Protein AF-0000000066379042 (afdb_homodimer)

Structure (mmCIF, N/CA/C/O backbone):
data_AF-0000000066379042-model_v1
#
loop_
_entity.id
_entity.type
_entity.pdbx_description
1 polymer 'AB hydrolase-1 domain-containing protein'
#
loop_
_atom_site.group_PDB
_atom_site.id
_atom_site.type_symbol
_atom_site.label_atom_id
_atom_site.label_alt_id
_atom_site.label_comp_id
_atom_site.label_asym_id
_atom_site.label_entity_id
_atom_site.label_seq_id
_atom_site.pdbx_PDB_ins_code
_atom_site.Cartn_x
_atom_site.Cartn_y
_atom_site.Cartn_z
_atom_site.occupancy
_atom_site.B_iso_or_equiv
_atom_site.auth_seq_id
_atom_site.auth_comp_id
_atom_site.auth_asym_id
_atom_site.auth_atom_id
_atom_site.pdbx_PDB_model_num
ATOM 1 N N . MET A 1 1 ? 19.344 -32.094 -15.117 1 54.31 1 MET A N 1
ATOM 2 C CA . MET A 1 1 ? 19.125 -31.469 -13.812 1 54.31 1 MET A CA 1
ATOM 3 C C . MET A 1 1 ? 18.984 -29.969 -13.961 1 54.31 1 MET A C 1
ATOM 5 O O . MET A 1 1 ? 19.672 -29.344 -14.773 1 54.31 1 MET A O 1
ATOM 9 N N . ALA A 1 2 ? 17.859 -29.422 -13.312 1 66.62 2 ALA A N 1
ATOM 10 C CA . ALA A 1 2 ? 17.641 -27.984 -13.438 1 66.62 2 ALA A CA 1
ATOM 11 C C . ALA A 1 2 ? 18.828 -27.188 -12.914 1 66.62 2 ALA A C 1
ATOM 13 O O . ALA A 1 2 ? 19.391 -27.516 -11.859 1 66.62 2 ALA A O 1
ATOM 14 N N . THR A 1 3 ? 19.422 -26.422 -13.742 1 87 3 THR A N 1
ATOM 15 C CA . THR A 1 3 ? 20.438 -25.5 -13.266 1 87 3 THR A CA 1
ATOM 16 C C . THR A 1 3 ? 19.812 -24.375 -12.438 1 87 3 THR A C 1
ATOM 18 O O . THR A 1 3 ? 18.719 -23.922 -12.734 1 87 3 THR A O 1
ATOM 21 N N . SER A 1 4 ? 20.359 -24.188 -11.219 1 93.19 4 SER A N 1
ATOM 22 C CA . SER A 1 4 ? 19.828 -23.156 -10.336 1 93.19 4 SER A CA 1
ATOM 23 C C . SER A 1 4 ? 20.953 -22.25 -9.828 1 93.19 4 SER A C 1
ATOM 25 O O . SER A 1 4 ? 22.125 -22.609 -9.891 1 93.19 4 SER A O 1
ATOM 27 N N . LYS A 1 5 ? 20.594 -21.078 -9.547 1 95.62 5 LYS A N 1
ATOM 28 C CA . LYS A 1 5 ? 21.5 -20.094 -8.992 1 95.62 5 LYS A CA 1
ATOM 29 C C . LYS A 1 5 ? 20.859 -19.344 -7.832 1 95.62 5 LYS A C 1
ATOM 31 O O . LYS A 1 5 ? 19.688 -18.953 -7.91 1 95.62 5 LYS A O 1
ATOM 36 N N . ILE A 1 6 ? 21.594 -19.234 -6.746 1 96.31 6 ILE A N 1
ATOM 37 C CA . ILE A 1 6 ? 21.125 -18.406 -5.641 1 96.31 6 ILE A CA 1
ATOM 38 C C . ILE A 1 6 ? 21.406 -16.938 -5.949 1 96.31 6 ILE A C 1
ATOM 40 O O . ILE A 1 6 ? 22.562 -16.531 -6.105 1 96.31 6 ILE A O 1
ATOM 44 N N . ILE A 1 7 ? 20.375 -16.109 -5.949 1 96.44 7 ILE A N 1
ATOM 45 C CA . ILE A 1 7 ? 20.562 -14.742 -6.422 1 96.44 7 ILE A CA 1
ATOM 46 C C . ILE A 1 7 ? 20.516 -13.781 -5.238 1 96.44 7 ILE A C 1
ATOM 48 O O . ILE A 1 7 ? 20.875 -12.609 -5.367 1 96.44 7 ILE A O 1
ATOM 52 N N . ASP A 1 8 ? 20.062 -14.227 -4.129 1 96.38 8 ASP A N 1
ATOM 53 C CA . ASP A 1 8 ? 19.969 -13.383 -2.947 1 96.38 8 ASP A CA 1
ATOM 54 C C . ASP A 1 8 ? 19.922 -14.219 -1.672 1 96.38 8 ASP A C 1
ATOM 56 O O . ASP A 1 8 ? 19.406 -15.336 -1.676 1 96.38 8 ASP A O 1
ATOM 60 N N . TYR A 1 9 ? 20.469 -13.797 -0.659 1 96.38 9 TYR A N 1
ATOM 61 C CA . TYR A 1 9 ? 20.531 -14.43 0.656 1 96.38 9 TYR A CA 1
ATOM 62 C C . TYR A 1 9 ? 20.672 -13.383 1.755 1 96.38 9 TYR A C 1
ATOM 64 O O . TYR A 1 9 ? 21.656 -12.656 1.808 1 96.38 9 TYR A O 1
ATOM 72 N N . PHE A 1 10 ? 19.641 -13.297 2.637 1 95.12 10 PHE A N 1
ATOM 73 C CA . PHE A 1 10 ? 19.734 -12.266 3.67 1 95.12 10 PHE A CA 1
ATOM 74 C C . PHE A 1 10 ? 18.922 -12.664 4.898 1 95.12 10 PHE A C 1
ATOM 76 O O . PHE A 1 10 ? 17.953 -13.43 4.793 1 95.12 10 PHE A O 1
ATOM 83 N N . ARG A 1 11 ? 19.328 -12.141 5.988 1 94 11 ARG A N 1
ATOM 84 C CA . ARG A 1 11 ? 18.703 -12.383 7.277 1 94 11 ARG A CA 1
ATOM 85 C C . ARG A 1 11 ? 17.938 -11.141 7.758 1 94 11 ARG A C 1
ATOM 87 O O . ARG A 1 11 ? 18.422 -10.016 7.59 1 94 11 ARG A O 1
ATOM 94 N N . LEU A 1 12 ? 16.781 -11.328 8.281 1 94.12 12 LEU A N 1
ATOM 95 C CA . LEU A 1 12 ? 15.984 -10.297 8.945 1 94.12 12 LEU A CA 1
ATOM 96 C C . LEU A 1 12 ? 15.562 -10.758 10.336 1 94.12 12 LEU A C 1
ATOM 98 O O . LEU A 1 12 ? 14.555 -11.453 10.484 1 94.12 12 LEU A O 1
ATOM 102 N N . LYS A 1 13 ? 16.266 -10.25 11.281 1 91.38 13 LYS A N 1
ATOM 103 C CA . LYS A 1 13 ? 16.078 -10.648 12.672 1 91.38 13 LYS A CA 1
ATOM 104 C C . LYS A 1 13 ? 16.156 -12.172 12.82 1 91.38 13 LYS A C 1
ATOM 106 O O . LYS A 1 13 ? 17.25 -12.75 12.719 1 91.38 13 LYS A O 1
ATOM 111 N N . ASP A 1 14 ? 14.992 -12.844 12.883 1 94.56 14 ASP A N 1
ATOM 112 C CA . ASP A 1 14 ? 15.055 -14.266 13.203 1 94.56 14 ASP A CA 1
ATOM 113 C C . ASP A 1 14 ? 14.641 -15.125 12.008 1 94.56 14 ASP A C 1
ATOM 115 O O . ASP A 1 14 ? 14.414 -16.328 12.148 1 94.56 14 ASP A O 1
ATOM 119 N N . ILE A 1 15 ? 14.555 -14.516 10.836 1 96.62 15 ILE A N 1
ATOM 120 C CA . ILE A 1 15 ? 14.273 -15.32 9.648 1 96.62 15 ILE A CA 1
ATOM 121 C C . ILE A 1 15 ? 15.375 -15.109 8.609 1 96.62 15 ILE A C 1
ATOM 123 O O . ILE A 1 15 ? 16.062 -14.086 8.617 1 96.62 15 ILE A O 1
ATOM 127 N N . VAL A 1 16 ? 15.508 -16.062 7.777 1 96.38 16 VAL A N 1
ATOM 128 C CA . VAL A 1 16 ? 16.453 -15.992 6.668 1 96.38 16 VAL A CA 1
ATOM 129 C C . VAL A 1 16 ? 15.742 -16.328 5.359 1 96.38 16 VAL A C 1
ATOM 131 O O . VAL A 1 16 ? 14.906 -17.234 5.312 1 96.38 16 VAL A O 1
ATOM 134 N N . ASN A 1 17 ? 16.047 -15.57 4.359 1 97.31 17 ASN A N 1
ATOM 135 C CA . ASN A 1 17 ? 15.531 -15.789 3.016 1 97.31 17 ASN A CA 1
ATOM 136 C C . ASN A 1 17 ? 16.641 -16.156 2.037 1 97.31 17 ASN A C 1
ATOM 138 O O . ASN A 1 17 ? 17.688 -15.492 1.994 1 97.31 17 ASN A O 1
ATOM 142 N N . GLN A 1 18 ? 16.469 -17.25 1.4 1 97.31 18 GLN A N 1
ATOM 143 C CA . GLN A 1 18 ? 17.312 -17.609 0.269 1 97.31 18 GLN A CA 1
ATOM 144 C C . GLN A 1 18 ? 16.516 -17.641 -1.03 1 97.31 18 GLN A C 1
ATOM 146 O O . GLN A 1 18 ? 15.547 -18.391 -1.16 1 97.31 18 GLN A O 1
ATOM 151 N N . ARG A 1 19 ? 16.922 -16.859 -1.969 1 97.75 19 ARG A N 1
ATOM 152 C CA . ARG A 1 19 ? 16.188 -16.734 -3.227 1 97.75 19 ARG A CA 1
ATOM 153 C C . ARG A 1 19 ? 16.953 -17.422 -4.363 1 97.75 19 ARG A C 1
ATOM 155 O O . ARG A 1 19 ? 18.094 -17.047 -4.66 1 97.75 19 ARG A O 1
ATOM 162 N N . ILE A 1 20 ? 16.281 -18.328 -4.992 1 98.25 20 ILE A N 1
ATOM 163 C CA . ILE A 1 20 ? 16.906 -19.219 -5.965 1 98.25 20 ILE A CA 1
ATOM 164 C C . ILE A 1 20 ? 16.156 -19.125 -7.297 1 98.25 20 ILE A C 1
ATOM 166 O O . ILE A 1 20 ? 14.93 -19.094 -7.328 1 98.25 20 ILE A O 1
ATOM 170 N N . VAL A 1 21 ? 16.891 -19.109 -8.375 1 98.31 21 VAL A N 1
ATOM 171 C CA . VAL A 1 21 ? 16.297 -19.078 -9.711 1 98.31 21 VAL A CA 1
ATOM 172 C C . VAL A 1 21 ? 16.703 -20.328 -10.484 1 98.31 21 VAL A C 1
ATOM 174 O O . VAL A 1 21 ? 17.875 -20.688 -10.516 1 98.31 21 VAL A O 1
ATOM 177 N N . TYR A 1 22 ? 15.742 -20.953 -11.086 1 98.25 22 TYR A N 1
ATOM 178 C CA . TYR A 1 22 ? 15.93 -22.156 -11.891 1 98.25 22 TYR A CA 1
ATOM 179 C C . TYR A 1 22 ? 15.75 -21.859 -13.375 1 98.25 22 TYR A C 1
ATOM 181 O O . TYR A 1 22 ? 14.945 -21 -13.742 1 98.25 22 TYR A O 1
ATOM 189 N N . ASP A 1 23 ? 16.531 -22.5 -14.188 1 97.81 23 ASP A N 1
ATOM 190 C CA . ASP A 1 23 ? 16.234 -22.594 -15.609 1 97.81 23 ASP A CA 1
ATOM 191 C C . ASP A 1 23 ? 15.336 -23.797 -15.906 1 97.81 23 ASP A C 1
ATOM 193 O O . ASP A 1 23 ? 15.773 -24.953 -15.797 1 97.81 23 ASP A O 1
ATOM 197 N N . LEU A 1 24 ? 14.117 -23.516 -16.266 1 97.88 24 LEU A N 1
ATOM 198 C CA . LEU A 1 24 ? 13.156 -24.609 -16.484 1 97.88 24 LEU A CA 1
ATOM 199 C C . LEU A 1 24 ? 12.547 -24.516 -17.875 1 97.88 24 LEU A C 1
ATOM 201 O O . LEU A 1 24 ? 12.57 -23.453 -18.5 1 97.88 24 LEU A O 1
ATOM 205 N N . PRO A 1 25 ? 12 -25.625 -18.391 1 97.19 25 PRO A N 1
ATOM 206 C CA . PRO A 1 25 ? 11.43 -25.594 -19.734 1 97.19 25 PRO A CA 1
ATOM 207 C C . PRO A 1 25 ? 10.281 -24.609 -19.875 1 97.19 25 PRO A C 1
ATOM 209 O O . PRO A 1 25 ? 9.43 -24.516 -18.984 1 97.19 25 PRO A O 1
ATOM 212 N N . LEU A 1 26 ? 10.336 -23.828 -20.969 1 97.81 26 LEU A N 1
ATOM 213 C CA . LEU A 1 26 ? 9.172 -23.016 -21.312 1 97.81 26 LEU A CA 1
ATOM 214 C C . LEU A 1 26 ? 7.961 -23.891 -21.594 1 97.81 26 LEU A C 1
ATOM 216 O O . LEU A 1 26 ? 6.871 -23.641 -21.062 1 97.81 26 LEU A O 1
ATOM 220 N N . ASN A 1 27 ? 8.172 -24.859 -22.391 1 96.75 27 ASN A N 1
ATOM 221 C CA . ASN A 1 27 ? 7.137 -25.797 -22.828 1 96.75 27 ASN A CA 1
ATOM 222 C C . ASN A 1 27 ? 7.41 -27.219 -22.344 1 96.75 27 ASN A C 1
ATOM 224 O O . ASN A 1 27 ? 8.328 -27.875 -22.844 1 96.75 27 ASN A O 1
ATOM 228 N N . TYR A 1 28 ? 6.613 -27.688 -21.5 1 95.62 28 TYR A N 1
ATOM 229 C CA . TYR A 1 28 ? 6.805 -29.016 -20.922 1 95.62 28 TYR A CA 1
ATOM 230 C C . TYR A 1 28 ? 6.246 -30.094 -21.859 1 95.62 28 TYR A C 1
ATOM 232 O O . TYR A 1 28 ? 6.543 -31.281 -21.688 1 95.62 28 TYR A O 1
ATOM 240 N N . THR A 1 29 ? 5.473 -29.75 -22.797 1 91.56 29 THR A N 1
ATOM 241 C CA . THR A 1 29 ? 4.812 -30.734 -23.656 1 91.56 29 THR A CA 1
ATOM 242 C C . THR A 1 29 ? 5.641 -31.016 -24.906 1 91.56 29 THR A C 1
ATOM 244 O O . THR A 1 29 ? 5.383 -31.969 -25.641 1 91.56 29 THR A O 1
ATOM 247 N N . ASP A 1 30 ? 6.551 -30.172 -25.156 1 89.81 30 ASP A N 1
ATOM 248 C CA . ASP A 1 30 ? 7.441 -30.344 -26.297 1 89.81 30 ASP A CA 1
ATOM 249 C C . ASP A 1 30 ? 8.852 -30.719 -25.828 1 89.81 30 ASP A C 1
ATOM 251 O O . ASP A 1 30 ? 9.672 -29.844 -25.578 1 89.81 30 ASP A O 1
ATOM 255 N N . SER A 1 31 ? 9.172 -31.906 -25.906 1 82.94 31 SER A N 1
ATOM 256 C CA . SER A 1 31 ? 10.461 -32.406 -25.422 1 82.94 31 SER A CA 1
ATOM 257 C C . SER A 1 31 ? 11.594 -31.953 -26.344 1 82.94 31 SER A C 1
ATOM 259 O O . SER A 1 31 ? 12.766 -31.969 -25.938 1 82.94 31 SER A O 1
ATOM 261 N N . GLN A 1 32 ? 11.227 -31.5 -27.469 1 83.56 32 GLN A N 1
ATOM 262 C CA . GLN A 1 32 ? 12.258 -31.109 -28.422 1 83.56 32 GLN A CA 1
ATOM 263 C C . GLN A 1 32 ? 12.617 -29.641 -28.266 1 83.56 32 GLN A C 1
ATOM 265 O O . GLN A 1 32 ? 13.641 -29.188 -28.781 1 83.56 32 GLN A O 1
ATOM 270 N N . SER A 1 33 ? 11.758 -29.016 -27.547 1 84.81 33 SER A N 1
ATOM 271 C CA . SER A 1 33 ? 12.039 -27.594 -27.344 1 84.81 33 SER A CA 1
ATOM 272 C C . SER A 1 33 ? 13.18 -27.391 -26.344 1 84.81 33 SER A C 1
ATOM 274 O O . SER A 1 33 ? 13.266 -28.094 -25.344 1 84.81 33 SER A O 1
ATOM 276 N N . SER A 1 34 ? 14.07 -26.516 -26.656 1 87.88 34 SER A N 1
ATOM 277 C CA . SER A 1 34 ? 15.188 -26.219 -25.766 1 87.88 34 SER A CA 1
ATOM 278 C C . SER A 1 34 ? 15 -24.875 -25.078 1 87.88 34 SER A C 1
ATOM 280 O O . SER A 1 34 ? 15.859 -24.438 -24.312 1 87.88 34 SER A O 1
ATOM 282 N N . SER A 1 35 ? 13.836 -24.297 -25.312 1 94.75 35 SER A N 1
ATOM 283 C CA . SER A 1 35 ? 13.586 -22.984 -24.719 1 94.75 35 SER A CA 1
ATOM 284 C C . SER A 1 35 ? 13.336 -23.109 -23.219 1 94.75 35 SER A C 1
ATOM 286 O O . SER A 1 35 ? 12.625 -24.016 -22.766 1 94.75 35 SER A O 1
ATOM 288 N N . THR A 1 36 ? 14 -22.234 -22.438 1 96.56 36 THR A N 1
ATOM 289 C CA . THR A 1 36 ? 13.836 -22.234 -21 1 96.56 36 THR A CA 1
ATOM 290 C C . THR A 1 36 ? 13.391 -20.859 -20.5 1 96.56 36 THR A C 1
ATOM 292 O O . THR A 1 36 ? 13.477 -19.875 -21.234 1 96.56 36 THR A O 1
ATOM 295 N N . ILE A 1 37 ? 12.812 -20.828 -19.359 1 97.62 37 ILE A N 1
ATOM 296 C CA . ILE A 1 37 ? 12.516 -19.594 -18.641 1 97.62 37 ILE A CA 1
ATOM 297 C C . ILE A 1 37 ? 13.078 -19.688 -17.234 1 97.62 37 ILE A C 1
ATOM 299 O O . ILE A 1 37 ? 13.438 -20.766 -16.75 1 97.62 37 ILE A O 1
ATOM 303 N N . LYS A 1 38 ? 13.188 -18.531 -16.641 1 98.5 38 LYS A N 1
ATOM 304 C CA . LYS A 1 38 ? 13.602 -18.453 -15.25 1 98.5 38 LYS A CA 1
ATOM 305 C C . LYS A 1 38 ? 12.398 -18.625 -14.312 1 98.5 38 LYS A C 1
ATOM 307 O O . LYS A 1 38 ? 11.352 -18.016 -14.531 1 98.5 38 LYS A O 1
ATOM 312 N N . VAL A 1 39 ? 12.484 -19.484 -13.32 1 98.75 39 VAL A N 1
ATOM 313 C CA . VAL A 1 39 ? 11.5 -19.672 -12.266 1 98.75 39 VAL A CA 1
ATOM 314 C C . VAL A 1 39 ? 12.156 -19.516 -10.898 1 98.75 39 VAL A C 1
ATOM 316 O O . VAL A 1 39 ? 13.164 -20.156 -10.609 1 98.75 39 VAL A O 1
ATOM 319 N N . ALA A 1 40 ? 11.555 -18.672 -10.086 1 98.69 40 ALA A N 1
ATOM 320 C CA . ALA A 1 40 ? 12.211 -18.297 -8.836 1 98.69 40 ALA A CA 1
ATOM 321 C C . ALA A 1 40 ? 11.422 -18.781 -7.625 1 98.69 40 ALA A C 1
ATOM 323 O O . ALA A 1 40 ? 10.188 -18.734 -7.625 1 98.69 40 ALA A O 1
ATOM 324 N N . ILE A 1 41 ? 12.133 -19.203 -6.586 1 98.69 41 ILE A N 1
ATOM 325 C CA . ILE A 1 41 ? 11.555 -19.5 -5.281 1 98.69 41 ILE A CA 1
ATOM 326 C C . ILE A 1 41 ? 12.305 -18.734 -4.191 1 98.69 41 ILE A C 1
ATOM 328 O O . ILE A 1 41 ? 13.453 -18.344 -4.383 1 98.69 41 ILE A O 1
ATOM 332 N N . THR A 1 42 ? 11.656 -18.438 -3.139 1 98.62 42 THR A N 1
ATOM 333 C CA . THR A 1 42 ? 12.242 -17.953 -1.892 1 98.62 42 THR A CA 1
ATOM 334 C C . THR A 1 42 ? 12.039 -18.969 -0.771 1 98.62 42 THR A C 1
ATOM 336 O O . THR A 1 42 ? 10.906 -19.344 -0.46 1 98.62 42 THR A O 1
ATOM 339 N N . ILE A 1 43 ? 13.109 -19.453 -0.22 1 98.38 43 ILE A N 1
ATOM 340 C CA . ILE A 1 43 ? 13.031 -20.312 0.952 1 98.38 43 ILE A CA 1
ATOM 341 C C . ILE A 1 43 ? 13.203 -19.484 2.221 1 98.38 43 ILE A C 1
ATOM 343 O O . ILE A 1 43 ? 14.242 -18.844 2.422 1 98.38 43 ILE A O 1
ATOM 347 N N . THR A 1 44 ? 12.211 -19.453 3.029 1 98.38 44 THR A N 1
ATOM 348 C CA . THR A 1 44 ? 12.227 -18.75 4.301 1 98.38 44 THR A CA 1
ATOM 349 C C . THR A 1 44 ? 12.305 -19.719 5.469 1 98.38 44 THR A C 1
ATOM 351 O O . THR A 1 44 ? 11.5 -20.656 5.559 1 98.38 44 THR A O 1
ATOM 354 N N . SER A 1 45 ? 13.25 -19.516 6.316 1 97.44 45 SER A N 1
ATOM 355 C CA . SER A 1 45 ? 13.477 -20.375 7.473 1 97.44 45 SER A CA 1
ATOM 356 C C . SER A 1 45 ? 13.727 -19.562 8.734 1 97.44 45 SER A C 1
ATOM 358 O O . SER A 1 45 ? 14.094 -18.391 8.648 1 97.44 45 SER A O 1
ATOM 360 N N . LYS A 1 46 ? 13.469 -20.188 9.859 1 96.38 46 LYS A N 1
ATOM 361 C CA . LYS A 1 46 ? 14 -19.609 11.094 1 96.38 46 LYS A CA 1
ATOM 362 C C . LYS A 1 46 ? 15.523 -19.641 11.109 1 96.38 46 LYS A C 1
ATOM 364 O O . LYS A 1 46 ? 16.141 -20.641 10.734 1 96.38 46 LYS A O 1
ATOM 369 N N . TYR A 1 47 ? 16.109 -18.547 11.516 1 95 47 TYR A N 1
ATOM 370 C CA . TYR A 1 47 ? 17.562 -18.453 11.523 1 95 47 TYR A CA 1
ATOM 371 C C . TYR A 1 47 ? 18.172 -19.453 12.508 1 95 47 TYR A C 1
ATOM 373 O O . TYR A 1 47 ? 17.719 -19.547 13.648 1 95 47 TYR A O 1
ATOM 381 N N . ASP A 1 48 ? 19.062 -20.203 12.039 1 93.69 48 ASP A N 1
ATOM 382 C CA . ASP A 1 48 ? 19.891 -21.141 12.805 1 93.69 48 ASP A CA 1
ATOM 383 C C . ASP A 1 48 ? 21.375 -20.922 12.523 1 93.69 48 ASP A C 1
ATOM 385 O O . ASP A 1 48 ? 21.859 -21.219 11.43 1 93.69 48 ASP A O 1
ATOM 389 N N . LYS A 1 49 ? 22.125 -20.547 13.484 1 89.81 49 LYS A N 1
ATOM 390 C CA . LYS A 1 49 ? 23.516 -20.172 13.344 1 89.81 49 LYS A CA 1
ATOM 391 C C . LYS A 1 49 ? 24.344 -21.312 12.766 1 89.81 49 LYS A C 1
ATOM 393 O O . LYS A 1 49 ? 25.312 -21.078 12.023 1 89.81 49 LYS A O 1
ATOM 398 N N . ASN A 1 50 ? 24.016 -22.516 13.07 1 90.5 50 ASN A N 1
ATOM 399 C CA . ASN A 1 50 ? 24.781 -23.672 12.617 1 90.5 50 ASN A CA 1
ATOM 400 C C . ASN A 1 50 ? 24.469 -24.016 11.164 1 90.5 50 ASN A C 1
ATOM 402 O O . ASN A 1 50 ? 25.312 -24.562 10.461 1 90.5 50 ASN A O 1
ATOM 406 N N . LEU A 1 51 ? 23.312 -23.625 10.781 1 90.62 51 LEU A N 1
ATOM 407 C CA . LEU A 1 51 ? 22.875 -23.984 9.438 1 90.62 51 LEU A CA 1
ATOM 408 C C . LEU A 1 51 ? 23.078 -22.828 8.461 1 90.62 51 LEU A C 1
ATOM 410 O O . LEU A 1 51 ? 23.453 -23.047 7.309 1 90.62 51 LEU A O 1
ATOM 414 N N . HIS A 1 52 ? 22.812 -21.641 9.016 1 90.19 52 HIS A N 1
ATOM 415 C CA . HIS A 1 52 ? 22.719 -20.5 8.125 1 90.19 52 HIS A CA 1
ATOM 416 C C . HIS A 1 52 ? 23.938 -19.578 8.258 1 90.19 52 HIS A C 1
ATOM 418 O O . HIS A 1 52 ? 23.812 -18.406 8.609 1 90.19 52 HIS A O 1
ATOM 424 N N . ASN A 1 53 ? 25.016 -20.078 7.926 1 78.81 53 ASN A N 1
ATOM 425 C CA . ASN A 1 53 ? 26.234 -19.266 7.941 1 78.81 53 ASN A CA 1
ATOM 426 C C . ASN A 1 53 ? 26.391 -18.453 6.66 1 78.81 53 ASN A C 1
ATOM 428 O O . ASN A 1 53 ? 26.031 -18.922 5.578 1 78.81 53 ASN A O 1
ATOM 432 N N . ASP A 1 54 ? 26.891 -17.281 6.688 1 72.81 54 ASP A N 1
ATOM 433 C CA . ASP A 1 54 ? 26.938 -16.297 5.605 1 72.81 54 ASP A CA 1
ATOM 434 C C . ASP A 1 54 ? 27.859 -16.781 4.477 1 72.81 54 ASP A C 1
ATOM 436 O O . ASP A 1 54 ? 27.609 -16.484 3.307 1 72.81 54 ASP A O 1
ATOM 440 N N . LYS A 1 55 ? 28.891 -17.547 4.715 1 72.31 55 LYS A N 1
ATOM 441 C CA . LYS A 1 55 ? 29.859 -17.969 3.717 1 72.31 55 LYS A CA 1
ATOM 442 C C . LYS A 1 55 ? 29.219 -18.891 2.684 1 72.31 55 LYS A C 1
ATOM 444 O O . LYS A 1 55 ? 29.562 -18.844 1.502 1 72.31 55 LYS A O 1
ATOM 449 N N . GLU A 1 56 ? 28.094 -19.453 3.082 1 82.19 56 GLU A N 1
ATOM 450 C CA . GLU A 1 56 ? 27.531 -20.5 2.248 1 82.19 56 GLU A CA 1
ATOM 451 C C . GLU A 1 56 ? 26.172 -20.078 1.669 1 82.19 56 GLU A C 1
ATOM 453 O O . GLU A 1 56 ? 25.672 -20.719 0.738 1 82.19 56 GLU A O 1
ATOM 458 N N . GLY A 1 57 ? 25.672 -19.062 2.086 1 88.81 57 GLY A N 1
ATOM 459 C CA . GLY A 1 57 ? 24.312 -18.641 1.759 1 88.81 57 GLY A CA 1
ATOM 460 C C . GLY A 1 57 ? 24.109 -18.391 0.279 1 88.81 57 GLY A C 1
ATOM 461 O O . GLY A 1 57 ? 23 -18.516 -0.232 1 88.81 57 GLY A O 1
ATOM 462 N N . PHE A 1 58 ? 25.172 -18.141 -0.455 1 91.81 58 PHE A N 1
ATOM 463 C CA . PHE A 1 58 ? 25.078 -17.859 -1.884 1 91.81 58 PHE A CA 1
ATOM 464 C C . PHE A 1 58 ? 25.609 -19.031 -2.695 1 91.81 58 PHE A C 1
ATOM 466 O O . PHE A 1 58 ? 25.562 -19.016 -3.928 1 91.81 58 PHE A O 1
ATOM 473 N N . GLU A 1 59 ? 26.016 -20.109 -2.062 1 91.94 59 GLU A N 1
ATOM 474 C CA . GLU A 1 59 ? 26.719 -21.172 -2.754 1 91.94 59 GLU A CA 1
ATOM 475 C C . GLU A 1 59 ? 25.844 -22.422 -2.875 1 91.94 59 GLU A C 1
ATOM 477 O O . GLU A 1 59 ? 25.938 -23.156 -3.865 1 91.94 59 GLU A O 1
ATOM 482 N N . LYS A 1 60 ? 25.109 -22.625 -1.806 1 92.75 60 LYS A N 1
ATOM 483 C CA . LYS A 1 60 ? 24.25 -23.812 -1.834 1 92.75 60 LYS A CA 1
ATOM 484 C C . LYS A 1 60 ? 22.953 -23.562 -1.055 1 92.75 60 LYS A C 1
ATOM 486 O O . LYS A 1 60 ? 22.875 -22.641 -0.25 1 92.75 60 LYS A O 1
ATOM 491 N N . VAL A 1 61 ? 22.016 -24.406 -1.312 1 94.44 61 VAL A N 1
ATOM 492 C CA . VAL A 1 61 ? 20.75 -24.328 -0.597 1 94.44 61 VAL A CA 1
ATOM 493 C C . VAL A 1 61 ? 20.938 -24.828 0.834 1 94.44 61 VAL A C 1
ATOM 495 O O . VAL A 1 61 ? 21.5 -25.891 1.058 1 94.44 61 VAL A O 1
ATOM 498 N N . LEU A 1 62 ? 20.5 -24.062 1.762 1 94.12 62 LEU A N 1
ATOM 499 C CA . LEU A 1 62 ? 20.688 -24.359 3.174 1 94.12 62 LEU A CA 1
ATOM 500 C C . LEU A 1 62 ? 19.406 -24.938 3.789 1 94.12 62 LEU A C 1
ATOM 502 O O . LEU A 1 62 ? 18.531 -24.172 4.207 1 94.12 62 LEU A O 1
ATOM 506 N N . LEU A 1 63 ? 19.344 -26.219 3.869 1 94.06 63 LEU A N 1
ATOM 507 C CA . LEU A 1 63 ? 18.234 -26.938 4.496 1 94.06 63 LEU A CA 1
ATOM 508 C C . LEU A 1 63 ? 18.75 -27.891 5.574 1 94.06 63 LEU A C 1
ATOM 510 O O . LEU A 1 63 ? 19.875 -28.375 5.492 1 94.06 63 LEU A O 1
ATOM 514 N N . PRO A 1 64 ? 17.938 -28.141 6.566 1 93.19 64 PRO A N 1
ATOM 515 C CA . PRO A 1 64 ? 18.328 -29.172 7.531 1 93.19 64 PRO A CA 1
ATOM 516 C C . PRO A 1 64 ? 18.391 -30.562 6.914 1 93.19 64 PRO A C 1
ATOM 518 O O . PRO A 1 64 ? 17.922 -30.766 5.785 1 93.19 64 PRO A O 1
ATOM 521 N N . GLU A 1 65 ? 18.938 -31.484 7.637 1 89.44 65 GLU A N 1
ATOM 522 C CA . GLU A 1 65 ? 19.109 -32.844 7.152 1 89.44 65 GLU A CA 1
ATOM 523 C C . GLU A 1 65 ? 17.766 -33.5 6.793 1 89.44 65 GLU A C 1
ATOM 525 O O . GLU A 1 65 ? 17.656 -34.188 5.785 1 89.44 65 GLU A O 1
ATOM 530 N N . LYS A 1 66 ? 16.766 -33.25 7.641 1 90.94 66 LYS A N 1
ATOM 531 C CA . LYS A 1 66 ? 15.414 -33.719 7.387 1 90.94 66 LYS A CA 1
ATOM 532 C C . LYS A 1 66 ? 14.43 -32.562 7.344 1 90.94 66 LYS A C 1
ATOM 534 O O . LYS A 1 66 ? 13.641 -32.375 8.273 1 90.94 66 LYS A O 1
ATOM 539 N N . PRO A 1 67 ? 14.438 -31.906 6.18 1 94.25 67 PRO A N 1
ATOM 540 C CA . PRO A 1 67 ? 13.625 -30.688 6.121 1 94.25 67 PRO A CA 1
ATOM 541 C C . PRO A 1 67 ? 12.125 -30.984 6.023 1 94.25 67 PRO A C 1
ATOM 543 O O . PRO A 1 67 ? 11.719 -31.922 5.332 1 94.25 67 PRO A O 1
ATOM 546 N N . LYS A 1 68 ? 11.359 -30.328 6.809 1 96 68 LYS A N 1
ATOM 547 C CA . LYS A 1 68 ? 9.906 -30.25 6.648 1 96 68 LYS A CA 1
ATOM 548 C C . LYS A 1 68 ? 9.508 -29.078 5.762 1 96 68 LYS A C 1
ATOM 550 O O . LYS A 1 68 ? 9.492 -27.922 6.219 1 96 68 LYS A O 1
ATOM 555 N N . ILE A 1 69 ? 9.117 -29.359 4.504 1 98.06 69 ILE A N 1
ATOM 556 C CA . ILE A 1 69 ? 8.945 -28.281 3.527 1 98.06 69 ILE A CA 1
ATOM 557 C C . ILE A 1 69 ? 7.453 -28.078 3.26 1 98.06 69 ILE A C 1
ATOM 559 O O . ILE A 1 69 ? 6.695 -29.031 3.127 1 98.06 69 ILE A O 1
ATOM 563 N N . ILE A 1 70 ? 7.062 -26.859 3.232 1 98.69 70 ILE A N 1
ATOM 564 C CA . ILE A 1 70 ? 5.734 -26.484 2.752 1 98.69 70 ILE A CA 1
ATOM 565 C C . ILE A 1 70 ? 5.855 -25.453 1.638 1 98.69 70 ILE A C 1
ATOM 567 O O . ILE A 1 70 ? 6.605 -24.484 1.767 1 98.69 70 ILE A O 1
ATOM 571 N N . VAL A 1 71 ? 5.195 -25.703 0.535 1 98.69 71 VAL A N 1
ATOM 572 C CA . VAL A 1 71 ? 5.176 -24.781 -0.597 1 98.69 71 VAL A CA 1
ATOM 573 C C . VAL A 1 71 ? 3.918 -23.922 -0.54 1 98.69 71 VAL A C 1
ATOM 575 O O . VAL A 1 71 ? 2.811 -24.438 -0.382 1 98.69 71 VAL A O 1
ATOM 578 N N . TYR A 1 72 ? 4.133 -22.688 -0.634 1 98.69 72 TYR A N 1
ATOM 579 C CA . TYR A 1 72 ? 2.996 -21.766 -0.678 1 98.69 72 TYR A CA 1
ATOM 580 C C . TYR A 1 72 ? 2.721 -21.312 -2.105 1 98.69 72 TYR A C 1
ATOM 582 O O . TYR A 1 72 ? 3.605 -20.766 -2.771 1 98.69 72 TYR A O 1
ATOM 590 N N . LEU A 1 73 ? 1.496 -21.5 -2.539 1 98.56 73 LEU A N 1
ATOM 591 C CA . LEU A 1 73 ? 1.039 -21.062 -3.852 1 98.56 73 LEU A CA 1
ATOM 592 C C . LEU A 1 73 ? 0.098 -19.859 -3.727 1 98.56 73 LEU A C 1
ATOM 594 O O . LEU A 1 73 ? -0.967 -19.969 -3.115 1 98.56 73 LEU A O 1
ATOM 598 N N . GLN A 1 74 ? 0.488 -18.797 -4.367 1 97.75 74 GLN A N 1
ATOM 599 C CA . GLN A 1 74 ? -0.178 -17.5 -4.293 1 97.75 74 GLN A CA 1
ATOM 600 C C . GLN A 1 74 ? -1.472 -17.5 -5.102 1 97.75 74 GLN A C 1
ATOM 602 O O . GLN A 1 74 ? -1.576 -18.203 -6.117 1 97.75 74 GLN A O 1
ATOM 607 N N . GLY A 1 75 ? -2.4 -16.703 -4.625 1 97.38 75 GLY A N 1
ATOM 608 C CA . GLY A 1 75 ? -3.631 -16.5 -5.371 1 97.38 75 GLY A CA 1
ATOM 609 C C . GLY A 1 75 ? -3.443 -15.656 -6.617 1 97.38 75 GLY A C 1
ATOM 610 O O . GLY A 1 75 ? -2.322 -15.266 -6.945 1 97.38 75 GLY A O 1
ATOM 611 N N . GLY A 1 76 ? -4.562 -15.43 -7.359 1 96.12 76 GLY A N 1
ATOM 612 C CA . GLY A 1 76 ? -4.543 -14.695 -8.617 1 96.12 76 GLY A CA 1
ATOM 613 C C . GLY A 1 76 ? -5.527 -15.234 -9.633 1 96.12 76 GLY A C 1
ATOM 614 O O . GLY A 1 76 ? -6.73 -15.281 -9.375 1 96.12 76 GLY A O 1
ATOM 615 N N . PRO A 1 77 ? -5.035 -15.68 -10.75 1 97.31 77 PRO A N 1
ATOM 616 C CA . PRO A 1 77 ? -3.668 -16.016 -11.148 1 97.31 77 PRO A CA 1
ATOM 617 C C . PRO A 1 77 ? -2.83 -14.789 -11.484 1 97.31 77 PRO A C 1
ATOM 619 O O . PRO A 1 77 ? -3.371 -13.688 -11.625 1 97.31 77 PRO A O 1
ATOM 622 N N . GLY A 1 78 ? -1.585 -14.945 -11.477 1 98 78 GLY A N 1
ATOM 623 C CA . GLY A 1 78 ? -0.698 -13.953 -12.062 1 98 78 GLY A CA 1
ATOM 624 C C . GLY A 1 78 ? -0.055 -13.039 -11.039 1 98 78 GLY A C 1
ATOM 625 O O . GLY A 1 78 ? 0.399 -11.945 -11.375 1 98 78 GLY A O 1
ATOM 626 N N . PHE A 1 79 ? -0.036 -13.477 -9.797 1 98 79 PHE A N 1
ATOM 627 C CA . PHE A 1 79 ? 0.601 -12.672 -8.758 1 98 79 PHE A CA 1
ATOM 628 C C . PHE A 1 79 ? 1.795 -13.406 -8.156 1 98 79 PHE A C 1
ATOM 630 O O . PHE A 1 79 ? 1.744 -14.625 -7.957 1 98 79 PHE A O 1
ATOM 637 N N . PRO A 1 80 ? 2.838 -12.734 -7.867 1 97.94 80 PRO A N 1
ATOM 638 C CA . PRO A 1 80 ? 3.975 -13.344 -7.168 1 97.94 80 PRO A CA 1
ATOM 639 C C . PRO A 1 80 ? 3.75 -13.445 -5.66 1 97.94 80 PRO A C 1
ATOM 641 O O . PRO A 1 80 ? 2.801 -12.867 -5.133 1 97.94 80 PRO A O 1
ATOM 644 N N . CYS A 1 81 ? 4.566 -14.211 -5.02 1 97.31 81 CYS A N 1
ATOM 645 C CA . CYS A 1 81 ? 4.562 -14.258 -3.561 1 97.31 81 CYS A CA 1
ATOM 646 C C . CYS A 1 81 ? 5.312 -13.07 -2.975 1 97.31 81 CYS A C 1
ATOM 648 O O . CYS A 1 81 ? 6.324 -12.633 -3.529 1 97.31 81 CYS A O 1
ATOM 650 N N . PRO A 1 82 ? 4.812 -12.547 -1.957 1 93 82 PRO A N 1
ATOM 651 C CA . PRO A 1 82 ? 5.621 -11.547 -1.259 1 93 82 PRO A CA 1
ATOM 652 C C . PRO A 1 82 ? 6.852 -12.148 -0.583 1 93 82 PRO A C 1
ATOM 654 O O . PRO A 1 82 ? 6.812 -13.297 -0.13 1 93 82 PRO A O 1
ATOM 657 N N . VAL A 1 83 ? 7.871 -11.406 -0.481 1 96.19 83 VAL A N 1
ATOM 658 C CA . VAL A 1 83 ? 9.055 -11.828 0.268 1 96.19 83 VAL A CA 1
ATOM 659 C C . VAL A 1 83 ? 8.859 -11.508 1.75 1 96.19 83 VAL A C 1
ATOM 661 O O . VAL A 1 83 ? 8.625 -10.359 2.119 1 96.19 83 VAL A O 1
ATOM 664 N N . PRO A 1 84 ? 8.93 -12.477 2.584 1 96.44 84 PRO A N 1
ATOM 665 C CA . PRO A 1 84 ? 8.766 -12.188 4.012 1 96.44 84 PRO A CA 1
ATOM 666 C C . PRO A 1 84 ? 9.852 -11.258 4.555 1 96.44 84 PRO A C 1
ATOM 668 O O . PRO A 1 84 ? 11.047 -11.516 4.363 1 96.44 84 PRO A O 1
ATOM 671 N N . THR A 1 85 ? 9.445 -10.219 5.207 1 94.5 85 THR A N 1
ATOM 672 C CA . THR A 1 85 ? 10.406 -9.273 5.781 1 94.5 85 THR A CA 1
ATOM 673 C C . THR A 1 85 ? 10.297 -9.258 7.305 1 94.5 85 THR A C 1
ATOM 675 O O . THR A 1 85 ? 10.945 -8.445 7.965 1 94.5 85 THR A O 1
ATOM 678 N N . SER A 1 86 ? 9.438 -10.062 7.816 1 92.19 86 SER A N 1
ATOM 679 C CA . SER A 1 86 ? 9.289 -10.227 9.258 1 92.19 86 SER A CA 1
ATOM 680 C C . SER A 1 86 ? 8.695 -11.586 9.602 1 92.19 86 SER A C 1
ATOM 682 O O . SER A 1 86 ? 8.086 -12.242 8.75 1 92.19 86 SER A O 1
ATOM 684 N N . ASN A 1 87 ? 8.961 -12.031 10.812 1 94.62 87 ASN A N 1
ATOM 685 C CA . ASN A 1 87 ? 8.344 -13.242 11.352 1 94.62 87 ASN A CA 1
ATOM 686 C C . ASN A 1 87 ? 6.918 -12.984 11.82 1 94.62 87 ASN A C 1
ATOM 688 O O . ASN A 1 87 ? 6.652 -12.953 13.023 1 94.62 87 ASN A O 1
ATOM 692 N N . SER A 1 88 ? 6.062 -12.844 10.828 1 92.81 88 SER A N 1
ATOM 693 C CA . SER A 1 88 ? 4.676 -12.469 11.094 1 92.81 88 SER A CA 1
ATOM 694 C C . SER A 1 88 ? 3.723 -13.164 10.125 1 92.81 88 SER A C 1
ATOM 696 O O . SER A 1 88 ? 4.16 -13.828 9.188 1 92.81 88 SER A O 1
ATOM 698 N N . GLY A 1 89 ? 2.463 -13.133 10.422 1 94.56 89 GLY A N 1
ATOM 699 C CA . GLY A 1 89 ? 1.44 -13.664 9.539 1 94.56 89 GLY A CA 1
ATOM 700 C C . GLY A 1 89 ? 1.545 -15.164 9.352 1 94.56 89 GLY A C 1
ATOM 701 O O . GLY A 1 89 ? 1.845 -15.898 10.297 1 94.56 89 GLY A O 1
ATOM 702 N N . LYS A 1 90 ? 1.264 -15.586 8.125 1 96.75 90 LYS A N 1
ATOM 703 C CA . LYS A 1 90 ? 1.298 -17.016 7.824 1 96.75 90 LYS A CA 1
ATOM 704 C C . LYS A 1 90 ? 2.711 -17.578 7.969 1 96.75 90 LYS A C 1
ATOM 706 O O . LYS A 1 90 ? 2.891 -18.734 8.359 1 96.75 90 LYS A O 1
ATOM 711 N N . THR A 1 91 ? 3.729 -16.703 7.688 1 97.81 91 THR A N 1
ATOM 712 C CA . THR A 1 91 ? 5.121 -17.125 7.809 1 97.81 91 THR A CA 1
ATOM 713 C C . THR A 1 91 ? 5.438 -17.531 9.242 1 97.81 91 THR A C 1
ATOM 715 O O . THR A 1 91 ? 6.051 -18.578 9.477 1 97.81 91 THR A O 1
ATOM 718 N N . LYS A 1 92 ? 4.969 -16.734 10.203 1 97.69 92 LYS A N 1
ATOM 719 C CA . LYS A 1 92 ? 5.207 -17.031 11.617 1 97.69 92 LYS A CA 1
ATOM 720 C C . LYS A 1 92 ? 4.602 -18.375 12.008 1 97.69 92 LYS A C 1
ATOM 722 O O . LYS A 1 92 ? 5.273 -19.203 12.609 1 97.69 92 LYS A O 1
ATOM 727 N N . VAL A 1 93 ? 3.367 -18.594 11.641 1 98.12 93 VAL A N 1
ATOM 728 C CA . VAL A 1 93 ? 2.654 -19.797 12.039 1 98.12 93 VAL A CA 1
ATOM 729 C C . VAL A 1 93 ? 3.344 -21.016 11.445 1 98.12 93 VAL A C 1
ATOM 731 O O . VAL A 1 93 ? 3.539 -22.031 12.133 1 98.12 93 VAL A O 1
ATOM 734 N N . LEU A 1 94 ? 3.738 -20.906 10.195 1 98.44 94 LEU A N 1
ATOM 735 C CA . LEU A 1 94 ? 4.352 -22.047 9.508 1 98.44 94 LEU A CA 1
ATOM 736 C C . LEU A 1 94 ? 5.734 -22.344 10.078 1 98.44 94 LEU A C 1
ATOM 738 O O . LEU A 1 94 ? 6.105 -23.5 10.25 1 98.44 94 LEU A O 1
ATOM 742 N N . LEU A 1 95 ? 6.492 -21.297 10.352 1 98 95 LEU A N 1
ATOM 743 C CA . LEU A 1 95 ? 7.812 -21.484 10.945 1 98 95 LEU A CA 1
ATOM 744 C C . LEU A 1 95 ? 7.703 -22.109 12.328 1 98 95 LEU A C 1
ATOM 746 O O . LEU A 1 95 ? 8.523 -22.938 12.711 1 98 95 LEU A O 1
ATOM 750 N N . GLU A 1 96 ? 6.695 -21.688 13.062 1 97.31 96 GLU A N 1
ATOM 751 C CA . GLU A 1 96 ? 6.484 -22.219 14.398 1 97.31 96 GLU A CA 1
ATOM 752 C C . GLU A 1 96 ? 6.105 -23.703 14.352 1 97.31 96 GLU A C 1
ATOM 754 O O . GLU A 1 96 ? 6.383 -24.453 15.289 1 97.31 96 GLU A O 1
ATOM 759 N N . LYS A 1 97 ? 5.539 -24.125 13.289 1 96.81 97 LYS A N 1
ATOM 760 C CA . LYS A 1 97 ? 5.188 -25.516 13.102 1 96.81 97 LYS A CA 1
ATOM 761 C C . LYS A 1 97 ? 6.383 -26.328 12.602 1 96.81 97 LYS A C 1
ATOM 763 O O . LYS A 1 97 ? 6.281 -27.531 12.383 1 96.81 97 LYS A O 1
ATOM 768 N N . GLY A 1 98 ? 7.484 -25.656 12.367 1 96.12 98 GLY A N 1
ATOM 769 C CA . GLY A 1 98 ? 8.727 -26.328 12.031 1 96.12 98 GLY A CA 1
ATOM 770 C C . GLY A 1 98 ? 8.984 -26.391 10.531 1 96.12 98 GLY A C 1
ATOM 771 O O . GLY A 1 98 ? 9.945 -27.031 10.094 1 96.12 98 GLY A O 1
ATOM 772 N N . TYR A 1 99 ? 8.227 -25.688 9.758 1 97.94 99 TYR A N 1
ATOM 773 C CA . TYR A 1 99 ? 8.375 -25.766 8.305 1 97.94 99 TYR A CA 1
ATOM 774 C C . TYR A 1 99 ? 9.516 -24.891 7.824 1 97.94 99 TYR A C 1
ATOM 776 O O . TYR A 1 99 ? 9.789 -23.844 8.414 1 97.94 99 TYR A O 1
ATOM 784 N N . GLN A 1 100 ? 10.188 -25.312 6.789 1 97.88 100 GLN A N 1
ATOM 785 C CA . GLN A 1 100 ? 10.82 -24.422 5.812 1 97.88 100 GLN A CA 1
ATOM 786 C C . GLN A 1 100 ? 9.859 -24.062 4.688 1 97.88 100 GLN A C 1
ATOM 788 O O . GLN A 1 100 ? 9.336 -24.953 4.008 1 97.88 100 GLN A O 1
ATOM 793 N N . ILE A 1 101 ? 9.68 -22.797 4.512 1 98.69 101 ILE A N 1
ATOM 794 C CA . ILE A 1 101 ? 8.625 -22.375 3.6 1 98.69 101 ILE A CA 1
ATOM 795 C C . ILE A 1 101 ? 9.219 -22.062 2.23 1 98.69 101 ILE A C 1
ATOM 797 O O . ILE A 1 101 ? 10.188 -21.297 2.133 1 98.69 101 ILE A O 1
ATOM 801 N N . VAL A 1 102 ? 8.664 -22.625 1.209 1 98.69 102 VAL A N 1
ATOM 802 C CA . VAL A 1 102 ? 9.039 -22.297 -0.164 1 98.69 102 VAL A CA 1
ATOM 803 C C . VAL A 1 102 ? 7.957 -21.453 -0.813 1 98.69 102 VAL A C 1
ATOM 805 O O . VAL A 1 102 ? 6.844 -21.922 -1.061 1 98.69 102 VAL A O 1
ATOM 808 N N . TYR A 1 103 ? 8.305 -20.219 -1.072 1 98.69 103 TYR A N 1
ATOM 809 C CA . TYR A 1 103 ? 7.422 -19.312 -1.809 1 98.69 103 TYR A CA 1
ATOM 810 C C . TYR A 1 103 ? 7.762 -19.312 -3.295 1 98.69 103 TYR A C 1
ATOM 812 O O . TYR A 1 103 ? 8.875 -18.938 -3.684 1 98.69 103 TYR A O 1
ATOM 820 N N . LEU A 1 104 ? 6.809 -19.656 -4.102 1 98.31 104 LEU A N 1
ATOM 821 C CA . LEU A 1 104 ? 7.031 -19.734 -5.543 1 98.31 104 LEU A CA 1
ATOM 822 C C . LEU A 1 104 ? 6.469 -18.516 -6.246 1 98.31 104 LEU A C 1
ATOM 824 O O . LEU A 1 104 ? 5.277 -18.203 -6.121 1 98.31 104 LEU A O 1
ATOM 828 N N . ASP A 1 105 ? 7.312 -17.797 -6.914 1 98.44 105 ASP A N 1
ATOM 829 C CA . ASP A 1 105 ? 6.773 -16.969 -7.988 1 98.44 105 ASP A CA 1
ATOM 830 C C . ASP A 1 105 ? 6.355 -17.812 -9.18 1 98.44 105 ASP A C 1
ATOM 832 O O . ASP A 1 105 ? 7.203 -18.312 -9.93 1 98.44 105 ASP A O 1
ATOM 836 N N . GLN A 1 106 ? 5.117 -17.953 -9.32 1 98.75 106 GLN A N 1
ATOM 837 C CA . GLN A 1 106 ? 4.637 -18.766 -10.438 1 98.75 106 GLN A CA 1
ATOM 838 C C . GLN A 1 106 ? 5.141 -18.203 -11.766 1 98.75 106 GLN A C 1
ATOM 840 O O . GLN A 1 106 ? 5.355 -17 -11.898 1 98.75 106 GLN A O 1
ATOM 845 N N . ARG A 1 107 ? 5.445 -19.172 -12.734 1 98.75 107 ARG A N 1
ATOM 846 C CA . ARG A 1 107 ? 5.941 -18.719 -14.031 1 98.75 107 ARG A CA 1
ATOM 847 C C . ARG A 1 107 ? 5.133 -17.531 -14.555 1 98.75 107 ARG A C 1
ATOM 849 O O . ARG A 1 107 ? 3.904 -17.531 -14.461 1 98.75 107 ARG A O 1
ATOM 856 N N . GLY A 1 108 ? 5.809 -16.453 -15.008 1 98.69 108 GLY A N 1
ATOM 857 C CA . GLY A 1 108 ? 5.188 -15.25 -15.547 1 98.69 108 GLY A CA 1
ATOM 858 C C . GLY A 1 108 ? 4.984 -14.164 -14.508 1 98.69 108 GLY A C 1
ATOM 859 O O . GLY A 1 108 ? 4.445 -13.094 -14.812 1 98.69 108 GLY A O 1
ATOM 860 N N . THR A 1 109 ? 5.457 -14.398 -13.234 1 98.56 109 THR A N 1
ATOM 861 C CA . THR A 1 109 ? 5.223 -13.43 -12.18 1 98.56 109 THR A CA 1
ATOM 862 C C . THR A 1 109 ? 6.516 -13.133 -11.422 1 98.56 109 THR A C 1
ATOM 864 O O . THR A 1 109 ? 7.461 -13.914 -11.469 1 98.56 109 THR A O 1
ATOM 867 N N . GLY A 1 110 ? 6.586 -11.969 -10.781 1 98.19 110 GLY A N 1
ATOM 868 C CA . GLY A 1 110 ? 7.676 -11.641 -9.883 1 98.19 110 GLY A CA 1
ATOM 869 C C . GLY A 1 110 ? 9.047 -11.773 -10.523 1 98.19 110 GLY A C 1
ATOM 870 O O . GLY A 1 110 ? 9.305 -11.172 -11.57 1 98.19 110 GLY A O 1
ATOM 871 N N . LEU A 1 111 ? 9.836 -12.711 -9.969 1 98.56 111 LEU A N 1
ATOM 872 C CA . LEU A 1 111 ? 11.172 -12.961 -10.492 1 98.56 111 LEU A CA 1
ATOM 873 C C . LEU A 1 111 ? 11.156 -14.055 -11.547 1 98.56 111 LEU A C 1
ATOM 875 O O . LEU A 1 111 ? 12.148 -14.266 -12.258 1 98.56 111 LEU A O 1
ATOM 879 N N . SER A 1 112 ? 10.031 -14.695 -11.734 1 98.75 112 SER A N 1
ATOM 880 C CA . SER A 1 112 ? 9.914 -15.828 -12.641 1 98.75 112 SER A CA 1
ATOM 881 C C . SER A 1 112 ? 9.516 -15.383 -14.039 1 98.75 112 SER A C 1
ATOM 883 O O . SER A 1 112 ? 8.406 -15.664 -14.5 1 98.75 112 SER A O 1
ATOM 885 N N . THR A 1 113 ? 10.414 -14.734 -14.711 1 98.5 113 THR A N 1
ATOM 886 C CA . THR A 1 113 ? 10.18 -14.258 -16.062 1 98.5 113 THR A CA 1
ATOM 887 C C . THR A 1 113 ? 8.812 -13.586 -16.172 1 98.5 113 THR A C 1
ATOM 889 O O . THR A 1 113 ? 7.934 -14.062 -16.906 1 98.5 113 THR A O 1
ATOM 892 N N . PRO A 1 114 ? 8.695 -12.469 -15.516 1 98.62 114 PRO A N 1
ATOM 893 C CA . PRO A 1 114 ? 7.375 -11.828 -15.445 1 98.62 114 PRO A CA 1
ATOM 894 C C . PRO A 1 114 ? 6.867 -11.383 -16.812 1 98.62 114 PRO A C 1
ATOM 896 O O . PRO A 1 114 ? 7.645 -10.883 -17.641 1 98.62 114 PRO A O 1
ATOM 899 N N . LEU A 1 115 ? 5.586 -11.602 -17.031 1 98.69 115 LEU A N 1
ATOM 900 C CA . LEU A 1 115 ? 4.941 -11.188 -18.281 1 98.69 115 LEU A CA 1
ATOM 901 C C . LEU A 1 115 ? 4.242 -9.844 -18.109 1 98.69 115 LEU A C 1
ATOM 903 O O . LEU A 1 115 ? 3.34 -9.719 -17.281 1 98.69 115 LEU A O 1
ATOM 907 N N . GLU A 1 116 ? 4.688 -8.922 -18.781 1 98.38 116 GLU A N 1
ATOM 908 C CA . GLU A 1 116 ? 4.148 -7.578 -18.953 1 98.38 116 GLU A CA 1
ATOM 909 C C . GLU A 1 116 ? 4.188 -7.16 -20.422 1 98.38 116 GLU A C 1
ATOM 911 O O . GLU A 1 116 ? 4.59 -7.945 -21.281 1 98.38 116 GLU A O 1
ATOM 916 N N . VAL A 1 117 ? 3.754 -5.969 -20.797 1 98.31 117 VAL A N 1
ATOM 917 C CA . VAL A 1 117 ? 3.615 -5.57 -22.188 1 98.31 117 VAL A CA 1
ATOM 918 C C . VAL A 1 117 ? 4.945 -5.758 -22.922 1 98.31 117 VAL A C 1
ATOM 920 O O . VAL A 1 117 ? 5.012 -6.465 -23.922 1 98.31 117 VAL A O 1
ATOM 923 N N . LYS A 1 118 ? 6.039 -5.242 -22.422 1 97.81 118 LYS A N 1
ATOM 924 C CA . LYS A 1 118 ? 7.324 -5.258 -23.125 1 97.81 118 LYS A CA 1
ATOM 925 C C . LYS A 1 118 ? 7.977 -6.637 -23.047 1 97.81 118 LYS A C 1
ATOM 927 O O . LYS A 1 118 ? 8.508 -7.133 -24.031 1 97.81 118 LYS A O 1
ATOM 932 N N . THR A 1 119 ? 7.977 -7.27 -21.859 1 98.56 119 THR A N 1
ATOM 933 C CA . THR A 1 119 ? 8.625 -8.57 -21.719 1 98.56 119 THR A CA 1
ATOM 934 C C . THR A 1 119 ? 7.906 -9.625 -22.547 1 98.56 119 THR A C 1
ATOM 936 O O . THR A 1 119 ? 8.547 -10.453 -23.203 1 98.56 119 THR A O 1
ATOM 939 N N . PHE A 1 120 ? 6.609 -9.57 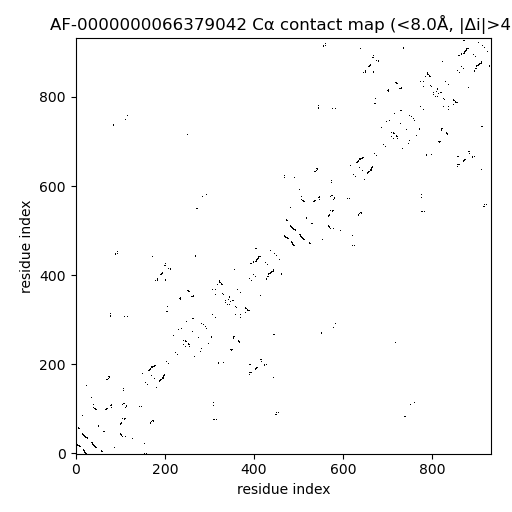-22.578 1 98.75 120 PHE A N 1
ATOM 940 C CA . PHE A 1 120 ? 5.832 -10.531 -23.359 1 98.75 120 PHE A CA 1
ATOM 941 C C . PHE A 1 120 ? 6.164 -10.414 -24.844 1 98.75 120 PHE A C 1
ATOM 943 O O . PHE A 1 120 ? 6.426 -11.422 -25.5 1 98.75 120 PHE A O 1
ATOM 950 N N . LYS A 1 121 ? 6.09 -9.203 -25.328 1 98.62 121 LYS A N 1
ATOM 951 C CA . LYS A 1 121 ? 6.383 -8.977 -26.734 1 98.62 121 LYS A CA 1
ATOM 952 C C . LYS A 1 121 ? 7.77 -9.5 -27.109 1 98.62 121 LYS A C 1
ATOM 954 O O . LYS A 1 121 ? 7.926 -10.227 -28.094 1 98.62 121 LYS A O 1
ATOM 959 N N . ASN A 1 122 ? 8.789 -9.195 -26.281 1 98.31 122 ASN A N 1
ATOM 960 C CA . ASN A 1 122 ? 10.164 -9.594 -26.562 1 98.31 122 ASN A CA 1
ATOM 961 C C . ASN A 1 122 ? 10.336 -11.109 -26.5 1 98.31 122 ASN A C 1
ATOM 963 O O . ASN A 1 122 ? 11.062 -11.688 -27.297 1 98.31 122 ASN A O 1
ATOM 967 N N . LEU A 1 123 ? 9.688 -11.727 -25.531 1 98.31 123 LEU A N 1
ATOM 968 C CA . LEU A 1 123 ? 9.82 -13.172 -25.344 1 98.31 123 LEU A CA 1
ATOM 969 C C . LEU A 1 123 ? 9.141 -13.93 -26.484 1 98.31 123 LEU A C 1
ATOM 971 O O . LEU A 1 123 ? 9.672 -14.93 -26.969 1 98.31 123 LEU A O 1
ATOM 975 N N . VAL A 1 124 ? 7.98 -13.445 -26.906 1 98.5 124 VAL A N 1
ATOM 976 C CA . VAL A 1 124 ? 7.27 -14.07 -28.016 1 98.5 124 VAL A CA 1
ATOM 977 C C . VAL A 1 124 ? 8.086 -13.938 -29.297 1 98.5 124 VAL A C 1
ATOM 979 O O . VAL A 1 124 ? 8.234 -14.906 -30.062 1 98.5 124 VAL A O 1
ATOM 982 N N . LEU A 1 125 ? 8.578 -12.742 -29.594 1 98.44 125 LEU A N 1
ATOM 983 C CA . LEU A 1 125 ? 9.406 -12.508 -30.766 1 98.44 125 LEU A CA 1
ATOM 984 C C . LEU A 1 125 ? 10.633 -13.414 -30.766 1 98.44 125 LEU A C 1
ATOM 986 O O . LEU A 1 125 ? 11.008 -13.961 -31.812 1 98.44 125 LEU A O 1
ATOM 990 N N . LYS A 1 126 ? 11.219 -13.523 -29.609 1 97 126 LYS A N 1
ATOM 991 C CA . LYS A 1 126 ? 12.398 -14.367 -29.484 1 97 126 LYS A CA 1
ATOM 992 C C . LYS A 1 126 ? 12.062 -15.836 -29.766 1 97 126 LYS A C 1
ATOM 994 O O . LYS A 1 126 ? 12.828 -16.531 -30.438 1 97 126 LYS A O 1
ATOM 999 N N . GLU A 1 127 ? 10.953 -16.281 -29.234 1 96.5 127 GLU A N 1
ATOM 1000 C CA . GLU A 1 127 ? 10.578 -17.688 -29.297 1 96.5 127 GLU A CA 1
ATOM 1001 C C . GLU A 1 127 ? 10.094 -18.078 -30.703 1 96.5 127 GLU A C 1
ATOM 1003 O O . GLU A 1 127 ? 10.414 -19.156 -31.203 1 96.5 127 GLU A O 1
ATOM 1008 N N . TYR A 1 128 ? 9.359 -17.141 -31.375 1 96.88 128 TYR A N 1
ATOM 1009 C CA . TYR A 1 128 ? 8.648 -17.562 -32.562 1 96.88 128 TYR A CA 1
ATOM 1010 C C . TYR A 1 128 ? 9.062 -16.734 -33.781 1 96.88 128 TYR A C 1
ATOM 1012 O O . TYR A 1 128 ? 8.688 -17.047 -34.906 1 96.88 128 TYR A O 1
ATOM 1020 N N . GLY A 1 129 ? 9.734 -15.656 -33.625 1 97.56 129 GLY A N 1
ATOM 1021 C CA . GLY A 1 129 ? 10.219 -14.82 -34.719 1 97.56 129 GLY A CA 1
ATOM 1022 C C . GLY A 1 129 ? 9.195 -13.812 -35.188 1 97.56 129 GLY A C 1
ATOM 1023 O O . GLY A 1 129 ? 9.477 -13.023 -36.094 1 97.56 129 GLY A O 1
ATOM 1024 N N . ASN A 1 130 ? 7.992 -13.844 -34.625 1 98.06 130 ASN A N 1
ATOM 1025 C CA . ASN A 1 130 ? 6.93 -12.891 -34.906 1 98.06 130 ASN A CA 1
ATOM 1026 C C . ASN A 1 130 ? 6.027 -12.648 -33.719 1 98.06 130 ASN A C 1
ATOM 1028 O O . ASN A 1 130 ? 6.164 -13.312 -32.688 1 98.06 130 ASN A O 1
ATOM 1032 N N . PHE A 1 131 ? 5.176 -11.695 -33.844 1 98.31 131 PHE A N 1
ATOM 1033 C CA . PHE A 1 131 ? 4.285 -11.352 -32.75 1 98.31 131 PHE A CA 1
ATOM 1034 C C . PHE A 1 131 ? 2.826 -11.469 -33.156 1 98.31 131 PHE A C 1
ATOM 1036 O O . PHE A 1 131 ? 1.98 -10.688 -32.719 1 98.31 131 PHE A O 1
ATOM 1043 N N . GLU A 1 132 ? 2.527 -12.359 -34.031 1 98.5 132 GLU A N 1
ATOM 1044 C CA . GLU A 1 132 ? 1.156 -12.625 -34.469 1 98.5 132 GLU A CA 1
ATOM 1045 C C . GLU A 1 132 ? 0.334 -13.227 -33.344 1 98.5 132 GLU A C 1
ATOM 1047 O O . GLU A 1 132 ? 0.888 -13.828 -32.406 1 98.5 132 GLU A O 1
ATOM 1052 N N . VAL A 1 133 ? -0.94 -13.133 -33.375 1 98.5 133 VAL A N 1
ATOM 1053 C CA . VAL A 1 133 ? -1.838 -13.562 -32.312 1 98.5 133 VAL A CA 1
ATOM 1054 C C . VAL A 1 133 ? -1.652 -15.055 -32.062 1 98.5 133 VAL A C 1
ATOM 1056 O O . VAL A 1 133 ? -1.689 -15.5 -30.906 1 98.5 133 VAL A O 1
ATOM 1059 N N . ASP A 1 134 ? -1.447 -15.805 -33.094 1 98.19 134 ASP A N 1
ATOM 1060 C CA . ASP A 1 134 ? -1.25 -17.234 -32.938 1 98.19 134 ASP A CA 1
ATOM 1061 C C . ASP A 1 134 ? 0.007 -17.531 -32.094 1 98.19 134 ASP A C 1
ATOM 1063 O O . ASP A 1 134 ? 0.01 -18.438 -31.266 1 98.19 134 ASP A O 1
ATOM 1067 N N . SER A 1 135 ? 1.07 -16.844 -32.438 1 98.38 135 SER A N 1
ATOM 1068 C CA . SER A 1 135 ? 2.309 -17 -31.688 1 98.38 135 SER A CA 1
ATOM 1069 C C . SER A 1 135 ? 2.121 -16.578 -30.234 1 98.38 135 SER A C 1
ATOM 1071 O O . SER A 1 135 ? 2.645 -17.234 -29.312 1 98.38 135 SER A O 1
ATOM 1073 N N . GLN A 1 136 ? 1.407 -15.477 -30.016 1 98.75 136 GLN A N 1
ATOM 1074 C CA . GLN A 1 136 ? 1.104 -15.023 -28.672 1 98.75 136 GLN A CA 1
ATOM 1075 C C . GLN A 1 136 ? 0.333 -16.094 -27.891 1 98.75 136 GLN A C 1
ATOM 1077 O O . GLN A 1 136 ? 0.654 -16.375 -26.734 1 98.75 136 GLN A O 1
ATOM 1082 N N . LEU A 1 137 ? -0.674 -16.609 -28.531 1 98.56 137 LEU A N 1
ATOM 1083 C CA . LEU A 1 137 ? -1.516 -17.641 -27.906 1 98.56 137 LEU A CA 1
ATOM 1084 C C . LEU A 1 137 ? -0.696 -18.859 -27.531 1 98.56 137 LEU A C 1
ATOM 1086 O O . LEU A 1 137 ? -0.782 -19.359 -26.406 1 98.56 137 LEU A O 1
ATOM 1090 N N . LYS A 1 138 ? 0.133 -19.344 -28.469 1 97 138 LYS A N 1
ATOM 1091 C CA . LYS A 1 138 ? 0.986 -20.5 -28.203 1 97 138 LYS A CA 1
ATOM 1092 C C . LYS A 1 138 ? 1.905 -20.25 -27.016 1 97 138 LYS A C 1
ATOM 1094 O O . LYS A 1 138 ? 2.139 -21.156 -26.203 1 97 138 LYS A O 1
ATOM 1099 N N . PHE A 1 139 ? 2.426 -19.078 -26.938 1 98.12 139 PHE A N 1
ATOM 1100 C CA . PHE A 1 139 ? 3.365 -18.734 -25.875 1 98.12 139 PHE A CA 1
ATOM 1101 C C . PHE A 1 139 ? 2.668 -18.703 -24.516 1 98.12 139 PHE A C 1
ATOM 1103 O O . PHE A 1 139 ? 3.133 -19.328 -23.562 1 98.12 139 PHE A O 1
ATOM 1110 N N . ILE A 1 140 ? 1.476 -18.016 -24.438 1 98.56 140 ILE A N 1
ATOM 1111 C CA . ILE A 1 140 ? 0.824 -17.734 -23.156 1 98.56 140 ILE A CA 1
ATOM 1112 C C . ILE A 1 140 ? 0.254 -19.031 -22.578 1 98.56 140 ILE A C 1
ATOM 1114 O O . ILE A 1 140 ? 0.138 -19.188 -21.359 1 98.56 140 ILE A O 1
ATOM 1118 N N . LEU A 1 141 ? -0.034 -20 -23.391 1 97.56 141 LEU A N 1
ATOM 1119 C CA . LEU A 1 141 ? -0.61 -21.266 -22.938 1 97.56 141 LEU A CA 1
ATOM 1120 C C . LEU A 1 141 ? 0.383 -22.047 -22.094 1 97.56 141 LEU A C 1
ATOM 1122 O O . LEU A 1 141 ? -0.006 -22.969 -21.359 1 97.56 141 LEU A O 1
ATOM 1126 N N . ASN A 1 142 ? 1.634 -21.719 -22.141 1 97.81 142 ASN A N 1
ATOM 1127 C CA . ASN A 1 142 ? 2.666 -22.391 -21.359 1 97.81 142 ASN A CA 1
ATOM 1128 C C . ASN A 1 142 ? 2.721 -21.875 -19.922 1 97.81 142 ASN A C 1
ATOM 1130 O O . ASN A 1 142 ? 3.549 -22.312 -19.125 1 97.81 142 ASN A O 1
ATOM 1134 N N . PHE A 1 143 ? 1.855 -20.969 -19.516 1 98.38 143 PHE A N 1
ATOM 1135 C CA . PHE A 1 143 ? 1.98 -20.312 -18.219 1 98.38 143 PHE A CA 1
ATOM 1136 C C . PHE A 1 143 ? 0.8 -20.656 -17.328 1 98.38 143 PHE A C 1
ATOM 1138 O O . PHE A 1 143 ? 0.543 -19.969 -16.328 1 98.38 143 PHE A O 1
ATOM 1145 N N . ARG A 1 144 ? 0.103 -21.672 -17.609 1 97.19 144 ARG A N 1
ATOM 1146 C CA . ARG A 1 144 ? -1.079 -22.094 -16.859 1 97.19 144 ARG A CA 1
ATOM 1147 C C . ARG A 1 144 ? -0.707 -23.062 -15.742 1 97.19 144 ARG A C 1
ATOM 1149 O O . ARG A 1 144 ? 0.474 -23.328 -15.523 1 97.19 144 ARG A O 1
ATOM 1156 N N . ALA A 1 145 ? -1.702 -23.562 -14.984 1 98.25 145 ALA A N 1
ATOM 1157 C CA . ALA A 1 145 ? -1.521 -24.328 -13.758 1 98.25 145 ALA A CA 1
ATOM 1158 C C . ALA A 1 145 ? -0.733 -25.609 -14.031 1 98.25 145 ALA A C 1
ATOM 1160 O O . ALA A 1 145 ? 0.067 -26.047 -13.195 1 98.25 145 ALA A O 1
ATOM 1161 N N . ASP A 1 146 ? -0.942 -26.312 -15.172 1 97.81 146 ASP A N 1
ATOM 1162 C CA . ASP A 1 146 ? -0.228 -27.547 -15.477 1 97.81 146 ASP A CA 1
ATOM 1163 C C . ASP A 1 146 ? 1.279 -27.297 -15.531 1 97.81 146 ASP A C 1
ATOM 1165 O O . ASP A 1 146 ? 2.059 -28.094 -14.984 1 97.81 146 ASP A O 1
ATOM 1169 N N . SER A 1 147 ? 1.646 -26.188 -16.141 1 98.12 147 SER A N 1
ATOM 1170 C CA . SER A 1 147 ? 3.062 -25.844 -16.234 1 98.12 147 SER A CA 1
ATOM 1171 C C . SER A 1 147 ? 3.605 -25.406 -14.875 1 98.12 147 SER A C 1
ATOM 1173 O O . SER A 1 147 ? 4.754 -25.688 -14.539 1 98.12 147 SER A O 1
ATOM 1175 N N . ILE A 1 148 ? 2.826 -24.656 -14.109 1 98.69 148 ILE A N 1
ATOM 1176 C CA . ILE A 1 148 ? 3.23 -24.234 -12.773 1 98.69 148 ILE A CA 1
ATOM 1177 C C . ILE A 1 148 ? 3.566 -25.453 -11.922 1 98.69 148 ILE A C 1
ATOM 1179 O O . ILE A 1 148 ? 4.59 -25.484 -11.234 1 98.69 148 ILE A O 1
ATOM 1183 N N . ILE A 1 149 ? 2.732 -26.484 -12 1 98.69 149 ILE A N 1
ATOM 1184 C CA . ILE A 1 149 ? 2.91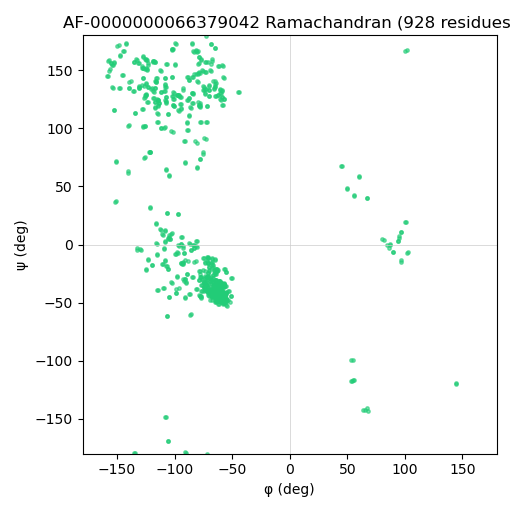4 -27.688 -11.203 1 98.69 149 ILE A CA 1
ATOM 1185 C C . ILE A 1 149 ? 4.156 -28.438 -11.68 1 98.69 149 ILE A C 1
ATOM 1187 O O . ILE A 1 149 ? 4.902 -29 -10.867 1 98.69 149 ILE A O 1
ATOM 1191 N N . ARG A 1 150 ? 4.383 -28.5 -12.945 1 98.19 150 ARG A N 1
ATOM 1192 C CA . ARG A 1 150 ? 5.57 -29.172 -13.461 1 98.19 150 ARG A CA 1
ATOM 1193 C C . ARG A 1 150 ? 6.84 -28.422 -13.047 1 98.19 150 ARG A C 1
ATOM 1195 O O . ARG A 1 150 ? 7.879 -29.047 -12.82 1 98.19 150 ARG A O 1
ATOM 1202 N N . ASP A 1 151 ? 6.77 -27.062 -12.977 1 98.62 151 ASP A N 1
ATOM 1203 C CA . ASP A 1 151 ? 7.871 -26.328 -12.367 1 98.62 151 ASP A CA 1
ATOM 1204 C C . ASP A 1 151 ? 8.148 -26.828 -10.953 1 98.62 151 ASP A C 1
ATOM 1206 O O . ASP A 1 151 ? 9.297 -27.078 -10.594 1 98.62 151 ASP A O 1
ATOM 1210 N N . LEU A 1 152 ? 7.105 -26.953 -10.18 1 98.56 152 LEU A N 1
ATOM 1211 C CA . LEU A 1 152 ? 7.23 -27.359 -8.781 1 98.56 152 LEU A CA 1
ATOM 1212 C C . LEU A 1 152 ? 7.836 -28.766 -8.68 1 98.56 152 LEU A C 1
ATOM 1214 O O . LEU A 1 152 ? 8.633 -29.031 -7.777 1 98.56 152 LEU A O 1
ATOM 1218 N N . GLU A 1 153 ? 7.461 -29.656 -9.562 1 97.94 153 GLU A N 1
ATOM 1219 C CA . GLU A 1 153 ? 8.016 -31.016 -9.531 1 97.94 153 GLU A CA 1
ATOM 1220 C C . GLU A 1 153 ? 9.516 -31 -9.797 1 97.94 153 GLU A C 1
ATOM 1222 O O . GLU A 1 153 ? 10.266 -31.734 -9.156 1 97.94 153 GLU A O 1
ATOM 1227 N N . GLN A 1 154 ? 9.891 -30.172 -10.773 1 97.5 154 GLN A N 1
ATOM 1228 C CA . GLN A 1 154 ? 11.32 -30.047 -11.031 1 97.5 154 GLN A CA 1
ATOM 1229 C C . GLN A 1 154 ? 12.055 -29.5 -9.805 1 97.5 154 GLN A C 1
ATOM 1231 O O . GLN A 1 154 ? 13.125 -29.984 -9.453 1 97.5 154 GLN A O 1
ATOM 1236 N N . ILE A 1 155 ? 11.469 -28.578 -9.164 1 98.12 155 ILE A N 1
ATOM 1237 C CA . ILE A 1 155 ? 12.078 -27.938 -8 1 98.12 155 ILE A CA 1
ATOM 1238 C C . ILE A 1 155 ? 12.102 -28.906 -6.824 1 98.12 155 ILE A C 1
ATOM 1240 O O . ILE A 1 155 ? 13.094 -29 -6.105 1 98.12 155 ILE A O 1
ATOM 1244 N N . ARG A 1 156 ? 11.008 -29.625 -6.602 1 97.81 156 ARG A N 1
ATOM 1245 C CA . ARG A 1 156 ? 10.938 -30.609 -5.527 1 97.81 156 ARG A CA 1
ATOM 1246 C C . ARG A 1 156 ? 12.055 -31.641 -5.656 1 97.81 156 ARG A C 1
ATOM 1248 O O . ARG A 1 156 ? 12.766 -31.906 -4.688 1 97.81 156 ARG A O 1
ATOM 1255 N N . LYS A 1 157 ? 12.188 -32.188 -6.855 1 96.69 157 LYS A N 1
ATOM 1256 C CA . LYS A 1 157 ? 13.211 -33.188 -7.113 1 96.69 157 LYS A CA 1
ATOM 1257 C C . LYS A 1 157 ? 14.609 -32.625 -6.844 1 96.69 157 LYS A C 1
ATOM 1259 O O . LYS A 1 157 ? 15.469 -33.344 -6.309 1 96.69 157 LYS A O 1
ATOM 1264 N N . ASP A 1 158 ? 14.781 -31.422 -7.188 1 95.19 158 ASP A N 1
ATOM 1265 C CA . ASP A 1 158 ? 16.078 -30.797 -6.98 1 95.19 158 ASP A CA 1
ATOM 1266 C C . ASP A 1 158 ? 16.359 -30.562 -5.496 1 95.19 158 ASP A C 1
ATOM 1268 O O . ASP A 1 158 ? 17.469 -30.781 -5.02 1 95.19 158 ASP A O 1
ATOM 1272 N N . LEU A 1 159 ? 15.344 -30.109 -4.762 1 94.69 159 LEU A N 1
ATOM 1273 C CA . LEU A 1 159 ? 15.523 -29.672 -3.381 1 94.69 159 LEU A CA 1
ATOM 1274 C C . LEU A 1 159 ? 15.617 -30.875 -2.445 1 94.69 159 LEU A C 1
ATOM 1276 O O . LEU A 1 159 ? 16.438 -30.891 -1.523 1 94.69 159 LEU A O 1
ATOM 1280 N N . ILE A 1 160 ? 14.703 -31.859 -2.682 1 94.12 160 ILE A N 1
ATOM 1281 C CA . ILE A 1 160 ? 14.609 -32.875 -1.625 1 94.12 160 ILE A CA 1
ATOM 1282 C C . ILE A 1 160 ? 14.719 -34.25 -2.229 1 94.12 160 ILE A C 1
ATOM 1284 O O . ILE A 1 160 ? 14.711 -35.25 -1.503 1 94.12 160 ILE A O 1
ATOM 1288 N N . GLY A 1 161 ? 14.789 -34.438 -3.516 1 92.62 161 GLY A N 1
ATOM 1289 C CA . GLY A 1 161 ? 14.969 -35.719 -4.164 1 92.62 161 GLY A CA 1
ATOM 1290 C C . GLY A 1 161 ? 13.68 -36.281 -4.73 1 92.62 161 GLY A C 1
ATOM 1291 O O . GLY A 1 161 ? 12.586 -35.875 -4.332 1 92.62 161 GLY A O 1
ATOM 1292 N N . ASN A 1 162 ? 13.758 -37.25 -5.508 1 92 162 ASN A N 1
ATOM 1293 C CA . ASN A 1 162 ? 12.664 -37.781 -6.309 1 92 162 ASN A CA 1
ATOM 1294 C C . ASN A 1 162 ? 11.641 -38.5 -5.438 1 92 162 ASN A C 1
ATOM 1296 O O . ASN A 1 162 ? 10.453 -38.562 -5.773 1 92 162 ASN A O 1
ATOM 1300 N N . HIS A 1 163 ? 12.078 -39.031 -4.34 1 91.31 163 HIS A N 1
ATOM 1301 C CA . HIS A 1 163 ? 11.203 -39.938 -3.602 1 91.31 163 HIS A CA 1
ATOM 1302 C C . HIS A 1 163 ? 10.625 -39.25 -2.367 1 91.31 163 HIS A C 1
ATOM 1304 O O . HIS A 1 163 ? 9.852 -39.875 -1.624 1 91.31 163 HIS A O 1
ATOM 1310 N N . HIS A 1 164 ? 10.898 -38 -2.225 1 94.69 164 HIS A N 1
ATOM 1311 C CA . HIS A 1 164 ? 10.422 -37.312 -1.035 1 94.69 164 HIS A CA 1
ATOM 1312 C C . HIS A 1 164 ? 9.195 -36.469 -1.352 1 94.69 164 HIS A C 1
ATOM 1314 O O . HIS A 1 164 ? 9.102 -35.875 -2.439 1 94.69 164 HIS A O 1
ATOM 1320 N N . LYS A 1 165 ? 8.32 -36.438 -0.37 1 97.5 165 LYS A N 1
ATOM 1321 C CA . LYS A 1 165 ? 7.09 -35.656 -0.478 1 97.5 165 LYS A CA 1
ATOM 1322 C C . LYS A 1 165 ? 7.223 -34.312 0.248 1 97.5 165 LYS A C 1
ATOM 1324 O O . LYS A 1 165 ? 8.094 -34.156 1.109 1 97.5 165 LYS A O 1
ATOM 1329 N N . TRP A 1 166 ? 6.473 -33.344 -0.143 1 98.25 166 TRP A N 1
ATOM 1330 C CA . TRP A 1 166 ? 6.379 -32.094 0.594 1 98.25 166 TRP A CA 1
ATOM 1331 C C . TRP A 1 166 ? 4.926 -31.672 0.763 1 98.25 166 TRP A C 1
ATOM 1333 O O . TRP A 1 166 ? 4.023 -32.281 0.169 1 98.25 166 TRP A O 1
ATOM 1343 N N . SER A 1 167 ? 4.637 -30.812 1.746 1 98.62 167 SER A N 1
ATOM 1344 C CA . SER A 1 167 ? 3.318 -30.203 1.952 1 98.62 167 SER A CA 1
ATOM 1345 C C . SER A 1 167 ? 3.094 -29.031 1.014 1 98.62 167 SER A C 1
ATOM 1347 O O . SER A 1 167 ? 4.043 -28.328 0.651 1 98.62 167 SER A O 1
ATOM 1349 N N . ILE A 1 168 ? 1.856 -28.844 0.609 1 98.75 168 ILE A N 1
ATOM 1350 C CA . ILE A 1 168 ? 1.546 -27.688 -0.216 1 98.75 168 ILE A CA 1
ATOM 1351 C C . ILE A 1 168 ? 0.385 -26.906 0.401 1 98.75 168 ILE A C 1
ATOM 1353 O O . ILE A 1 168 ? -0.512 -27.5 1.008 1 98.75 168 ILE A O 1
ATOM 1357 N N . MET A 1 169 ? 0.444 -25.625 0.306 1 98.75 169 MET A N 1
ATOM 1358 C CA . MET A 1 169 ? -0.577 -24.703 0.77 1 98.75 169 MET A CA 1
ATOM 1359 C C . MET A 1 169 ? -0.93 -23.688 -0.322 1 98.75 169 MET A C 1
ATOM 1361 O O . MET A 1 169 ? -0.046 -23.172 -1.011 1 98.75 169 MET A O 1
ATOM 1365 N N . GLY A 1 170 ? -2.225 -23.469 -0.5 1 98.62 170 GLY A N 1
ATOM 1366 C CA . GLY A 1 170 ? -2.627 -22.562 -1.558 1 98.62 170 GLY A CA 1
ATOM 1367 C C . GLY A 1 170 ? -3.781 -21.656 -1.164 1 98.62 170 GLY A C 1
ATOM 1368 O O . GLY A 1 170 ? -4.754 -22.109 -0.558 1 98.62 170 GLY A O 1
ATOM 1369 N N . GLN A 1 171 ? -3.66 -20.406 -1.476 1 98.12 171 GLN A N 1
ATOM 1370 C CA . GLN A 1 171 ? -4.715 -19.422 -1.294 1 98.12 171 GLN A CA 1
ATOM 1371 C C . GLN A 1 171 ? -5.414 -19.109 -2.613 1 98.12 171 GLN A C 1
ATOM 1373 O O . GLN A 1 171 ? -4.758 -18.828 -3.619 1 98.12 171 GLN A O 1
ATOM 1378 N N . SER A 1 172 ? -6.762 -19.219 -2.598 1 98.31 172 SER A N 1
ATOM 1379 C CA . SER A 1 172 ? -7.523 -18.875 -3.793 1 98.31 172 SER A CA 1
ATOM 1380 C C . SER A 1 172 ? -7.016 -19.641 -5.012 1 98.31 172 SER A C 1
ATOM 1382 O O . SER A 1 172 ? -6.973 -20.875 -5 1 98.31 172 SER A O 1
ATOM 1384 N N . TYR A 1 173 ? -6.5 -19 -6.051 1 98.62 173 TYR A N 1
ATOM 1385 C CA . TYR A 1 173 ? -5.965 -19.672 -7.227 1 98.62 173 TYR A CA 1
ATOM 1386 C C . TYR A 1 173 ? -4.855 -20.641 -6.84 1 98.62 173 TYR A C 1
ATOM 1388 O O . TYR A 1 173 ? -4.715 -21.703 -7.453 1 98.62 173 TYR A O 1
ATOM 1396 N N . GLY A 1 174 ? -4.129 -20.281 -5.836 1 98.75 174 GLY A N 1
ATOM 1397 C CA . GLY A 1 174 ? -3.141 -21.234 -5.336 1 98.75 174 GLY A CA 1
ATOM 1398 C C . GLY A 1 174 ? -3.742 -22.547 -4.906 1 98.75 174 GLY A C 1
ATOM 1399 O O . GLY A 1 174 ? -3.121 -23.609 -5.074 1 98.75 174 GLY A O 1
ATOM 1400 N N . GLY A 1 175 ? -4.914 -22.484 -4.324 1 98.81 175 GLY A N 1
ATOM 1401 C CA . GLY A 1 175 ? -5.629 -23.703 -4.008 1 98.81 175 GLY A CA 1
ATOM 1402 C C . GLY A 1 175 ? -6.047 -24.484 -5.234 1 98.81 175 GLY A C 1
ATOM 1403 O O . GLY A 1 175 ? -5.973 -25.719 -5.246 1 98.81 175 GLY A O 1
ATOM 1404 N N . PHE A 1 176 ? -6.469 -23.766 -6.305 1 98.75 176 PHE A N 1
ATOM 1405 C CA . PHE A 1 176 ? -6.777 -24.422 -7.57 1 98.75 176 PHE A CA 1
ATOM 1406 C C . PHE A 1 176 ? -5.562 -25.188 -8.094 1 98.75 176 PHE A C 1
ATOM 1408 O O . PHE A 1 176 ? -5.68 -26.328 -8.539 1 98.75 176 PHE A O 1
ATOM 1415 N N . CYS A 1 177 ? -4.422 -24.562 -7.949 1 98.75 177 CYS A N 1
ATOM 1416 C CA . CYS A 1 177 ? -3.18 -25.188 -8.391 1 98.75 177 CYS A CA 1
ATOM 1417 C C . CYS A 1 177 ? -2.865 -26.422 -7.566 1 98.75 177 CYS A C 1
ATOM 1419 O O . CYS A 1 177 ? -2.307 -27.391 -8.078 1 98.75 177 CYS A O 1
ATOM 1421 N N . CYS A 1 178 ? -3.215 -26.406 -6.301 1 98.81 178 CYS A N 1
ATOM 1422 C CA . CYS A 1 178 ? -3.012 -27.594 -5.465 1 98.81 178 CYS A CA 1
ATOM 1423 C C . CYS A 1 178 ? -3.795 -28.781 -6.008 1 98.81 178 CYS A C 1
ATOM 1425 O O . CYS A 1 178 ? -3.295 -29.906 -6.012 1 98.81 178 CYS A O 1
ATOM 1427 N N . PHE A 1 179 ? -4.961 -28.547 -6.473 1 98.75 179 PHE A N 1
ATOM 1428 C CA . PHE A 1 179 ? -5.77 -29.641 -7.012 1 98.75 179 PHE A CA 1
ATOM 1429 C C . PHE A 1 179 ? -5.227 -30.094 -8.359 1 98.75 179 PHE A C 1
ATOM 1431 O O . PHE A 1 179 ? -5.336 -31.266 -8.711 1 98.75 179 PHE A O 1
ATOM 1438 N N . THR A 1 180 ? -4.652 -29.156 -9.102 1 98.69 180 THR A N 1
ATOM 1439 C CA . THR A 1 180 ? -3.926 -29.562 -10.297 1 98.69 180 THR A CA 1
ATOM 1440 C C . THR A 1 180 ? -2.752 -30.469 -9.93 1 98.69 180 THR A C 1
ATOM 1442 O O . THR A 1 180 ? -2.51 -31.484 -10.594 1 98.69 180 THR A O 1
ATOM 1445 N N . TYR A 1 181 ? -2.068 -30.094 -8.906 1 98.81 181 TYR A N 1
ATOM 1446 C CA . TYR A 1 181 ? -0.942 -30.875 -8.43 1 98.81 181 TYR A CA 1
ATOM 1447 C C . TYR A 1 181 ? -1.391 -32.281 -8.023 1 98.81 181 TYR A C 1
ATOM 1449 O O . TYR A 1 181 ? -0.759 -33.281 -8.391 1 98.81 181 TYR A O 1
ATOM 1457 N N . LEU A 1 182 ? -2.488 -32.438 -7.328 1 98.69 182 LEU A N 1
ATOM 1458 C CA . LEU A 1 182 ? -3.055 -33.719 -6.914 1 98.69 182 LEU A CA 1
ATOM 1459 C C . LEU A 1 182 ? -3.445 -34.531 -8.125 1 98.69 182 LEU A C 1
ATOM 1461 O O . LEU A 1 182 ? -3.355 -35.781 -8.094 1 98.69 182 LEU A O 1
ATOM 1465 N N . SER A 1 183 ? -3.873 -33.906 -9.156 1 98.44 183 SER A N 1
ATOM 1466 C CA . SER A 1 183 ? -4.312 -34.594 -10.367 1 98.44 183 SER A CA 1
ATOM 1467 C C . SER A 1 183 ? -3.129 -35.125 -11.148 1 98.44 183 SER A C 1
ATOM 1469 O O . SER A 1 183 ? -3.232 -36.188 -11.773 1 98.44 183 SER A O 1
ATOM 1471 N N . LEU A 1 184 ? -2.012 -34.406 -11.07 1 97.88 184 LEU A N 1
ATOM 1472 C CA . LEU A 1 184 ? -0.892 -34.75 -11.938 1 97.88 184 LEU A CA 1
ATOM 1473 C C . LEU A 1 184 ? 0.138 -35.594 -11.18 1 97.88 184 LEU A C 1
ATOM 1475 O O . LEU A 1 184 ? 0.709 -36.531 -11.742 1 97.88 184 LEU A O 1
ATOM 1479 N N . PHE A 1 185 ? 0.401 -35.188 -9.906 1 98.06 185 PHE A N 1
ATOM 1480 C CA . PHE A 1 185 ? 1.474 -35.844 -9.156 1 98.06 185 PHE A CA 1
ATOM 1481 C C . PHE A 1 185 ? 1.066 -36.031 -7.699 1 98.06 185 PHE A C 1
ATOM 1483 O O . PHE A 1 185 ? 1.762 -35.594 -6.785 1 98.06 185 PHE A O 1
ATOM 1490 N N . PRO A 1 186 ? 0.028 -36.812 -7.434 1 97.94 186 PRO A N 1
ATOM 1491 C CA . PRO A 1 186 ? -0.41 -37 -6.047 1 97.94 186 PRO A CA 1
ATOM 1492 C C . PRO A 1 186 ? 0.649 -37.688 -5.18 1 97.94 186 PRO A C 1
ATOM 1494 O O . PRO A 1 186 ? 0.689 -37.469 -3.965 1 97.94 186 PRO A O 1
ATOM 1497 N N . GLU A 1 187 ? 1.559 -38.406 -5.773 1 97.25 187 GLU A N 1
ATOM 1498 C CA . GLU A 1 187 ? 2.568 -39.156 -5.039 1 97.25 187 GLU A CA 1
ATOM 1499 C C . GLU A 1 187 ? 3.652 -38.25 -4.484 1 97.25 187 GLU A C 1
ATOM 1501 O O . GLU A 1 187 ? 4.434 -38.656 -3.621 1 97.25 187 GLU A O 1
ATOM 1506 N N . SER A 1 188 ? 3.672 -37 -4.922 1 98.25 188 SER A N 1
ATOM 1507 C CA . SER A 1 188 ? 4.695 -36.062 -4.508 1 98.25 188 SER A CA 1
ATOM 1508 C C . SER A 1 188 ? 4.246 -35.25 -3.291 1 98.25 188 SER A C 1
ATOM 1510 O O . SER A 1 188 ? 5.016 -34.469 -2.74 1 98.25 188 SER A O 1
ATOM 1512 N N . ILE A 1 189 ? 2.994 -35.469 -2.787 1 98.56 189 ILE A N 1
ATOM 1513 C CA . ILE A 1 189 ? 2.389 -34.531 -1.834 1 98.56 189 ILE A CA 1
ATOM 1514 C C . ILE A 1 189 ? 2.143 -35.25 -0.508 1 98.56 189 ILE A C 1
ATOM 1516 O O . ILE A 1 189 ? 1.626 -36.375 -0.488 1 98.56 189 ILE A O 1
ATOM 1520 N N . SER A 1 190 ? 2.51 -34.594 0.571 1 98.12 190 SER A N 1
ATOM 1521 C CA . SER A 1 190 ? 2.281 -35.156 1.902 1 98.12 190 SER A CA 1
ATOM 1522 C C . SER A 1 190 ? 0.935 -34.719 2.463 1 98.12 190 SER A C 1
ATOM 1524 O O . SER A 1 190 ? 0.192 -35.5 3.023 1 98.12 190 SER A O 1
ATOM 1526 N N . GLU A 1 191 ? 0.589 -33.531 2.371 1 98.25 191 GLU A N 1
ATOM 1527 C CA . GLU A 1 191 ? -0.679 -32.969 2.803 1 98.25 191 GLU A CA 1
ATOM 1528 C C . GLU A 1 191 ? -0.973 -31.656 2.057 1 98.25 191 GLU A C 1
ATOM 1530 O O . GLU A 1 191 ? -0.061 -31.031 1.521 1 98.25 191 GLU A O 1
ATOM 1535 N N . VAL A 1 192 ? -2.27 -31.297 2.023 1 98.81 192 VAL A N 1
ATOM 1536 C CA . VAL A 1 192 ? -2.715 -30.109 1.296 1 98.81 192 VAL A CA 1
ATOM 1537 C C . VAL A 1 192 ? -3.516 -29.203 2.225 1 98.81 192 VAL A C 1
ATOM 1539 O O . VAL A 1 192 ? -4.469 -29.656 2.867 1 98.81 192 VAL A O 1
ATOM 1542 N N . ILE A 1 193 ? -3.109 -27.953 2.293 1 98.81 193 ILE A N 1
ATOM 1543 C CA . ILE A 1 193 ? -3.801 -26.938 3.078 1 98.81 193 ILE A CA 1
ATOM 1544 C C . ILE A 1 193 ? -4.332 -25.844 2.156 1 98.81 193 ILE A C 1
ATOM 1546 O O . ILE A 1 193 ? -3.553 -25.125 1.511 1 98.81 193 ILE A O 1
ATOM 1550 N N . ILE A 1 194 ? -5.652 -25.688 2.141 1 98.75 194 ILE A N 1
ATOM 1551 C CA . ILE A 1 194 ? -6.277 -24.75 1.212 1 98.75 194 ILE A CA 1
ATOM 1552 C C . ILE A 1 194 ? -6.969 -23.625 1.99 1 98.75 194 ILE A C 1
ATOM 1554 O O . ILE A 1 194 ? -7.598 -23.891 3.021 1 98.75 194 ILE A O 1
ATOM 1558 N N . THR A 1 195 ? -6.84 -22.406 1.481 1 98.62 195 THR A N 1
ATOM 1559 C CA . THR A 1 195 ? -7.613 -21.281 2.012 1 98.62 195 THR A CA 1
ATOM 1560 C C . THR A 1 195 ? -8.383 -20.578 0.896 1 98.62 195 THR A C 1
ATOM 1562 O O . THR A 1 195 ? -7.797 -19.844 0.092 1 98.62 195 THR A O 1
ATOM 1565 N N . GLY A 1 196 ? -9.664 -20.844 0.808 1 98.06 196 GLY A N 1
ATOM 1566 C CA . GLY A 1 196 ? -10.539 -20.219 -0.169 1 98.06 196 GLY A CA 1
ATOM 1567 C C . GLY A 1 196 ? -10.227 -20.625 -1.598 1 98.06 196 GLY A C 1
ATOM 1568 O O . GLY A 1 196 ? -10.281 -19.797 -2.508 1 98.06 196 GLY A O 1
ATOM 1569 N N . GLY A 1 197 ? -9.898 -21.938 -1.793 1 98.44 197 GLY A N 1
ATOM 1570 C CA . GLY A 1 197 ? -9.391 -22.219 -3.127 1 98.44 197 GLY A CA 1
ATOM 1571 C C . GLY A 1 197 ? -9.672 -23.641 -3.582 1 98.44 197 GLY A C 1
ATOM 1572 O O . GLY A 1 197 ? -8.797 -24.312 -4.141 1 98.44 197 GLY A O 1
ATOM 1573 N N . VAL A 1 198 ? -10.844 -24.234 -3.234 1 98.56 198 VAL A N 1
ATOM 1574 C CA . VAL A 1 198 ? -11.266 -25.484 -3.867 1 98.56 198 VAL A CA 1
ATOM 1575 C C . VAL A 1 198 ? -11.844 -25.188 -5.254 1 98.56 198 VAL A C 1
ATOM 1577 O O . VAL A 1 198 ? -12.812 -24.438 -5.383 1 98.56 198 VAL A O 1
ATOM 1580 N N . PRO A 1 199 ? -11.242 -25.734 -6.273 1 98.25 199 PRO A N 1
ATOM 1581 C CA . PRO A 1 199 ? -11.664 -25.359 -7.629 1 98.25 199 PRO A CA 1
ATOM 1582 C C . PRO A 1 199 ? -13.008 -25.953 -8.016 1 98.25 199 PRO A C 1
ATOM 1584 O O . PRO A 1 199 ? -13.406 -26.984 -7.465 1 98.25 199 PRO A O 1
ATOM 1587 N N . PRO A 1 200 ? -13.695 -25.406 -8.922 1 97.94 200 PRO A N 1
ATOM 1588 C CA . PRO A 1 200 ? -14.984 -25.906 -9.406 1 97.94 200 PRO A CA 1
ATOM 1589 C C . PRO A 1 200 ? -14.836 -27.047 -10.414 1 97.94 200 PRO A C 1
ATOM 1591 O O . PRO A 1 200 ? -15.281 -26.938 -11.555 1 97.94 200 PRO A O 1
ATOM 1594 N N . VAL A 1 201 ? -14.336 -28.156 -9.922 1 96.56 201 VAL A N 1
ATOM 1595 C CA . VAL A 1 201 ? -14.125 -29.312 -10.766 1 96.56 201 VAL A CA 1
ATOM 1596 C C . VAL A 1 201 ? -15.453 -29.781 -11.352 1 96.56 201 VAL A C 1
ATOM 1598 O O . VAL A 1 201 ? -16.453 -29.891 -10.633 1 96.56 201 VAL A O 1
ATOM 1601 N N . HIS A 1 202 ? -15.594 -30.016 -12.656 1 91.5 202 HIS A N 1
ATOM 1602 C CA . HIS A 1 202 ? -16.75 -30.5 -13.391 1 91.5 202 HIS A CA 1
ATOM 1603 C C . HIS A 1 202 ? -17.734 -29.359 -13.688 1 91.5 202 HIS A C 1
ATOM 1605 O O . HIS A 1 202 ? -18.844 -29.609 -14.18 1 91.5 202 HIS A O 1
ATOM 1611 N N . PHE A 1 203 ? -17.375 -28.188 -13.328 1 95.88 203 PHE A N 1
ATOM 1612 C CA . PHE A 1 203 ? -18.203 -27.031 -13.664 1 95.88 203 PHE A CA 1
ATOM 1613 C C . PHE A 1 203 ? -17.547 -26.203 -14.758 1 95.88 203 PHE A C 1
ATOM 1615 O O . PHE A 1 203 ? -16.328 -26.266 -14.953 1 95.88 203 PHE A O 1
ATOM 1622 N N . LYS A 1 204 ? -18.422 -25.5 -15.445 1 95.81 204 LYS A N 1
ATOM 1623 C CA . LYS A 1 204 ? -17.953 -24.609 -16.5 1 95.81 204 LYS A CA 1
ATOM 1624 C C . LYS A 1 204 ? -17.938 -23.156 -16.047 1 95.81 204 LYS A C 1
ATOM 1626 O O . LYS A 1 204 ? -18.453 -22.844 -14.969 1 95.81 204 LYS A O 1
ATOM 1631 N N . ALA A 1 205 ? -17.297 -22.328 -16.859 1 97.25 205 ALA A N 1
ATOM 1632 C CA . ALA A 1 205 ? -17.203 -20.906 -16.547 1 97.25 205 ALA A CA 1
ATOM 1633 C C . ALA A 1 205 ? -18.578 -20.312 -16.297 1 97.25 205 ALA A C 1
ATOM 1635 O O . ALA A 1 205 ? -18.766 -19.516 -15.375 1 97.25 205 ALA A O 1
ATOM 1636 N N . ASP A 1 206 ? -19.562 -20.703 -17.062 1 97.38 206 ASP A N 1
ATOM 1637 C CA . ASP A 1 206 ? -20.922 -20.172 -16.906 1 97.38 206 ASP A CA 1
ATOM 1638 C C . ASP A 1 206 ? -21.484 -20.531 -15.539 1 97.38 206 ASP A C 1
ATOM 1640 O O . ASP A 1 206 ? -22.188 -19.703 -14.93 1 97.38 206 ASP A O 1
ATOM 1644 N N . ASP A 1 207 ? -21.25 -21.75 -15.094 1 97.56 207 ASP A N 1
ATOM 1645 C CA . ASP A 1 207 ? -21.734 -22.156 -13.781 1 97.56 207 ASP A CA 1
ATOM 1646 C C . ASP A 1 207 ? -21.125 -21.297 -12.68 1 97.56 207 ASP A C 1
ATOM 1648 O O . ASP A 1 207 ? -21.828 -20.859 -11.773 1 97.56 207 ASP A O 1
ATOM 1652 N N . VAL A 1 208 ? -19.875 -21.109 -12.797 1 98.06 208 VAL A N 1
ATOM 1653 C CA . VAL A 1 208 ? -19.141 -20.359 -11.797 1 98.06 208 VAL A CA 1
ATOM 1654 C C . VAL A 1 208 ? -19.641 -18.922 -11.758 1 98.06 208 VAL A C 1
ATOM 1656 O O . VAL A 1 208 ? -19.938 -18.375 -10.688 1 98.06 208 VAL A O 1
ATOM 1659 N N . TYR A 1 209 ? -19.797 -18.266 -12.922 1 97.69 209 TYR A N 1
ATOM 1660 C CA . TYR A 1 209 ? -20.141 -16.859 -12.953 1 97.69 209 TYR A CA 1
ATOM 1661 C C . TYR A 1 209 ? -21.609 -16.641 -12.625 1 97.69 209 TYR A C 1
ATOM 1663 O O . TYR A 1 209 ? -21.984 -15.602 -12.07 1 97.69 209 TYR A O 1
ATOM 1671 N N . LYS A 1 210 ? -22.5 -17.609 -12.945 1 97.19 210 LYS A N 1
ATOM 1672 C CA . LYS A 1 210 ? -23.875 -17.516 -12.453 1 97.19 210 LYS A CA 1
ATOM 1673 C C . LYS A 1 210 ? -23.906 -17.453 -10.93 1 97.19 210 LYS A C 1
ATOM 1675 O O . LYS A 1 210 ? -24.625 -16.625 -10.359 1 97.19 210 LYS A O 1
ATOM 1680 N N . ALA A 1 211 ? -23.125 -18.297 -10.336 1 97.81 211 ALA A N 1
ATOM 1681 C CA . ALA A 1 211 ? -23.062 -18.328 -8.875 1 97.81 211 ALA A CA 1
ATOM 1682 C C . ALA A 1 211 ? -22.422 -17.062 -8.32 1 97.81 211 ALA A C 1
ATOM 1684 O O . ALA A 1 211 ? -22.922 -16.484 -7.359 1 97.81 211 ALA A O 1
ATOM 1685 N N . THR A 1 212 ? -21.328 -16.625 -8.898 1 97.69 212 THR A N 1
ATOM 1686 C CA . THR A 1 212 ? -20.578 -15.516 -8.312 1 97.69 212 THR A CA 1
ATOM 1687 C C . THR A 1 212 ? -21.266 -14.18 -8.602 1 97.69 212 THR A C 1
ATOM 1689 O O . THR A 1 212 ? -21.141 -13.234 -7.82 1 97.69 212 THR A O 1
ATOM 1692 N N . TYR A 1 213 ? -22 -14.07 -9.688 1 97.44 213 TYR A N 1
ATOM 1693 C CA . TYR A 1 213 ? -22.844 -12.891 -9.883 1 97.44 213 TYR A CA 1
ATOM 1694 C C . TYR A 1 213 ? -23.875 -12.766 -8.773 1 97.44 213 TYR A C 1
ATOM 1696 O O . TYR A 1 213 ? -24.156 -11.664 -8.289 1 97.44 213 TYR A O 1
ATOM 1704 N N . GLN A 1 214 ? -24.469 -13.914 -8.43 1 96.88 214 GLN A N 1
ATOM 1705 C CA . GLN A 1 214 ? -25.438 -13.891 -7.332 1 96.88 214 GLN A CA 1
ATOM 1706 C C . GLN A 1 214 ? -24.781 -13.406 -6.039 1 96.88 214 GLN A C 1
ATOM 1708 O O . GLN A 1 214 ? -25.359 -12.602 -5.309 1 96.88 214 GLN A O 1
ATOM 1713 N N . ARG A 1 215 ? -23.594 -13.914 -5.73 1 97.56 215 ARG A N 1
ATOM 1714 C CA . ARG A 1 215 ? -22.859 -13.469 -4.551 1 97.56 215 ARG A CA 1
ATOM 1715 C C . ARG A 1 215 ? -22.547 -11.977 -4.633 1 97.56 215 ARG A C 1
ATOM 1717 O O . ARG A 1 215 ? -22.609 -11.266 -3.629 1 97.56 215 ARG A O 1
ATOM 1724 N N . THR A 1 216 ? -22.156 -11.523 -5.809 1 97.81 216 THR A N 1
ATOM 1725 C CA . THR A 1 216 ? -21.828 -10.117 -6.031 1 97.81 216 THR A CA 1
ATOM 1726 C C . THR A 1 216 ? -23.047 -9.227 -5.777 1 97.81 216 THR A C 1
ATOM 1728 O O . THR A 1 216 ? -22.938 -8.164 -5.176 1 97.81 216 THR A O 1
ATOM 1731 N N . ILE A 1 217 ? -24.219 -9.664 -6.242 1 97.5 217 ILE A N 1
ATOM 1732 C CA . ILE A 1 217 ? -25.469 -8.945 -5.996 1 97.5 217 ILE A CA 1
ATOM 1733 C C . ILE A 1 217 ? -25.703 -8.828 -4.492 1 97.5 217 ILE A C 1
ATOM 1735 O O . ILE A 1 217 ? -26.031 -7.754 -3.988 1 97.5 217 ILE A O 1
ATOM 1739 N N . GLU A 1 218 ? -25.5 -9.922 -3.801 1 97.69 218 GLU A N 1
ATOM 1740 C CA . GLU A 1 218 ? -25.703 -9.93 -2.354 1 97.69 218 GLU A CA 1
ATOM 1741 C C . GLU A 1 218 ? -24.75 -8.953 -1.666 1 97.69 218 GLU A C 1
ATOM 1743 O O . GLU A 1 218 ? -25.141 -8.258 -0.729 1 97.69 218 GLU A O 1
ATOM 1748 N N . ARG A 1 219 ? -23.516 -8.891 -2.137 1 97.94 219 ARG A N 1
ATOM 1749 C CA . ARG A 1 219 ? -22.531 -7.988 -1.551 1 97.94 219 ARG A CA 1
ATOM 1750 C C . ARG A 1 219 ? -22.891 -6.535 -1.826 1 97.94 219 ARG A C 1
ATOM 1752 O O . ARG A 1 219 ? -22.656 -5.66 -0.99 1 97.94 219 ARG A O 1
ATOM 1759 N N . ASN A 1 220 ? -23.391 -6.273 -3.006 1 98.19 220 ASN A N 1
ATOM 1760 C CA . ASN A 1 220 ? -23.891 -4.934 -3.314 1 98.19 220 ASN A CA 1
ATOM 1761 C C . ASN A 1 220 ? -25.016 -4.52 -2.383 1 98.19 220 ASN A C 1
ATOM 1763 O O . ASN A 1 220 ? -25.031 -3.4 -1.868 1 98.19 220 ASN A O 1
ATOM 1767 N N . LEU A 1 221 ? -25.969 -5.414 -2.24 1 97.81 221 LEU A N 1
ATOM 1768 C CA . LEU A 1 221 ? -27.078 -5.121 -1.347 1 97.81 221 LEU A CA 1
ATOM 1769 C C . LEU A 1 221 ? -26.594 -4.824 0.064 1 97.81 221 LEU A C 1
ATOM 1771 O O . LEU A 1 221 ? -27.047 -3.875 0.703 1 97.81 221 LEU A O 1
ATOM 1775 N N . HIS A 1 222 ? -25.672 -5.617 0.496 1 97.44 222 HIS A N 1
ATOM 1776 C CA . HIS A 1 222 ? -25.062 -5.375 1.801 1 97.44 222 HIS A CA 1
ATOM 1777 C C . HIS A 1 222 ? -24.406 -4 1.855 1 97.44 222 HIS A C 1
ATOM 1779 O O . HIS A 1 222 ? -24.578 -3.264 2.832 1 97.44 222 HIS A O 1
ATOM 1785 N N . TYR A 1 223 ? -23.656 -3.629 0.881 1 98.06 223 TYR A N 1
ATOM 1786 C CA . TYR A 1 223 ? -22.953 -2.354 0.793 1 98.06 223 TYR A CA 1
ATOM 1787 C C . TYR A 1 223 ? -23.938 -1.186 0.883 1 98.06 223 TYR A C 1
ATOM 1789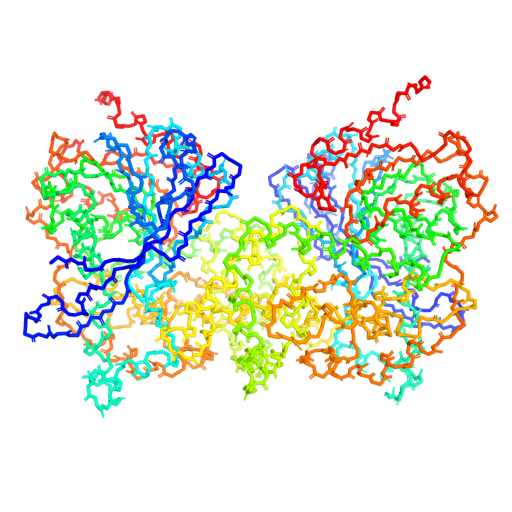 O O . TYR A 1 223 ? -23.734 -0.261 1.675 1 98.06 223 TYR A O 1
ATOM 1797 N N . TYR A 1 224 ? -24.953 -1.203 0.108 1 97.81 224 TYR A N 1
ATOM 1798 C CA . TYR A 1 224 ? -25.891 -0.087 0.061 1 97.81 224 TYR A CA 1
ATOM 1799 C C . TYR A 1 224 ? -26.734 -0.031 1.327 1 97.81 224 TYR A C 1
ATOM 1801 O O . TYR A 1 224 ? -27.203 1.038 1.718 1 97.81 224 TYR A O 1
ATOM 1809 N N . ASP A 1 225 ? -26.938 -1.191 1.955 1 97.44 225 ASP A N 1
ATOM 1810 C CA . ASP A 1 225 ? -27.594 -1.186 3.26 1 97.44 225 ASP A CA 1
ATOM 1811 C C . ASP A 1 225 ? -26.719 -0.507 4.312 1 97.44 225 ASP A C 1
ATOM 1813 O O . ASP A 1 225 ? -27.219 0.25 5.148 1 97.44 225 ASP A O 1
ATOM 1817 N N . LYS A 1 226 ? -25.469 -0.771 4.258 1 95.62 226 LYS A N 1
ATOM 1818 C CA . LYS A 1 226 ? -24.5 -0.221 5.211 1 95.62 226 LYS A CA 1
ATOM 1819 C C . LYS A 1 226 ? -24.266 1.265 4.957 1 95.62 226 LYS A C 1
ATOM 1821 O O . LYS A 1 226 ? -24.094 2.041 5.898 1 95.62 226 LYS A O 1
ATOM 1826 N N . TYR A 1 227 ? -24.234 1.62 3.705 1 96.69 227 TYR A N 1
ATOM 1827 C CA . TYR A 1 227 ? -24 2.998 3.281 1 96.69 227 TYR A CA 1
ATOM 1828 C C . TYR A 1 227 ? -25.109 3.459 2.328 1 96.69 227 TYR A C 1
ATOM 1830 O O . TYR A 1 227 ? -24.844 3.682 1.142 1 96.69 227 TYR A O 1
ATOM 1838 N N . PRO A 1 228 ? -26.234 3.729 2.822 1 96.06 228 PRO A N 1
ATOM 1839 C CA . PRO A 1 228 ? -27.391 4.008 1.956 1 96.06 228 PRO A CA 1
ATOM 1840 C C . PRO A 1 228 ? -27.203 5.273 1.118 1 96.06 228 PRO A C 1
ATOM 1842 O O . PRO A 1 228 ? -27.703 5.352 -0.006 1 96.06 228 PRO A O 1
ATOM 1845 N N . ARG A 1 229 ? -26.469 6.227 1.619 1 95.69 229 ARG A N 1
ATOM 1846 C CA . ARG A 1 229 ? -26.281 7.48 0.896 1 95.69 229 ARG A CA 1
ATOM 1847 C C . ARG A 1 229 ? -25.391 7.281 -0.321 1 95.69 229 ARG A C 1
ATOM 1849 O O . ARG A 1 229 ? -25.344 8.133 -1.211 1 95.69 229 ARG A O 1
ATOM 1856 N N . ASP A 1 230 ? -24.672 6.172 -0.371 1 98 230 ASP A N 1
ATOM 1857 C CA . ASP A 1 230 ? -23.781 5.891 -1.501 1 98 230 ASP A CA 1
ATOM 1858 C C . ASP A 1 230 ? -24.594 5.586 -2.762 1 98 230 ASP A C 1
ATOM 1860 O O . ASP A 1 230 ? -24.078 5.676 -3.875 1 98 230 ASP A O 1
ATOM 1864 N N . GLN A 1 231 ? -25.844 5.176 -2.592 1 97.31 231 GLN A N 1
ATOM 1865 C CA . GLN A 1 231 ? -26.656 4.867 -3.76 1 97.31 231 GLN A CA 1
ATOM 1866 C C . GLN A 1 231 ? -26.719 6.051 -4.719 1 97.31 231 GLN A C 1
ATOM 1868 O O . GLN A 1 231 ? -26.469 5.898 -5.918 1 97.31 231 GLN A O 1
ATOM 1873 N N . ILE A 1 232 ? -26.969 7.219 -4.152 1 97.06 232 ILE A N 1
ATOM 1874 C CA . ILE A 1 232 ? -27.094 8.422 -4.969 1 97.06 232 ILE A CA 1
ATOM 1875 C C . ILE A 1 232 ? -25.703 8.852 -5.445 1 97.06 232 ILE A C 1
ATOM 1877 O O . ILE A 1 232 ? -25.547 9.312 -6.582 1 97.06 232 ILE A O 1
ATOM 1881 N N . LYS A 1 233 ? -24.688 8.758 -4.602 1 98.25 233 LYS A N 1
ATOM 1882 C CA . LYS A 1 233 ? -23.344 9.164 -4.957 1 98.25 233 LYS A CA 1
ATOM 1883 C C . LYS A 1 233 ? -22.812 8.359 -6.141 1 98.25 233 LYS A C 1
ATOM 1885 O O . LYS A 1 233 ? -22.203 8.914 -7.055 1 98.25 233 LYS A O 1
ATOM 1890 N N . VAL A 1 234 ? -23.047 7.051 -6.121 1 98.62 234 VAL A N 1
ATOM 1891 C CA . VAL A 1 234 ? -22.531 6.164 -7.16 1 98.62 234 VAL A CA 1
ATOM 1892 C C . VAL A 1 234 ? -23.203 6.5 -8.492 1 98.62 234 VAL A C 1
ATOM 1894 O O . VAL A 1 234 ? -22.531 6.539 -9.531 1 98.62 234 VAL A O 1
ATOM 1897 N N . VAL A 1 235 ? -24.484 6.758 -8.461 1 98 235 VAL A N 1
ATOM 1898 C CA . VAL A 1 235 ? -25.188 7.145 -9.68 1 98 235 VAL A CA 1
ATOM 1899 C C . VAL A 1 235 ? -24.594 8.438 -10.234 1 98 235 VAL A C 1
ATOM 1901 O O . VAL A 1 235 ? -24.328 8.531 -11.438 1 98 235 VAL A O 1
ATOM 1904 N N . ARG A 1 236 ? -24.344 9.398 -9.367 1 98 236 ARG A N 1
ATOM 1905 C CA . ARG A 1 236 ? -23.781 10.68 -9.773 1 98 236 ARG A CA 1
ATOM 1906 C C . ARG A 1 236 ? -22.391 10.484 -10.391 1 98 236 ARG A C 1
ATOM 1908 O O . ARG A 1 236 ? -22.078 11.086 -11.422 1 98 236 ARG A O 1
ATOM 1915 N N . ILE A 1 237 ? -21.594 9.672 -9.781 1 98.81 237 ILE A N 1
ATOM 1916 C CA . ILE A 1 237 ? -20.25 9.391 -10.266 1 98.81 237 ILE A CA 1
ATOM 1917 C C . ILE A 1 237 ? -20.312 8.734 -11.641 1 98.81 237 ILE A C 1
ATOM 1919 O O . ILE A 1 237 ? -19.594 9.125 -12.562 1 98.81 237 ILE A O 1
ATOM 1923 N N . CYS A 1 238 ? -21.188 7.762 -11.797 1 98.5 238 CYS A N 1
ATOM 1924 C CA . CYS A 1 238 ? -21.312 7.051 -13.062 1 98.5 238 CYS A CA 1
ATOM 1925 C C . CYS A 1 238 ? -21.828 7.984 -14.156 1 98.5 238 CYS A C 1
ATOM 1927 O O . CYS A 1 238 ? -21.391 7.895 -15.305 1 98.5 238 CYS A O 1
ATOM 1929 N N . GLU A 1 239 ? -22.797 8.852 -13.805 1 98.19 239 GLU A N 1
ATOM 1930 C CA . GLU A 1 239 ? -23.25 9.844 -14.773 1 98.19 239 GLU A CA 1
ATOM 1931 C C . GLU A 1 239 ? -22.125 10.758 -15.211 1 98.19 239 GLU A C 1
ATOM 1933 O O . GLU A 1 239 ? -21.984 11.062 -16.406 1 98.19 239 GLU A O 1
ATOM 1938 N N . TYR A 1 240 ? -21.328 11.172 -14.281 1 98.62 240 TYR A N 1
ATOM 1939 C CA . TYR A 1 240 ? -20.172 12 -14.609 1 98.62 240 TYR A CA 1
ATOM 1940 C C . TYR A 1 240 ? -19.234 11.266 -15.547 1 98.62 240 TYR A C 1
ATOM 1942 O O . TYR A 1 240 ? -18.781 11.828 -16.547 1 98.62 240 TYR A O 1
ATOM 1950 N N . LEU A 1 241 ? -18.922 10 -15.242 1 98.62 241 LEU A N 1
ATOM 1951 C CA . LEU A 1 241 ? -17.969 9.211 -16.031 1 98.62 241 LEU A CA 1
ATOM 1952 C C . LEU A 1 241 ? -18.531 8.93 -17.422 1 98.62 241 LEU A C 1
ATOM 1954 O O . LEU A 1 241 ? -17.766 8.805 -18.391 1 98.62 241 LEU A O 1
ATOM 1958 N N . ASN A 1 242 ? -19.812 8.805 -17.5 1 97.62 242 ASN A N 1
ATOM 1959 C CA . ASN A 1 242 ? -20.453 8.594 -18.781 1 97.62 242 ASN A CA 1
ATOM 1960 C C . ASN A 1 242 ? -20.375 9.836 -19.656 1 97.62 242 ASN A C 1
ATOM 1962 O O . ASN A 1 242 ? -20.328 9.734 -20.891 1 97.62 242 ASN A O 1
ATOM 1966 N N . ALA A 1 243 ? -20.375 10.969 -19.047 1 97.94 243 ALA A N 1
ATOM 1967 C CA . ALA A 1 243 ? -20.438 12.242 -19.766 1 97.94 243 ALA A CA 1
ATOM 1968 C C . ALA A 1 243 ? -19.031 12.789 -20.031 1 97.94 243 ALA A C 1
ATOM 1970 O O . ALA A 1 243 ? -18.844 13.68 -20.859 1 97.94 243 ALA A O 1
ATOM 1971 N N . ASN A 1 244 ? -18.016 12.258 -19.297 1 98.5 244 ASN A N 1
ATOM 1972 C CA . ASN A 1 244 ? -16.672 12.812 -19.375 1 98.5 244 ASN A CA 1
ATOM 1973 C C . ASN A 1 244 ? -15.625 11.727 -19.594 1 98.5 244 ASN A C 1
ATOM 1975 O O . ASN A 1 244 ? -15.711 10.656 -19 1 98.5 244 ASN A O 1
ATOM 1979 N N . LYS A 1 245 ? -14.695 11.977 -20.484 1 98.25 245 LYS A N 1
ATOM 1980 C CA . LYS A 1 245 ? -13.539 11.094 -20.594 1 98.25 245 LYS A CA 1
ATOM 1981 C C . LYS A 1 245 ? -12.531 11.359 -19.469 1 98.25 245 LYS A C 1
ATOM 1983 O O . LYS A 1 245 ? -11.836 12.375 -19.484 1 98.25 245 LYS A O 1
ATOM 1988 N N . VAL A 1 246 ? -12.453 10.508 -18.5 1 98.75 246 VAL A N 1
ATOM 1989 C CA . VAL A 1 246 ? -11.547 10.656 -17.375 1 98.75 246 VAL A CA 1
ATOM 1990 C C . VAL A 1 246 ? -10.312 9.773 -17.578 1 98.75 246 VAL A C 1
ATOM 1992 O O . VAL A 1 246 ? -10.43 8.555 -17.688 1 98.75 246 VAL A O 1
ATOM 1995 N N . VAL A 1 247 ? -9.148 10.391 -17.641 1 98.62 247 VAL A N 1
ATOM 1996 C CA . VAL A 1 247 ? -7.891 9.695 -17.906 1 98.62 247 VAL A CA 1
ATOM 1997 C C . VAL A 1 247 ? -7.129 9.492 -16.594 1 98.62 247 VAL A C 1
ATOM 1999 O O . VAL A 1 247 ? -7.027 10.406 -15.781 1 98.62 247 VAL A O 1
ATOM 2002 N N . LEU A 1 248 ? -6.691 8.305 -16.375 1 98.56 248 LEU A N 1
ATOM 2003 C CA . LEU A 1 248 ? -5.918 7.957 -15.195 1 98.56 248 LEU A CA 1
ATOM 2004 C C . LEU A 1 248 ? -4.449 8.328 -15.367 1 98.56 248 LEU A C 1
ATOM 2006 O O . LEU A 1 248 ? -4.008 8.609 -16.484 1 98.56 248 LEU A O 1
ATOM 2010 N N . PRO A 1 249 ? -3.672 8.328 -14.32 1 97.94 249 PRO A N 1
ATOM 2011 C CA . PRO A 1 249 ? -2.295 8.828 -14.359 1 97.94 249 PRO A CA 1
ATOM 2012 C C . PRO A 1 249 ? -1.438 8.125 -15.406 1 97.94 249 PRO A C 1
ATOM 2014 O O . PRO A 1 249 ? -0.573 8.75 -16.016 1 97.94 249 PRO A O 1
ATOM 2017 N N . ASN A 1 250 ? -1.683 6.848 -15.633 1 98 250 ASN A N 1
ATOM 2018 C CA . ASN A 1 250 ? -0.833 6.133 -16.578 1 98 250 ASN A CA 1
ATOM 2019 C C . ASN A 1 250 ? -1.435 6.129 -17.984 1 98 250 ASN A C 1
ATOM 2021 O O . ASN A 1 250 ? -0.993 5.375 -18.844 1 98 250 ASN A O 1
ATOM 2025 N N . GLY A 1 251 ? -2.506 6.848 -18.172 1 98.12 251 GLY A N 1
ATOM 2026 C CA . GLY A 1 251 ? -3.07 7.008 -19.5 1 98.12 251 GLY A CA 1
ATOM 2027 C C . GLY A 1 251 ? -4.289 6.141 -19.734 1 98.12 251 GLY A C 1
ATOM 2028 O O . GLY A 1 251 ? -4.957 6.27 -20.766 1 98.12 251 GLY A O 1
ATOM 2029 N N . GLY A 1 252 ? -4.617 5.254 -18.797 1 98.44 252 GLY A N 1
ATOM 2030 C CA . GLY A 1 252 ? -5.848 4.48 -18.906 1 98.44 252 GLY A CA 1
ATOM 2031 C C . GLY A 1 252 ? -7.098 5.328 -18.75 1 98.44 252 GLY A C 1
ATOM 2032 O O . GLY A 1 252 ? -7.012 6.516 -18.438 1 98.44 252 GLY A O 1
ATOM 2033 N N . THR A 1 253 ? -8.227 4.715 -18.984 1 98.75 253 THR A N 1
ATOM 2034 C CA . THR A 1 253 ? -9.508 5.414 -18.906 1 98.75 253 THR A CA 1
ATOM 2035 C C . THR A 1 253 ? -10.328 4.898 -17.719 1 98.75 253 THR A C 1
ATOM 2037 O O . THR A 1 253 ? -10.43 3.688 -17.516 1 98.75 253 THR A O 1
ATOM 2040 N N . LEU A 1 254 ? -10.828 5.801 -16.953 1 98.81 254 LEU A N 1
ATOM 2041 C CA . LEU A 1 254 ? -11.805 5.434 -15.938 1 98.81 254 LEU A CA 1
ATOM 2042 C C . LEU A 1 254 ? -13.227 5.539 -16.484 1 98.81 254 LEU A C 1
ATOM 2044 O O . LEU A 1 254 ? -13.867 6.59 -16.375 1 98.81 254 LEU A O 1
ATOM 2048 N N . SER A 1 255 ? -13.719 4.496 -17.062 1 98.69 255 SER A N 1
ATOM 2049 C CA . SER A 1 255 ? -15.094 4.406 -17.547 1 98.69 255 SER A CA 1
ATOM 2050 C C . SER A 1 255 ? -16.047 3.984 -16.438 1 98.69 255 SER A C 1
ATOM 2052 O O . SER A 1 255 ? -15.617 3.701 -15.32 1 98.69 255 SER A O 1
ATOM 2054 N N . VAL A 1 256 ? -17.328 4.016 -16.75 1 98.19 256 VAL A N 1
ATOM 2055 C CA . VAL A 1 256 ? -18.328 3.498 -15.812 1 98.19 256 VAL A CA 1
ATOM 2056 C C . VAL A 1 256 ? -18.031 2.037 -15.492 1 98.19 256 VAL A C 1
ATOM 2058 O O . VAL A 1 256 ? -18.047 1.637 -14.328 1 98.19 256 VAL A O 1
ATOM 2061 N N . GLU A 1 257 ? -17.688 1.238 -16.5 1 97.88 257 GLU A N 1
ATOM 2062 C CA . GLU A 1 257 ? -17.406 -0.186 -16.344 1 97.88 257 GLU A CA 1
ATOM 2063 C C . GLU A 1 257 ? -16.203 -0.412 -15.445 1 97.88 257 GLU A C 1
ATOM 2065 O O . GLU A 1 257 ? -16.219 -1.277 -14.57 1 97.88 257 GLU A O 1
ATOM 2070 N N . ARG A 1 258 ? -15.125 0.338 -15.664 1 98.44 258 ARG A N 1
ATOM 2071 C CA . ARG A 1 258 ? -13.922 0.187 -14.844 1 98.44 258 ARG A CA 1
ATOM 2072 C C . ARG A 1 258 ? -14.195 0.593 -13.398 1 98.44 258 ARG A C 1
ATOM 2074 O O . ARG A 1 258 ? -13.672 -0.027 -12.469 1 98.44 258 ARG A O 1
ATOM 2081 N N . PHE A 1 259 ? -14.992 1.7 -13.25 1 98.75 259 PHE A N 1
ATOM 2082 C CA . PHE A 1 259 ? -15.367 2.113 -11.898 1 98.75 259 PHE A CA 1
ATOM 2083 C C . PHE A 1 259 ? -16.125 1.005 -11.188 1 98.75 259 PHE A C 1
ATOM 2085 O O . PHE A 1 259 ? -15.883 0.74 -10.008 1 98.75 259 PHE A O 1
ATOM 2092 N N . GLN A 1 260 ? -17 0.342 -11.867 1 98.56 260 GLN A N 1
ATOM 2093 C CA . GLN A 1 260 ? -17.812 -0.727 -11.297 1 98.56 260 GLN A CA 1
ATOM 2094 C C . GLN A 1 260 ? -16.953 -1.907 -10.867 1 98.56 260 GLN A C 1
ATOM 2096 O O . GLN A 1 260 ? -17.312 -2.641 -9.945 1 98.56 260 GLN A O 1
ATOM 2101 N N . GLN A 1 261 ? -15.797 -2.078 -11.453 1 98.44 261 GLN A N 1
ATOM 2102 C CA . GLN A 1 261 ? -14.914 -3.201 -11.141 1 98.44 261 GLN A CA 1
ATOM 2103 C C . GLN A 1 261 ? -14.367 -3.098 -9.727 1 98.44 261 GLN A C 1
ATOM 2105 O O . GLN A 1 261 ? -13.859 -4.078 -9.18 1 98.44 261 GLN A O 1
ATOM 2110 N N . LEU A 1 262 ? -14.477 -1.904 -9.094 1 98.69 262 LEU A N 1
ATOM 2111 C CA . LEU A 1 262 ? -14 -1.737 -7.727 1 98.69 262 LEU A CA 1
ATOM 2112 C C . LEU A 1 262 ? -14.68 -2.73 -6.789 1 98.69 262 LEU A C 1
ATOM 2114 O O . LEU A 1 262 ? -14.133 -3.066 -5.734 1 98.69 262 LEU A O 1
ATOM 2118 N N . GLY A 1 263 ? -15.844 -3.252 -7.211 1 98.69 263 GLY A N 1
ATOM 2119 C CA . GLY A 1 263 ? -16.594 -4.203 -6.406 1 98.69 263 GLY A CA 1
ATOM 2120 C C . GLY A 1 263 ? -15.859 -5.52 -6.203 1 98.69 263 GLY A C 1
ATOM 2121 O O . GLY A 1 263 ? -16.234 -6.312 -5.34 1 98.69 263 GLY A O 1
ATOM 2122 N N . LEU A 1 264 ? -14.797 -5.715 -6.996 1 98.38 264 LEU A N 1
ATOM 2123 C CA . LEU A 1 264 ? -13.922 -6.859 -6.77 1 98.38 264 LEU A CA 1
ATOM 2124 C C . LEU A 1 264 ? -13.5 -6.938 -5.309 1 98.38 264 LEU A C 1
ATOM 2126 O O . LEU A 1 264 ? -13.344 -8.031 -4.758 1 98.38 264 LEU A O 1
ATOM 2130 N N . ARG A 1 265 ? -13.43 -5.82 -4.621 1 98.06 265 ARG A N 1
ATOM 2131 C CA . ARG A 1 265 ? -12.922 -5.766 -3.256 1 98.06 265 ARG A CA 1
ATOM 2132 C C . ARG A 1 265 ? -14.023 -6.082 -2.25 1 98.06 265 ARG A C 1
ATOM 2134 O O . ARG A 1 265 ? -13.75 -6.246 -1.059 1 98.06 265 ARG A O 1
ATOM 2141 N N . PHE A 1 266 ? -15.25 -6.262 -2.68 1 98.12 266 PHE A N 1
ATOM 2142 C CA . PHE A 1 266 ? -16.344 -6.617 -1.787 1 98.12 266 PHE A CA 1
ATOM 2143 C C . PHE A 1 266 ? -16.125 -7.984 -1.162 1 98.12 266 PHE A C 1
ATOM 2145 O O . PHE A 1 266 ? -16.688 -8.305 -0.117 1 98.12 266 PHE A O 1
ATOM 2152 N N . GLY A 1 267 ? -15.297 -8.781 -1.788 1 97.62 267 GLY A N 1
ATOM 2153 C CA . GLY A 1 267 ? -15.117 -10.156 -1.35 1 97.62 267 GLY A CA 1
ATOM 2154 C C . GLY A 1 267 ? -14.172 -10.281 -0.172 1 97.62 267 GLY A C 1
ATOM 2155 O O . GLY A 1 267 ? -13.977 -11.383 0.358 1 97.62 267 GLY A O 1
ATOM 2156 N N . GLY A 1 268 ? -13.602 -9.219 0.292 1 96.69 268 GLY A N 1
ATOM 2157 C CA . GLY A 1 268 ? -12.695 -9.227 1.433 1 96.69 268 GLY A CA 1
ATOM 2158 C C . GLY A 1 268 ? -13.203 -8.398 2.598 1 96.69 268 GLY A C 1
ATOM 2159 O O . GLY A 1 268 ? -13.945 -7.43 2.404 1 96.69 268 GLY A O 1
ATOM 2160 N N . THR A 1 269 ? -12.68 -8.75 3.75 1 95.25 269 THR A N 1
ATOM 2161 C CA . THR A 1 269 ? -12.961 -7.934 4.926 1 95.25 269 THR A CA 1
ATOM 2162 C C . THR A 1 269 ? -12.492 -6.496 4.711 1 95.25 269 THR A C 1
ATOM 2164 O O . THR A 1 269 ? -11.359 -6.266 4.277 1 95.25 269 THR A O 1
ATOM 2167 N N . GLY A 1 270 ? -13.438 -5.555 4.934 1 94.62 270 GLY A N 1
ATOM 2168 C CA . GLY A 1 270 ? -13.102 -4.148 4.781 1 94.62 270 GLY A CA 1
ATOM 2169 C C . GLY A 1 270 ? -13.336 -3.629 3.377 1 94.62 270 GLY A C 1
ATOM 2170 O O . GLY A 1 270 ? -13.211 -2.428 3.125 1 94.62 270 GLY A O 1
ATOM 2171 N N . GLY A 1 271 ? -13.672 -4.504 2.49 1 96.75 271 GLY A N 1
ATOM 2172 C CA . GLY A 1 271 ? -13.852 -4.117 1.1 1 96.75 271 GLY A CA 1
ATOM 2173 C C . GLY A 1 271 ? -14.93 -3.072 0.903 1 96.75 271 GLY A C 1
ATOM 2174 O O . GLY A 1 271 ? -14.727 -2.084 0.196 1 96.75 271 GLY A O 1
ATOM 2175 N N . THR A 1 272 ? -16.094 -3.254 1.536 1 97.44 272 THR A N 1
ATOM 2176 C CA . THR A 1 272 ? -17.188 -2.309 1.397 1 97.44 272 THR A CA 1
ATOM 2177 C C . THR A 1 272 ? -16.812 -0.949 1.979 1 97.44 272 THR A C 1
ATOM 2179 O O . THR A 1 272 ? -17.156 0.091 1.416 1 97.44 272 THR A O 1
ATOM 2182 N N . ASP A 1 273 ? -16.062 -0.981 3.088 1 97.31 273 ASP A N 1
ATOM 2183 C CA . ASP A 1 273 ? -15.609 0.258 3.719 1 97.31 273 ASP A CA 1
ATOM 2184 C C . ASP A 1 273 ? -14.641 1.017 2.818 1 97.31 273 ASP A C 1
ATOM 2186 O O . ASP A 1 273 ? -14.719 2.242 2.707 1 97.31 273 ASP A O 1
ATOM 2190 N N . GLY A 1 274 ? -13.734 0.252 2.242 1 97.5 274 GLY A N 1
ATOM 2191 C CA . GLY A 1 274 ? -12.797 0.866 1.318 1 97.5 274 GLY A CA 1
ATOM 2192 C C . GLY A 1 274 ? -13.469 1.54 0.139 1 97.5 274 GLY A C 1
ATOM 2193 O O . GLY A 1 274 ? -13.102 2.652 -0.244 1 97.5 274 GLY A O 1
ATOM 2194 N N . ILE A 1 275 ? -14.453 0.944 -0.409 1 98.44 275 ILE A N 1
ATOM 2195 C CA . ILE A 1 275 ? -15.164 1.5 -1.553 1 98.44 275 ILE A CA 1
ATOM 2196 C C . ILE A 1 275 ? -15.969 2.721 -1.113 1 98.44 275 ILE A C 1
ATOM 2198 O O . ILE A 1 275 ? -16.047 3.713 -1.841 1 98.44 275 ILE A O 1
ATOM 2202 N N . HIS A 1 276 ? -16.547 2.615 0.077 1 98.56 276 HIS A N 1
ATOM 2203 C CA . HIS A 1 276 ? -17.266 3.768 0.608 1 98.56 276 HIS A CA 1
ATOM 2204 C C . HIS A 1 276 ? -16.375 4.996 0.674 1 98.56 276 HIS A C 1
ATOM 2206 O O . HIS A 1 276 ? -16.781 6.098 0.297 1 98.56 276 HIS A O 1
ATOM 2212 N N . LEU A 1 277 ? -15.195 4.812 1.126 1 98.31 277 LEU A N 1
ATOM 2213 C CA . LEU A 1 277 ? -14.273 5.938 1.247 1 98.31 277 LEU A CA 1
ATOM 2214 C C . LEU A 1 277 ? -13.93 6.504 -0.125 1 98.31 277 LEU A C 1
ATOM 2216 O O . LEU A 1 277 ? -13.82 7.723 -0.289 1 98.31 277 LEU A O 1
ATOM 2220 N N . ILE A 1 278 ? -13.734 5.648 -1.123 1 98.69 278 ILE A N 1
ATOM 2221 C CA . ILE A 1 278 ? -13.453 6.094 -2.484 1 98.69 278 ILE A CA 1
ATOM 2222 C C . ILE A 1 278 ? -14.648 6.859 -3.037 1 98.69 278 ILE A C 1
ATOM 2224 O O . ILE A 1 278 ? -14.5 7.941 -3.609 1 98.69 278 ILE A O 1
ATOM 2228 N N . VAL A 1 279 ? -15.828 6.297 -2.82 1 98.88 279 VAL A N 1
ATOM 2229 C CA . VAL A 1 279 ? -17.062 6.891 -3.326 1 98.88 279 VAL A CA 1
ATOM 2230 C C . VAL A 1 279 ? -17.297 8.242 -2.658 1 98.88 279 VAL A C 1
ATOM 2232 O O . VAL A 1 279 ? -17.625 9.219 -3.326 1 98.88 279 VAL A O 1
ATOM 2235 N N . SER A 1 280 ? -17.109 8.273 -1.35 1 98.44 280 SER A N 1
ATOM 2236 C CA . SER A 1 280 ? -17.297 9.516 -0.606 1 98.44 280 SER A CA 1
ATOM 2237 C C . SER A 1 280 ? -16.328 10.602 -1.077 1 98.44 280 SER A C 1
ATOM 2239 O O . SER A 1 280 ? -16.734 11.75 -1.266 1 98.44 280 SER A O 1
ATOM 2241 N N . LYS A 1 281 ? -15.109 10.234 -1.284 1 98.5 281 LYS A N 1
ATOM 2242 C CA . LYS A 1 281 ? -14.102 11.188 -1.755 1 98.5 281 LYS A CA 1
ATOM 2243 C C . LYS A 1 281 ? -14.414 11.656 -3.174 1 98.5 281 LYS A C 1
ATOM 2245 O O . LYS A 1 281 ? -14.281 12.844 -3.484 1 98.5 281 LYS A O 1
ATOM 2250 N N . PHE A 1 282 ? -14.773 10.719 -4.039 1 98.88 282 PHE A N 1
ATOM 2251 C CA . PHE A 1 282 ? -15.086 11.047 -5.422 1 98.88 282 PHE A CA 1
ATOM 2252 C C . PHE A 1 282 ? -16.25 12.031 -5.5 1 98.88 282 PHE A C 1
ATOM 2254 O O . PHE A 1 282 ? -16.156 13.055 -6.18 1 98.88 282 PHE A O 1
ATOM 2261 N N . ASP A 1 283 ? -17.312 11.711 -4.773 1 98.75 283 ASP A N 1
ATOM 2262 C CA . ASP A 1 283 ? -18.484 12.586 -4.738 1 98.75 283 ASP A CA 1
ATOM 2263 C C . ASP A 1 283 ? -18.141 13.961 -4.184 1 98.75 283 ASP A C 1
ATOM 2265 O O . ASP A 1 283 ? -18.578 14.984 -4.715 1 98.75 283 ASP A O 1
ATOM 2269 N N . TYR A 1 284 ? -17.359 13.977 -3.156 1 98.56 284 TYR A N 1
ATOM 2270 C CA . TYR A 1 284 ? -16.922 15.227 -2.539 1 98.56 284 TYR A CA 1
ATOM 2271 C C . TYR A 1 284 ? -16.094 16.047 -3.508 1 98.56 284 TYR A C 1
ATOM 2273 O O . TYR A 1 284 ? -16.266 17.266 -3.607 1 98.56 284 TYR A O 1
ATOM 2281 N N . ASP A 1 285 ? -15.148 15.414 -4.238 1 98.62 285 ASP A N 1
ATOM 2282 C CA . ASP A 1 285 ? -14.336 16.094 -5.238 1 98.62 285 ASP A CA 1
ATOM 2283 C C . ASP A 1 285 ? -15.219 16.75 -6.301 1 98.62 285 ASP A C 1
ATOM 2285 O O . ASP A 1 285 ? -14.961 17.875 -6.719 1 98.62 285 ASP A O 1
ATOM 2289 N N . LEU A 1 286 ? -16.219 15.992 -6.773 1 98.62 286 LEU A N 1
ATOM 2290 C CA . LEU A 1 286 ? -17.125 16.531 -7.785 1 98.62 286 LEU A CA 1
ATOM 2291 C C . LEU A 1 286 ? -17.844 17.766 -7.258 1 98.62 286 LEU A C 1
ATOM 2293 O O . LEU A 1 286 ? -18.047 18.734 -7.996 1 98.62 286 LEU A O 1
ATOM 2297 N N . ASP A 1 287 ? -18.281 17.703 -6 1 97.56 287 ASP A N 1
ATOM 2298 C CA . ASP A 1 287 ? -18.969 18.828 -5.395 1 97.56 287 ASP A CA 1
ATOM 2299 C C . ASP A 1 287 ? -18.031 20.031 -5.262 1 97.56 287 ASP A C 1
ATOM 2301 O O . ASP A 1 287 ? -18.438 21.172 -5.52 1 97.56 287 ASP A O 1
ATOM 2305 N N . LEU A 1 288 ? -16.844 19.781 -4.863 1 97.19 288 LEU A N 1
ATOM 2306 C CA . LEU A 1 288 ? -15.914 20.844 -4.523 1 97.19 288 LEU A CA 1
ATOM 2307 C C . LEU A 1 288 ? -15.266 21.422 -5.777 1 97.19 288 LEU A C 1
ATOM 2309 O O . LEU A 1 288 ? -15.047 22.641 -5.871 1 97.19 288 LEU A O 1
ATOM 2313 N N . PHE A 1 289 ? -14.93 20.578 -6.801 1 97.81 289 PHE A N 1
ATOM 2314 C CA . PHE A 1 289 ? -14.094 21.031 -7.906 1 97.81 289 PHE A CA 1
ATOM 2315 C C . PHE A 1 289 ? -14.789 20.797 -9.242 1 97.81 289 PHE A C 1
ATOM 2317 O O . PHE A 1 289 ? -14.406 21.391 -10.258 1 97.81 289 PHE A O 1
ATOM 2324 N N . GLY A 1 290 ? -15.758 19.875 -9.266 1 98.12 290 GLY A N 1
ATOM 2325 C CA . GLY A 1 290 ? -16.391 19.5 -10.516 1 98.12 290 GLY A CA 1
ATOM 2326 C C . GLY A 1 290 ? -15.656 18.391 -11.25 1 98.12 290 GLY A C 1
ATOM 2327 O O . GLY A 1 290 ? -16.047 18 -12.352 1 98.12 290 GLY A O 1
ATOM 2328 N N . TYR A 1 291 ? -14.57 17.906 -10.719 1 98.31 291 TYR A N 1
ATOM 2329 C CA . TYR A 1 291 ? -13.773 16.812 -11.273 1 98.31 291 TYR A CA 1
ATOM 2330 C C . TYR A 1 291 ? -13.031 16.062 -10.164 1 98.31 291 TYR A C 1
ATOM 2332 O O . TYR A 1 291 ? -12.828 16.609 -9.078 1 98.31 291 TYR A O 1
ATOM 2340 N N . PRO A 1 292 ? -12.648 14.797 -10.375 1 98.62 292 PRO A N 1
ATOM 2341 C CA . PRO A 1 292 ? -11.883 14.062 -9.367 1 98.62 292 PRO A CA 1
ATOM 2342 C C . PRO A 1 292 ? -10.43 14.531 -9.266 1 98.62 292 PRO A C 1
ATOM 2344 O O . PRO A 1 292 ? -9.836 14.922 -10.273 1 98.62 292 PRO A O 1
ATOM 2347 N N . THR A 1 293 ? -9.867 14.445 -8.102 1 98.5 293 THR A N 1
ATOM 2348 C CA . THR A 1 293 ? -8.484 14.844 -7.859 1 98.5 293 THR A CA 1
ATOM 2349 C C . THR A 1 293 ? -7.516 13.781 -8.375 1 98.5 293 THR A C 1
ATOM 2351 O O . THR A 1 293 ? -7.898 12.625 -8.562 1 98.5 293 THR A O 1
ATOM 2354 N N . TYR A 1 294 ? -6.277 14.188 -8.602 1 98.25 294 TYR A N 1
ATOM 2355 C CA . TYR A 1 294 ? -5.23 13.281 -9.055 1 98.25 294 TYR A CA 1
ATOM 2356 C C . TYR A 1 294 ? -5.008 12.156 -8.047 1 98.25 294 TYR A C 1
ATOM 2358 O O . TYR A 1 294 ? -4.844 10.992 -8.422 1 98.25 294 TYR A O 1
ATOM 2366 N N . ASP A 1 295 ? -4.969 12.492 -6.781 1 98.06 295 ASP A N 1
ATOM 2367 C CA . ASP A 1 295 ? -4.746 11.5 -5.73 1 98.06 295 ASP A CA 1
ATOM 2368 C C . ASP A 1 295 ? -5.805 10.398 -5.777 1 98.06 295 ASP A C 1
ATOM 2370 O O . ASP A 1 295 ? -5.488 9.219 -5.629 1 98.06 295 ASP A O 1
ATOM 2374 N N . LEU A 1 296 ? -7.031 10.797 -5.93 1 98.62 296 LEU A N 1
ATOM 2375 C CA . LEU A 1 296 ? -8.117 9.828 -6.02 1 98.62 296 LEU A CA 1
ATOM 2376 C C . LEU A 1 296 ? -7.949 8.93 -7.242 1 98.62 296 LEU A C 1
ATOM 2378 O O . LEU A 1 296 ? -8.109 7.715 -7.148 1 98.62 296 LEU A O 1
ATOM 2382 N N . LEU A 1 297 ? -7.641 9.555 -8.398 1 98.75 297 LEU A N 1
ATOM 2383 C CA . LEU A 1 297 ? -7.461 8.781 -9.625 1 98.75 297 LEU A CA 1
ATOM 2384 C C . LEU A 1 297 ? -6.285 7.82 -9.492 1 98.75 297 LEU A C 1
ATOM 2386 O O . LEU A 1 297 ? -6.352 6.688 -9.977 1 98.75 297 LEU A O 1
ATOM 2390 N N . ASN A 1 298 ? -5.234 8.336 -8.883 1 98.38 298 ASN A N 1
ATOM 2391 C CA . ASN A 1 298 ? -4.094 7.465 -8.625 1 98.38 298 ASN A CA 1
ATOM 2392 C C . ASN A 1 298 ? -4.477 6.289 -7.73 1 98.38 298 ASN A C 1
ATOM 2394 O O . ASN A 1 298 ? -4.039 5.16 -7.961 1 98.38 298 ASN A O 1
ATOM 2398 N N . THR A 1 299 ? -5.289 6.508 -6.715 1 98.12 299 THR A N 1
ATOM 2399 C CA . THR A 1 299 ? -5.773 5.469 -5.812 1 98.12 299 THR A CA 1
ATOM 2400 C C . THR A 1 299 ? -6.582 4.426 -6.574 1 98.12 299 THR A C 1
ATOM 2402 O O . THR A 1 299 ? -6.371 3.221 -6.402 1 98.12 299 THR A O 1
ATOM 2405 N N . ILE A 1 300 ? -7.449 4.875 -7.43 1 98.62 300 ILE A N 1
ATOM 2406 C CA . ILE A 1 300 ? -8.312 3.977 -8.195 1 98.62 300 ILE A CA 1
ATOM 2407 C C . ILE A 1 300 ? -7.465 3.145 -9.156 1 98.62 300 ILE A C 1
ATOM 2409 O O . ILE A 1 300 ? -7.676 1.938 -9.297 1 98.62 300 ILE A O 1
ATOM 2413 N N . GLN A 1 301 ? -6.469 3.758 -9.75 1 98.31 301 GLN A N 1
ATOM 2414 C CA . GLN A 1 301 ? -5.598 3.072 -10.703 1 98.31 301 GLN A CA 1
ATOM 2415 C C . GLN A 1 301 ? -4.852 1.92 -10.039 1 98.31 301 GLN A C 1
ATOM 2417 O O . GLN A 1 301 ? -4.645 0.871 -10.648 1 98.31 301 GLN A O 1
ATOM 2422 N N . GLN A 1 302 ? -4.5 2.053 -8.789 1 97.06 302 GLN A N 1
ATOM 2423 C CA . GLN A 1 302 ? -3.654 1.091 -8.086 1 97.06 302 GLN A CA 1
ATOM 2424 C C . GLN A 1 302 ? -4.496 0.07 -7.328 1 97.06 302 GLN A C 1
ATOM 2426 O O . GLN A 1 302 ? -3.957 -0.867 -6.734 1 97.06 302 GLN A O 1
ATOM 2431 N N . PHE A 1 303 ? -5.785 0.133 -7.387 1 96.88 303 PHE A N 1
ATOM 2432 C CA . PHE A 1 303 ? -6.695 -0.524 -6.453 1 96.88 303 PHE A CA 1
ATOM 2433 C C . PHE A 1 303 ? -6.797 -2.014 -6.762 1 96.88 303 PHE A C 1
ATOM 2435 O O . PHE A 1 303 ? -6.965 -2.83 -5.852 1 96.88 303 PHE A O 1
ATOM 2442 N N . LEU A 1 304 ? -6.746 -2.584 -8.016 1 95.31 304 LEU A N 1
ATOM 2443 C CA . LEU A 1 304 ? -7.113 -3.959 -8.336 1 95.31 304 LEU A CA 1
ATOM 2444 C C . LEU A 1 304 ? -5.922 -4.715 -8.922 1 95.31 304 LEU A C 1
ATOM 2446 O O . LEU A 1 304 ? -5.949 -5.941 -9.016 1 95.31 304 LEU A O 1
ATOM 2450 N N . GLY A 1 305 ? -4.922 -4.293 -9.383 1 94.75 305 GLY A N 1
ATOM 2451 C CA . GLY A 1 305 ? -3.68 -4.938 -9.773 1 94.75 305 GLY A CA 1
ATOM 2452 C C . GLY A 1 305 ? -3.629 -5.297 -11.242 1 94.75 305 GLY A C 1
ATOM 2453 O O . GLY A 1 305 ? -2.686 -5.945 -11.703 1 94.75 305 GLY A O 1
ATOM 2454 N N . PHE A 1 306 ? -4.582 -4.91 -12.086 1 97.56 306 PHE A N 1
ATOM 2455 C CA . PHE A 1 306 ? -4.68 -5.316 -13.484 1 97.56 306 PHE A CA 1
ATOM 2456 C C . PHE A 1 306 ? -3.625 -4.609 -14.328 1 97.56 306 PHE A C 1
ATOM 2458 O O . PHE A 1 306 ? -3.301 -5.059 -15.43 1 97.56 306 PHE A O 1
ATOM 2465 N N . GLU A 1 307 ? -3 -3.523 -13.797 1 96.31 307 GLU A N 1
ATOM 2466 C CA . GLU A 1 307 ? -1.981 -2.803 -14.555 1 96.31 307 GLU A CA 1
ATOM 2467 C C . GLU A 1 307 ? -0.646 -3.539 -14.523 1 96.31 307 GLU A C 1
ATOM 2469 O O . GLU A 1 307 ? 0.132 -3.469 -15.477 1 96.31 307 GLU A O 1
ATOM 2474 N N . THR A 1 308 ? -0.389 -4.273 -13.422 1 97.31 308 THR A N 1
ATOM 2475 C CA . THR A 1 308 ? 0.928 -4.871 -13.242 1 97.31 308 THR A CA 1
ATOM 2476 C C . THR A 1 308 ? 0.871 -6.379 -13.453 1 97.31 308 THR A C 1
ATOM 2478 O O . THR A 1 308 ? 1.903 -7.023 -13.648 1 97.31 308 THR A O 1
ATOM 2481 N N . ASN A 1 309 ? -0.284 -6.941 -13.375 1 98.06 309 ASN A N 1
ATOM 2482 C CA . ASN A 1 309 ? -0.446 -8.391 -13.469 1 98.06 309 ASN A CA 1
ATOM 2483 C C . ASN A 1 309 ? -1.353 -8.781 -14.625 1 98.06 309 ASN A C 1
ATOM 2485 O O . ASN A 1 309 ? -2.475 -9.242 -14.414 1 98.06 309 ASN A O 1
ATOM 2489 N N . VAL A 1 310 ? -0.858 -8.789 -15.828 1 98.38 310 VAL A N 1
ATOM 2490 C CA . VAL A 1 310 ? -1.661 -8.961 -17.031 1 98.38 310 VAL A CA 1
ATOM 2491 C C . VAL A 1 310 ? -2.199 -10.391 -17.094 1 98.38 310 VAL A C 1
ATOM 2493 O O . VAL A 1 310 ? -3.275 -10.625 -17.656 1 98.38 310 VAL A O 1
ATOM 2496 N N . ILE A 1 311 ? -1.461 -11.328 -16.484 1 98.69 311 ILE A N 1
ATOM 2497 C CA . ILE A 1 311 ? -1.911 -12.719 -16.469 1 98.69 311 ILE A CA 1
ATOM 2498 C C . ILE A 1 311 ? -3.244 -12.82 -15.734 1 98.69 311 ILE A C 1
ATOM 2500 O O . ILE A 1 311 ? -4.098 -13.641 -16.078 1 98.69 311 ILE A O 1
ATOM 2504 N N . TYR A 1 312 ? -3.449 -11.953 -14.75 1 98.56 312 TYR A N 1
ATOM 2505 C CA . TYR A 1 312 ? -4.691 -11.953 -13.984 1 98.56 312 TYR A CA 1
ATOM 2506 C C . TYR A 1 312 ? -5.895 -11.758 -14.898 1 98.56 312 TYR A C 1
ATOM 2508 O O . TYR A 1 312 ? -6.867 -12.516 -14.82 1 98.56 312 TYR A O 1
ATOM 2516 N N . ALA A 1 313 ? -5.789 -10.82 -15.781 1 98.62 313 ALA A N 1
ATOM 2517 C CA . ALA A 1 313 ? -6.875 -10.562 -16.719 1 98.62 313 ALA A CA 1
ATOM 2518 C C . ALA A 1 313 ? -6.957 -11.656 -17.781 1 98.62 313 ALA A C 1
ATOM 2520 O O . ALA A 1 313 ? -8.047 -12.109 -18.141 1 98.62 313 ALA A O 1
ATOM 2521 N N . LEU A 1 314 ? -5.812 -12.125 -18.234 1 98.62 314 LEU A N 1
ATOM 2522 C CA . LEU A 1 314 ? -5.777 -13.055 -19.359 1 98.62 314 LEU A CA 1
ATOM 2523 C C . LEU A 1 314 ? -6.285 -14.43 -18.922 1 98.62 314 LEU A C 1
ATOM 2525 O O . LEU A 1 314 ? -6.957 -15.117 -19.703 1 98.62 314 LEU A O 1
ATOM 2529 N N . PHE A 1 315 ? -5.984 -14.805 -17.656 1 98.25 315 PHE A N 1
ATOM 2530 C CA . PHE A 1 315 ? -6.258 -16.188 -17.266 1 98.25 315 PHE A CA 1
ATOM 2531 C C . PHE A 1 315 ? -7.43 -16.25 -16.297 1 98.25 315 PHE A C 1
ATOM 2533 O O . PHE A 1 315 ? -7.859 -17.344 -15.914 1 98.25 315 PHE A O 1
ATOM 2540 N N . GLN A 1 316 ? -7.973 -15.133 -15.875 1 97.62 316 GLN A N 1
ATOM 2541 C CA . GLN A 1 316 ? -9.016 -15.164 -14.852 1 97.62 316 GLN A CA 1
ATOM 2542 C C . GLN A 1 316 ? -10.117 -16.156 -15.227 1 97.62 316 GLN A C 1
ATOM 2544 O O . GLN A 1 316 ? -10.555 -16.953 -14.383 1 97.62 316 GLN A O 1
ATOM 2549 N N . GLU A 1 317 ? -10.562 -16.172 -16.438 1 97.06 317 GLU A N 1
ATOM 2550 C CA . GLU A 1 317 ? -11.633 -17.078 -16.859 1 97.06 317 GLU A CA 1
ATOM 2551 C C . GLU A 1 317 ? -11.07 -18.406 -17.344 1 97.06 317 GLU A C 1
ATOM 2553 O O . GLU A 1 317 ? -11.734 -19.438 -17.266 1 97.06 317 GLU A O 1
ATOM 2558 N N . ALA A 1 318 ? -9.836 -18.359 -17.797 1 96.38 318 ALA A N 1
ATOM 2559 C CA . ALA A 1 318 ? -9.172 -19.547 -18.328 1 96.38 318 ALA A CA 1
ATOM 2560 C C . ALA A 1 318 ? -8.953 -20.594 -17.219 1 96.38 318 ALA A C 1
ATOM 2562 O O . ALA A 1 318 ? -8.836 -21.781 -17.5 1 96.38 318 ALA A O 1
ATOM 2563 N N . ILE A 1 319 ? -8.938 -20.172 -16.016 1 96.94 319 ILE A N 1
ATOM 2564 C CA . ILE A 1 319 ? -8.641 -21.078 -14.922 1 96.94 319 ILE A CA 1
ATOM 2565 C C . ILE A 1 319 ? -9.812 -22.047 -14.727 1 96.94 319 ILE A C 1
ATOM 2567 O O . ILE A 1 319 ? -9.672 -23.062 -14.047 1 96.94 319 ILE A O 1
ATOM 2571 N N . TYR A 1 320 ? -10.992 -21.797 -15.375 1 97.38 320 TYR A N 1
ATOM 2572 C CA . TYR A 1 320 ? -12.164 -22.656 -15.266 1 97.38 320 TYR A CA 1
ATOM 2573 C C . TYR A 1 320 ? -12.242 -23.625 -16.438 1 97.38 320 TYR A C 1
ATOM 2575 O O . TYR A 1 320 ? -13.102 -24.5 -16.484 1 97.38 320 TYR A O 1
ATOM 2583 N N . CYS A 1 321 ? -11.367 -23.438 -17.391 1 97.19 321 CYS A N 1
ATOM 2584 C CA . CYS A 1 321 ? -11.383 -24.281 -18.578 1 97.19 321 CYS A CA 1
ATOM 2585 C C . CYS A 1 321 ? -10.562 -25.547 -18.375 1 97.19 321 CYS A C 1
ATOM 2587 O O . CYS A 1 321 ? -9.406 -25.469 -17.953 1 97.19 321 CYS A O 1
ATOM 2589 N N . ASN A 1 322 ? -11.117 -26.688 -18.594 1 95.88 322 ASN A N 1
ATOM 2590 C CA . ASN A 1 322 ? -10.492 -28 -18.438 1 95.88 322 ASN A CA 1
ATOM 2591 C C . ASN A 1 322 ? -10.773 -28.906 -19.625 1 95.88 322 ASN A C 1
ATOM 2593 O O . ASN A 1 322 ? -11.906 -29.359 -19.812 1 95.88 322 ASN A O 1
ATOM 2597 N N . GLY A 1 323 ? -9.742 -29.25 -20.406 1 92.69 323 GLY A N 1
ATOM 2598 C CA . GLY A 1 323 ? -9.953 -30.016 -21.609 1 92.69 323 GLY A CA 1
ATOM 2599 C C . GLY A 1 323 ? -10.711 -29.25 -22.688 1 92.69 323 GLY A C 1
ATOM 2600 O O . GLY A 1 323 ? -10.422 -28.094 -22.953 1 92.69 323 GLY A O 1
ATOM 2601 N N . ASN A 1 324 ? -11.531 -29.984 -23.359 1 91.06 324 ASN A N 1
ATOM 2602 C CA . ASN A 1 324 ? -12.305 -29.359 -24.422 1 91.06 324 ASN A CA 1
ATOM 2603 C C . ASN A 1 324 ? -13.398 -28.453 -23.875 1 91.06 324 ASN A C 1
ATOM 2605 O O . ASN A 1 324 ? -14.523 -28.906 -23.625 1 91.06 324 ASN A O 1
ATOM 2609 N N . SER A 1 325 ? -13.086 -27.188 -23.688 1 93.06 325 SER A N 1
ATOM 2610 C CA . SER A 1 325 ? -14 -26.188 -23.172 1 93.06 325 SER A CA 1
ATOM 2611 C C . SER A 1 325 ? -13.594 -24.781 -23.594 1 93.06 325 SER A C 1
ATOM 2613 O O . SER A 1 325 ? -12.414 -24.531 -23.875 1 93.06 325 SER A O 1
ATOM 2615 N N . LYS A 1 326 ? -14.57 -23.891 -23.719 1 95 326 LYS A N 1
ATOM 2616 C CA . LYS A 1 326 ? -14.352 -22.484 -24.031 1 95 326 LYS A CA 1
ATOM 2617 C C . LYS A 1 326 ? -14.906 -21.578 -22.938 1 95 326 LYS A C 1
ATOM 2619 O O . LYS A 1 326 ? -15.992 -21.828 -22.406 1 95 326 LYS A O 1
ATOM 2624 N N . SER A 1 327 ? -14.094 -20.609 -22.562 1 96.38 327 SER A N 1
ATOM 2625 C CA . SER A 1 327 ? -14.633 -19.656 -21.594 1 96.38 327 SER A CA 1
ATOM 2626 C C . SER A 1 327 ? -15.68 -18.75 -22.234 1 96.38 327 SER A C 1
ATOM 2628 O O . SER A 1 327 ? -16.719 -18.484 -21.641 1 96.38 327 SER A O 1
ATOM 2630 N N . ASN A 1 328 ? -15.359 -18.344 -23.516 1 97.69 328 ASN A N 1
ATOM 2631 C CA . ASN A 1 328 ? -16.312 -17.625 -24.359 1 97.69 328 ASN A CA 1
ATOM 2632 C C . ASN A 1 328 ? -16.828 -16.359 -23.672 1 97.69 328 ASN A C 1
ATOM 2634 O O . ASN A 1 328 ? -18.031 -16.094 -23.703 1 97.69 328 ASN A O 1
ATOM 2638 N N . TRP A 1 329 ? -16.016 -15.648 -23.062 1 98.25 329 TRP A N 1
ATOM 2639 C CA . TRP A 1 329 ? -16.375 -14.398 -22.406 1 98.25 329 TRP A CA 1
ATOM 2640 C C . TRP A 1 329 ? -17.594 -14.57 -21.516 1 98.25 329 TRP A C 1
ATOM 2642 O O . TRP A 1 329 ? -18.531 -13.773 -21.578 1 98.25 329 TRP A O 1
ATOM 2652 N N . SER A 1 330 ? -17.578 -15.594 -20.703 1 98.25 330 SER A N 1
ATOM 2653 C CA . SER A 1 330 ? -18.719 -15.961 -19.875 1 98.25 330 SER A CA 1
ATOM 2654 C C . SER A 1 330 ? -19.125 -14.797 -18.969 1 98.25 330 SER A C 1
ATOM 2656 O O . SER A 1 330 ? -20.297 -14.43 -18.938 1 98.25 330 SER A O 1
ATOM 2658 N N . ALA A 1 331 ? -18.203 -14.195 -18.25 1 97.94 331 ALA A N 1
ATOM 2659 C CA . ALA A 1 331 ? -18.5 -13.086 -17.344 1 97.94 331 ALA A CA 1
ATOM 2660 C C . ALA A 1 331 ? -19.125 -11.914 -18.094 1 97.94 331 ALA A C 1
ATOM 2662 O O . ALA A 1 331 ? -20.094 -11.312 -17.625 1 97.94 331 ALA A O 1
ATOM 2663 N N . ASP A 1 332 ? -18.531 -11.578 -19.234 1 97.94 332 ASP A N 1
ATOM 2664 C CA . ASP A 1 332 ? -19.031 -10.477 -20.062 1 97.94 332 ASP A CA 1
ATOM 2665 C C . ASP A 1 332 ? -20.422 -10.773 -20.594 1 97.94 332 ASP A C 1
ATOM 2667 O O . ASP A 1 332 ? -21.312 -9.922 -20.531 1 97.94 332 ASP A O 1
ATOM 2671 N N . ARG A 1 333 ? -20.609 -11.992 -21.094 1 97.31 333 ARG A N 1
ATOM 2672 C CA . ARG A 1 333 ? -21.922 -12.391 -21.594 1 97.31 333 ARG A CA 1
ATOM 2673 C C . ARG A 1 333 ? -22.984 -12.328 -20.5 1 97.31 333 ARG A C 1
ATOM 2675 O O . ARG A 1 333 ? -24.078 -11.82 -20.734 1 97.31 333 ARG A O 1
ATOM 2682 N N . LEU A 1 334 ? -22.656 -12.805 -19.359 1 96.94 334 LEU A N 1
ATOM 2683 C CA . LEU A 1 334 ? -23.641 -12.898 -18.281 1 96.94 334 LEU A CA 1
ATOM 2684 C C . LEU A 1 334 ? -23.938 -11.516 -17.719 1 96.94 334 LEU A C 1
ATOM 2686 O O . LEU A 1 334 ? -25.016 -11.289 -17.156 1 96.94 334 LEU A O 1
ATOM 2690 N N . ARG A 1 335 ? -22.984 -10.602 -17.797 1 96.06 335 ARG A N 1
ATOM 2691 C CA . ARG A 1 335 ? -23.234 -9.234 -17.359 1 96.06 335 ARG A CA 1
ATOM 2692 C C . ARG A 1 335 ? -24.438 -8.625 -18.078 1 96.06 335 ARG A C 1
ATOM 2694 O O . ARG A 1 335 ? -25.188 -7.855 -17.5 1 96.06 335 ARG A O 1
ATOM 2701 N N . TYR A 1 336 ? -24.594 -8.969 -19.328 1 92.81 336 TYR A N 1
ATOM 2702 C CA . TYR A 1 336 ? -25.594 -8.344 -20.172 1 92.81 336 TYR A CA 1
ATOM 2703 C C . TYR A 1 336 ? -26.781 -9.273 -20.391 1 92.81 336 TYR A C 1
ATOM 2705 O O . TYR A 1 336 ? -27.656 -9.008 -21.219 1 92.81 336 TYR A O 1
ATOM 2713 N N . ALA A 1 337 ? -26.75 -10.367 -19.656 1 90.88 337 ALA A N 1
ATOM 2714 C CA . ALA A 1 337 ? -27.938 -11.211 -19.656 1 90.88 337 ALA A CA 1
ATOM 2715 C C . ALA A 1 337 ? -29.078 -10.539 -18.906 1 90.88 337 ALA A C 1
ATOM 2717 O O . ALA A 1 337 ? -28.859 -9.648 -18.078 1 90.88 337 ALA A O 1
ATOM 2718 N N . LEU A 1 338 ? -30.281 -10.906 -19.172 1 77.38 338 LEU A N 1
ATOM 2719 C CA . LEU A 1 338 ? -31.484 -10.172 -18.828 1 77.38 338 LEU A CA 1
ATOM 2720 C C . LEU A 1 338 ? -31.516 -9.859 -17.328 1 77.38 338 LEU A C 1
ATOM 2722 O O . LEU A 1 338 ? -31.703 -8.703 -16.938 1 77.38 338 LEU A O 1
ATOM 2726 N N . ASP A 1 339 ? -31.281 -10.711 -16.422 1 84 339 ASP A N 1
ATOM 2727 C CA . ASP A 1 339 ? -31.422 -10.469 -14.984 1 84 339 ASP A CA 1
ATOM 2728 C C . ASP A 1 339 ? -30.281 -9.578 -14.469 1 84 339 ASP A C 1
ATOM 2730 O O . ASP A 1 339 ? -30.5 -8.742 -13.586 1 84 339 ASP A O 1
ATOM 2734 N N . ASN A 1 340 ? -29.109 -9.625 -15.086 1 89.38 340 ASN A N 1
ATOM 2735 C CA . ASN A 1 340 ? -27.938 -8.883 -14.617 1 89.38 340 ASN A CA 1
ATOM 2736 C C . ASN A 1 340 ? -27.859 -7.504 -15.266 1 89.38 340 ASN A C 1
ATOM 2738 O O . ASN A 1 340 ? -27.391 -6.547 -14.648 1 89.38 340 ASN A O 1
ATOM 2742 N N . GLU A 1 341 ? -28.375 -7.379 -16.5 1 87.31 341 GLU A N 1
ATOM 2743 C CA . GLU A 1 341 ? -28.203 -6.152 -17.266 1 87.31 341 GLU A CA 1
ATOM 2744 C C . GLU A 1 341 ? -28.797 -4.953 -16.547 1 87.31 341 GLU A C 1
ATOM 2746 O O . GLU A 1 341 ? -28.188 -3.885 -16.484 1 87.31 341 GLU A O 1
ATOM 2751 N N . LYS A 1 342 ? -29.875 -5.082 -15.914 1 87.81 342 LYS A N 1
ATOM 2752 C CA . LYS A 1 342 ? -30.578 -4 -15.227 1 87.81 342 LYS A CA 1
ATOM 2753 C C . LYS A 1 342 ? -29.781 -3.516 -14.016 1 87.81 342 LYS A C 1
ATOM 2755 O O . LYS A 1 342 ? -29.812 -2.334 -13.672 1 87.81 342 LYS A O 1
ATOM 2760 N N . LEU A 1 343 ? -29.047 -4.41 -13.469 1 90.5 343 LEU A N 1
ATOM 2761 C CA . LEU A 1 343 ? -28.344 -4.109 -12.227 1 90.5 343 LEU A CA 1
ATOM 2762 C C . LEU A 1 343 ? -26.969 -3.531 -12.516 1 90.5 343 LEU A C 1
ATOM 2764 O O . LEU A 1 343 ? -26.5 -2.648 -11.789 1 90.5 343 LEU A O 1
ATOM 2768 N N . PHE A 1 344 ? -26.359 -3.967 -13.578 1 92.62 344 PHE A N 1
ATOM 2769 C CA . PHE A 1 344 ? -24.938 -3.691 -13.766 1 92.62 344 PHE A CA 1
ATOM 2770 C C . PHE A 1 344 ? -24.719 -2.703 -14.906 1 92.62 344 PHE A C 1
ATOM 2772 O O . PHE A 1 344 ? -23.594 -2.486 -15.344 1 92.62 344 PHE A O 1
ATOM 2779 N N . THR A 1 345 ? -25.781 -2.135 -15.422 1 91.69 345 THR A N 1
ATOM 2780 C CA . THR A 1 345 ? -25.703 -1.043 -16.391 1 91.69 345 THR A CA 1
ATOM 2781 C C . THR A 1 345 ? -26.219 0.26 -15.773 1 91.69 345 THR A C 1
ATOM 2783 O O . THR A 1 345 ? -27.062 0.243 -14.891 1 91.69 345 THR A O 1
ATOM 2786 N N . LEU A 1 346 ? -25.625 1.274 -16.266 1 89.44 346 LEU A N 1
ATOM 2787 C CA . LEU A 1 346 ? -25.969 2.586 -15.734 1 89.44 346 LEU A CA 1
ATOM 2788 C C . LEU A 1 346 ? -27.469 2.848 -15.867 1 89.44 346 LEU A C 1
ATOM 2790 O O . LEU A 1 346 ? -28.047 2.639 -16.938 1 89.44 346 LEU A O 1
ATOM 2794 N N . ASN A 1 347 ? -28.047 3.156 -14.719 1 86.62 347 ASN A N 1
ATOM 2795 C CA . ASN A 1 347 ? -29.422 3.633 -14.648 1 86.62 347 ASN A CA 1
ATOM 2796 C C . ASN A 1 347 ? -29.594 4.711 -13.578 1 86.62 347 ASN A C 1
ATOM 2798 O O . ASN A 1 347 ? -28.656 4.996 -12.828 1 86.62 347 ASN A O 1
ATOM 2802 N N . LYS A 1 348 ? -30.641 5.266 -13.516 1 87.56 348 LYS A N 1
ATOM 2803 C CA . LYS A 1 348 ? -30.828 6.438 -12.672 1 87.56 348 LYS A CA 1
ATOM 2804 C C . LYS A 1 348 ? -31.203 6.039 -11.25 1 87.56 348 LYS A C 1
ATOM 2806 O O . LYS A 1 348 ? -31.281 6.887 -10.359 1 87.56 348 LYS A O 1
ATOM 2811 N N . GLU A 1 349 ? -31.297 4.824 -10.992 1 88.06 349 GLU A N 1
ATOM 2812 C CA . GLU A 1 349 ? -31.781 4.398 -9.68 1 88.06 349 GLU A CA 1
ATOM 2813 C C . GLU A 1 349 ? -30.641 3.854 -8.828 1 88.06 349 GLU A C 1
ATOM 2815 O O . GLU A 1 349 ? -30.375 4.352 -7.73 1 88.06 349 GLU A O 1
ATOM 2820 N N . GLN A 1 350 ? -30 2.775 -9.297 1 92 350 GLN A N 1
ATOM 2821 C CA . GLN A 1 350 ? -28.922 2.135 -8.555 1 92 350 GLN A CA 1
ATOM 2822 C C . GLN A 1 350 ? -27.984 1.394 -9.492 1 92 350 GLN A C 1
ATOM 2824 O O . GLN A 1 350 ? -28.422 0.711 -10.422 1 92 350 GLN A O 1
ATOM 2829 N N . VAL A 1 351 ? -26.75 1.579 -9.25 1 95.69 351 VAL A N 1
ATOM 2830 C CA . VAL A 1 351 ? -25.734 0.919 -10.062 1 95.69 351 VAL A CA 1
ATOM 2831 C C . VAL A 1 351 ? -24.938 -0.065 -9.195 1 95.69 351 VAL A C 1
ATOM 2833 O O . VAL A 1 351 ? -24.422 0.305 -8.148 1 95.69 351 VAL A O 1
ATOM 2836 N N . PHE A 1 352 ? -24.906 -1.297 -9.633 1 97.94 352 PHE A N 1
ATOM 2837 C CA . PHE A 1 352 ? -24.156 -2.314 -8.891 1 97.94 352 PHE A CA 1
ATOM 2838 C C . PHE A 1 352 ? -22.719 -2.377 -9.352 1 97.94 352 PHE A C 1
ATOM 2840 O O . PHE A 1 352 ? -22.422 -2.123 -10.516 1 97.94 352 PHE A O 1
ATOM 2847 N N . PHE A 1 353 ? -21.875 -2.625 -8.406 1 98.5 353 PHE A N 1
ATOM 2848 C CA . PHE A 1 353 ? -20.484 -2.945 -8.695 1 98.5 353 PHE A CA 1
ATOM 2849 C C . PHE A 1 353 ? -20.344 -4.398 -9.133 1 98.5 353 PHE A C 1
ATOM 2851 O O . PHE A 1 353 ? -21.188 -5.234 -8.812 1 98.5 353 PHE A O 1
ATOM 2858 N N . THR A 1 354 ? -19.266 -4.676 -9.875 1 98.19 354 THR A N 1
ATOM 2859 C CA . THR A 1 354 ? -19.016 -6.047 -10.305 1 98.19 354 THR A CA 1
ATOM 2860 C C . THR A 1 354 ? -17.984 -6.719 -9.406 1 98.19 354 THR A C 1
ATOM 2862 O O . THR A 1 354 ? -17.469 -6.098 -8.469 1 98.19 354 THR A O 1
ATOM 2865 N N . GLY A 1 355 ? -17.766 -8.008 -9.609 1 97.56 355 GLY A N 1
ATOM 2866 C CA . GLY A 1 355 ? -16.875 -8.797 -8.773 1 97.56 355 GLY A CA 1
ATOM 2867 C C . GLY A 1 355 ? -15.586 -9.172 -9.484 1 97.56 355 GLY A C 1
ATOM 2868 O O . GLY A 1 355 ? -15.016 -8.367 -10.227 1 97.56 355 GLY A O 1
ATOM 2869 N N . GLU A 1 356 ? -15.039 -10.328 -9.148 1 97.62 356 GLU A N 1
ATOM 2870 C CA . GLU A 1 356 ? -13.828 -10.828 -9.797 1 97.62 356 GLU A CA 1
ATOM 2871 C C . GLU A 1 356 ? -14.133 -11.359 -11.195 1 97.62 356 GLU A C 1
ATOM 2873 O O . GLU A 1 356 ? -14.219 -12.578 -11.398 1 97.62 356 GLU A O 1
ATOM 2878 N N . MET A 1 357 ? -14.281 -10.43 -12.102 1 97.5 357 MET A N 1
ATOM 2879 C CA . MET A 1 357 ? -14.703 -10.688 -13.469 1 97.5 357 MET A CA 1
ATOM 2880 C C . MET A 1 357 ? -13.891 -9.852 -14.453 1 97.5 357 MET A C 1
ATOM 2882 O O . MET A 1 357 ? -13.562 -8.695 -14.172 1 97.5 357 MET A O 1
ATOM 2886 N N . VAL A 1 358 ? -13.555 -10.422 -15.547 1 98.06 358 VAL A N 1
ATOM 2887 C CA . VAL A 1 358 ? -12.836 -9.711 -16.594 1 98.06 358 VAL A CA 1
ATOM 2888 C C . VAL A 1 358 ? -13.758 -9.484 -17.797 1 98.06 358 VAL A C 1
ATOM 2890 O O . VAL A 1 358 ? -14.438 -10.414 -18.25 1 98.06 358 VAL A O 1
ATOM 2893 N N . TYR A 1 359 ? -13.781 -8.297 -18.281 1 98.31 359 TYR A N 1
ATOM 2894 C CA . TYR A 1 359 ? -14.688 -7.887 -19.344 1 98.31 359 TYR A CA 1
ATOM 2895 C C . TYR A 1 359 ? -13.906 -7.422 -20.578 1 98.31 359 TYR A C 1
ATOM 2897 O O . TYR A 1 359 ? -12.742 -7.027 -20.469 1 98.31 359 TYR A O 1
ATOM 2905 N N . LYS A 1 360 ? -14.586 -7.469 -21.734 1 98.56 360 LYS A N 1
ATOM 2906 C CA . LYS A 1 360 ? -13.992 -6.988 -22.984 1 98.56 360 LYS A CA 1
ATOM 2907 C C . LYS A 1 360 ? -13.555 -5.531 -22.859 1 98.56 360 LYS A C 1
ATOM 2909 O O . LYS A 1 360 ? -12.492 -5.156 -23.359 1 98.56 360 LYS A O 1
ATOM 2914 N N . SER A 1 361 ? -14.273 -4.707 -22.156 1 98.31 361 SER A N 1
ATOM 2915 C CA . SER A 1 361 ? -14.016 -3.277 -22.016 1 98.31 361 SER A CA 1
ATOM 2916 C C . SER A 1 361 ? -12.695 -3.014 -21.312 1 98.31 361 SER A C 1
ATOM 2918 O O . SER A 1 361 ? -12.109 -1.941 -21.469 1 98.31 361 SER A O 1
ATOM 2920 N N . MET A 1 362 ? -12.258 -3.973 -20.5 1 98.75 362 MET A N 1
ATOM 2921 C CA . MET A 1 362 ? -11.016 -3.795 -19.75 1 98.75 362 MET A CA 1
ATOM 2922 C C . MET A 1 362 ? -9.836 -3.613 -20.703 1 98.75 362 MET A C 1
ATOM 2924 O O . MET A 1 362 ? -8.883 -2.895 -20.391 1 98.75 362 MET A O 1
ATOM 2928 N N . PHE A 1 363 ? -9.875 -4.211 -21.844 1 98.81 363 PHE A N 1
ATOM 2929 C CA . PHE A 1 363 ? -8.781 -4.176 -22.797 1 98.81 363 PHE A CA 1
ATOM 2930 C C . PHE A 1 363 ? -8.836 -2.91 -23.641 1 98.81 363 PHE A C 1
ATOM 2932 O O . PHE A 1 363 ? -7.992 -2.697 -24.516 1 98.81 363 PHE A O 1
ATOM 2939 N N . ASP A 1 364 ? -9.812 -2.09 -23.406 1 98.56 364 ASP A N 1
ATOM 2940 C CA . ASP A 1 364 ? -9.859 -0.727 -23.922 1 98.56 364 ASP A CA 1
ATOM 2941 C C . ASP A 1 364 ? -9.492 0.287 -22.844 1 98.56 364 ASP A C 1
ATOM 2943 O O . ASP A 1 364 ? -8.891 1.322 -23.125 1 98.56 364 ASP A O 1
ATOM 2947 N N . ASP A 1 365 ? -9.844 0.006 -21.594 1 98.62 365 ASP A N 1
ATOM 2948 C CA . ASP A 1 365 ? -9.766 0.969 -20.5 1 98.62 365 ASP A CA 1
ATOM 2949 C C . ASP A 1 365 ? -8.375 0.958 -19.859 1 98.62 365 ASP A C 1
ATOM 2951 O O . ASP A 1 365 ? -7.863 2.004 -19.469 1 98.62 365 ASP A O 1
ATOM 2955 N N . TYR A 1 366 ? -7.777 -0.216 -19.641 1 98.75 366 TYR A N 1
ATOM 2956 C CA . TYR A 1 366 ? -6.492 -0.344 -18.969 1 98.75 366 TYR A CA 1
ATOM 2957 C C . TYR A 1 366 ? -5.34 -0.142 -19.938 1 98.75 366 TYR A C 1
ATOM 2959 O O . TYR A 1 366 ? -5.25 -0.835 -20.953 1 98.75 366 TYR A O 1
ATOM 2967 N N . SER A 1 367 ? -4.422 0.728 -19.547 1 98.5 367 SER A N 1
ATOM 2968 C CA . SER A 1 367 ? -3.277 1.029 -20.391 1 98.5 367 SER A CA 1
ATOM 2969 C C . SER A 1 367 ? -2.424 -0.211 -20.641 1 98.5 367 SER A C 1
ATOM 2971 O O . SER A 1 367 ? -1.899 -0.409 -21.734 1 98.5 367 SER A O 1
ATOM 2973 N N . GLU A 1 368 ? -2.328 -1.09 -19.656 1 98.56 368 GLU A N 1
ATOM 2974 C CA . GLU A 1 368 ? -1.406 -2.219 -19.734 1 98.56 368 GLU A CA 1
ATOM 2975 C C . GLU A 1 368 ? -2.121 -3.48 -20.219 1 98.56 368 GLU A C 1
ATOM 2977 O O . GLU A 1 368 ? -1.492 -4.523 -20.406 1 98.56 368 GLU A O 1
ATOM 2982 N N . LEU A 1 369 ? -3.457 -3.373 -20.469 1 98.81 369 LEU A N 1
ATOM 2983 C CA . LEU A 1 369 ? -4.18 -4.516 -21.016 1 98.81 369 LEU A CA 1
ATOM 2984 C C . LEU A 1 369 ? -4.5 -4.305 -22.484 1 98.81 369 LEU A C 1
ATOM 2986 O O . LEU A 1 369 ? -4.672 -5.27 -23.234 1 98.81 369 LEU A O 1
ATOM 2990 N N . LYS A 1 370 ? -4.508 -3.084 -22.922 1 98.56 370 LYS A N 1
ATOM 2991 C CA . LYS A 1 370 ? -4.895 -2.715 -24.281 1 98.56 370 LYS A CA 1
ATOM 2992 C C . LYS A 1 370 ? -4.07 -3.48 -25.312 1 98.56 370 LYS A C 1
ATOM 2994 O O . LYS A 1 370 ? -4.617 -4.004 -26.297 1 98.56 370 LYS A O 1
ATOM 2999 N N . PRO A 1 371 ? -2.762 -3.619 -25.109 1 98.5 371 PRO A N 1
ATOM 3000 C CA . PRO A 1 371 ? -1.947 -4.316 -26.109 1 98.5 371 PRO A CA 1
ATOM 3001 C C . PRO A 1 371 ? -2.281 -5.805 -26.203 1 98.5 371 PRO A C 1
ATOM 3003 O O . PRO A 1 371 ? -1.866 -6.473 -27.156 1 98.5 371 PRO A O 1
ATOM 3006 N N . PHE A 1 372 ? -3.02 -6.324 -25.281 1 98.81 372 PHE A N 1
ATOM 3007 C CA . PHE A 1 372 ? -3.312 -7.754 -25.25 1 98.81 372 PHE A CA 1
ATOM 3008 C C . PHE A 1 372 ? -4.719 -8.031 -25.766 1 98.81 372 PHE A C 1
ATOM 3010 O O . PHE A 1 372 ? -5.219 -9.148 -25.656 1 98.81 372 PHE A O 1
ATOM 3017 N N . LYS A 1 373 ? -5.41 -7.039 -26.344 1 98.69 373 LYS A N 1
ATOM 3018 C CA . LYS A 1 373 ? -6.816 -7.164 -26.703 1 98.69 373 LYS A CA 1
ATOM 3019 C C . LYS A 1 373 ? -7.035 -8.344 -27.656 1 98.69 373 LYS A C 1
ATOM 3021 O O . LYS A 1 373 ? -7.895 -9.188 -27.406 1 98.69 373 LYS A O 1
ATOM 3026 N N . GLU A 1 374 ? -6.266 -8.445 -28.703 1 98.69 374 GLU A N 1
ATOM 3027 C CA . GLU A 1 374 ? -6.438 -9.523 -29.672 1 98.69 374 GLU A CA 1
ATOM 3028 C C . GLU A 1 374 ? -6.148 -10.883 -29.031 1 98.69 374 GLU A C 1
ATOM 3030 O O . GLU A 1 374 ? -6.852 -11.859 -29.312 1 98.69 374 GLU A O 1
ATOM 3035 N N . LEU A 1 375 ? -5.109 -10.945 -28.234 1 98.81 375 LEU A N 1
ATOM 3036 C CA . LEU A 1 375 ? -4.773 -12.188 -27.547 1 98.81 375 LEU A CA 1
ATOM 3037 C C . LEU A 1 375 ? -5.906 -12.617 -26.609 1 98.81 375 LEU A C 1
ATOM 3039 O O . LEU A 1 375 ? -6.223 -13.805 -26.516 1 98.81 375 LEU A O 1
ATOM 3043 N N . ALA A 1 376 ? -6.469 -11.617 -25.891 1 98.75 376 ALA A N 1
ATOM 3044 C CA . ALA A 1 376 ? -7.574 -11.93 -24.984 1 98.75 376 ALA A CA 1
ATOM 3045 C C . ALA A 1 376 ? -8.742 -12.555 -25.734 1 98.75 376 ALA A C 1
ATOM 3047 O O . ALA A 1 376 ? -9.336 -13.531 -25.266 1 98.75 376 ALA A O 1
ATOM 3048 N N . TYR A 1 377 ? -9.086 -12 -26.891 1 98.62 377 TYR A N 1
ATOM 3049 C CA . TYR A 1 377 ? -10.172 -12.562 -27.688 1 98.62 377 TYR A CA 1
ATOM 3050 C C . TYR A 1 377 ? -9.828 -13.977 -28.141 1 98.62 377 TYR A C 1
ATOM 3052 O O . TYR A 1 377 ? -10.688 -14.867 -28.109 1 98.62 377 TYR A O 1
ATOM 3060 N N . ALA A 1 378 ? -8.602 -14.203 -28.547 1 98.69 378 ALA A N 1
ATOM 3061 C CA . ALA A 1 378 ? -8.164 -15.531 -28.969 1 98.69 378 ALA A CA 1
ATOM 3062 C C . ALA A 1 378 ? -8.242 -16.531 -27.812 1 98.69 378 ALA A C 1
ATOM 3064 O O . ALA A 1 378 ? -8.656 -17.672 -28 1 98.69 378 ALA A O 1
ATOM 3065 N N . LEU A 1 379 ? -7.871 -16.109 -26.641 1 98.31 379 LEU A N 1
ATOM 3066 C CA . LEU A 1 379 ? -7.879 -16.969 -25.453 1 98.31 379 LEU A CA 1
ATOM 3067 C C . LEU A 1 379 ? -9.297 -17.391 -25.109 1 98.31 379 LEU A C 1
ATOM 3069 O O . LEU A 1 379 ? -9.531 -18.547 -24.75 1 98.31 379 LEU A O 1
ATOM 3073 N N . HIS A 1 380 ? -10.219 -16.453 -25.156 1 98.31 380 HIS A N 1
ATOM 3074 C CA . HIS A 1 380 ? -11.602 -16.75 -24.797 1 98.31 380 HIS A CA 1
ATOM 3075 C C . HIS A 1 380 ? -12.266 -17.656 -25.844 1 98.31 380 HIS A C 1
ATOM 3077 O O . HIS A 1 380 ? -13.25 -18.312 -25.547 1 98.31 380 HIS A O 1
ATOM 3083 N N . ASP A 1 381 ? -11.672 -17.688 -27.031 1 97.81 381 ASP A N 1
ATOM 3084 C CA . ASP A 1 381 ? -12.188 -18.531 -28.094 1 97.81 381 ASP A CA 1
ATOM 3085 C C . ASP A 1 381 ? -11.469 -19.891 -28.125 1 97.81 381 ASP A C 1
ATOM 3087 O O . ASP A 1 381 ? -11.922 -20.828 -28.781 1 97.81 381 ASP A O 1
ATOM 3091 N N . PHE A 1 382 ? -10.367 -20.016 -27.484 1 97.75 382 PHE A N 1
ATOM 3092 C CA . PHE A 1 382 ? -9.57 -21.234 -27.453 1 97.75 382 PHE A CA 1
ATOM 3093 C C . PHE A 1 382 ? -10.32 -22.359 -26.75 1 97.75 382 PHE A C 1
ATOM 3095 O O . PHE A 1 382 ? -10.992 -22.125 -25.734 1 97.75 382 PHE A O 1
ATOM 3102 N N . SER A 1 383 ? -10.234 -23.609 -27.25 1 96.5 383 SER A N 1
ATOM 3103 C CA . SER A 1 383 ? -11.055 -24.672 -26.703 1 96.5 383 SER A CA 1
ATOM 3104 C C . SER A 1 383 ? -10.234 -25.938 -26.422 1 96.5 383 SER A C 1
ATOM 3106 O O . SER A 1 383 ? -10.742 -26.906 -25.891 1 96.5 383 SER A O 1
ATOM 3108 N N . GLU A 1 384 ? -9 -25.984 -26.75 1 95.44 384 GLU A N 1
ATOM 3109 C CA . GLU A 1 384 ? -8.188 -27.172 -26.625 1 95.44 384 GLU A CA 1
ATOM 3110 C C . GLU A 1 384 ? -7.234 -27.062 -25.422 1 95.44 384 GLU A C 1
ATOM 3112 O O . GLU A 1 384 ? -6.027 -27.281 -25.562 1 95.44 384 GLU A O 1
ATOM 3117 N N . TRP A 1 385 ? -7.801 -26.906 -24.281 1 96.06 385 TRP A N 1
ATOM 3118 C CA . TRP A 1 385 ? -7.012 -26.734 -23.078 1 96.06 385 TRP A CA 1
ATOM 3119 C C . TRP A 1 385 ? -6.469 -28.062 -22.562 1 96.06 385 TRP A C 1
ATOM 3121 O O . TRP A 1 385 ? -7.09 -29.109 -22.766 1 96.06 385 TRP A O 1
ATOM 3131 N N . SER A 1 386 ? -5.285 -28 -21.938 1 94.06 386 SER A N 1
ATOM 3132 C CA . SER A 1 386 ? -4.805 -29.156 -21.203 1 94.06 386 SER A CA 1
ATOM 3133 C C . SER A 1 386 ? -5.73 -29.5 -20.047 1 94.06 386 SER A C 1
ATOM 3135 O O . SER A 1 386 ? -6.438 -28.625 -19.531 1 94.06 386 SER A O 1
ATOM 3137 N N . THR A 1 387 ? -5.75 -30.781 -19.641 1 94.38 387 THR A N 1
ATOM 3138 C CA . THR A 1 387 ? -6.5 -31.188 -18.469 1 94.38 387 THR A CA 1
ATOM 3139 C C . THR A 1 387 ? -5.738 -30.844 -17.188 1 94.38 387 THR A C 1
ATOM 3141 O O . THR A 1 387 ? -4.609 -31.297 -17 1 94.38 387 THR A O 1
ATOM 3144 N N . ILE A 1 388 ? -6.348 -30.031 -16.375 1 96.06 388 ILE A N 1
ATOM 3145 C CA . ILE A 1 388 ? -5.652 -29.625 -15.164 1 96.06 388 ILE A CA 1
ATOM 3146 C C . ILE A 1 388 ? -6.32 -30.25 -13.945 1 96.06 388 ILE A C 1
ATOM 3148 O O . ILE A 1 388 ? -5.715 -30.328 -12.875 1 96.06 388 ILE A O 1
ATOM 3152 N N . TYR A 1 389 ? -7.527 -30.734 -14.078 1 97.06 389 TYR A N 1
ATOM 3153 C CA . TYR A 1 389 ? -8.219 -31.516 -13.055 1 97.06 389 TYR A CA 1
ATOM 3154 C C . TYR A 1 389 ? -8.641 -32.875 -13.602 1 97.06 389 TYR A C 1
ATOM 3156 O O . TYR A 1 389 ? -9.414 -32.938 -14.562 1 97.06 389 TYR A O 1
ATOM 3164 N N . ASP A 1 390 ? -8.195 -33.906 -12.977 1 96.94 390 ASP A N 1
ATOM 3165 C CA . ASP A 1 390 ? -8.562 -35.25 -13.367 1 96.94 390 ASP A CA 1
ATOM 3166 C C . ASP A 1 390 ? -9.445 -35.906 -12.312 1 96.94 390 ASP A C 1
ATOM 3168 O O . ASP A 1 390 ? -8.945 -36.5 -11.344 1 96.94 390 ASP A O 1
ATOM 3172 N N . PRO A 1 391 ? -10.703 -35.906 -12.594 1 96.25 391 PRO A N 1
ATOM 3173 C CA . PRO A 1 391 ? -11.617 -36.469 -11.586 1 96.25 391 PRO A CA 1
ATOM 3174 C C . PRO A 1 391 ? -11.305 -37.938 -11.25 1 96.25 391 PRO A C 1
ATOM 3176 O O . PRO A 1 391 ? -11.516 -38.344 -10.109 1 96.25 391 PRO A O 1
ATOM 3179 N N . LYS A 1 392 ? -10.859 -38.719 -12.18 1 97 392 LYS A N 1
ATOM 3180 C CA . LYS A 1 392 ? -10.539 -40.125 -11.922 1 97 392 LYS A CA 1
ATOM 3181 C C . LYS A 1 392 ? -9.422 -40.25 -10.891 1 97 392 LYS A C 1
ATOM 3183 O O . LYS A 1 392 ? -9.461 -41.125 -10.031 1 97 392 LYS A O 1
ATOM 3188 N N . VAL A 1 393 ? -8.516 -39.375 -10.984 1 98.06 393 VAL A N 1
ATOM 3189 C CA . VAL A 1 393 ? -7.398 -39.406 -10.039 1 98.06 393 VAL A CA 1
ATOM 3190 C C . VAL A 1 393 ? -7.844 -38.812 -8.695 1 98.06 393 VAL A C 1
ATOM 3192 O O . VAL A 1 393 ? -7.574 -39.406 -7.645 1 98.06 393 VAL A O 1
ATOM 3195 N N . LEU A 1 394 ? -8.547 -37.719 -8.711 1 98.44 394 LEU A N 1
ATOM 3196 C CA . LEU A 1 394 ? -8.969 -37.031 -7.496 1 98.44 394 LEU A CA 1
ATOM 3197 C C . LEU A 1 394 ? -9.844 -37.938 -6.637 1 98.44 394 LEU A C 1
ATOM 3199 O O . LEU A 1 394 ? -9.781 -37.906 -5.406 1 98.44 394 LEU A O 1
ATOM 3203 N N . LYS A 1 395 ? -10.594 -38.781 -7.25 1 98.06 395 LYS A N 1
ATOM 3204 C CA . LYS A 1 395 ? -11.508 -39.688 -6.551 1 98.06 395 LYS A CA 1
ATOM 3205 C C . LYS A 1 395 ? -10.734 -40.781 -5.809 1 98.06 395 LYS A C 1
ATOM 3207 O O . LYS A 1 395 ? -11.305 -41.469 -4.969 1 98.06 395 LYS A O 1
ATOM 3212 N N . THR A 1 396 ? -9.508 -40.875 -6.086 1 98.12 396 THR A N 1
ATOM 3213 C CA . THR A 1 396 ? -8.703 -41.906 -5.449 1 98.12 396 THR A CA 1
ATOM 3214 C C . THR A 1 396 ? -7.918 -41.344 -4.27 1 98.12 396 THR A C 1
ATOM 3216 O O . THR A 1 396 ? -7.262 -42.094 -3.537 1 98.12 396 THR A O 1
ATOM 3219 N N . ILE A 1 397 ? -7.914 -40.062 -4.062 1 98.44 397 ILE A N 1
ATOM 3220 C CA . ILE A 1 397 ? -7.102 -39.438 -3.031 1 98.44 397 ILE A CA 1
ATOM 3221 C C . ILE A 1 397 ? -7.812 -39.531 -1.684 1 98.44 397 ILE A C 1
ATOM 3223 O O . ILE A 1 397 ? -8.469 -38.562 -1.248 1 98.44 397 ILE A O 1
ATOM 3227 N N . THR A 1 398 ? -7.566 -40.625 -0.968 1 97.56 398 THR A N 1
ATOM 3228 C CA . THR A 1 398 ? -8.156 -40.812 0.351 1 97.56 398 THR A CA 1
ATOM 3229 C C . THR A 1 398 ? -7.328 -40.125 1.425 1 97.56 398 THR A C 1
ATOM 3231 O O . THR A 1 398 ? -6.199 -39.688 1.169 1 97.56 398 THR A O 1
ATOM 3234 N N . TRP A 1 399 ? -7.918 -40 2.596 1 96.44 399 TRP A N 1
ATOM 3235 C CA . TRP A 1 399 ? -7.293 -39.281 3.705 1 96.44 399 TRP A CA 1
ATOM 3236 C C . TRP A 1 399 ? -5.945 -39.906 4.062 1 96.44 399 TRP A C 1
ATOM 3238 O O . TRP A 1 399 ? -5.008 -39.188 4.43 1 96.44 399 TRP A O 1
ATOM 3248 N N . ASP A 1 400 ? -5.863 -41.219 3.916 1 95.44 400 ASP A N 1
ATOM 3249 C CA . ASP A 1 400 ? -4.652 -41.938 4.312 1 95.44 400 ASP A CA 1
ATOM 3250 C C . ASP A 1 400 ? -3.527 -41.719 3.307 1 95.44 400 ASP A C 1
ATOM 3252 O O . ASP A 1 400 ? -2.35 -41.875 3.643 1 95.44 400 ASP A O 1
ATOM 3256 N N . LYS A 1 401 ? -3.906 -41.344 2.072 1 97.12 401 LYS A N 1
ATOM 3257 C CA . LYS A 1 401 ? -2.898 -41.094 1.046 1 97.12 401 LYS A CA 1
ATOM 3258 C C . LYS A 1 401 ? -2.389 -39.656 1.111 1 97.12 401 LYS A C 1
ATOM 3260 O O . LYS A 1 401 ? -1.19 -39.438 1.292 1 97.12 401 LYS A O 1
ATOM 3265 N N . VAL A 1 402 ? -3.287 -38.688 0.931 1 98.5 402 VAL A N 1
ATOM 3266 C CA . VAL A 1 402 ? -2.973 -37.281 1.032 1 98.5 402 VAL A CA 1
ATOM 3267 C C . VAL A 1 402 ? -4.109 -36.562 1.741 1 98.5 402 VAL A C 1
ATOM 3269 O O . VAL A 1 402 ? -5.117 -36.188 1.119 1 98.5 402 VAL A O 1
ATOM 3272 N N . PRO A 1 403 ? -3.955 -36.219 3.023 1 98.12 403 PRO A N 1
ATOM 3273 C CA . PRO A 1 403 ? -4.992 -35.438 3.697 1 98.12 403 PRO A CA 1
ATOM 3274 C C . PRO A 1 403 ? -5.129 -34.031 3.129 1 98.12 403 PRO A C 1
ATOM 3276 O O . PRO A 1 403 ? -4.125 -33.344 2.9 1 98.12 403 PRO A O 1
ATOM 3279 N N . ILE A 1 404 ? -6.355 -33.625 2.891 1 98.62 404 ILE A N 1
ATOM 3280 C CA . ILE A 1 404 ? -6.672 -32.312 2.4 1 98.62 404 ILE A CA 1
ATOM 3281 C C . ILE A 1 404 ? -7.539 -31.562 3.42 1 98.62 404 ILE A C 1
ATOM 3283 O O . ILE A 1 404 ? -8.562 -32.094 3.863 1 98.62 404 ILE A O 1
ATOM 3287 N N . VAL A 1 405 ? -7.156 -30.375 3.83 1 98.5 405 VAL A N 1
ATOM 3288 C CA . VAL A 1 405 ? -7.965 -29.5 4.684 1 98.5 405 VAL A CA 1
ATOM 3289 C C . VAL A 1 405 ? -8.164 -28.156 4.008 1 98.5 405 VAL A C 1
ATOM 3291 O O . VAL A 1 405 ? -7.336 -27.719 3.203 1 98.5 405 VAL A O 1
ATOM 3294 N N . ALA A 1 406 ? -9.305 -27.516 4.312 1 98.69 406 ALA A N 1
ATOM 3295 C CA . ALA A 1 406 ? -9.578 -26.234 3.641 1 98.69 406 ALA A CA 1
ATOM 3296 C C . ALA A 1 406 ? -10.359 -25.297 4.547 1 98.69 406 ALA A C 1
ATOM 3298 O O . ALA A 1 406 ? -11.266 -25.719 5.27 1 98.69 406 ALA A O 1
ATOM 3299 N N . ALA A 1 407 ? -9.906 -24.062 4.578 1 98.69 407 ALA A N 1
ATOM 3300 C CA . ALA A 1 407 ? -10.812 -23.016 5.023 1 98.69 407 ALA A CA 1
ATOM 3301 C C . ALA A 1 407 ? -11.789 -22.625 3.922 1 98.69 407 ALA A C 1
ATOM 3303 O O . ALA A 1 407 ? -11.383 -22.25 2.82 1 98.69 407 ALA A O 1
ATOM 3304 N N . THR A 1 408 ? -13.016 -22.781 4.191 1 98.56 408 THR A N 1
ATOM 3305 C CA . THR A 1 408 ? -14.086 -22.469 3.25 1 98.56 408 THR A CA 1
ATOM 3306 C C . THR A 1 408 ? -14.977 -21.359 3.789 1 98.56 408 THR A C 1
ATOM 3308 O O . THR A 1 408 ? -15.562 -21.484 4.867 1 98.56 408 THR A O 1
ATOM 3311 N N . TYR A 1 409 ? -15.078 -20.328 3.053 1 98.38 409 TYR A N 1
ATOM 3312 C CA . TYR A 1 409 ? -15.812 -19.156 3.508 1 98.38 409 TYR A CA 1
ATOM 3313 C C . TYR A 1 409 ? -17.234 -19.156 2.975 1 98.38 409 TYR A C 1
ATOM 3315 O O . TYR A 1 409 ? -17.453 -19.219 1.763 1 98.38 409 TYR A O 1
ATOM 3323 N N . PHE A 1 410 ? -18.156 -19.016 3.793 1 97.88 410 PHE A N 1
ATOM 3324 C CA . PHE A 1 410 ? -19.562 -19.234 3.484 1 97.88 410 PHE A CA 1
ATOM 3325 C C . PHE A 1 410 ? -20.062 -18.188 2.494 1 97.88 410 PHE A C 1
ATOM 3327 O O . PHE A 1 410 ? -20.828 -18.516 1.577 1 97.88 410 PHE A O 1
ATOM 3334 N N . ASP A 1 411 ? -19.656 -16.969 2.631 1 96.56 411 ASP A N 1
ATOM 3335 C CA . ASP A 1 411 ? -20.141 -15.883 1.804 1 96.56 411 ASP A CA 1
ATOM 3336 C C . ASP A 1 411 ? -19.094 -15.438 0.787 1 96.56 411 ASP A C 1
ATOM 3338 O O . ASP A 1 411 ? -19.062 -14.273 0.381 1 96.56 411 ASP A O 1
ATOM 3342 N N . ASP A 1 412 ? -18.281 -16.312 0.438 1 98 412 ASP A N 1
ATOM 3343 C CA . ASP A 1 412 ? -17.172 -16.016 -0.465 1 98 412 ASP A CA 1
ATOM 3344 C C . ASP A 1 412 ? -17.688 -15.508 -1.813 1 98 412 ASP A C 1
ATOM 3346 O O . ASP A 1 412 ? -18.438 -16.203 -2.496 1 98 412 ASP A O 1
ATOM 3350 N N . GLN A 1 413 ? -17.219 -14.367 -2.205 1 98.06 413 GLN A N 1
ATOM 3351 C CA . GLN A 1 413 ? -17.656 -13.734 -3.443 1 98.06 413 GLN A CA 1
ATOM 3352 C C . GLN A 1 413 ? -16.984 -14.367 -4.656 1 98.06 413 GLN A C 1
ATOM 3354 O O . GLN A 1 413 ? -17.5 -14.281 -5.773 1 98.06 413 GLN A O 1
ATOM 3359 N N . TYR A 1 414 ? -15.844 -15.008 -4.469 1 98.19 414 TYR A N 1
ATOM 3360 C CA . TYR A 1 414 ? -14.992 -15.43 -5.574 1 98.19 414 TYR A CA 1
ATOM 3361 C C . TYR A 1 414 ? -15.094 -16.922 -5.805 1 98.19 414 TYR A C 1
ATOM 3363 O O . TYR A 1 414 ? -15.125 -17.391 -6.949 1 98.19 414 TYR A O 1
ATOM 3371 N N . VAL A 1 415 ? -15.047 -17.641 -4.727 1 98.5 415 VAL A N 1
ATOM 3372 C CA . VAL A 1 415 ? -15.148 -19.094 -4.742 1 98.5 415 VAL A CA 1
ATOM 3373 C C . VAL A 1 415 ? -16.422 -19.531 -4.02 1 98.5 415 VAL A C 1
ATOM 3375 O O . VAL A 1 415 ? -16.453 -19.625 -2.793 1 98.5 415 VAL A O 1
ATOM 3378 N N . ASP A 1 416 ? -17.406 -19.938 -4.773 1 98.25 416 ASP A N 1
ATOM 3379 C CA . ASP A 1 416 ? -18.766 -20.125 -4.262 1 98.25 416 ASP A CA 1
ATOM 3380 C C . ASP A 1 416 ? -18.828 -21.328 -3.334 1 98.25 416 ASP A C 1
ATOM 3382 O O . ASP A 1 416 ? -18.328 -22.406 -3.664 1 98.25 416 ASP A O 1
ATOM 3386 N N . PHE A 1 417 ? -19.453 -21.125 -2.23 1 98.31 417 PHE A N 1
ATOM 3387 C CA . PHE A 1 417 ? -19.578 -22.156 -1.193 1 98.31 417 PHE A CA 1
ATOM 3388 C C . PHE A 1 417 ? -20.328 -23.375 -1.718 1 98.31 417 PHE A C 1
ATOM 3390 O O . PHE A 1 417 ? -19.922 -24.5 -1.47 1 98.31 417 PHE A O 1
ATOM 3397 N N . GLU A 1 418 ? -21.422 -23.203 -2.434 1 98.06 418 GLU A N 1
ATOM 3398 C CA . GLU A 1 418 ? -22.25 -24.312 -2.898 1 98.06 418 GLU A CA 1
ATOM 3399 C C . GLU A 1 418 ? -21.516 -25.141 -3.945 1 98.06 418 GLU A C 1
ATOM 3401 O O . GLU A 1 418 ? -21.641 -26.359 -3.973 1 98.06 418 GLU A O 1
ATOM 3406 N N . ILE A 1 419 ? -20.812 -24.469 -4.789 1 98.19 419 ILE A N 1
ATOM 3407 C CA . ILE A 1 419 ? -20.016 -25.203 -5.773 1 98.19 419 ILE A CA 1
ATOM 3408 C C . ILE A 1 419 ? -18.953 -26.031 -5.062 1 98.19 419 ILE A C 1
ATOM 3410 O O . ILE A 1 419 ? -18.734 -27.203 -5.406 1 98.19 419 ILE A O 1
ATOM 3414 N N . THR A 1 420 ? -18.266 -25.453 -4.086 1 98.38 420 THR A N 1
ATOM 3415 C CA . THR A 1 420 ? -17.266 -26.156 -3.301 1 98.38 420 THR A CA 1
ATOM 3416 C C . THR A 1 420 ? -17.875 -27.391 -2.639 1 98.38 420 THR A C 1
ATOM 3418 O O . THR A 1 420 ? -17.25 -28.453 -2.639 1 98.38 420 THR A O 1
ATOM 3421 N N . ARG A 1 421 ? -19.062 -27.234 -2.123 1 97.69 421 ARG A N 1
ATOM 3422 C CA . ARG A 1 421 ? -19.75 -28.328 -1.478 1 97.69 421 ARG A CA 1
ATOM 3423 C C . ARG A 1 421 ? -20.031 -29.469 -2.467 1 97.69 421 ARG A C 1
ATOM 3425 O O . ARG A 1 421 ? -19.844 -30.641 -2.146 1 97.69 421 ARG A O 1
ATOM 3432 N N . LYS A 1 422 ? -20.453 -29.141 -3.6 1 98.06 422 LYS A N 1
ATOM 3433 C CA . LYS A 1 422 ? -20.766 -30.125 -4.621 1 98.06 422 LYS A CA 1
ATOM 3434 C C . LYS A 1 422 ? -19.5 -30.875 -5.066 1 98.06 422 LYS A C 1
ATOM 3436 O O . LYS A 1 422 ? -19.531 -32.062 -5.297 1 98.06 422 LYS A O 1
ATOM 3441 N N . VAL A 1 423 ? -18.422 -30.125 -5.219 1 98.19 423 VAL A N 1
ATOM 3442 C CA . VAL A 1 423 ? -17.156 -30.734 -5.598 1 98.19 423 VAL A CA 1
ATOM 3443 C C . VAL A 1 423 ? -16.734 -31.75 -4.527 1 98.19 423 VAL A C 1
ATOM 3445 O O . VAL A 1 423 ? -16.312 -32.844 -4.848 1 98.19 423 VAL A O 1
ATOM 3448 N N . LYS A 1 424 ? -16.844 -31.344 -3.268 1 98.12 424 LYS A N 1
ATOM 3449 C CA . LYS A 1 424 ? -16.5 -32.25 -2.184 1 98.12 424 LYS A CA 1
ATOM 3450 C C . LYS A 1 424 ? -17.344 -33.531 -2.25 1 98.12 424 LYS A C 1
ATOM 3452 O O . LYS A 1 424 ? -16.828 -34.625 -2.115 1 98.12 424 LYS A O 1
ATOM 3457 N N . GLN A 1 425 ? -18.609 -33.406 -2.504 1 97.5 425 GLN A N 1
ATOM 3458 C CA . GLN A 1 425 ? -19.562 -34.531 -2.492 1 97.5 425 GLN A CA 1
ATOM 3459 C C . GLN A 1 425 ? -19.344 -35.438 -3.691 1 97.5 425 GLN A C 1
ATOM 3461 O O . GLN A 1 425 ? -19.391 -36.656 -3.559 1 97.5 425 GLN A O 1
ATOM 3466 N N . ASP A 1 426 ? -19.016 -34.875 -4.816 1 97.12 426 ASP A N 1
ATOM 3467 C CA . ASP A 1 426 ? -19.062 -35.625 -6.062 1 97.12 426 ASP A CA 1
ATOM 3468 C C . ASP A 1 426 ? -17.672 -36.156 -6.438 1 97.12 426 ASP A C 1
ATOM 3470 O O . ASP A 1 426 ? -17.562 -37.156 -7.172 1 97.12 426 ASP A O 1
ATOM 3474 N N . ILE A 1 427 ? -16.641 -35.438 -5.988 1 97.62 427 ILE A N 1
ATOM 3475 C CA . ILE A 1 427 ? -15.328 -35.719 -6.551 1 97.62 427 ILE A CA 1
ATOM 3476 C C . ILE A 1 427 ? -14.414 -36.281 -5.469 1 97.62 427 ILE A C 1
ATOM 3478 O O . ILE A 1 427 ? -13.648 -37.219 -5.723 1 97.62 427 ILE A O 1
ATOM 3482 N N . ILE A 1 428 ? -14.477 -35.781 -4.254 1 97.69 428 ILE A N 1
ATOM 3483 C CA . ILE A 1 428 ? -13.508 -36.094 -3.215 1 97.69 428 ILE A CA 1
ATOM 3484 C C . ILE A 1 428 ? -14.016 -37.281 -2.387 1 97.69 428 ILE A C 1
ATOM 3486 O O . ILE A 1 428 ? -15.18 -37.312 -1.981 1 97.69 428 ILE A O 1
ATOM 3490 N N . PRO A 1 429 ? -13.203 -38.25 -2.121 1 97.19 429 PRO A N 1
ATOM 3491 C CA . PRO A 1 429 ? -13.633 -39.406 -1.31 1 97.19 429 PRO A CA 1
ATOM 3492 C C . PRO A 1 429 ? -14.125 -39 0.077 1 97.19 429 PRO A C 1
ATOM 3494 O O . PRO A 1 429 ? -13.609 -38.031 0.659 1 97.19 429 PRO A O 1
ATOM 3497 N N . ARG A 1 430 ? -14.969 -39.844 0.579 1 94.31 430 ARG A N 1
ATOM 3498 C CA . ARG A 1 430 ? -15.523 -39.594 1.906 1 94.31 430 ARG A CA 1
ATOM 3499 C C . ARG A 1 430 ? -14.414 -39.5 2.951 1 94.31 430 ARG A C 1
ATOM 3501 O O . ARG A 1 430 ? -13.477 -40.281 2.941 1 94.31 430 ARG A O 1
ATOM 3508 N N . GLY A 1 431 ? -14.531 -38.469 3.748 1 93.56 431 GLY A N 1
ATOM 3509 C CA . GLY A 1 431 ? -13.594 -38.312 4.848 1 93.56 431 GLY A CA 1
ATOM 3510 C C . GLY A 1 431 ? -12.445 -37.375 4.52 1 93.56 431 GLY A C 1
ATOM 3511 O O . GLY A 1 431 ? -11.695 -36.969 5.41 1 93.56 431 GLY A O 1
ATOM 3512 N N . ASN A 1 432 ? -12.281 -37.094 3.248 1 96.94 432 ASN A N 1
ATOM 3513 C CA . ASN A 1 432 ? -11.211 -36.156 2.875 1 96.94 432 ASN A CA 1
ATOM 3514 C C . ASN A 1 432 ? -11.742 -34.781 2.57 1 96.94 432 ASN A C 1
ATOM 3516 O O . ASN A 1 432 ? -12.953 -34.531 2.631 1 96.94 432 ASN A O 1
ATOM 3520 N N . LEU A 1 433 ? -10.859 -33.812 2.457 1 98 433 LEU A N 1
ATOM 3521 C CA . LEU A 1 433 ? -11.219 -32.406 2.344 1 98 433 LEU A CA 1
ATOM 3522 C C . LEU A 1 433 ? -12.008 -31.938 3.564 1 98 433 LEU A C 1
ATOM 3524 O O . LEU A 1 433 ? -13.156 -31.484 3.438 1 98 433 LEU A O 1
ATOM 3528 N N . ARG A 1 434 ? -11.383 -32.094 4.684 1 97.56 434 ARG A N 1
ATOM 3529 C CA . ARG A 1 434 ? -11.977 -31.594 5.914 1 97.56 434 ARG A CA 1
ATOM 3530 C C . ARG A 1 434 ? -11.961 -30.062 5.93 1 97.56 434 ARG A C 1
ATOM 3532 O O . ARG A 1 434 ? -10.961 -29.438 5.562 1 97.56 434 ARG A O 1
ATOM 3539 N N . GLN A 1 435 ? -13.078 -29.5 6.363 1 97.38 435 GLN A N 1
ATOM 3540 C CA . GLN A 1 435 ? -13.219 -28.078 6.137 1 97.38 435 GLN A CA 1
ATOM 3541 C C . GLN A 1 435 ? -13.461 -27.328 7.445 1 97.38 435 GLN A C 1
ATOM 3543 O O . GLN A 1 435 ? -14.172 -27.828 8.32 1 97.38 435 GLN A O 1
ATOM 3548 N N . PHE A 1 436 ? -12.781 -26.219 7.613 1 97.62 436 PHE A N 1
ATOM 3549 C CA . PHE A 1 436 ? -13.172 -25.141 8.516 1 97.62 436 PHE A CA 1
ATOM 3550 C C . PHE A 1 436 ? -14.078 -24.141 7.801 1 97.62 436 PHE A C 1
ATOM 3552 O O . PHE A 1 436 ? -13.609 -23.312 7.02 1 97.62 436 PHE A O 1
ATOM 3559 N N . ILE A 1 437 ? -15.438 -24.297 8.031 1 98.25 437 ILE A N 1
ATOM 3560 C CA . ILE A 1 437 ? -16.422 -23.453 7.367 1 98.25 437 ILE A CA 1
ATOM 3561 C C . ILE A 1 437 ? -16.781 -22.281 8.273 1 98.25 437 ILE A C 1
ATOM 3563 O O . ILE A 1 437 ? -17.125 -22.469 9.438 1 98.25 437 ILE A O 1
ATOM 3567 N N . THR A 1 438 ? -16.672 -21.078 7.754 1 97.62 438 THR A N 1
ATOM 3568 C CA . THR A 1 438 ? -16.938 -19.922 8.609 1 97.62 438 THR A CA 1
ATOM 3569 C C . THR A 1 438 ? -17.594 -18.797 7.816 1 97.62 438 THR A C 1
ATOM 3571 O O . THR A 1 438 ? -17.359 -18.672 6.613 1 97.62 438 THR A O 1
ATOM 3574 N N . ASN A 1 439 ? -18.469 -18.062 8.438 1 96.69 439 ASN A N 1
ATOM 3575 C CA . ASN A 1 439 ? -19.016 -16.812 7.902 1 96.69 439 ASN A CA 1
ATOM 3576 C C . ASN A 1 439 ? -18.484 -15.594 8.648 1 96.69 439 ASN A C 1
ATOM 3578 O O . ASN A 1 439 ? -18.969 -14.484 8.461 1 96.69 439 ASN A O 1
ATOM 3582 N N . GLU A 1 440 ? -17.422 -15.875 9.469 1 95.25 440 GLU A N 1
ATOM 3583 C CA . GLU A 1 440 ? -16.781 -14.789 10.188 1 95.25 440 GLU A CA 1
ATOM 3584 C C . GLU A 1 440 ? -15.734 -14.094 9.32 1 95.25 440 GLU A C 1
ATOM 3586 O O . GLU A 1 440 ? -15.422 -12.922 9.539 1 95.25 440 GLU A O 1
ATOM 3591 N N . TYR A 1 441 ? -15.195 -14.82 8.43 1 96.5 441 TYR A N 1
ATOM 3592 C CA . TYR A 1 441 ? -14.156 -14.305 7.547 1 96.5 441 TYR A CA 1
ATOM 3593 C C . TYR A 1 441 ? -14.609 -14.328 6.094 1 96.5 441 TYR A C 1
ATOM 3595 O O . TYR A 1 441 ? -15.562 -15.031 5.746 1 96.5 441 TYR A O 1
ATOM 3603 N N . PHE A 1 442 ? -13.953 -13.477 5.348 1 97.12 442 PHE A N 1
ATOM 3604 C CA . PHE A 1 442 ? -14.164 -13.461 3.906 1 97.12 442 PHE A CA 1
ATOM 3605 C C . PHE A 1 442 ? -12.977 -14.078 3.182 1 97.12 442 PHE A C 1
ATOM 3607 O O . PHE A 1 442 ? -12.188 -14.812 3.783 1 97.12 442 PHE A O 1
ATOM 3614 N N . HIS A 1 443 ? -12.938 -13.93 1.901 1 97.94 443 HIS A N 1
ATOM 3615 C CA . HIS A 1 443 ? -11.977 -14.609 1.052 1 97.94 443 HIS A CA 1
ATOM 3616 C C . HIS A 1 443 ? -10.547 -14.328 1.506 1 97.94 443 HIS A C 1
ATOM 3618 O O . HIS A 1 443 ? -9.641 -15.141 1.27 1 97.94 443 HIS A O 1
ATOM 3624 N N . ASN A 1 444 ? -10.352 -13.227 2.199 1 96.81 444 ASN A N 1
ATOM 3625 C CA . ASN A 1 444 ? -9.008 -12.836 2.635 1 96.81 444 ASN A CA 1
ATOM 3626 C C . ASN A 1 444 ? -8.742 -13.273 4.074 1 96.81 444 ASN A C 1
ATOM 3628 O O . ASN A 1 444 ? -7.918 -12.672 4.762 1 96.81 444 ASN A O 1
ATOM 3632 N N . GLY A 1 445 ? -9.375 -14.281 4.551 1 97.62 445 GLY A N 1
ATOM 3633 C CA . GLY A 1 445 ? -9.258 -14.734 5.926 1 97.62 445 GLY A CA 1
ATOM 3634 C C . GLY A 1 445 ? -7.824 -15.023 6.336 1 97.62 445 GLY A C 1
ATOM 3635 O O . GLY A 1 445 ? -7.406 -14.68 7.445 1 97.62 445 GLY A O 1
ATOM 3636 N N . LEU A 1 446 ? -7.074 -15.648 5.457 1 97.38 446 LEU A N 1
ATOM 3637 C CA . LEU A 1 446 ? -5.68 -15.969 5.75 1 97.38 446 LEU A CA 1
ATOM 3638 C C . LEU A 1 446 ? -4.887 -14.711 6.074 1 97.38 446 LEU A C 1
ATOM 3640 O O . LEU A 1 446 ? -4.012 -14.727 6.941 1 97.38 446 LEU A O 1
ATOM 3644 N N . GLY A 1 447 ? -5.148 -13.648 5.316 1 95.62 447 GLY A N 1
ATOM 3645 C CA . GLY A 1 447 ? -4.473 -12.383 5.566 1 95.62 447 GLY A CA 1
ATOM 3646 C C . GLY A 1 447 ? -4.992 -11.664 6.797 1 95.62 447 GLY A C 1
ATOM 3647 O O . GLY A 1 447 ? -4.219 -11.047 7.535 1 95.62 447 GLY A O 1
ATOM 3648 N N . GLN A 1 448 ? -6.207 -11.773 7.094 1 94.81 448 GLN A N 1
ATOM 3649 C CA . GLN A 1 448 ? -6.863 -11.047 8.172 1 94.81 448 GLN A CA 1
ATOM 3650 C C . GLN A 1 448 ? -6.52 -11.656 9.531 1 94.81 448 GLN A C 1
ATOM 3652 O O . GLN A 1 448 ? -6.328 -10.93 10.516 1 94.81 448 GLN A O 1
ATOM 3657 N N . ASP A 1 449 ? -6.48 -12.984 9.562 1 96.75 449 ASP A N 1
ATOM 3658 C CA . ASP A 1 449 ? -6.234 -13.695 10.82 1 96.75 449 ASP A CA 1
ATOM 3659 C C . ASP A 1 449 ? -5.539 -15.031 10.562 1 96.75 449 ASP A C 1
ATOM 3661 O O . ASP A 1 449 ? -6.125 -16.094 10.789 1 96.75 449 ASP A O 1
ATOM 3665 N N . PRO A 1 450 ? -4.297 -14.922 10.195 1 97.44 450 PRO A N 1
ATOM 3666 C CA . PRO A 1 450 ? -3.57 -16.141 9.828 1 97.44 450 PRO A CA 1
ATOM 3667 C C . PRO A 1 450 ? -3.479 -17.141 10.984 1 97.44 450 PRO A C 1
ATOM 3669 O O . PRO A 1 450 ? -3.521 -18.359 10.758 1 97.44 450 PRO A O 1
ATOM 3672 N N . GLU A 1 451 ? -3.367 -16.672 12.227 1 97.38 451 GLU A N 1
ATOM 3673 C CA . GLU A 1 451 ? -3.242 -17.562 13.375 1 97.38 451 GLU A CA 1
ATOM 3674 C C . GLU A 1 451 ? -4.492 -18.422 13.539 1 97.38 451 GLU A C 1
ATOM 3676 O O . GLU A 1 451 ? -4.395 -19.641 13.68 1 97.38 451 GLU A O 1
ATOM 3681 N N . THR A 1 452 ? -5.633 -17.828 13.5 1 97.81 452 THR A N 1
ATOM 3682 C CA . THR A 1 452 ? -6.879 -18.562 13.688 1 97.81 452 THR A CA 1
ATOM 3683 C C . THR A 1 452 ? -7.133 -19.5 12.508 1 97.81 452 THR A C 1
ATOM 3685 O O . THR A 1 452 ? -7.504 -20.656 12.695 1 97.81 452 THR A O 1
ATOM 3688 N N . ILE A 1 453 ? -6.93 -19.031 11.32 1 98.38 453 ILE A N 1
ATOM 3689 C CA . ILE A 1 453 ? -7.211 -19.812 10.117 1 98.38 453 ILE A CA 1
ATOM 3690 C C . ILE A 1 453 ? -6.293 -21.047 10.07 1 98.38 453 ILE A C 1
ATOM 3692 O O . ILE A 1 453 ? -6.766 -22.172 9.945 1 98.38 453 ILE A O 1
ATOM 3696 N N . LEU A 1 454 ? -5.008 -20.828 10.258 1 98.44 454 LEU A N 1
ATOM 3697 C CA . LEU A 1 454 ? -4.051 -21.922 10.117 1 98.44 454 LEU A CA 1
ATOM 3698 C C . LEU A 1 454 ? -4.125 -22.875 11.305 1 98.44 454 LEU A C 1
ATOM 3700 O O . LEU A 1 454 ? -3.963 -24.078 11.148 1 98.44 454 LEU A O 1
ATOM 3704 N N . SER A 1 455 ? -4.352 -22.312 12.492 1 97.31 455 SER A N 1
ATOM 3705 C CA . SER A 1 455 ? -4.508 -23.203 13.641 1 97.31 455 SER A CA 1
ATOM 3706 C C . SER A 1 455 ? -5.703 -24.125 13.461 1 97.31 455 SER A C 1
ATOM 3708 O O . SER A 1 455 ? -5.641 -25.297 13.82 1 97.31 455 SER A O 1
ATOM 3710 N N . SER A 1 456 ? -6.785 -23.594 12.945 1 97.5 456 SER A N 1
ATOM 3711 C CA . SER A 1 456 ? -7.965 -24.422 12.695 1 97.5 456 SER A CA 1
ATOM 3712 C C . SER A 1 456 ? -7.676 -25.5 11.672 1 97.5 456 SER A C 1
ATOM 3714 O O . SER A 1 456 ? -8.133 -26.641 11.82 1 97.5 456 SER A O 1
ATOM 3716 N N . LEU A 1 457 ? -6.941 -25.219 10.68 1 98.12 457 LEU A N 1
ATOM 3717 C CA . LEU A 1 457 ? -6.637 -26.172 9.625 1 98.12 457 LEU A CA 1
ATOM 3718 C C . LEU A 1 457 ? -5.672 -27.25 10.133 1 98.12 457 LEU A C 1
ATOM 3720 O O . LEU A 1 457 ? -5.82 -28.422 9.805 1 98.12 457 LEU A O 1
ATOM 3724 N N . PHE A 1 458 ? -4.684 -26.859 10.93 1 97.38 458 PHE A N 1
ATOM 3725 C CA . PHE A 1 458 ? -3.762 -27.844 11.5 1 97.38 458 PHE A CA 1
ATOM 3726 C C . PHE A 1 458 ? -4.48 -28.75 12.492 1 97.38 458 PHE A C 1
ATOM 3728 O O . PHE A 1 458 ? -4.152 -29.922 12.609 1 97.38 458 PHE A O 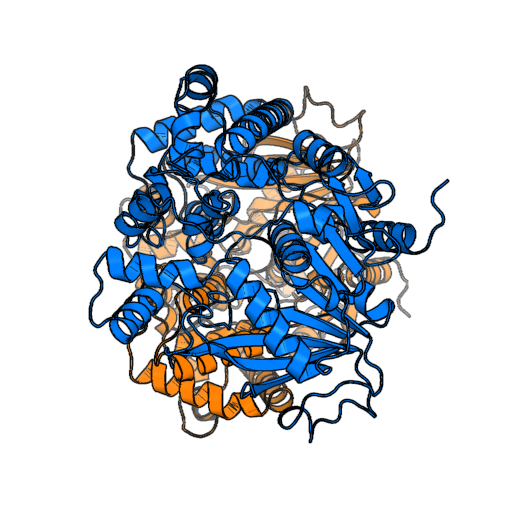1
ATOM 3735 N N . ASP A 1 459 ? -5.43 -28.156 13.195 1 96.31 459 ASP A N 1
ATOM 3736 C CA . ASP A 1 459 ? -6.242 -28.969 14.086 1 96.31 459 ASP A CA 1
ATOM 3737 C C . ASP A 1 459 ? -7.02 -30.031 13.305 1 96.31 459 ASP A C 1
ATOM 3739 O O . ASP A 1 459 ? -7.184 -31.156 13.773 1 96.31 459 ASP A O 1
ATOM 3743 N N . LEU A 1 460 ? -7.523 -29.641 12.148 1 96.12 460 LEU A N 1
ATOM 3744 C CA . LEU A 1 460 ? -8.25 -30.578 11.297 1 96.12 460 LEU A CA 1
ATOM 3745 C C . LEU A 1 460 ? -7.332 -31.703 10.836 1 96.12 460 LEU A C 1
ATOM 3747 O O . LEU A 1 460 ? -7.777 -32.844 10.656 1 96.12 460 LEU A O 1
ATOM 3751 N N . LEU A 1 461 ? -6.094 -31.438 10.625 1 95.44 461 LEU A N 1
ATOM 3752 C CA . LEU A 1 461 ? -5.133 -32.438 10.188 1 95.44 461 LEU A CA 1
ATOM 3753 C C . LEU A 1 461 ? -4.84 -33.438 11.312 1 95.44 461 LEU A C 1
ATOM 3755 O O . LEU A 1 461 ? -4.645 -34.625 11.055 1 95.44 461 LEU A O 1
ATOM 3759 N N . ASP A 1 462 ? -4.832 -32.969 12.547 1 90.5 462 ASP A N 1
ATOM 3760 C CA . ASP A 1 462 ? -4.379 -33.75 13.688 1 90.5 462 ASP A CA 1
ATOM 3761 C C . ASP A 1 462 ? -5.547 -34.5 14.336 1 90.5 462 ASP A C 1
ATOM 3763 O O . ASP A 1 462 ? -5.359 -35.531 14.961 1 90.5 462 ASP A O 1
ATOM 3767 N N . ARG A 1 463 ? -6.695 -33.906 14.25 1 76.81 463 ARG A N 1
ATOM 3768 C CA . ARG A 1 463 ? -7.789 -34.406 15.07 1 76.81 463 ARG A CA 1
ATOM 3769 C C . ARG A 1 463 ? -8.539 -35.531 14.359 1 76.81 463 ARG A C 1
ATOM 3771 O O . ARG A 1 463 ? -8.562 -35.594 13.125 1 76.81 463 ARG A O 1
ATOM 3778 N N . GLU A 1 464 ? -8.859 -36.438 15.305 1 71.81 464 GLU A N 1
ATOM 3779 C CA . GLU A 1 464 ? -9.859 -37.406 14.852 1 71.81 464 GLU A CA 1
ATOM 3780 C C . GLU A 1 464 ? -11.234 -36.75 14.727 1 71.81 464 GLU A C 1
ATOM 3782 O O . GLU A 1 464 ? -11.602 -35.906 15.531 1 71.81 464 GLU A O 1
ATOM 3787 N N . ILE A 1 465 ? -11.773 -36.75 13.539 1 64.88 465 ILE A N 1
ATOM 3788 C CA . ILE A 1 465 ? -13.094 -36.156 13.359 1 64.88 465 ILE A CA 1
ATOM 3789 C C . ILE A 1 465 ? -14.172 -37.188 13.672 1 64.88 465 ILE A C 1
ATOM 3791 O O . ILE A 1 465 ? -14.109 -38.344 13.188 1 64.88 465 ILE A O 1
ATOM 3795 N N . ASP A 1 466 ? -14.977 -36.969 14.656 1 52.44 466 ASP A N 1
ATOM 3796 C CA . ASP A 1 466 ? -16.094 -37.844 15 1 52.44 466 ASP A CA 1
ATOM 3797 C C . ASP A 1 466 ? -17.047 -38 13.82 1 52.44 466 ASP A C 1
ATOM 3799 O O . ASP A 1 466 ? -17.234 -37.062 13.039 1 52.44 466 ASP A O 1
ATOM 3803 N N . MET B 1 1 ? -19.094 32.688 13.086 1 54.84 1 MET B N 1
ATOM 3804 C CA . MET B 1 1 ? -18.969 31.266 13.43 1 54.84 1 MET B CA 1
ATOM 3805 C C . MET B 1 1 ? -18.75 30.422 12.188 1 54.84 1 MET B C 1
ATOM 3807 O O . MET B 1 1 ? -19.328 30.688 11.133 1 54.84 1 MET B O 1
ATOM 3811 N N . ALA B 1 2 ? -17.672 29.516 12.281 1 66.94 2 ALA B N 1
ATOM 3812 C CA . ALA B 1 2 ? -17.375 28.688 11.117 1 66.94 2 ALA B CA 1
ATOM 3813 C C . ALA B 1 2 ? -18.578 27.844 10.719 1 66.94 2 ALA B C 1
ATOM 3815 O O . ALA B 1 2 ? -19.25 27.266 11.578 1 66.94 2 ALA B O 1
ATOM 3816 N N . THR B 1 3 ? -19.047 28.016 9.547 1 87.31 3 THR B N 1
ATOM 3817 C CA . THR B 1 3 ? -20.078 27.109 9.039 1 87.31 3 THR B CA 1
ATOM 3818 C C . THR B 1 3 ? -19.484 25.734 8.766 1 87.31 3 THR B C 1
ATOM 3820 O O . THR B 1 3 ? -18.328 25.609 8.336 1 87.31 3 THR B O 1
ATOM 3823 N N . SER B 1 4 ? -20.125 24.703 9.32 1 93.25 4 SER B N 1
ATOM 3824 C CA . SER B 1 4 ? -19.641 23.328 9.125 1 93.25 4 SER B CA 1
ATOM 3825 C C . SER B 1 4 ? -20.766 22.422 8.641 1 93.25 4 SER B C 1
ATOM 3827 O O . SER B 1 4 ? -21.953 22.75 8.766 1 93.25 4 SER B O 1
ATOM 3829 N N . LYS B 1 5 ? -20.391 21.438 7.969 1 95.56 5 LYS B N 1
ATOM 3830 C CA . LYS B 1 5 ? -21.312 20.422 7.465 1 95.56 5 LYS B CA 1
ATOM 3831 C C . LYS B 1 5 ? -20.75 19.016 7.684 1 95.56 5 LYS B C 1
ATOM 3833 O O . LYS B 1 5 ? -19.562 18.781 7.461 1 95.56 5 LYS B O 1
ATOM 3838 N N . ILE B 1 6 ? -21.578 18.156 8.219 1 96.31 6 ILE B N 1
ATOM 3839 C CA . ILE B 1 6 ? -21.203 16.75 8.32 1 96.31 6 ILE B CA 1
ATOM 3840 C C . ILE B 1 6 ? -21.375 16.062 6.969 1 96.31 6 ILE B C 1
ATOM 3842 O O . ILE B 1 6 ? -22.5 15.992 6.449 1 96.31 6 ILE B O 1
ATOM 3846 N N . ILE B 1 7 ? -20.312 15.492 6.445 1 96.5 7 ILE B N 1
ATOM 3847 C CA . ILE B 1 7 ? -20.391 14.992 5.074 1 96.5 7 ILE B CA 1
ATOM 3848 C C . ILE B 1 7 ? -20.406 13.469 5.086 1 96.5 7 ILE B C 1
ATOM 3850 O O . ILE B 1 7 ? -20.703 12.836 4.066 1 96.5 7 ILE B O 1
ATOM 3854 N N . ASP B 1 8 ? -20.094 12.883 6.18 1 96.38 8 ASP B N 1
ATOM 3855 C CA . ASP B 1 8 ? -20.078 11.422 6.281 1 96.38 8 ASP B CA 1
ATOM 3856 C C . ASP B 1 8 ? -20.203 10.977 7.734 1 96.38 8 ASP B C 1
ATOM 3858 O O . ASP B 1 8 ? -19.75 11.664 8.648 1 96.38 8 ASP B O 1
ATOM 3862 N N . TYR B 1 9 ? -20.828 9.953 8 1 96.44 9 TYR B N 1
ATOM 3863 C CA . TYR B 1 9 ? -21.047 9.344 9.305 1 96.44 9 TYR B CA 1
ATOM 3864 C C . TYR B 1 9 ? -21.25 7.84 9.18 1 96.44 9 TYR B C 1
ATOM 3866 O O . TYR B 1 9 ? -22.219 7.383 8.555 1 96.44 9 TYR B O 1
ATOM 3874 N N . PHE B 1 10 ? -20.312 7.055 9.766 1 95.19 10 PHE B N 1
ATOM 3875 C CA . PHE B 1 10 ? -20.453 5.613 9.625 1 95.19 10 PHE B CA 1
ATOM 3876 C C . PHE B 1 10 ? -19.797 4.883 10.789 1 95.19 10 PHE B C 1
ATOM 3878 O O . PHE B 1 10 ? -18.859 5.406 11.406 1 95.19 10 PHE B O 1
ATOM 3885 N N . ARG B 1 11 ? -20.297 3.729 11.016 1 94.06 11 ARG B N 1
ATOM 3886 C CA . ARG B 1 11 ? -19.797 2.859 12.078 1 94.06 11 ARG B CA 1
ATOM 3887 C C . ARG B 1 11 ? -19.031 1.667 11.5 1 94.06 11 ARG B C 1
ATOM 3889 O O . ARG B 1 11 ? -19.438 1.099 10.484 1 94.06 11 ARG B O 1
ATOM 3896 N N . LEU B 1 12 ? -17.938 1.315 12.086 1 94.31 12 LEU B N 1
ATOM 3897 C CA . LEU B 1 12 ? -17.172 0.111 11.797 1 94.31 12 LEU B CA 1
ATOM 3898 C C . LEU B 1 12 ? -16.906 -0.69 13.062 1 94.31 12 LEU B C 1
ATOM 3900 O O . LEU B 1 12 ? -15.961 -0.409 13.797 1 94.31 12 LEU B O 1
ATOM 3904 N N . LYS B 1 13 ? -17.688 -1.705 13.211 1 91.56 13 LYS B N 1
ATOM 3905 C CA . LYS B 1 13 ? -17.641 -2.523 14.414 1 91.56 13 LYS B CA 1
ATOM 3906 C C . LYS B 1 13 ? -17.828 -1.665 15.664 1 91.56 13 LYS B C 1
ATOM 3908 O O . LYS B 1 13 ? -18.922 -1.162 15.93 1 91.56 13 LYS B O 1
ATOM 3913 N N . ASP B 1 14 ? -16.703 -1.328 16.344 1 94.69 14 ASP B N 1
ATOM 3914 C CA . ASP B 1 14 ? -16.875 -0.666 17.625 1 94.69 14 ASP B CA 1
ATOM 3915 C C . ASP B 1 14 ? -16.375 0.778 17.578 1 94.69 14 ASP B C 1
ATOM 3917 O O . ASP B 1 14 ? -16.234 1.429 18.609 1 94.69 14 ASP B O 1
ATOM 3921 N N . ILE B 1 15 ? -16.141 1.289 16.375 1 96.75 15 ILE B N 1
ATOM 3922 C CA . ILE B 1 15 ? -15.773 2.697 16.266 1 96.75 15 ILE B CA 1
ATOM 3923 C C . ILE B 1 15 ? -16.75 3.416 15.344 1 96.75 15 ILE B C 1
ATOM 3925 O O . ILE B 1 15 ? -17.375 2.791 14.484 1 96.75 15 ILE B O 1
ATOM 3929 N N . VAL B 1 16 ? -16.859 4.66 15.547 1 96.44 16 VAL B N 1
ATOM 3930 C CA . VAL B 1 16 ? -17.688 5.523 14.711 1 96.44 16 VAL B CA 1
ATOM 3931 C C . VAL B 1 16 ? -16.859 6.703 14.203 1 96.44 16 VAL B C 1
ATOM 3933 O O . VAL B 1 16 ? -16.062 7.277 14.953 1 96.44 16 VAL B O 1
ATOM 3936 N N . ASN B 1 17 ? -17.031 6.996 12.953 1 97.38 17 ASN B N 1
ATOM 3937 C CA . ASN B 1 17 ? -16.391 8.148 12.32 1 97.38 17 ASN B CA 1
ATOM 3938 C C . ASN B 1 17 ? -17.406 9.188 11.875 1 97.38 17 ASN B C 1
ATOM 3940 O O . ASN B 1 17 ? -18.406 8.852 11.234 1 97.38 17 ASN B O 1
ATOM 3944 N N . GLN B 1 18 ? -17.219 10.359 12.336 1 97.31 18 GLN B N 1
ATOM 3945 C CA . GLN B 1 18 ? -17.969 11.508 11.828 1 97.31 18 GLN B CA 1
ATOM 3946 C C . GLN B 1 18 ? -17.031 12.484 11.109 1 97.31 18 GLN B C 1
ATOM 3948 O O . GLN B 1 18 ? -16.109 13.031 11.711 1 97.31 18 GLN B O 1
ATOM 3953 N N . ARG B 1 19 ? -17.312 12.734 9.867 1 97.81 19 ARG B N 1
ATOM 3954 C CA . ARG B 1 19 ? -16.453 13.594 9.062 1 97.81 19 ARG B CA 1
ATOM 3955 C C . ARG B 1 19 ? -17.125 14.938 8.789 1 97.81 19 ARG B C 1
ATOM 3957 O O . ARG B 1 19 ? -18.219 14.984 8.203 1 97.81 19 ARG B O 1
ATOM 3964 N N . ILE B 1 20 ? -16.438 15.977 9.156 1 98.25 20 ILE B N 1
ATOM 3965 C CA . ILE B 1 20 ? -17 17.328 9.172 1 98.25 20 ILE B CA 1
ATOM 3966 C C . ILE B 1 20 ? -16.125 18.25 8.336 1 98.25 20 ILE B C 1
ATOM 3968 O O . ILE B 1 20 ? -14.891 18.203 8.414 1 98.25 20 ILE B O 1
ATOM 3972 N N . VAL B 1 21 ? -16.734 19.094 7.562 1 98.31 21 VAL B N 1
ATOM 3973 C CA . VAL B 1 21 ? -16.016 20.078 6.75 1 98.31 21 VAL B CA 1
ATOM 3974 C C . VAL B 1 21 ? -16.406 21.484 7.188 1 98.31 21 VAL B C 1
ATOM 3976 O O . VAL B 1 21 ? -17.578 21.797 7.328 1 98.31 21 VAL B O 1
ATOM 3979 N N . TYR B 1 22 ? -15.406 22.312 7.395 1 98.25 22 TYR B N 1
ATOM 3980 C CA . TYR B 1 22 ? -15.57 23.703 7.797 1 98.25 22 TYR B CA 1
ATOM 3981 C C . TYR B 1 22 ? -15.227 24.641 6.648 1 98.25 22 TYR B C 1
ATOM 3983 O O . TYR B 1 22 ? -14.336 24.344 5.844 1 98.25 22 TYR B O 1
ATOM 3991 N N . ASP B 1 23 ? -15.953 25.719 6.551 1 97.81 23 ASP B N 1
ATOM 3992 C CA . ASP B 1 23 ? -15.516 26.859 5.758 1 97.81 23 ASP B CA 1
ATOM 3993 C C . ASP B 1 23 ? -14.648 27.797 6.586 1 97.81 23 ASP B C 1
ATOM 3995 O O . ASP B 1 23 ? -15.148 28.469 7.5 1 97.81 23 ASP B O 1
ATOM 3999 N N . LEU B 1 24 ? -13.391 27.859 6.27 1 97.88 24 LEU B N 1
ATOM 4000 C CA . LEU B 1 24 ? -12.477 28.672 7.062 1 97.88 24 LEU B CA 1
ATOM 4001 C C . LEU B 1 24 ? -11.727 29.656 6.18 1 97.88 24 LEU B C 1
ATOM 4003 O O . LEU B 1 24 ? -11.625 29.469 4.965 1 97.88 24 LEU B O 1
ATOM 4007 N N . PRO B 1 25 ? -11.18 30.719 6.758 1 97.19 25 PRO B N 1
ATOM 4008 C CA . PRO B 1 25 ? -10.469 31.719 5.953 1 97.19 25 PRO B CA 1
ATOM 4009 C C . PRO B 1 25 ? -9.266 31.141 5.215 1 97.19 25 PRO B C 1
ATOM 4011 O O . PRO B 1 25 ? -8.508 30.359 5.785 1 97.19 25 PRO B O 1
ATOM 4014 N N . LEU B 1 26 ? -9.172 31.484 3.924 1 97.81 26 LEU B N 1
ATOM 4015 C CA . LEU B 1 26 ? -7.945 31.172 3.203 1 97.81 26 LEU B CA 1
ATOM 4016 C C . LEU B 1 26 ? -6.754 31.891 3.83 1 97.81 26 LEU B C 1
ATOM 4018 O O . LEU B 1 26 ? -5.711 31.281 4.07 1 97.81 26 LEU B O 1
ATOM 4022 N N . ASN B 1 27 ? -6.934 33.156 4.047 1 96.69 27 ASN B N 1
ATOM 4023 C CA . ASN B 1 27 ? -5.898 34.031 4.582 1 96.69 27 ASN B CA 1
ATOM 4024 C C . ASN B 1 27 ? -6.281 34.562 5.957 1 96.69 27 ASN B C 1
ATOM 4026 O O . ASN B 1 27 ? -7.164 35.406 6.066 1 96.69 27 ASN B O 1
ATOM 4030 N N . TYR B 1 28 ? -5.598 34.156 6.945 1 95.62 28 TYR B N 1
ATOM 4031 C CA . TYR B 1 28 ? -5.906 34.594 8.305 1 95.62 28 TYR B CA 1
ATOM 4032 C C . TYR B 1 28 ? -5.305 35.969 8.602 1 95.62 28 TYR B C 1
ATOM 4034 O O . TYR B 1 28 ? -5.668 36.594 9.586 1 95.62 28 TYR B O 1
ATOM 4042 N N . THR B 1 29 ? -4.418 36.438 7.816 1 91.44 29 THR B N 1
ATOM 4043 C CA . THR B 1 29 ? -3.721 37.688 8.102 1 91.44 29 THR B CA 1
ATOM 4044 C C . THR B 1 29 ? -4.426 38.875 7.438 1 91.44 29 THR B C 1
ATOM 4046 O O . THR B 1 29 ? -4.133 40.031 7.746 1 91.44 29 THR B O 1
ATOM 4049 N N . ASP B 1 30 ? -5.266 38.562 6.547 1 89.81 30 ASP B N 1
ATOM 4050 C CA . ASP B 1 30 ? -6.039 39.594 5.875 1 89.81 30 ASP B CA 1
ATOM 4051 C C . ASP B 1 30 ? -7.504 39.562 6.305 1 89.81 30 ASP B C 1
ATOM 4053 O O . ASP B 1 30 ? -8.305 38.844 5.711 1 89.81 30 ASP B O 1
ATOM 4057 N N . SER B 1 31 ? -7.875 40.375 7.133 1 83 31 SER B N 1
ATOM 4058 C CA . SER B 1 31 ? -9.234 40.375 7.672 1 83 31 SER B CA 1
ATOM 4059 C C . SER B 1 31 ? -10.242 40.844 6.629 1 83 31 SER B C 1
ATOM 4061 O O . SER B 1 31 ? -11.445 40.625 6.773 1 83 31 SER B O 1
ATOM 4063 N N . GLN B 1 32 ? -9.734 41.438 5.621 1 83.75 32 GLN B N 1
ATOM 4064 C CA . GLN B 1 32 ? -10.633 41.969 4.605 1 83.75 32 GLN B CA 1
ATOM 4065 C C . GLN B 1 32 ? -10.945 40.906 3.541 1 83.75 32 GLN B C 1
ATOM 4067 O O . GLN B 1 32 ? -11.891 41.062 2.766 1 83.75 32 GLN B O 1
ATOM 4072 N N . SER B 1 33 ? -10.141 39.906 3.605 1 84.94 33 SER B N 1
ATOM 4073 C CA . SER B 1 33 ? -10.375 38.875 2.619 1 84.94 33 SER B CA 1
ATOM 4074 C C . SER B 1 33 ? -11.602 38.031 2.98 1 84.94 33 SER B C 1
ATOM 4076 O O . SER B 1 33 ? -11.82 37.719 4.152 1 84.94 33 SER B O 1
ATOM 4078 N N . SER B 1 34 ? -12.422 37.75 2.029 1 88.06 34 SER B N 1
ATOM 4079 C CA . SER B 1 34 ? -13.609 36.938 2.246 1 88.06 34 SER B CA 1
ATOM 4080 C C . SER B 1 34 ? -13.43 35.531 1.674 1 88.06 34 SER B C 1
ATOM 4082 O O . SER B 1 34 ? -14.352 34.719 1.73 1 88.06 34 SER B O 1
ATOM 4084 N N . SER B 1 35 ? -12.227 35.281 1.188 1 94.81 35 SER B N 1
ATOM 4085 C CA . SER B 1 35 ? -11.984 34 0.587 1 94.81 35 SER B CA 1
ATOM 4086 C C . SER B 1 35 ? -11.898 32.906 1.65 1 94.81 35 SER B C 1
ATOM 4088 O O . SER B 1 35 ? -11.273 33.094 2.697 1 94.81 35 SER B O 1
ATOM 4090 N N . THR B 1 36 ? -12.586 31.781 1.391 1 96.56 36 THR B N 1
ATOM 4091 C CA . THR B 1 36 ? -12.57 30.656 2.322 1 96.56 36 THR B CA 1
ATOM 4092 C C . THR B 1 36 ? -12.117 29.391 1.62 1 96.56 36 THR B C 1
ATOM 4094 O O . THR B 1 36 ? -12.078 29.328 0.39 1 96.56 36 THR B O 1
ATOM 4097 N N . ILE B 1 37 ? -11.664 28.453 2.373 1 97.69 37 ILE B N 1
ATOM 4098 C CA . ILE B 1 37 ? -11.375 27.094 1.91 1 97.69 37 ILE B CA 1
ATOM 4099 C C . ILE B 1 37 ? -12.086 26.094 2.811 1 97.69 37 ILE B C 1
ATOM 4101 O O . ILE B 1 37 ? -12.547 26.438 3.902 1 97.69 37 ILE B O 1
ATOM 4105 N N . LYS B 1 38 ? -12.203 24.922 2.279 1 98.5 38 LYS B N 1
ATOM 4106 C CA . LYS B 1 38 ? -12.75 23.812 3.07 1 98.5 38 LYS B CA 1
ATOM 4107 C C . LYS B 1 38 ? -11.656 23.141 3.904 1 98.5 38 LYS B C 1
ATOM 4109 O O . LYS B 1 38 ? -10.57 22.875 3.402 1 98.5 38 LYS B O 1
ATOM 4114 N N . VAL B 1 39 ? -11.883 22.938 5.18 1 98.75 39 VAL B N 1
ATOM 4115 C CA . VAL B 1 39 ? -11.016 22.203 6.086 1 98.75 39 VAL B CA 1
ATOM 4116 C C . VAL B 1 39 ? -11.805 21.078 6.758 1 98.75 39 VAL B C 1
ATOM 4118 O O . VAL B 1 39 ? -12.867 21.312 7.336 1 98.75 39 VAL B O 1
ATOM 4121 N N . ALA B 1 40 ? -11.242 19.875 6.688 1 98.69 40 ALA B N 1
ATOM 4122 C CA . ALA B 1 40 ? -12.008 18.719 7.113 1 98.69 40 ALA B CA 1
ATOM 4123 C C . ALA B 1 40 ? -11.367 18.047 8.328 1 98.69 40 ALA B C 1
ATOM 4125 O O . ALA B 1 40 ? -10.141 17.953 8.422 1 98.69 40 ALA B O 1
ATOM 4126 N N . ILE B 1 41 ? -12.195 17.547 9.242 1 98.69 41 ILE B N 1
ATOM 4127 C CA . ILE B 1 41 ? -11.766 16.719 10.352 1 98.69 41 ILE B CA 1
ATOM 4128 C C . ILE B 1 41 ? -12.586 15.43 10.383 1 98.69 41 ILE B C 1
ATOM 4130 O O . ILE B 1 41 ? -13.688 15.375 9.844 1 98.69 41 ILE B O 1
ATOM 4134 N N . THR B 1 42 ? -12.031 14.398 10.883 1 98.62 42 THR B N 1
ATOM 4135 C CA . THR B 1 42 ? -12.719 13.164 11.242 1 98.62 42 THR B CA 1
ATOM 4136 C C . THR B 1 42 ? -12.672 12.938 12.75 1 98.62 42 THR B C 1
ATOM 4138 O O . THR B 1 42 ? -11.594 12.883 13.352 1 98.62 42 THR B O 1
ATOM 4141 N N . ILE B 1 43 ? -13.82 12.875 13.352 1 98.38 43 ILE B N 1
ATOM 4142 C CA . ILE B 1 43 ? -13.906 12.516 14.766 1 98.38 43 ILE B CA 1
ATOM 4143 C C . ILE B 1 43 ? -14.164 11.016 14.906 1 98.38 43 ILE B C 1
ATOM 4145 O O . ILE B 1 43 ? -15.18 10.508 14.445 1 98.38 43 ILE B O 1
ATOM 4149 N N . THR B 1 44 ? -13.258 10.328 15.5 1 98.44 44 THR B N 1
ATOM 4150 C CA . THR B 1 44 ? -13.367 8.898 15.75 1 98.44 44 THR B CA 1
ATOM 4151 C C . THR B 1 44 ? -13.609 8.625 17.234 1 98.44 44 THR B C 1
ATOM 4153 O O . THR B 1 44 ? -12.867 9.109 18.094 1 98.44 44 THR B O 1
ATOM 4156 N N . SER B 1 45 ? -14.633 7.887 17.516 1 97.44 45 SER B N 1
ATOM 4157 C CA . SER B 1 45 ? -15.016 7.559 18.891 1 97.44 45 SER B CA 1
ATOM 4158 C C . SER B 1 45 ? -15.359 6.078 19.016 1 97.44 45 SER B C 1
ATOM 4160 O O . SER B 1 45 ? -15.648 5.406 18.031 1 97.44 45 SER B O 1
ATOM 4162 N N . LYS B 1 46 ? -15.242 5.594 20.234 1 96.44 46 LYS B N 1
ATOM 4163 C CA . LYS B 1 46 ? -15.859 4.301 20.516 1 96.44 46 LYS B CA 1
ATOM 4164 C C . LYS B 1 46 ? -17.375 4.383 20.391 1 96.44 46 LYS B C 1
ATOM 4166 O O . LYS B 1 46 ? -18 5.34 20.859 1 96.44 46 LYS B O 1
ATOM 4171 N N . TYR B 1 47 ? -17.953 3.404 19.766 1 95.06 47 TYR B N 1
ATOM 4172 C CA . TYR B 1 47 ? -19.391 3.404 19.562 1 95.06 47 TYR B CA 1
ATOM 4173 C C . TYR B 1 47 ? -20.141 3.309 20.891 1 95.06 47 TYR B C 1
ATOM 4175 O O . TYR B 1 47 ? -19.812 2.473 21.734 1 95.06 47 TYR B O 1
ATOM 4183 N N . ASP B 1 48 ? -21.016 4.195 21.078 1 93.69 48 ASP B N 1
ATOM 4184 C CA . ASP B 1 48 ? -21.938 4.238 22.203 1 93.69 48 ASP B CA 1
ATOM 4185 C C . ASP B 1 48 ? -23.391 4.383 21.703 1 93.69 48 ASP B C 1
ATOM 4187 O O . ASP B 1 48 ? -23.766 5.441 21.203 1 93.69 48 ASP B O 1
ATOM 4191 N N . LYS B 1 49 ? -24.203 3.449 21.953 1 89.62 49 LYS B N 1
ATOM 4192 C CA . LYS B 1 49 ? -25.562 3.381 21.422 1 89.62 49 LYS B CA 1
ATOM 4193 C C . LYS B 1 49 ? -26.391 4.59 21.859 1 89.62 49 LYS B C 1
ATOM 4195 O O . LYS B 1 49 ? -27.266 5.055 21.125 1 89.62 49 LYS B O 1
ATOM 4200 N N . ASN B 1 50 ? -26.141 5.094 23 1 90.31 50 ASN B N 1
ATOM 4201 C CA . ASN B 1 50 ? -26.906 6.211 23.531 1 90.31 50 ASN B CA 1
ATOM 4202 C C . ASN B 1 50 ? -26.484 7.535 22.906 1 90.31 50 ASN B C 1
ATOM 4204 O O . ASN B 1 50 ? -27.281 8.469 22.797 1 90.31 50 ASN B O 1
ATOM 4208 N N . LEU B 1 51 ? -25.25 7.547 22.516 1 90.56 51 LEU B N 1
ATOM 4209 C CA . LEU B 1 51 ? -24.703 8.789 21.984 1 90.56 51 LEU B CA 1
ATOM 4210 C C . LEU B 1 51 ? -24.766 8.812 20.453 1 90.56 51 LEU B C 1
ATOM 4212 O O . LEU B 1 51 ? -25.031 9.852 19.859 1 90.56 51 LEU B O 1
ATOM 4216 N N . HIS B 1 52 ? -24.516 7.613 19.906 1 90.38 52 HIS B N 1
ATOM 4217 C CA . HIS B 1 52 ? -24.281 7.57 18.469 1 90.38 52 HIS B CA 1
ATOM 4218 C C . HIS B 1 52 ? -25.469 6.945 17.734 1 90.38 52 HIS B C 1
ATOM 4220 O O . HIS B 1 52 ? -25.312 5.914 17.078 1 90.38 52 HIS B O 1
ATOM 4226 N N . ASN B 1 53 ? -26.516 7.566 17.781 1 79.06 53 ASN B N 1
ATOM 4227 C CA . ASN B 1 53 ? -27.688 7.102 17.062 1 79.06 53 ASN B CA 1
ATOM 4228 C C . ASN B 1 53 ? -27.672 7.574 15.609 1 79.06 53 ASN B C 1
ATOM 4230 O O . ASN B 1 53 ? -27.234 8.688 15.32 1 79.06 53 ASN B O 1
ATOM 4234 N N . ASP B 1 54 ? -28.125 6.824 14.648 1 73.31 54 ASP B N 1
ATOM 4235 C CA . ASP B 1 54 ? -28.031 7.031 13.211 1 73.31 54 ASP B CA 1
ATOM 4236 C C . ASP B 1 54 ? -28.844 8.25 12.773 1 73.31 54 ASP B C 1
ATOM 4238 O O . ASP B 1 54 ? -28.484 8.93 11.812 1 73.31 54 ASP B O 1
ATOM 4242 N N . LYS B 1 55 ? -29.906 8.617 13.445 1 73.31 55 LYS B N 1
ATOM 4243 C CA . LYS B 1 55 ? -30.797 9.703 13.047 1 73.31 55 LYS B CA 1
ATOM 4244 C C . LYS B 1 55 ? -30.094 11.055 13.156 1 73.31 55 LYS B C 1
ATOM 4246 O O . LYS B 1 55 ? -30.328 11.945 12.336 1 73.31 55 LYS B O 1
ATOM 4251 N N . GLU B 1 56 ? -29.047 11.047 13.945 1 82.5 56 GLU B N 1
ATOM 4252 C CA . GLU B 1 56 ? -28.453 12.336 14.266 1 82.5 56 GLU B CA 1
ATOM 4253 C C . GLU B 1 56 ? -27.031 12.438 13.711 1 82.5 56 GLU B C 1
ATOM 4255 O O . GLU B 1 56 ? -26.453 13.531 13.672 1 82.5 56 GLU B O 1
ATOM 4260 N N . GLY B 1 57 ? -26.531 11.445 13.234 1 88.88 57 GLY B N 1
ATOM 4261 C CA . GLY B 1 57 ? -25.141 11.359 12.844 1 88.88 57 GLY B CA 1
ATOM 4262 C C . GLY B 1 57 ? -24.766 12.32 11.727 1 88.88 57 GLY B C 1
ATOM 4263 O O . GLY B 1 57 ? -23.625 12.742 11.625 1 88.88 57 GLY B O 1
ATOM 4264 N N . PHE B 1 58 ? -25.734 12.781 10.977 1 91.81 58 PHE B N 1
ATOM 4265 C CA . PHE B 1 58 ? -25.484 13.703 9.867 1 91.81 58 PHE B CA 1
ATOM 4266 C C . PHE B 1 58 ? -25.984 15.102 10.211 1 91.81 58 PHE B C 1
ATOM 4268 O O . PHE B 1 58 ? -25.812 16.031 9.422 1 91.81 58 PHE B O 1
ATOM 4275 N N . GLU B 1 59 ? -26.484 15.312 11.383 1 91.94 59 GLU B N 1
ATOM 4276 C CA . GLU B 1 59 ? -27.172 16.562 11.703 1 91.94 59 GLU B CA 1
ATOM 4277 C C . GLU B 1 59 ? -26.344 17.406 12.672 1 91.94 59 GLU B C 1
ATOM 4279 O O . GLU B 1 59 ? -26.359 18.641 12.594 1 91.94 59 GLU B O 1
ATOM 4284 N N . LYS B 1 60 ? -25.719 16.688 13.578 1 92.69 60 LYS B N 1
ATOM 4285 C CA . LYS B 1 60 ? -24.922 17.406 14.555 1 92.69 60 LYS B CA 1
ATOM 4286 C C . LYS B 1 60 ? -23.703 16.594 14.992 1 92.69 60 LYS B C 1
ATOM 4288 O O . LYS B 1 60 ? -23.672 15.375 14.789 1 92.69 60 LYS B O 1
ATOM 4293 N N . VAL B 1 61 ? -22.781 17.281 15.562 1 94.44 61 VAL B N 1
ATOM 4294 C CA . VAL B 1 61 ? -21.594 16.609 16.078 1 94.44 61 VAL B CA 1
ATOM 4295 C C . VAL B 1 61 ? -21.953 15.836 17.359 1 94.44 61 VAL B C 1
ATOM 4297 O O . VAL B 1 61 ? -22.578 16.375 18.266 1 94.44 61 VAL B O 1
ATOM 4300 N N . LEU B 1 62 ? -21.562 14.617 17.406 1 94.19 62 LEU B N 1
ATOM 4301 C CA . LEU B 1 62 ? -21.922 13.742 18.516 1 94.19 62 LEU B CA 1
ATOM 4302 C C . LEU B 1 62 ? -20.75 13.562 19.469 1 94.19 62 LEU B C 1
ATOM 4304 O O . LEU B 1 62 ? -19.875 12.719 19.234 1 94.19 62 LEU B O 1
ATOM 4308 N N . LEU B 1 63 ? -20.75 14.32 20.516 1 94.06 63 LEU B N 1
ATOM 4309 C CA . LEU B 1 63 ? -19.75 14.242 21.562 1 94.06 63 LEU B CA 1
ATOM 4310 C C . LEU B 1 63 ? -20.406 14.039 22.922 1 94.06 63 LEU B C 1
ATOM 4312 O O . LEU B 1 63 ? -21.547 14.469 23.141 1 94.06 63 LEU B O 1
ATOM 4316 N N . PRO B 1 64 ? -19.703 13.398 23.844 1 93.19 64 PRO B N 1
ATOM 4317 C CA . PRO B 1 64 ? -20.234 13.328 25.203 1 93.19 64 PRO B CA 1
ATOM 4318 C C . PRO B 1 64 ? -20.312 14.695 25.875 1 93.19 64 PRO B C 1
ATOM 4320 O O . PRO B 1 64 ? -19.75 15.664 25.359 1 93.19 64 PRO B O 1
ATOM 4323 N N . GLU B 1 65 ? -20.969 14.75 26.984 1 89.38 65 GLU B N 1
ATOM 4324 C CA . GLU B 1 65 ? -21.172 16 27.719 1 89.38 65 GLU B CA 1
ATOM 4325 C C . GLU B 1 65 ? -19.828 16.625 28.109 1 89.38 65 GLU B C 1
ATOM 4327 O O . GLU B 1 65 ? -19.656 17.844 28.031 1 89.38 65 GLU B O 1
ATOM 4332 N N . LYS B 1 66 ? -18.891 15.781 28.578 1 90.88 66 LYS B N 1
ATOM 4333 C CA . LYS B 1 66 ? -17.547 16.219 28.906 1 90.88 66 LYS B CA 1
ATOM 4334 C C . LYS B 1 66 ? -16.5 15.453 28.094 1 90.88 66 LYS B C 1
ATOM 4336 O O . LYS B 1 66 ? -15.805 14.578 28.609 1 90.88 66 LYS B O 1
ATOM 4341 N N . PRO B 1 67 ? -16.375 15.938 26.844 1 94.19 67 PRO B N 1
ATOM 4342 C CA . PRO B 1 67 ? -15.508 15.164 25.953 1 94.19 67 PRO B CA 1
ATOM 4343 C C . PRO B 1 67 ? -14.023 15.359 26.266 1 94.19 67 PRO B C 1
ATOM 4345 O O . PRO B 1 67 ? -13.602 16.469 26.594 1 94.19 67 PRO B O 1
ATOM 4348 N N . LYS B 1 68 ? -13.305 14.305 26.344 1 95.94 68 LYS B N 1
ATOM 4349 C CA . LYS B 1 68 ? -11.844 14.312 26.328 1 95.94 68 LYS B CA 1
ATOM 4350 C C . LYS B 1 68 ? -11.305 14.219 24.906 1 95.94 68 LYS B C 1
ATOM 4352 O O . LYS B 1 68 ? -11.281 13.141 24.312 1 95.94 68 LYS B O 1
ATOM 4357 N N . ILE B 1 69 ? -10.797 15.352 24.359 1 98.06 69 ILE B N 1
ATOM 4358 C CA . ILE B 1 69 ? -10.477 15.414 22.938 1 98.06 69 ILE B CA 1
ATOM 4359 C C . ILE B 1 69 ? -8.961 15.414 22.766 1 98.06 69 ILE B C 1
ATOM 4361 O O . ILE B 1 69 ? -8.234 16.094 23.5 1 98.06 69 ILE B O 1
ATOM 4365 N N . ILE B 1 70 ? -8.508 14.641 21.844 1 98.69 70 ILE B N 1
ATOM 4366 C CA . ILE B 1 70 ? -7.121 14.711 21.391 1 98.69 70 ILE B CA 1
ATOM 4367 C C . ILE B 1 70 ? -7.082 14.906 19.875 1 98.69 70 ILE B C 1
ATOM 4369 O O . ILE B 1 70 ? -7.793 14.227 19.141 1 98.69 70 ILE B O 1
ATOM 4373 N N . VAL B 1 71 ? -6.332 15.891 19.438 1 98.69 71 VAL B N 1
ATOM 4374 C CA . VAL B 1 71 ? -6.156 16.172 18.016 1 98.69 71 VAL B CA 1
ATOM 4375 C C . VAL B 1 71 ? -4.867 15.523 17.516 1 98.69 71 VAL B C 1
ATOM 4377 O O . VAL B 1 71 ? -3.807 15.688 18.125 1 98.69 71 VAL B O 1
ATOM 4380 N N . TYR B 1 72 ? -5.012 14.805 16.484 1 98.69 72 TYR B N 1
ATOM 4381 C CA . TYR B 1 72 ? -3.832 14.203 15.867 1 98.69 72 TYR B CA 1
ATOM 4382 C C . TYR B 1 72 ? -3.389 15 14.648 1 98.69 72 TYR B C 1
ATOM 4384 O O . TYR B 1 72 ? -4.172 15.211 13.719 1 98.69 72 TYR B O 1
ATOM 4392 N N . LEU B 1 73 ? -2.145 15.398 14.656 1 98.5 73 LEU B N 1
ATOM 4393 C CA . LEU B 1 73 ? -1.533 16.109 13.539 1 98.5 73 LEU B CA 1
ATOM 4394 C C . LEU B 1 73 ? -0.555 15.203 12.789 1 98.5 73 LEU B C 1
ATOM 4396 O O . LEU B 1 73 ? 0.434 14.75 13.367 1 98.5 73 LEU B O 1
ATOM 4400 N N . GLN B 1 74 ? -0.818 15.047 11.523 1 97.62 74 GLN B N 1
ATOM 4401 C CA . GLN B 1 74 ? -0.105 14.125 10.641 1 97.62 74 GLN B CA 1
ATOM 4402 C C . GLN B 1 74 ? 1.264 14.688 10.266 1 97.62 74 GLN B C 1
ATOM 4404 O O . GLN B 1 74 ? 1.441 15.898 10.172 1 97.62 74 GLN B O 1
ATOM 4409 N N . GLY B 1 75 ? 2.174 13.766 10.031 1 97.25 75 GLY B N 1
ATOM 4410 C CA . GLY B 1 75 ? 3.482 14.148 9.531 1 97.25 75 GLY B CA 1
ATOM 4411 C C . GLY B 1 75 ? 3.461 14.586 8.078 1 97.25 75 GLY B C 1
ATOM 4412 O O . GLY B 1 75 ? 2.398 14.625 7.453 1 97.25 75 GLY B O 1
ATOM 4413 N N . GLY B 1 76 ? 4.66 14.961 7.555 1 96.06 76 GLY B N 1
ATOM 4414 C CA . GLY B 1 76 ? 4.797 15.469 6.199 1 96.06 76 GLY B CA 1
ATOM 4415 C C . GLY B 1 76 ? 5.848 16.562 6.074 1 96.06 76 GLY B C 1
ATOM 4416 O O . GLY B 1 76 ? 7.016 16.344 6.406 1 96.06 76 GLY B O 1
ATOM 4417 N N . PRO B 1 77 ? 5.441 17.719 5.656 1 97.25 77 PRO B N 1
ATOM 4418 C CA . PRO B 1 77 ? 4.102 18.297 5.523 1 97.25 77 PRO B CA 1
ATOM 4419 C C . PRO B 1 77 ? 3.369 17.797 4.273 1 97.25 77 PRO B C 1
ATOM 4421 O O . PRO B 1 77 ? 3.982 17.188 3.398 1 97.25 77 PRO B O 1
ATOM 4424 N N . GLY B 1 78 ? 2.123 17.953 4.27 1 98 78 GLY B N 1
ATOM 4425 C CA . GLY B 1 78 ? 1.354 17.828 3.043 1 98 78 GLY B CA 1
ATOM 4426 C C . GLY B 1 78 ? 0.654 16.484 2.926 1 98 78 GLY B C 1
ATOM 4427 O O . GLY B 1 78 ? 0.284 16.062 1.827 1 98 78 GLY B O 1
ATOM 4428 N N . PHE B 1 79 ? 0.498 15.797 4.047 1 98 79 PHE B N 1
ATOM 4429 C CA . PHE B 1 79 ? -0.204 14.516 4.023 1 98 79 PHE B CA 1
ATOM 4430 C C . PHE B 1 79 ? -1.485 14.586 4.844 1 98 79 PHE B C 1
ATOM 4432 O O . PHE B 1 79 ? -1.511 15.203 5.91 1 98 79 PHE B O 1
ATOM 4439 N N . PRO B 1 80 ? -2.521 13.984 4.402 1 97.94 80 PRO B N 1
ATOM 4440 C CA . PRO B 1 80 ? -3.75 13.891 5.191 1 97.94 80 PRO B CA 1
ATOM 4441 C C . PRO B 1 80 ? -3.689 12.789 6.25 1 97.94 80 PRO B C 1
ATOM 4443 O O . PRO B 1 80 ? -2.77 11.969 6.238 1 97.94 80 PRO B O 1
ATOM 4446 N N . CYS B 1 81 ? -4.602 12.812 7.156 1 97.31 81 CYS B N 1
ATOM 4447 C CA . CYS B 1 81 ? -4.75 11.719 8.109 1 97.31 81 CYS B CA 1
ATOM 4448 C C . CYS B 1 81 ? -5.504 10.555 7.488 1 97.31 81 CYS B C 1
ATOM 4450 O O . CYS B 1 81 ? -6.434 10.758 6.703 1 97.31 81 CYS B O 1
ATOM 4452 N N . PRO B 1 82 ? -5.086 9.406 7.781 1 93.12 82 PRO B N 1
ATOM 4453 C CA . PRO B 1 82 ? -5.918 8.273 7.367 1 93.12 82 PRO B CA 1
ATOM 4454 C C . PRO B 1 82 ? -7.234 8.195 8.141 1 93.12 82 PRO B C 1
ATOM 4456 O O . PRO B 1 82 ? -7.293 8.578 9.312 1 93.12 82 PRO B O 1
ATOM 4459 N N . VAL B 1 83 ? -8.227 7.695 7.535 1 96.25 83 VAL B N 1
ATOM 4460 C CA . VAL B 1 83 ? -9.492 7.441 8.211 1 96.25 83 VAL B CA 1
ATOM 4461 C C . VAL B 1 83 ? -9.438 6.09 8.922 1 96.25 83 VAL B C 1
ATOM 4463 O O . VAL B 1 83 ? -9.188 5.062 8.289 1 96.25 83 VAL B O 1
ATOM 4466 N N . PRO B 1 84 ? -9.633 6.062 10.18 1 96.5 84 PRO B N 1
ATOM 4467 C CA . PRO B 1 84 ? -9.594 4.773 10.867 1 96.5 84 PRO B CA 1
ATOM 4468 C C . PRO B 1 84 ? -10.68 3.816 10.391 1 96.5 84 PRO B C 1
ATOM 4470 O O . PRO B 1 84 ? -11.859 4.184 10.352 1 96.5 84 PRO B O 1
ATOM 4473 N N . THR B 1 85 ? -10.305 2.633 10.039 1 94.69 85 THR B N 1
ATOM 4474 C CA . THR B 1 85 ? -11.266 1.638 9.586 1 94.69 85 THR B CA 1
ATOM 4475 C C . THR B 1 85 ? -11.32 0.454 10.547 1 94.69 85 THR B C 1
ATOM 4477 O O . THR B 1 85 ? -11.992 -0.541 10.273 1 94.69 85 THR B O 1
ATOM 4480 N N . SER B 1 86 ? -10.547 0.522 11.57 1 92.38 86 SER B N 1
ATOM 4481 C CA . SER B 1 86 ? -10.562 -0.489 12.625 1 92.38 86 SER B CA 1
ATOM 4482 C C . SER B 1 86 ? -10.062 0.085 13.945 1 92.38 86 SER B C 1
ATOM 4484 O O . SER B 1 86 ? -9.398 1.122 13.969 1 92.38 86 SER B O 1
ATOM 4486 N N . ASN B 1 87 ? -10.469 -0.545 15.023 1 94.81 87 ASN B N 1
ATOM 4487 C CA . ASN B 1 87 ? -9.977 -0.222 16.359 1 94.81 87 ASN B CA 1
ATOM 4488 C C . ASN B 1 87 ? -8.586 -0.818 16.594 1 94.81 87 ASN B C 1
ATOM 4490 O O . ASN B 1 87 ? -8.445 -1.782 17.359 1 94.81 87 ASN B O 1
ATOM 4494 N N . SER B 1 88 ? -7.633 -0.188 15.953 1 92.94 88 SER B N 1
ATOM 4495 C CA . SER B 1 88 ? -6.266 -0.697 15.977 1 92.94 88 SER B CA 1
ATOM 4496 C C . SER B 1 88 ? -5.25 0.442 15.992 1 92.94 88 SER B C 1
ATOM 4498 O O . SER B 1 88 ? -5.621 1.611 15.875 1 92.94 88 SER B O 1
ATOM 4500 N N . GLY B 1 89 ? -4.027 0.133 16.281 1 94.69 89 GLY B N 1
ATOM 4501 C CA . GLY B 1 89 ? -2.945 1.104 16.25 1 94.69 89 GLY B CA 1
ATOM 4502 C C . GLY B 1 89 ? -3.104 2.213 17.266 1 94.69 89 GLY B C 1
ATOM 4503 O O . GLY B 1 89 ? -3.537 1.97 18.391 1 94.69 89 GLY B O 1
ATOM 4504 N N . LYS B 1 90 ? -2.715 3.406 16.844 1 96.75 90 LYS B N 1
ATOM 4505 C CA . LYS B 1 90 ? -2.785 4.551 17.75 1 96.75 90 LYS B CA 1
ATOM 4506 C C . LYS B 1 90 ? -4.23 4.867 18.125 1 96.75 90 LYS B C 1
ATOM 4508 O O . LYS B 1 90 ? -4.504 5.312 19.234 1 96.75 90 LYS B O 1
ATOM 4513 N N . THR B 1 91 ? -5.176 4.578 17.188 1 97.88 91 THR B N 1
ATOM 4514 C CA . THR B 1 91 ? -6.59 4.82 17.438 1 97.88 91 THR B CA 1
ATOM 4515 C C . THR B 1 91 ? -7.07 3.994 18.625 1 97.88 91 THR B C 1
ATOM 4517 O O . THR B 1 91 ? -7.754 4.512 19.516 1 97.88 91 THR B O 1
ATOM 4520 N N . LYS B 1 92 ? -6.664 2.729 18.672 1 97.75 92 LYS B N 1
ATOM 4521 C CA . LYS B 1 92 ? -7.059 1.839 19.766 1 97.75 92 LYS B CA 1
ATOM 4522 C C . LYS B 1 92 ? -6.559 2.361 21.109 1 97.75 92 LYS B C 1
ATOM 4524 O O . LYS B 1 92 ? -7.328 2.467 22.062 1 97.75 92 LYS B O 1
ATOM 4529 N N . VAL B 1 93 ? -5.305 2.717 21.156 1 98.12 93 VAL B N 1
ATOM 4530 C CA . VAL B 1 93 ? -4.691 3.146 22.406 1 98.12 93 VAL B CA 1
ATOM 4531 C C . VAL B 1 93 ? -5.379 4.418 22.906 1 98.12 93 VAL B C 1
ATOM 4533 O O . VAL B 1 93 ? -5.691 4.535 24.094 1 98.12 93 VAL B O 1
ATOM 4536 N N . LEU B 1 94 ? -5.637 5.324 22 1 98.44 94 LEU B N 1
ATOM 4537 C CA . LEU B 1 94 ? -6.227 6.605 22.375 1 98.44 94 LEU B CA 1
ATOM 4538 C C . LEU B 1 94 ? -7.676 6.426 22.812 1 98.44 94 LEU B C 1
ATOM 4540 O O . LEU B 1 94 ? -8.117 7.051 23.781 1 98.44 94 LEU B O 1
ATOM 4544 N N . LEU B 1 95 ? -8.406 5.582 22.109 1 98 95 LEU B N 1
ATOM 4545 C CA . LEU B 1 95 ? -9.789 5.316 22.5 1 98 95 LEU B CA 1
ATOM 4546 C C . LEU B 1 95 ? -9.844 4.641 23.875 1 98 95 LEU B C 1
ATOM 4548 O O . LEU B 1 95 ? -10.742 4.922 24.672 1 98 95 LEU B O 1
ATOM 4552 N N . GLU B 1 96 ? -8.898 3.762 24.109 1 97.31 96 GLU B N 1
ATOM 4553 C CA . GLU B 1 96 ? -8.852 3.062 25.391 1 97.31 96 GLU B CA 1
ATOM 4554 C C . GLU B 1 96 ? -8.539 4.023 26.531 1 97.31 96 GLU B C 1
ATOM 4556 O O . GLU B 1 96 ? -8.945 3.795 27.672 1 97.31 96 GLU B O 1
ATOM 4561 N N . LYS B 1 97 ? -7.883 5.078 26.234 1 96.81 97 LYS B N 1
ATOM 4562 C CA . LYS B 1 97 ? -7.578 6.098 27.234 1 96.81 97 LYS B CA 1
ATOM 4563 C C . LYS B 1 97 ? -8.758 7.051 27.422 1 96.81 97 LYS B C 1
ATOM 4565 O O . LYS B 1 97 ? -8.688 7.984 28.234 1 96.81 97 LYS B O 1
ATOM 4570 N N . GLY B 1 98 ? -9.805 6.855 26.641 1 96.12 98 GLY B N 1
ATOM 4571 C CA . GLY B 1 98 ? -11.031 7.609 26.828 1 96.12 98 GLY B CA 1
ATOM 4572 C C . GLY B 1 98 ? -11.141 8.812 25.906 1 96.12 98 GLY B C 1
ATOM 4573 O O . GLY B 1 98 ? -12.086 9.602 26.016 1 96.12 98 GLY B O 1
ATOM 4574 N N . TYR B 1 99 ? -10.273 8.922 24.938 1 97.94 99 TYR B N 1
ATOM 4575 C CA . TYR B 1 99 ? -10.281 10.102 24.078 1 97.94 99 TYR B CA 1
ATOM 4576 C C . TYR B 1 99 ? -11.32 9.961 22.969 1 97.94 99 TYR B C 1
ATOM 4578 O O . TYR B 1 99 ? -11.609 8.852 22.516 1 97.94 99 TYR B O 1
ATOM 4586 N N . GLN B 1 100 ? -11.906 11.062 22.578 1 97.88 100 GLN B N 1
ATOM 4587 C CA . GLN B 1 100 ? -12.398 11.273 21.219 1 97.88 100 GLN B CA 1
ATOM 4588 C C . GLN B 1 100 ? -11.305 11.867 20.328 1 97.88 100 GLN B C 1
ATOM 4590 O O . GLN B 1 100 ? -10.758 12.922 20.641 1 97.88 100 GLN B O 1
ATOM 4595 N N . ILE B 1 101 ? -11.055 11.18 19.266 1 98.69 101 ILE B N 1
ATOM 4596 C CA . ILE B 1 101 ? -9.891 11.562 18.469 1 98.69 101 ILE B CA 1
ATOM 4597 C C . ILE B 1 101 ? -10.328 12.438 17.297 1 98.69 101 ILE B C 1
ATOM 4599 O O . ILE B 1 101 ? -11.242 12.078 16.547 1 98.69 101 ILE B O 1
ATOM 4603 N N . VAL B 1 102 ? -9.703 13.562 17.141 1 98.69 102 VAL B N 1
ATOM 4604 C CA . VAL B 1 102 ? -9.922 14.438 15.992 1 98.69 102 VAL B CA 1
ATOM 4605 C C . VAL B 1 102 ? -8.734 14.336 15.039 1 98.69 102 VAL B C 1
ATOM 4607 O O . VAL B 1 102 ? -7.629 14.773 15.359 1 98.69 102 VAL B O 1
ATOM 4610 N N . TYR B 1 103 ? -9.008 13.766 13.891 1 98.69 103 TYR B N 1
ATOM 4611 C CA . TYR B 1 103 ? -8.016 13.711 12.82 1 98.69 103 TYR B CA 1
ATOM 4612 C C . TYR B 1 103 ? -8.203 14.867 11.852 1 98.69 103 TYR B C 1
ATOM 4614 O O . TYR B 1 103 ? -9.25 14.984 11.203 1 98.69 103 TYR B O 1
ATOM 4622 N N . LEU B 1 104 ? -7.184 15.672 11.703 1 98.31 104 LEU B N 1
ATOM 4623 C CA . LEU B 1 104 ? -7.266 16.844 10.836 1 98.31 104 LEU B CA 1
ATOM 4624 C C . LEU B 1 104 ? -6.574 16.578 9.5 1 98.31 104 LEU B C 1
ATOM 4626 O O . LEU B 1 104 ? -5.391 16.234 9.469 1 98.31 104 LEU B O 1
ATOM 4630 N N . ASP B 1 105 ? -7.312 16.672 8.438 1 98.44 105 ASP B N 1
ATOM 4631 C CA . ASP B 1 105 ? -6.629 16.953 7.176 1 98.44 105 ASP B CA 1
ATOM 4632 C C . ASP B 1 105 ? -6.129 18.391 7.125 1 98.44 105 ASP B C 1
ATOM 4634 O O . ASP B 1 105 ? -6.918 19.312 6.941 1 98.44 105 ASP B O 1
ATOM 4638 N N . GLN B 1 106 ? -4.898 18.531 7.281 1 98.69 106 GLN B N 1
ATOM 4639 C CA . GLN B 1 106 ? -4.344 19.875 7.242 1 98.69 106 GLN B CA 1
ATOM 4640 C C . GLN B 1 106 ? -4.68 20.578 5.926 1 98.69 106 GLN B C 1
ATOM 4642 O O . GLN B 1 106 ? -4.816 19.922 4.891 1 98.69 106 GLN B O 1
ATOM 4647 N N . ARG B 1 107 ? -4.934 21.938 6.027 1 98.75 107 ARG B N 1
ATOM 4648 C CA . ARG B 1 107 ? -5.277 22.672 4.816 1 98.75 107 ARG B CA 1
ATOM 4649 C C . ARG B 1 107 ? -4.363 22.297 3.66 1 98.75 107 ARG B C 1
ATOM 4651 O O . ARG B 1 107 ? -3.15 22.156 3.836 1 98.75 107 ARG B O 1
ATOM 4658 N N . GLY B 1 108 ? -4.938 21.984 2.459 1 98.69 108 GLY B N 1
ATOM 4659 C CA . GLY B 1 108 ? -4.211 21.594 1.259 1 98.69 108 GLY B CA 1
ATOM 4660 C C . GLY B 1 108 ? -4.062 20.094 1.098 1 98.69 108 GLY B C 1
ATOM 4661 O O . GLY B 1 108 ? -3.449 19.625 0.137 1 98.69 108 GLY B O 1
ATOM 4662 N N . THR B 1 109 ? -4.66 19.297 2.035 1 98.56 109 THR B N 1
ATOM 4663 C CA . THR B 1 109 ? -4.492 17.859 1.976 1 98.56 109 THR B CA 1
ATOM 4664 C C . THR B 1 109 ? -5.84 17.141 2.092 1 98.56 109 THR B C 1
ATOM 4666 O O . THR B 1 109 ? -6.812 17.734 2.576 1 98.56 109 THR B O 1
ATOM 4669 N N . GLY B 1 110 ? -5.926 15.922 1.593 1 98.19 110 GLY B N 1
ATOM 4670 C CA . GLY B 1 110 ? -7.086 15.07 1.796 1 98.19 110 GLY B CA 1
ATOM 4671 C C . GLY B 1 110 ? -8.383 15.711 1.354 1 98.19 110 GLY B C 1
ATOM 4672 O O . GLY B 1 110 ? -8.508 16.156 0.208 1 98.19 110 GLY B O 1
ATOM 4673 N N . LEU B 1 111 ? -9.273 15.922 2.35 1 98.56 111 LEU B N 1
ATOM 4674 C CA . LEU B 1 111 ? -10.562 16.547 2.076 1 98.56 111 LEU B CA 1
ATOM 4675 C C . LEU B 1 111 ? -10.492 18.062 2.252 1 98.56 111 LEU B C 1
ATOM 4677 O O . LEU B 1 111 ? -11.414 18.781 1.864 1 98.56 111 LEU B O 1
ATOM 4681 N N . SER B 1 112 ? -9.383 18.531 2.746 1 98.75 112 SER B N 1
ATOM 4682 C CA . SER B 1 112 ? -9.234 19.953 3.057 1 98.75 112 SER B CA 1
ATOM 4683 C C . SER B 1 112 ? -8.672 20.719 1.867 1 98.75 112 SER B C 1
ATOM 4685 O O . SER B 1 112 ? -7.535 21.188 1.906 1 98.75 112 SER B O 1
ATOM 4687 N N . THR B 1 113 ? -9.453 20.875 0.863 1 98.56 113 THR B N 1
ATOM 4688 C CA . THR B 1 113 ? -9.062 21.594 -0.336 1 98.56 113 THR B CA 1
ATOM 4689 C C . THR B 1 113 ? -7.66 21.188 -0.784 1 98.56 113 THR B C 1
ATOM 4691 O O . THR B 1 113 ? -6.742 22.016 -0.789 1 98.56 113 THR B O 1
ATOM 4694 N N . PRO B 1 114 ? -7.559 19.969 -1.218 1 98.62 114 PRO B N 1
ATOM 4695 C CA . PRO B 1 114 ? -6.223 19.453 -1.529 1 98.62 114 PRO B CA 1
ATOM 4696 C C . PRO B 1 114 ? -5.559 20.188 -2.688 1 98.62 114 PRO B C 1
ATOM 4698 O O . PRO B 1 114 ? -6.223 20.531 -3.666 1 98.62 114 PRO B O 1
ATOM 4701 N N . LEU B 1 115 ? -4.27 20.453 -2.52 1 98.69 115 LEU B N 1
ATOM 4702 C CA . LEU B 1 115 ? -3.486 21.125 -3.555 1 98.69 115 LEU B CA 1
ATOM 4703 C C . LEU B 1 115 ? -2.74 20.094 -4.41 1 98.69 115 LEU B C 1
ATOM 4705 O O . LEU B 1 115 ? -1.922 19.328 -3.896 1 98.69 115 LEU B O 1
ATOM 4709 N N . GLU B 1 116 ? -3.072 20.031 -5.594 1 98.38 116 GLU B N 1
ATOM 4710 C CA . GLU B 1 116 ? -2.453 19.297 -6.688 1 98.38 116 GLU B CA 1
ATOM 4711 C C . GLU B 1 116 ? -2.322 20.156 -7.938 1 98.38 116 GLU B C 1
ATOM 4713 O O . GLU B 1 116 ? -2.666 21.344 -7.918 1 98.38 116 GLU B O 1
ATOM 4718 N N . VAL B 1 117 ? -1.8 19.672 -9.039 1 98.31 117 VAL B N 1
ATOM 4719 C CA . VAL B 1 117 ? -1.502 20.469 -10.219 1 98.31 117 VAL B CA 1
ATOM 4720 C C . VAL B 1 117 ? -2.758 21.219 -10.664 1 98.31 117 VAL B C 1
ATOM 4722 O O . VAL B 1 117 ? -2.758 22.453 -10.766 1 98.31 117 VAL B O 1
ATOM 4725 N N . LYS B 1 118 ? -3.865 20.562 -10.859 1 97.81 118 LYS B N 1
ATOM 4726 C CA . LYS B 1 118 ? -5.074 21.172 -11.414 1 97.81 118 LYS B CA 1
ATOM 4727 C C . LYS B 1 118 ? -5.793 22.016 -10.367 1 97.81 118 LYS B C 1
ATOM 4729 O O . LYS B 1 118 ? -6.242 23.125 -10.672 1 97.81 118 LYS B O 1
ATOM 4734 N N . THR B 1 119 ? -5.953 21.516 -9.141 1 98.56 119 THR B N 1
ATOM 4735 C CA . THR B 1 119 ? -6.676 22.266 -8.117 1 98.56 119 THR B CA 1
ATOM 4736 C C . THR B 1 119 ? -5.922 23.547 -7.758 1 98.56 119 THR B C 1
ATOM 4738 O O . THR B 1 119 ? -6.531 24.609 -7.594 1 98.56 119 THR B O 1
ATOM 4741 N N . PHE B 1 120 ? -4.625 23.469 -7.68 1 98.75 120 PHE B N 1
ATOM 4742 C CA . PHE B 1 120 ? -3.816 24.641 -7.359 1 98.75 120 PHE B CA 1
ATOM 4743 C C . PHE B 1 120 ? -3.99 25.719 -8.414 1 98.75 120 PHE B C 1
ATOM 4745 O O . PHE B 1 120 ? -4.234 26.891 -8.086 1 98.75 120 PHE B O 1
ATOM 4752 N N . LYS B 1 121 ? -3.814 25.312 -9.648 1 98.62 121 LYS B N 1
ATOM 4753 C CA . LYS B 1 121 ? -3.949 26.266 -10.742 1 98.62 121 LYS B CA 1
ATOM 4754 C C . LYS B 1 121 ? -5.312 26.953 -10.711 1 98.62 121 LYS B C 1
ATOM 4756 O O . LYS B 1 121 ? -5.402 28.188 -10.789 1 98.62 121 LYS B O 1
ATOM 4761 N N . ASN B 1 122 ? -6.395 26.188 -10.531 1 98.31 122 ASN B N 1
ATOM 4762 C CA . ASN B 1 122 ? -7.75 26.719 -10.547 1 98.31 122 ASN B CA 1
ATOM 4763 C C . ASN B 1 122 ? -8.008 27.641 -9.352 1 98.31 122 ASN B C 1
ATOM 4765 O O . ASN B 1 122 ? -8.68 28.656 -9.484 1 98.31 122 ASN B O 1
ATOM 4769 N N . LEU B 1 123 ? -7.492 27.266 -8.211 1 98.31 123 LEU B N 1
ATOM 4770 C CA . LEU B 1 123 ? -7.711 28.047 -7 1 98.31 123 LEU B CA 1
ATOM 4771 C C . LEU B 1 123 ? -6.957 29.375 -7.066 1 98.31 123 LEU B C 1
ATOM 4773 O O . LEU B 1 123 ? -7.48 30.406 -6.648 1 98.31 123 LEU B O 1
ATOM 4777 N N . VAL B 1 124 ? -5.734 29.344 -7.582 1 98.5 124 VAL B N 1
ATOM 4778 C CA . VAL B 1 124 ? -4.941 30.547 -7.727 1 98.5 124 VAL B CA 1
ATOM 4779 C C . VAL B 1 124 ? -5.621 31.5 -8.719 1 98.5 124 VAL B C 1
ATOM 4781 O O . VAL B 1 124 ? -5.734 32.688 -8.469 1 98.5 124 VAL B O 1
ATOM 4784 N N . LEU B 1 125 ? -6.02 30.969 -9.875 1 98.44 125 LEU B N 1
ATOM 4785 C CA . LEU B 1 125 ? -6.707 31.781 -10.883 1 98.44 125 LEU B CA 1
ATOM 4786 C C . LEU B 1 125 ? -7.969 32.406 -10.312 1 98.44 125 LEU B C 1
ATOM 4788 O O . LEU B 1 125 ? -8.266 33.562 -10.586 1 98.44 125 LEU B O 1
ATOM 4792 N N . LYS B 1 126 ? -8.672 31.625 -9.555 1 97 126 LYS B N 1
ATOM 4793 C CA . LYS B 1 126 ? -9.898 32.125 -8.945 1 97 126 LYS B CA 1
ATOM 4794 C C . LYS B 1 126 ? -9.609 33.25 -7.961 1 97 126 LYS B C 1
ATOM 4796 O O . LYS B 1 126 ? -10.328 34.25 -7.922 1 97 126 LYS B O 1
ATOM 4801 N N . GLU B 1 127 ? -8.586 33.062 -7.156 1 96.5 127 GLU B N 1
ATOM 4802 C CA . GLU B 1 127 ? -8.273 34 -6.074 1 96.5 127 GLU B CA 1
ATOM 4803 C C . GLU B 1 127 ? -7.668 35.281 -6.613 1 96.5 127 GLU B C 1
ATOM 4805 O O . GLU B 1 127 ? -7.984 36.375 -6.129 1 96.5 127 GLU B O 1
ATOM 4810 N N . TYR B 1 128 ? -6.816 35.188 -7.691 1 96.88 128 TYR B N 1
ATOM 4811 C CA . TYR B 1 128 ? -6.008 36.344 -8.039 1 96.88 128 TYR B CA 1
ATOM 4812 C C . TYR B 1 128 ? -6.25 36.781 -9.484 1 96.88 128 TYR B C 1
ATOM 4814 O O . TYR B 1 128 ? -5.777 37.812 -9.922 1 96.88 128 TYR B O 1
ATOM 4822 N N . GLY B 1 129 ? -6.891 36 -10.281 1 97.62 129 GLY B N 1
ATOM 4823 C CA . GLY B 1 129 ? -7.227 36.312 -11.664 1 97.62 129 GLY B CA 1
ATOM 4824 C C . GLY B 1 129 ? -6.109 36 -12.641 1 97.62 129 GLY B C 1
ATOM 4825 O O . GLY B 1 129 ? -6.258 36.188 -13.844 1 97.62 129 GLY B O 1
ATOM 4826 N N . ASN B 1 130 ? -4.973 35.5 -12.125 1 98.06 130 ASN B N 1
ATOM 4827 C CA . ASN B 1 130 ? -3.844 35.094 -12.945 1 98.06 130 ASN B CA 1
ATOM 4828 C C . ASN B 1 130 ? -3.059 33.969 -12.281 1 98.06 130 ASN B C 1
ATOM 4830 O O . ASN B 1 130 ? -3.332 33.594 -11.141 1 98.06 130 ASN B O 1
ATOM 4834 N N . PHE B 1 131 ? -2.148 33.406 -13.016 1 98.38 131 PHE B N 1
ATOM 4835 C CA . PHE B 1 131 ? -1.362 32.312 -12.492 1 98.38 131 PHE B CA 1
ATOM 4836 C C . PHE B 1 131 ? 0.125 32.625 -12.523 1 98.38 131 PHE B C 1
ATOM 4838 O O . PHE B 1 131 ? 0.957 31.75 -12.766 1 98.38 131 PHE B O 1
ATOM 4845 N N . GLU B 1 132 ? 0.471 33.844 -12.359 1 98.5 132 GLU B N 1
ATOM 4846 C CA . GLU B 1 132 ? 1.864 34.281 -12.289 1 98.5 132 GLU B CA 1
ATOM 4847 C C . GLU B 1 132 ? 2.537 33.75 -11.023 1 98.5 132 GLU B C 1
ATOM 4849 O O . GLU B 1 132 ? 1.863 33.469 -10.039 1 98.5 132 GLU B O 1
ATOM 4854 N N . VAL B 1 133 ? 3.822 33.688 -10.992 1 98.5 133 VAL B N 1
ATOM 4855 C CA . VAL B 1 133 ? 4.586 33.094 -9.898 1 98.5 133 VAL B CA 1
ATOM 4856 C C . VAL B 1 133 ? 4.301 33.844 -8.602 1 98.5 133 VAL B C 1
ATOM 4858 O O . VAL B 1 133 ? 4.195 33.25 -7.535 1 98.5 133 VAL B O 1
ATOM 4861 N N . ASP B 1 134 ? 4.16 35.125 -8.703 1 98.19 134 ASP B N 1
ATOM 4862 C CA . ASP B 1 134 ? 3.877 35.938 -7.516 1 98.19 134 ASP B CA 1
ATOM 4863 C C . ASP B 1 134 ? 2.533 35.562 -6.902 1 98.19 134 ASP B C 1
ATOM 4865 O O . ASP B 1 134 ? 2.4 35.469 -5.676 1 98.19 134 ASP B O 1
ATOM 4869 N N . SER B 1 135 ? 1.537 35.406 -7.754 1 98.38 135 SER B N 1
ATOM 4870 C CA . SER B 1 135 ? 0.223 35 -7.281 1 98.38 135 SER B CA 1
ATOM 4871 C C . SER B 1 135 ? 0.281 33.594 -6.664 1 98.38 135 SER B C 1
ATOM 4873 O O . SER B 1 135 ? -0.364 33.344 -5.645 1 98.38 135 SER B O 1
ATOM 4875 N N . GLN B 1 136 ? 1.026 32.688 -7.305 1 98.75 136 GLN B N 1
ATOM 4876 C CA . GLN B 1 136 ? 1.212 31.359 -6.766 1 98.75 136 GLN B CA 1
ATOM 4877 C C . GLN B 1 136 ? 1.849 31.406 -5.379 1 98.75 136 GLN B C 1
ATOM 4879 O O . GLN B 1 136 ? 1.4 30.719 -4.461 1 98.75 136 GLN B O 1
ATOM 4884 N N . LEU B 1 137 ? 2.896 32.188 -5.273 1 98.56 137 LEU B N 1
ATOM 4885 C CA . LEU B 1 137 ? 3.619 32.312 -4.016 1 98.56 137 LEU B CA 1
ATOM 4886 C C . LEU B 1 137 ? 2.707 32.844 -2.918 1 98.56 137 LEU B C 1
ATOM 4888 O O . LEU B 1 137 ? 2.654 32.281 -1.819 1 98.56 137 LEU B O 1
ATOM 4892 N N . LYS B 1 138 ? 1.947 33.906 -3.219 1 97 138 LYS B N 1
ATOM 4893 C CA . LYS B 1 138 ? 1.018 34.5 -2.252 1 97 138 LYS B CA 1
ATOM 4894 C C . LYS B 1 138 ? -0.005 33.469 -1.788 1 97 138 LYS B C 1
ATOM 4896 O O . LYS B 1 138 ? -0.364 33.406 -0.61 1 97 138 LYS B O 1
ATOM 4901 N N . PHE B 1 139 ? -0.475 32.656 -2.691 1 98.12 139 PHE B N 1
ATOM 4902 C CA . PHE B 1 139 ? -1.498 31.672 -2.391 1 98.12 139 PHE B CA 1
ATOM 4903 C C . PHE B 1 139 ? -0.941 30.578 -1.485 1 98.12 139 PHE B C 1
ATOM 4905 O O . PHE B 1 139 ? -1.531 30.266 -0.451 1 98.12 139 PHE B O 1
ATOM 4912 N N . ILE B 1 140 ? 0.269 30.016 -1.843 1 98.56 140 ILE B N 1
ATOM 4913 C CA . ILE B 1 140 ? 0.8 28.828 -1.18 1 98.56 140 ILE B CA 1
ATOM 4914 C C . ILE B 1 140 ? 1.245 29.188 0.236 1 98.56 140 ILE B C 1
ATOM 4916 O O . ILE B 1 140 ? 1.228 28.328 1.132 1 98.56 140 ILE B O 1
ATOM 4920 N N . LEU B 1 141 ? 1.569 30.406 0.505 1 97.56 141 LEU B N 1
ATOM 4921 C CA . LEU B 1 141 ? 2.035 30.844 1.815 1 97.56 141 LEU B CA 1
ATOM 4922 C C . LEU B 1 141 ? 0.923 30.734 2.854 1 97.56 141 LEU B C 1
ATOM 4924 O O . LEU B 1 141 ? 1.19 30.734 4.059 1 97.56 141 LEU B O 1
ATOM 4928 N N . ASN B 1 142 ? -0.305 30.625 2.434 1 97.81 142 ASN B N 1
ATOM 4929 C CA . ASN B 1 142 ? -1.444 30.5 3.338 1 97.81 142 ASN B CA 1
ATOM 4930 C C . ASN B 1 142 ? -1.618 29.078 3.838 1 97.81 142 ASN B C 1
ATOM 4932 O O . ASN B 1 142 ? -2.543 28.781 4.602 1 97.81 142 ASN B O 1
ATOM 4936 N N . PHE B 1 143 ? -0.755 28.141 3.494 1 98.31 143 PHE B N 1
ATOM 4937 C CA . PHE B 1 143 ? -0.983 26.734 3.793 1 98.31 143 PHE B CA 1
ATOM 4938 C C . PHE B 1 143 ? 0.081 26.203 4.75 1 98.31 143 PHE B C 1
ATOM 4940 O O . PHE B 1 143 ? 0.261 24.984 4.875 1 98.31 143 PHE B O 1
ATOM 4947 N N . ARG B 1 144 ? 0.76 27.031 5.41 1 97.19 144 ARG B N 1
ATOM 4948 C CA . ARG B 1 144 ? 1.84 26.672 6.324 1 97.19 144 ARG B CA 1
ATOM 4949 C C . ARG B 1 144 ? 1.312 26.453 7.738 1 97.19 144 ARG B C 1
ATOM 4951 O O . ARG B 1 144 ? 0.104 26.516 7.973 1 97.19 144 ARG B O 1
ATOM 4958 N N . ALA B 1 145 ? 2.188 26.125 8.703 1 98.19 145 ALA B N 1
ATOM 4959 C CA . ALA B 1 145 ? 1.849 25.688 10.055 1 98.19 145 ALA B CA 1
ATOM 4960 C C . ALA B 1 145 ? 1.031 26.75 10.789 1 98.19 145 ALA B C 1
ATOM 4962 O O . ALA B 1 145 ? 0.13 26.422 11.562 1 98.19 145 ALA B O 1
ATOM 4963 N N . ASP B 1 146 ? 1.325 28.062 10.617 1 97.75 146 ASP B N 1
ATOM 4964 C CA . ASP B 1 146 ? 0.588 29.125 11.305 1 97.75 146 ASP B CA 1
ATOM 4965 C C . ASP B 1 146 ? -0.893 29.094 10.938 1 97.75 146 ASP B C 1
ATOM 4967 O O . ASP B 1 146 ? -1.759 29.203 11.805 1 97.75 146 ASP B O 1
ATOM 4971 N N . SER B 1 147 ? -1.145 28.859 9.648 1 98.06 147 SER B N 1
ATOM 4972 C CA . SER B 1 147 ? -2.527 28.766 9.188 1 98.06 147 SER B CA 1
ATOM 4973 C C . SER B 1 147 ? -3.184 27.469 9.656 1 98.06 147 SER B C 1
ATOM 4975 O O . SER B 1 147 ? -4.371 27.453 9.977 1 98.06 147 SER B O 1
ATOM 4977 N N . ILE B 1 148 ? -2.447 26.375 9.641 1 98.69 148 ILE B N 1
ATOM 4978 C CA . ILE B 1 148 ? -2.965 25.094 10.117 1 98.69 148 ILE B CA 1
ATOM 4979 C C . ILE B 1 148 ? -3.441 25.234 11.562 1 98.69 148 ILE B C 1
ATOM 4981 O O . ILE B 1 148 ? -4.531 24.766 11.906 1 98.69 148 ILE B O 1
ATOM 4985 N N . ILE B 1 149 ? -2.654 25.906 12.391 1 98.69 149 ILE B N 1
ATOM 4986 C CA . ILE B 1 149 ? -2.971 26.078 13.805 1 98.69 149 ILE B CA 1
ATOM 4987 C C . ILE B 1 149 ? -4.191 26.984 13.961 1 98.69 149 ILE B C 1
ATOM 4989 O O . ILE B 1 149 ? -5.043 26.734 14.82 1 98.69 149 ILE B O 1
ATOM 4993 N N . ARG B 1 150 ? -4.289 28 13.172 1 98.12 150 ARG B N 1
ATOM 4994 C CA . ARG B 1 150 ? -5.449 28.891 13.25 1 98.12 150 ARG B CA 1
ATOM 4995 C C . ARG B 1 150 ? -6.719 28.156 12.812 1 98.12 150 ARG B C 1
ATOM 4997 O O . ARG B 1 150 ? -7.805 28.422 13.328 1 98.12 150 ARG B O 1
ATOM 5004 N N . ASP B 1 151 ? -6.598 27.234 11.805 1 98.62 151 ASP B N 1
ATOM 5005 C CA . ASP B 1 151 ? -7.719 26.344 11.516 1 98.62 151 ASP B CA 1
ATOM 5006 C C . ASP B 1 151 ? -8.164 25.578 12.766 1 98.62 151 ASP B C 1
ATOM 5008 O O . ASP B 1 151 ? -9.352 25.516 13.07 1 98.62 151 ASP B O 1
ATOM 5012 N N . LEU B 1 152 ? -7.207 25.016 13.461 1 98.56 152 LEU B N 1
ATOM 5013 C CA . LEU B 1 152 ? -7.488 24.219 14.641 1 98.56 152 LEU B CA 1
ATOM 5014 C C . LEU B 1 152 ? -8.164 25.047 15.719 1 98.56 152 LEU B C 1
ATOM 5016 O O . LEU B 1 152 ? -9.062 24.562 16.422 1 98.56 152 LEU B O 1
ATOM 5020 N N . GLU B 1 153 ? -7.75 26.297 15.891 1 97.94 153 GLU B N 1
ATOM 5021 C CA . GLU B 1 153 ? -8.367 27.156 16.891 1 97.94 153 GLU B CA 1
ATOM 5022 C C . GLU B 1 153 ? -9.828 27.422 16.562 1 97.94 153 GLU B C 1
ATOM 5024 O O . GLU B 1 153 ? -10.68 27.422 17.469 1 97.94 153 GLU B O 1
ATOM 5029 N N . GLN B 1 154 ? -10.07 27.672 15.281 1 97.5 154 GLN B N 1
ATOM 5030 C CA . GLN B 1 154 ? -11.461 27.859 14.875 1 97.5 154 GLN B CA 1
ATOM 5031 C C . GLN B 1 154 ? -12.281 26.594 15.156 1 97.5 154 GLN B C 1
ATOM 5033 O O . GLN B 1 154 ? -13.414 26.688 15.641 1 97.5 154 GLN B O 1
ATOM 5038 N N . ILE B 1 155 ? -11.719 25.469 14.898 1 98.12 155 ILE B N 1
ATOM 5039 C CA . ILE B 1 155 ? -12.414 24.203 15.078 1 98.12 155 ILE B CA 1
ATOM 5040 C C . ILE B 1 155 ? -12.602 23.922 16.562 1 98.12 155 ILE B C 1
ATOM 5042 O O . ILE B 1 155 ? -13.664 23.469 16.984 1 98.12 155 ILE B O 1
ATOM 5046 N N . ARG B 1 156 ? -11.57 24.141 17.359 1 97.81 156 ARG B N 1
ATOM 5047 C CA . ARG B 1 156 ? -11.656 23.938 18.812 1 97.81 156 ARG B CA 1
ATOM 5048 C C . ARG B 1 156 ? -12.805 24.75 19.406 1 97.81 156 ARG B C 1
ATOM 5050 O O . ARG B 1 156 ? -13.625 24.219 20.156 1 97.81 156 ARG B O 1
ATOM 5057 N N . LYS B 1 157 ? -12.852 26.031 19.047 1 96.69 157 LYS B N 1
ATOM 5058 C CA . LYS B 1 157 ? -13.891 26.922 19.562 1 96.69 157 LYS B CA 1
ATOM 5059 C C . LYS B 1 157 ? -15.281 26.422 19.156 1 96.69 157 LYS B C 1
ATOM 5061 O O . LYS B 1 157 ? -16.219 26.5 19.953 1 96.69 157 LYS B O 1
ATOM 5066 N N . ASP B 1 158 ? -15.352 25.922 18 1 95.19 158 ASP B N 1
ATOM 5067 C CA . ASP B 1 158 ? -16.641 25.422 17.516 1 95.19 158 ASP B CA 1
ATOM 5068 C C . ASP B 1 158 ? -17.047 24.141 18.25 1 95.19 158 ASP B C 1
ATOM 5070 O O . ASP B 1 158 ? -18.203 23.969 18.609 1 95.19 158 ASP B O 1
ATOM 5074 N N . LEU B 1 159 ? -16.078 23.234 18.469 1 94.75 159 LEU B N 1
ATOM 5075 C CA . LEU B 1 159 ? -16.375 21.906 18.984 1 94.75 159 LEU B CA 1
ATOM 5076 C C . LEU B 1 159 ? -16.609 21.953 20.484 1 94.75 159 LEU B C 1
ATOM 5078 O O . LEU B 1 159 ? -17.531 21.297 21 1 94.75 159 LEU B O 1
ATOM 5082 N N . ILE B 1 160 ? -15.742 22.719 21.188 1 94.12 160 ILE B N 1
ATOM 5083 C CA . ILE B 1 160 ? -15.805 22.547 22.641 1 94.12 160 ILE B CA 1
ATOM 5084 C C . ILE B 1 160 ? -15.914 23.906 23.328 1 94.12 160 ILE B C 1
ATOM 5086 O O . ILE B 1 160 ? -16.031 23.984 24.547 1 94.12 160 ILE B O 1
ATOM 5090 N N . GLY B 1 161 ? -15.867 25.016 22.625 1 92.69 161 GLY B N 1
ATOM 5091 C CA . GLY B 1 161 ? -16.031 26.344 23.188 1 92.69 161 GLY B CA 1
ATOM 5092 C C . GLY B 1 161 ? -14.727 27.078 23.406 1 92.69 161 GLY B C 1
ATOM 5093 O O . GLY B 1 161 ? -13.664 26.469 23.453 1 92.69 161 GLY B O 1
ATOM 5094 N N . ASN B 1 162 ? -14.781 28.281 23.641 1 91.94 162 ASN B N 1
ATOM 5095 C CA . ASN B 1 162 ? -13.633 29.188 23.656 1 91.94 162 ASN B CA 1
ATOM 5096 C C . ASN B 1 162 ? -12.742 28.938 24.875 1 91.94 162 ASN B C 1
ATOM 5098 O O . ASN B 1 162 ? -11.539 29.172 24.812 1 91.94 162 ASN B O 1
ATOM 5102 N N . HIS B 1 163 ? -13.32 28.453 25.922 1 91.25 163 HIS B N 1
ATOM 5103 C CA . HIS B 1 163 ? -12.578 28.422 27.172 1 91.25 163 HIS B CA 1
ATOM 5104 C C . HIS B 1 163 ? -12.094 27 27.484 1 91.25 163 HIS B C 1
ATOM 5106 O O . HIS B 1 163 ? -11.438 26.781 28.5 1 91.25 163 HIS B O 1
ATOM 5112 N N . HIS B 1 164 ? -12.32 26.125 26.594 1 94.62 164 HIS B N 1
ATOM 5113 C CA . HIS B 1 164 ? -11.93 24.734 26.859 1 94.62 164 HIS B CA 1
ATOM 5114 C C . HIS B 1 164 ? -10.641 24.375 26.125 1 94.62 164 HIS B C 1
ATOM 5116 O O . HIS B 1 164 ? -10.406 24.844 25 1 94.62 164 HIS B O 1
ATOM 5122 N N . LYS B 1 165 ? -9.867 23.562 26.812 1 97.44 165 LYS B N 1
ATOM 5123 C CA . LYS B 1 165 ? -8.594 23.094 26.266 1 97.44 165 LYS B CA 1
ATOM 5124 C C . LYS B 1 165 ? -8.734 21.688 25.688 1 97.44 165 LYS B C 1
ATOM 5126 O O . LYS B 1 165 ? -9.68 20.969 26.016 1 97.44 165 LYS B O 1
ATOM 5131 N N . TRP B 1 166 ? -7.902 21.344 24.766 1 98.25 166 TRP B N 1
ATOM 5132 C CA . TRP B 1 166 ? -7.82 19.969 24.266 1 98.25 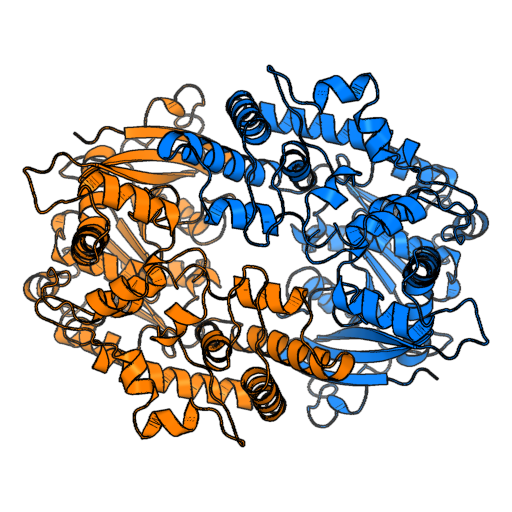166 TRP B CA 1
ATOM 5133 C C . TRP B 1 166 ? -6.371 19.5 24.203 1 98.25 166 TRP B C 1
ATOM 5135 O O . TRP B 1 166 ? -5.445 20.297 24.391 1 98.25 166 TRP B O 1
ATOM 5145 N N . SER B 1 167 ? -6.148 18.188 24.188 1 98.62 167 SER B N 1
ATOM 5146 C CA . SER B 1 167 ? -4.832 17.578 23.984 1 98.62 167 SER B CA 1
ATOM 5147 C C . SER B 1 167 ? -4.453 17.547 22.516 1 98.62 167 SER B C 1
ATOM 5149 O O . SER B 1 167 ? -5.324 17.422 21.641 1 98.62 167 SER B O 1
ATOM 5151 N N . ILE B 1 168 ? -3.178 17.672 22.234 1 98.75 168 ILE B N 1
ATOM 5152 C CA . ILE B 1 168 ? -2.729 17.547 20.859 1 98.75 168 ILE B CA 1
ATOM 5153 C C . ILE B 1 168 ? -1.598 16.516 20.766 1 98.75 168 ILE B C 1
ATOM 5155 O O . ILE B 1 168 ? -0.8 16.391 21.703 1 98.75 168 ILE B O 1
ATOM 5159 N N . MET B 1 169 ? -1.583 15.789 19.719 1 98.75 169 MET B N 1
ATOM 5160 C CA . MET B 1 169 ? -0.57 14.789 19.406 1 98.75 169 MET B CA 1
ATOM 5161 C C . MET B 1 169 ? -0.06 14.969 17.969 1 98.75 169 MET B C 1
ATOM 5163 O O . MET B 1 169 ? -0.845 15.211 17.047 1 98.75 169 MET B O 1
ATOM 5167 N N . GLY B 1 170 ? 1.252 14.906 17.828 1 98.62 170 GLY B N 1
ATOM 5168 C CA . GLY B 1 170 ? 1.8 15.117 16.5 1 98.62 170 GLY B CA 1
ATOM 5169 C C . GLY B 1 170 ? 2.949 14.188 16.172 1 98.62 170 GLY B C 1
ATOM 5170 O O . GLY B 1 170 ? 3.836 13.969 17 1 98.62 170 GLY B O 1
ATOM 5171 N N . GLN B 1 171 ? 2.912 13.641 15 1 98.19 171 GLN B N 1
ATOM 5172 C CA . GLN B 1 171 ? 3.986 12.812 14.453 1 98.19 171 GLN B CA 1
ATOM 5173 C C . GLN B 1 171 ? 4.832 13.609 13.461 1 98.19 171 GLN B C 1
ATOM 5175 O O . GLN B 1 171 ? 4.301 14.234 12.547 1 98.19 171 GLN B O 1
ATOM 5180 N N . SER B 1 172 ? 6.172 13.594 13.695 1 98.31 172 SER B N 1
ATOM 5181 C CA . SER B 1 172 ? 7.07 14.266 12.758 1 98.31 172 SER B CA 1
ATOM 5182 C C . SER B 1 172 ? 6.652 15.711 12.539 1 98.31 172 SER B C 1
ATOM 5184 O O . SER B 1 172 ? 6.547 16.484 13.492 1 98.31 172 SER B O 1
ATOM 5186 N N . TYR B 1 173 ? 6.273 16.141 11.328 1 98.62 173 TYR B N 1
ATOM 5187 C CA . TYR B 1 173 ? 5.832 17.5 11.047 1 98.62 173 TYR B CA 1
ATOM 5188 C C . TYR B 1 173 ? 4.645 17.875 11.93 1 98.62 173 TYR B C 1
ATOM 5190 O O . TYR B 1 173 ? 4.512 19.031 12.344 1 98.62 173 TYR B O 1
ATOM 5198 N N . GLY B 1 174 ? 3.838 16.906 12.211 1 98.75 174 GLY B N 1
ATOM 5199 C CA . GLY B 1 174 ? 2.758 17.172 13.148 1 98.75 174 GLY B CA 1
ATOM 5200 C C . GLY B 1 174 ? 3.246 17.656 14.5 1 98.75 174 GLY B C 1
ATOM 5201 O O . GLY B 1 174 ? 2.594 18.484 15.141 1 98.75 174 GLY B O 1
ATOM 5202 N N . GLY B 1 175 ? 4.352 17.109 14.93 1 98.81 175 GLY B N 1
ATOM 5203 C CA . GLY B 1 175 ? 4.973 17.609 16.141 1 98.81 175 GLY B CA 1
ATOM 5204 C C . GLY B 1 175 ? 5.473 19.031 16.016 1 98.81 175 GLY B C 1
ATOM 5205 O O . GLY B 1 175 ? 5.34 19.828 16.953 1 98.81 175 GLY B O 1
ATOM 5206 N N . PHE B 1 176 ? 6.031 19.359 14.828 1 98.75 176 PHE B N 1
ATOM 5207 C CA . PHE B 1 176 ? 6.434 20.75 14.57 1 98.75 176 PHE B CA 1
ATOM 5208 C C . PHE B 1 176 ? 5.238 21.688 14.695 1 98.75 176 PHE B C 1
ATOM 5210 O O . PHE B 1 176 ? 5.348 22.75 15.305 1 98.75 176 PHE B O 1
ATOM 5217 N N . CYS B 1 177 ? 4.125 21.234 14.195 1 98.75 177 CYS B N 1
ATOM 5218 C CA . CYS B 1 177 ? 2.906 22.031 14.266 1 98.75 177 CYS B CA 1
ATOM 5219 C C . CYS B 1 177 ? 2.449 22.203 15.711 1 98.75 177 CYS B C 1
ATOM 5221 O O . CYS B 1 177 ? 1.897 23.234 16.078 1 98.75 177 CYS B O 1
ATOM 5223 N N . CYS B 1 178 ? 2.676 21.188 16.531 1 98.81 178 CYS B N 1
ATOM 5224 C CA . CYS B 1 178 ? 2.336 21.312 17.953 1 98.81 178 CYS B CA 1
ATOM 5225 C C . CYS B 1 178 ? 3.111 22.453 18.594 1 98.81 178 CYS B C 1
ATOM 5227 O O . CYS B 1 178 ? 2.562 23.188 19.406 1 98.81 178 CYS B O 1
ATOM 5229 N N . PHE B 1 179 ? 4.324 22.609 18.25 1 98.75 179 PHE B N 1
ATOM 5230 C CA . PHE B 1 179 ? 5.129 23.672 18.828 1 98.75 179 PHE B CA 1
ATOM 5231 C C . PHE B 1 179 ? 4.707 25.031 18.266 1 98.75 179 PHE B C 1
ATOM 5233 O O . PHE B 1 179 ? 4.797 26.047 18.969 1 98.75 179 PHE B O 1
ATOM 5240 N N . THR B 1 180 ? 4.262 25.031 17.016 1 98.69 180 THR B N 1
ATOM 5241 C CA . THR B 1 180 ? 3.641 26.25 16.516 1 98.69 180 THR B CA 1
ATOM 5242 C C . THR B 1 180 ? 2.393 26.609 17.312 1 98.69 180 THR B C 1
ATOM 5244 O O . THR B 1 180 ? 2.17 27.766 17.656 1 98.69 180 THR B O 1
ATOM 5247 N N . TYR B 1 181 ? 1.632 25.609 17.609 1 98.81 181 TYR B N 1
ATOM 5248 C CA . TYR B 1 181 ? 0.425 25.797 18.406 1 98.81 181 TYR B CA 1
ATOM 5249 C C . TYR B 1 181 ? 0.764 26.359 19.781 1 98.81 181 TYR B C 1
ATOM 5251 O O . TYR B 1 181 ? 0.125 27.297 20.25 1 98.81 181 TYR B O 1
ATOM 5259 N N . LEU B 1 182 ? 1.774 25.859 20.453 1 98.69 182 LEU B N 1
ATOM 5260 C CA . LEU B 1 182 ? 2.236 26.328 21.75 1 98.69 182 LEU B CA 1
ATOM 5261 C C . LEU B 1 182 ? 2.707 27.781 21.672 1 98.69 182 LEU B C 1
ATOM 5263 O O . LEU B 1 182 ? 2.555 28.547 22.625 1 98.69 182 LEU B O 1
ATOM 5267 N N . SER B 1 183 ? 3.271 28.141 20.562 1 98.44 183 SER B N 1
ATOM 5268 C CA . SER B 1 183 ? 3.799 29.484 20.375 1 98.44 183 SER B CA 1
ATOM 5269 C C . SER B 1 183 ? 2.674 30.5 20.188 1 98.44 183 SER B C 1
ATOM 5271 O O . SER B 1 183 ? 2.789 31.656 20.609 1 98.44 183 SER B O 1
ATOM 5273 N N . LEU B 1 184 ? 1.591 30.031 19.562 1 97.88 184 LEU B N 1
ATOM 5274 C CA . LEU B 1 184 ? 0.55 30.969 19.156 1 97.88 184 LEU B CA 1
ATOM 5275 C C . LEU B 1 184 ? -0.59 30.969 20.172 1 97.88 184 LEU B C 1
ATOM 5277 O O . LEU B 1 184 ? -1.145 32.031 20.484 1 97.88 184 LEU B O 1
ATOM 5281 N N . PHE B 1 185 ? -0.965 29.75 20.656 1 98.06 185 PHE B N 1
ATOM 5282 C CA . PHE B 1 185 ? -2.139 29.625 21.516 1 98.06 185 PHE B CA 1
ATOM 5283 C C . PHE B 1 185 ? -1.894 28.625 22.625 1 98.06 185 PHE B C 1
ATOM 5285 O O . PHE B 1 185 ? -2.656 27.672 22.781 1 98.06 185 PHE B O 1
ATOM 5292 N N . PRO B 1 186 ? -0.928 28.859 23.5 1 97.94 186 PRO B N 1
ATOM 5293 C CA . PRO B 1 186 ? -0.643 27.891 24.547 1 97.94 186 PRO B CA 1
ATOM 5294 C C . PRO B 1 186 ? -1.815 27.703 25.516 1 97.94 186 PRO B C 1
ATOM 5296 O O . PRO B 1 186 ? -1.968 26.625 26.109 1 97.94 186 PRO B O 1
ATOM 5299 N N . GLU B 1 187 ? -2.695 28.672 25.609 1 97.25 187 GLU B N 1
ATOM 5300 C CA . GLU B 1 187 ? -3.809 28.641 26.547 1 97.25 187 GLU B CA 1
ATOM 5301 C C . GLU B 1 187 ? -4.898 27.672 26.094 1 97.25 187 GLU B C 1
ATOM 5303 O O . GLU B 1 187 ? -5.781 27.312 26.859 1 97.25 187 GLU B O 1
ATOM 5308 N N . SER B 1 188 ? -4.809 27.203 24.844 1 98.25 188 SER B N 1
ATOM 5309 C CA . SER B 1 188 ? -5.824 26.328 24.266 1 98.25 188 SER B CA 1
ATOM 5310 C C . SER B 1 188 ? -5.465 24.859 24.469 1 98.25 188 SER B C 1
ATOM 5312 O O . SER B 1 188 ? -6.246 23.969 24.125 1 98.25 188 SER B O 1
ATOM 5314 N N . ILE B 1 189 ? -4.285 24.547 25.078 1 98.56 189 ILE B N 1
ATOM 5315 C CA . ILE B 1 189 ? -3.734 23.203 25.016 1 98.56 189 ILE B CA 1
ATOM 5316 C C . ILE B 1 189 ? -3.66 22.625 26.438 1 98.56 189 ILE B C 1
ATOM 5318 O O . ILE B 1 189 ? -3.209 23.297 27.359 1 98.56 189 ILE B O 1
ATOM 5322 N N . SER B 1 190 ? -4.094 21.391 26.578 1 98.12 190 SER B N 1
ATOM 5323 C CA . SER B 1 190 ? -4.031 20.703 27.859 1 98.12 190 SER B CA 1
ATOM 5324 C C . SER B 1 190 ? -2.729 19.938 28.016 1 98.12 190 SER B C 1
ATOM 5326 O O . SER B 1 190 ? -2.088 19.984 29.062 1 98.12 190 SER B O 1
ATOM 5328 N N . GLU B 1 191 ? -2.32 19.234 27.078 1 98.25 191 GLU B N 1
ATOM 5329 C CA . GLU B 1 191 ? -1.076 18.484 27.047 1 98.25 191 GLU B CA 1
ATOM 5330 C C . GLU B 1 191 ? -0.643 18.219 25.594 1 98.25 191 GLU B C 1
ATOM 5332 O O . GLU B 1 191 ? -1.462 18.266 24.688 1 98.25 191 GLU B O 1
ATOM 5337 N N . VAL B 1 192 ? 0.662 17.953 25.438 1 98.81 192 VAL B N 1
ATOM 5338 C CA . VAL B 1 192 ? 1.238 17.734 24.109 1 98.81 192 VAL B CA 1
ATOM 5339 C C . VAL B 1 192 ? 1.983 16.406 24.078 1 98.81 192 VAL B C 1
ATOM 5341 O O . VAL B 1 192 ? 2.844 16.156 24.938 1 98.81 192 VAL B O 1
ATOM 5344 N N . ILE B 1 193 ? 1.639 15.57 23.125 1 98.81 193 ILE B N 1
ATOM 5345 C CA . ILE B 1 193 ? 2.293 14.281 22.906 1 98.81 193 ILE B CA 1
ATOM 5346 C C . ILE B 1 193 ? 2.965 14.266 21.531 1 98.81 193 ILE B C 1
ATOM 5348 O O . ILE B 1 193 ? 2.291 14.344 20.5 1 98.81 193 ILE B O 1
ATOM 5352 N N . ILE B 1 194 ? 4.285 14.117 21.547 1 98.75 194 ILE B N 1
ATOM 5353 C CA . ILE B 1 194 ? 5.043 14.211 20.297 1 98.75 194 ILE B CA 1
ATOM 5354 C C . ILE B 1 194 ? 5.707 12.867 20 1 98.75 194 ILE B C 1
ATOM 5356 O O . ILE B 1 194 ? 6.219 12.203 20.906 1 98.75 194 ILE B O 1
ATOM 5360 N N . THR B 1 195 ? 5.688 12.484 18.719 1 98.62 195 THR B N 1
ATOM 5361 C CA . THR B 1 195 ? 6.453 11.32 18.266 1 98.62 195 THR B CA 1
ATOM 5362 C C . THR B 1 195 ? 7.367 11.703 17.109 1 98.62 195 THR B C 1
ATOM 5364 O O . THR B 1 195 ? 6.902 11.875 15.977 1 98.62 195 THR B O 1
ATOM 5367 N N . GLY B 1 196 ? 8.633 11.883 17.391 1 98.06 196 GLY B N 1
ATOM 5368 C CA . GLY B 1 196 ? 9.633 12.195 16.391 1 98.06 196 GLY B CA 1
ATOM 5369 C C . GLY B 1 196 ? 9.445 13.562 15.766 1 98.06 196 GLY B C 1
ATOM 5370 O O . GLY B 1 196 ? 9.633 13.734 14.555 1 98.06 196 GLY B O 1
ATOM 5371 N N . GLY B 1 197 ? 9.062 14.57 16.625 1 98.44 197 GLY B N 1
ATOM 5372 C CA . GLY B 1 197 ? 8.688 15.805 15.945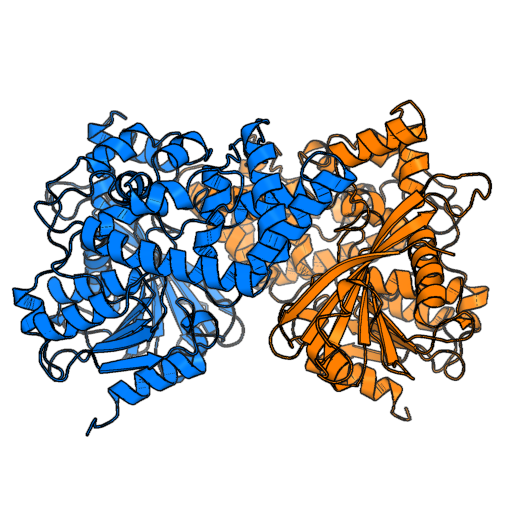 1 98.44 197 GLY B CA 1
ATOM 5373 C C . GLY B 1 197 ? 8.945 17.047 16.781 1 98.44 197 GLY B C 1
ATOM 5374 O O . GLY B 1 197 ? 8.109 17.938 16.844 1 98.44 197 GLY B O 1
ATOM 5375 N N . VAL B 1 198 ? 10.055 17.094 17.578 1 98.56 198 VAL B N 1
ATOM 5376 C CA . VAL B 1 198 ? 10.484 18.344 18.188 1 98.56 198 VAL B CA 1
ATOM 5377 C C . VAL B 1 198 ? 11.203 19.203 17.141 1 98.56 198 VAL B C 1
ATOM 5379 O O . VAL B 1 198 ? 12.219 18.781 16.578 1 98.56 198 VAL B O 1
ATOM 5382 N N . PRO B 1 199 ? 10.695 20.359 16.844 1 98.25 199 PRO B N 1
ATOM 5383 C CA . PRO B 1 199 ? 11.266 21.141 15.75 1 98.25 199 PRO B CA 1
ATOM 5384 C C . PRO B 1 199 ? 12.617 21.766 16.109 1 98.25 199 PRO B C 1
ATOM 5386 O O . PRO B 1 199 ? 12.906 21.984 17.281 1 98.25 199 PRO B O 1
ATOM 5389 N N . PRO B 1 200 ? 13.414 22.078 15.188 1 97.94 200 PRO B N 1
ATOM 5390 C CA . PRO B 1 200 ? 14.719 22.703 15.391 1 97.94 200 PRO B CA 1
ATOM 5391 C C . PRO B 1 200 ? 14.617 24.219 15.617 1 97.94 200 PRO B C 1
ATOM 5393 O O . PRO B 1 200 ? 15.18 25 14.852 1 97.94 200 PRO B O 1
ATOM 5396 N N . VAL B 1 201 ? 14.008 24.547 16.719 1 96.56 201 VAL B N 1
ATOM 5397 C CA . VAL B 1 201 ? 13.828 25.953 17.062 1 96.56 201 VAL B CA 1
ATOM 5398 C C . VAL B 1 201 ? 15.188 26.641 17.188 1 96.56 201 VAL B C 1
ATOM 5400 O O . VAL B 1 201 ? 16.094 26.125 17.828 1 96.56 201 VAL B O 1
ATOM 5403 N N . HIS B 1 202 ? 15.445 27.797 16.562 1 91.19 202 HIS B N 1
ATOM 5404 C CA . HIS B 1 202 ? 16.641 28.625 16.578 1 91.19 202 HIS B CA 1
ATOM 5405 C C . HIS B 1 202 ? 17.703 28.078 15.633 1 91.19 202 HIS B C 1
ATOM 5407 O O . HIS B 1 202 ? 18.844 28.547 15.625 1 91.19 202 HIS B O 1
ATOM 5413 N N . PHE B 1 203 ? 17.375 27.062 14.906 1 95.81 203 PHE B N 1
ATOM 5414 C CA . PHE B 1 203 ? 18.281 2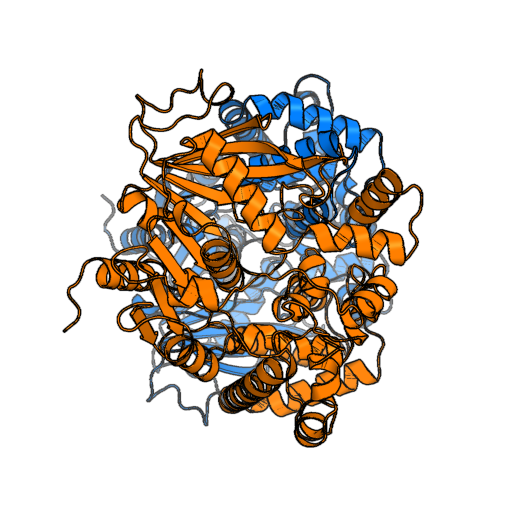6.547 13.891 1 95.81 203 PHE B CA 1
ATOM 5415 C C . PHE B 1 203 ? 17.797 26.891 12.492 1 95.81 203 PHE B C 1
ATOM 5417 O O . PHE B 1 203 ? 16.609 27.141 12.297 1 95.81 203 PHE B O 1
ATOM 5424 N N . LYS B 1 204 ? 18.766 26.922 11.609 1 95.75 204 LYS B N 1
ATOM 5425 C CA . LYS B 1 204 ? 18.453 27.188 10.211 1 95.75 204 LYS B CA 1
ATOM 5426 C C . LYS B 1 204 ? 18.469 25.906 9.383 1 95.75 204 LYS B C 1
ATOM 5428 O O . LYS B 1 204 ? 18.875 24.859 9.867 1 95.75 204 LYS B O 1
ATOM 5433 N N . ALA B 1 205 ? 17.938 26.047 8.156 1 97.25 205 ALA B N 1
ATOM 5434 C CA . ALA B 1 205 ? 17.891 24.906 7.254 1 97.25 205 ALA B CA 1
ATOM 5435 C C . ALA B 1 205 ? 19.266 24.266 7.09 1 97.25 205 ALA B C 1
ATOM 5437 O O . ALA B 1 205 ? 19.391 23.031 7.086 1 97.25 205 ALA B O 1
ATOM 5438 N N . ASP B 1 206 ? 20.281 25.062 7.012 1 97.38 206 ASP B N 1
ATOM 5439 C CA . ASP B 1 206 ? 21.641 24.547 6.84 1 97.38 206 ASP B CA 1
ATOM 5440 C C . ASP B 1 206 ? 22.062 23.688 8.031 1 97.38 206 ASP B C 1
ATOM 5442 O O . ASP B 1 206 ? 22.734 22.656 7.863 1 97.38 206 ASP B O 1
ATOM 5446 N N . ASP B 1 207 ? 21.719 24.125 9.234 1 97.5 207 ASP B N 1
ATOM 5447 C CA . ASP B 1 207 ? 22.047 23.359 10.43 1 97.5 207 ASP B CA 1
ATOM 5448 C C . ASP B 1 207 ? 21.359 21.984 10.398 1 97.5 207 ASP B C 1
ATOM 5450 O O . ASP B 1 207 ? 22 20.969 10.703 1 97.5 207 ASP B O 1
ATOM 5454 N N . VAL B 1 208 ? 20.156 22.016 10.047 1 98.06 208 VAL B N 1
ATOM 5455 C CA . VAL B 1 208 ? 19.344 20.797 10.023 1 98.06 208 VAL B CA 1
ATOM 5456 C C . VAL B 1 208 ? 19.922 19.828 8.992 1 98.06 208 VAL B C 1
ATOM 5458 O O . VAL B 1 208 ? 20.141 18.656 9.281 1 98.06 208 VAL B O 1
ATOM 5461 N N . TYR B 1 209 ? 20.219 20.312 7.781 1 97.69 209 TYR B N 1
ATOM 5462 C CA . TYR B 1 209 ? 20.625 19.422 6.703 1 97.69 209 TYR B CA 1
ATOM 5463 C C . TYR B 1 209 ? 22.062 18.953 6.902 1 97.69 209 TYR B C 1
ATOM 5465 O O . TYR B 1 209 ? 22.438 17.859 6.488 1 97.69 209 TYR B O 1
ATOM 5473 N N . LYS B 1 210 ? 22.938 19.797 7.531 1 97.19 210 LYS B N 1
ATOM 5474 C CA . LYS B 1 210 ? 24.266 19.281 7.91 1 97.19 210 LYS B CA 1
ATOM 5475 C C . LYS B 1 210 ? 24.141 18.062 8.82 1 97.19 210 LYS B C 1
ATOM 5477 O O . LYS B 1 210 ? 24.844 17.078 8.625 1 97.19 210 LYS B O 1
ATOM 5482 N N . ALA B 1 211 ? 23.266 18.188 9.773 1 97.75 211 ALA B N 1
ATOM 5483 C CA . ALA B 1 211 ? 23.062 17.078 10.711 1 97.75 211 ALA B CA 1
ATOM 5484 C C . ALA B 1 211 ? 22.422 15.875 10.016 1 97.75 211 ALA B C 1
ATOM 5486 O O . ALA B 1 211 ? 22.859 14.734 10.227 1 97.75 211 ALA B O 1
ATOM 5487 N N . THR B 1 212 ? 21.422 16.094 9.203 1 97.69 212 THR B N 1
ATOM 5488 C CA . THR B 1 212 ? 20.656 14.969 8.633 1 97.69 212 THR B CA 1
ATOM 5489 C C . THR B 1 212 ? 21.438 14.312 7.5 1 97.69 212 THR B C 1
ATOM 5491 O O . THR B 1 212 ? 21.281 13.117 7.242 1 97.69 212 THR B O 1
ATOM 5494 N N . TYR B 1 213 ? 22.297 15.047 6.805 1 97.5 213 TYR B N 1
ATOM 5495 C CA . TYR B 1 213 ? 23.188 14.406 5.859 1 97.5 213 TYR B CA 1
ATOM 5496 C C . TYR B 1 213 ? 24.125 13.422 6.57 1 97.5 213 TYR B C 1
ATOM 5498 O O . TYR B 1 213 ? 24.391 12.336 6.051 1 97.5 213 TYR B O 1
ATOM 5506 N N . GLN B 1 214 ? 24.609 13.859 7.738 1 96.88 214 GLN B N 1
ATOM 5507 C CA . GLN B 1 214 ? 25.453 12.953 8.508 1 96.88 214 GLN B CA 1
ATOM 5508 C C . GLN B 1 214 ? 24.703 11.68 8.883 1 96.88 214 GLN B C 1
ATOM 5510 O O . GLN B 1 214 ? 25.25 10.578 8.789 1 96.88 214 GLN B O 1
ATOM 5515 N N . ARG B 1 215 ? 23.469 11.82 9.344 1 97.5 215 ARG B N 1
ATOM 5516 C CA . ARG B 1 215 ? 22.641 10.664 9.672 1 97.5 215 ARG B CA 1
ATOM 5517 C C . ARG B 1 215 ? 22.406 9.797 8.438 1 97.5 215 ARG B C 1
ATOM 5519 O O . ARG B 1 215 ? 22.406 8.562 8.531 1 97.5 215 ARG B O 1
ATOM 5526 N N . THR B 1 216 ? 22.172 10.422 7.305 1 97.75 216 THR B N 1
ATOM 5527 C CA . THR B 1 216 ? 21.938 9.719 6.051 1 97.75 216 THR B CA 1
ATOM 5528 C C . THR B 1 216 ? 23.156 8.898 5.652 1 97.75 216 THR B C 1
ATOM 5530 O O . THR B 1 216 ? 23.031 7.762 5.199 1 97.75 216 THR B O 1
ATOM 5533 N N . ILE B 1 217 ? 24.344 9.484 5.812 1 97.5 217 ILE B N 1
ATOM 5534 C CA . ILE B 1 217 ? 25.594 8.773 5.539 1 97.5 217 ILE B CA 1
ATOM 5535 C C . ILE B 1 217 ? 25.688 7.539 6.426 1 97.5 217 ILE B C 1
ATOM 5537 O O . ILE B 1 217 ? 26.016 6.445 5.945 1 97.5 217 ILE B O 1
ATOM 5541 N N . GLU B 1 218 ? 25.359 7.703 7.672 1 97.69 218 GLU B N 1
ATOM 5542 C CA . GLU B 1 218 ? 25.406 6.586 8.617 1 97.69 218 GLU B CA 1
ATOM 5543 C C . GLU B 1 218 ? 24.438 5.48 8.203 1 97.69 218 GLU B C 1
ATOM 5545 O O . GLU B 1 218 ? 24.766 4.297 8.289 1 97.69 218 GLU B O 1
ATOM 5550 N N . ARG B 1 219 ? 23.281 5.859 7.734 1 97.88 219 ARG B N 1
ATOM 5551 C CA . ARG B 1 219 ? 22.281 4.879 7.312 1 97.88 219 ARG B CA 1
ATOM 5552 C C . ARG B 1 219 ? 22.734 4.148 6.051 1 97.88 219 ARG B C 1
ATOM 5554 O O . ARG B 1 219 ? 22.453 2.959 5.883 1 97.88 219 ARG B O 1
ATOM 5561 N N . ASN B 1 220 ? 23.359 4.871 5.156 1 98.19 220 ASN B N 1
ATOM 5562 C CA . ASN B 1 220 ? 23.953 4.234 3.98 1 98.19 220 ASN B CA 1
ATOM 5563 C C . ASN B 1 220 ? 25 3.197 4.367 1 98.19 220 ASN B C 1
ATOM 5565 O O . ASN B 1 220 ? 25.016 2.088 3.832 1 98.19 220 ASN B O 1
ATOM 5569 N N . LEU B 1 221 ? 25.891 3.609 5.238 1 97.75 221 LEU B N 1
ATOM 5570 C CA . LEU B 1 221 ? 26.922 2.684 5.684 1 97.75 221 LEU B CA 1
ATOM 5571 C C . LEU B 1 221 ? 26.297 1.432 6.297 1 97.75 221 LEU B C 1
ATOM 5573 O O . LEU B 1 221 ? 26.734 0.314 6.02 1 97.75 221 LEU B O 1
ATOM 5577 N N . HIS B 1 222 ? 25.312 1.641 7.094 1 97.38 222 HIS B N 1
ATOM 5578 C CA . HIS B 1 222 ? 24.594 0.511 7.668 1 97.38 222 HIS B CA 1
ATOM 5579 C C . HIS B 1 222 ? 24 -0.374 6.578 1 97.38 222 HIS B C 1
ATOM 5581 O O . HIS B 1 222 ? 24.094 -1.601 6.645 1 97.38 222 HIS B O 1
ATOM 5587 N N . TYR B 1 223 ? 23.359 0.171 5.602 1 98 223 TYR B N 1
ATOM 5588 C CA . TYR B 1 223 ? 22.734 -0.539 4.496 1 98 223 TYR B CA 1
ATOM 5589 C C . TYR B 1 223 ? 23.75 -1.397 3.748 1 98 223 TYR B C 1
ATOM 5591 O O . TYR B 1 223 ? 23.516 -2.586 3.516 1 98 223 TYR B O 1
ATOM 5599 N N . TYR B 1 224 ? 24.828 -0.833 3.379 1 97.81 224 TYR B N 1
ATOM 5600 C CA . TYR B 1 224 ? 25.828 -1.552 2.584 1 97.81 224 TYR B CA 1
ATOM 5601 C C . TYR B 1 224 ? 26.547 -2.604 3.422 1 97.81 224 TYR B C 1
ATOM 5603 O O . TYR B 1 224 ? 27.016 -3.607 2.893 1 97.81 224 TYR B O 1
ATOM 5611 N N . ASP B 1 225 ? 26.641 -2.365 4.73 1 97.38 225 ASP B N 1
ATOM 5612 C CA . ASP B 1 225 ? 27.156 -3.406 5.613 1 97.38 225 ASP B CA 1
ATOM 5613 C C . ASP B 1 225 ? 26.203 -4.605 5.668 1 97.38 225 ASP B C 1
ATOM 5615 O O . ASP B 1 225 ? 26.656 -5.754 5.66 1 97.38 225 ASP B O 1
ATOM 5619 N N . LYS B 1 226 ? 24.953 -4.34 5.703 1 95.56 226 LYS B N 1
ATOM 5620 C CA . LYS B 1 226 ? 23.938 -5.379 5.785 1 95.56 226 LYS B CA 1
ATOM 5621 C C . LYS B 1 226 ? 23.797 -6.117 4.457 1 95.56 226 LYS B C 1
ATOM 5623 O O . LYS B 1 226 ? 23.578 -7.328 4.438 1 95.56 226 LYS B O 1
ATOM 5628 N N . TYR B 1 227 ? 23.891 -5.371 3.396 1 96.62 227 TYR B N 1
ATOM 5629 C CA . TYR B 1 227 ? 23.781 -5.91 2.045 1 96.62 227 TYR B CA 1
ATOM 5630 C C . TYR B 1 227 ? 24.984 -5.523 1.2 1 96.62 227 TYR B C 1
ATOM 5632 O O . TYR B 1 227 ? 24.875 -4.738 0.256 1 96.62 227 TYR B O 1
ATOM 5640 N N . PRO B 1 228 ? 26.078 -6.125 1.408 1 96.06 228 PRO B N 1
ATOM 5641 C CA . PRO B 1 228 ? 27.328 -5.691 0.762 1 96.06 228 PRO B CA 1
ATOM 5642 C C . PRO B 1 228 ? 27.281 -5.84 -0.757 1 96.06 228 PRO B C 1
ATOM 5644 O O . PRO B 1 228 ? 27.891 -5.051 -1.477 1 96.06 228 PRO B O 1
ATOM 5647 N N . ARG B 1 229 ? 26.547 -6.801 -1.244 1 95.75 229 ARG B N 1
ATOM 5648 C CA . ARG B 1 229 ? 26.484 -7.031 -2.684 1 95.75 229 ARG B CA 1
ATOM 5649 C C . ARG B 1 229 ? 25.703 -5.922 -3.387 1 95.75 229 ARG B C 1
ATOM 5651 O O . ARG B 1 229 ? 25.797 -5.777 -4.609 1 95.75 229 ARG B O 1
ATOM 5658 N N . ASP B 1 230 ? 24.953 -5.145 -2.635 1 98 230 ASP B N 1
ATOM 5659 C CA . ASP B 1 230 ? 24.172 -4.055 -3.219 1 98 230 ASP B CA 1
ATOM 5660 C C . ASP B 1 230 ? 25.094 -2.928 -3.699 1 98 230 ASP B C 1
ATOM 5662 O O . ASP B 1 230 ? 24.688 -2.107 -4.527 1 98 230 ASP B O 1
ATOM 5666 N N . GLN B 1 231 ? 26.297 -2.854 -3.15 1 97.25 231 GLN B N 1
ATOM 5667 C CA . GLN B 1 231 ? 27.203 -1.799 -3.568 1 97.25 231 GLN B CA 1
ATOM 5668 C C . GLN B 1 231 ? 27.406 -1.817 -5.078 1 97.25 231 GLN B C 1
ATOM 5670 O O . GLN B 1 231 ? 27.281 -0.786 -5.742 1 97.25 231 GLN B O 1
ATOM 5675 N N . ILE B 1 232 ? 27.672 -3.016 -5.598 1 97.06 232 ILE B N 1
ATOM 5676 C CA . ILE B 1 232 ? 27.922 -3.156 -7.027 1 97.06 232 ILE B CA 1
ATOM 5677 C C . ILE B 1 232 ? 26.625 -3.002 -7.801 1 97.06 232 ILE B C 1
ATOM 5679 O O . ILE B 1 232 ? 26.594 -2.412 -8.883 1 97.06 232 ILE B O 1
ATOM 5683 N N . LYS B 1 233 ? 25.531 -3.537 -7.285 1 98.25 233 LYS B N 1
ATOM 5684 C CA . LYS B 1 233 ? 24.234 -3.457 -7.957 1 98.25 233 LYS B CA 1
ATOM 5685 C C . LYS B 1 233 ? 23.797 -2.006 -8.133 1 98.25 233 LYS B C 1
ATOM 5687 O O . LYS B 1 233 ? 23.312 -1.625 -9.203 1 98.25 233 LYS B O 1
ATOM 5692 N N . VAL B 1 234 ? 23.969 -1.2 -7.098 1 98.62 234 VAL B N 1
ATOM 5693 C CA . VAL B 1 234 ? 23.516 0.19 -7.125 1 98.62 234 VAL B CA 1
ATOM 5694 C C . VAL B 1 234 ? 24.328 0.969 -8.156 1 98.62 234 VAL B C 1
ATOM 5696 O O . VAL B 1 234 ? 23.781 1.776 -8.906 1 98.62 234 VAL B O 1
ATOM 5699 N N . VAL B 1 235 ? 25.609 0.719 -8.211 1 98 235 VAL B N 1
ATOM 5700 C CA . VAL B 1 235 ? 26.453 1.375 -9.203 1 98 235 VAL B CA 1
ATOM 5701 C C . VAL B 1 235 ? 25.984 1.009 -10.602 1 98 235 VAL B C 1
ATOM 5703 O O . VAL B 1 235 ? 25.844 1.881 -11.469 1 98 235 VAL B O 1
ATOM 5706 N N . ARG B 1 236 ? 25.688 -0.267 -10.82 1 98 236 ARG B N 1
ATOM 5707 C CA . ARG B 1 236 ? 25.234 -0.736 -12.125 1 98 236 ARG B CA 1
ATOM 5708 C C . ARG B 1 236 ? 23.906 -0.076 -12.508 1 98 236 ARG B C 1
ATOM 5710 O O . ARG B 1 236 ? 23.719 0.351 -13.648 1 98 236 ARG B O 1
ATOM 5717 N N . ILE B 1 237 ? 23.031 0.012 -11.57 1 98.81 237 ILE B N 1
ATOM 5718 C CA . ILE B 1 237 ? 21.719 0.625 -11.797 1 98.81 237 ILE B CA 1
ATOM 5719 C C . ILE B 1 237 ? 21.906 2.1 -12.148 1 98.81 237 ILE B C 1
ATOM 5721 O O . ILE B 1 237 ? 21.297 2.592 -13.102 1 98.81 237 ILE B O 1
ATOM 5725 N N . CYS B 1 238 ? 22.734 2.797 -11.406 1 98.5 238 CYS B N 1
ATOM 5726 C CA . CYS B 1 238 ? 22.953 4.219 -11.648 1 98.5 238 CYS B CA 1
ATOM 5727 C C . CYS B 1 238 ? 23.625 4.441 -13.008 1 98.5 238 CYS B C 1
ATOM 5729 O O . CYS B 1 238 ? 23.297 5.406 -13.703 1 98.5 238 CYS B O 1
ATOM 5731 N N . GLU B 1 239 ? 24.578 3.572 -13.352 1 98.19 239 GLU B N 1
ATOM 5732 C CA . GLU B 1 239 ? 25.188 3.662 -14.68 1 98.19 239 GLU B CA 1
ATOM 5733 C C . GLU B 1 239 ? 24.141 3.477 -15.773 1 98.19 239 GLU B C 1
ATOM 5735 O O . GLU B 1 239 ? 24.141 4.199 -16.781 1 98.19 239 GLU B O 1
ATOM 5740 N N . TYR B 1 240 ? 23.281 2.527 -15.586 1 98.62 240 TYR B N 1
ATOM 5741 C CA . TYR B 1 240 ? 22.203 2.307 -16.547 1 98.62 240 TYR B CA 1
ATOM 5742 C C . TYR B 1 240 ? 21.328 3.545 -16.672 1 98.62 240 TYR B C 1
ATOM 5744 O O . TYR B 1 240 ? 21 3.975 -17.781 1 98.62 240 TYR B O 1
ATOM 5752 N N . LEU B 1 241 ? 20.922 4.129 -15.531 1 98.69 241 LEU B N 1
ATOM 5753 C CA . LEU B 1 241 ? 20.031 5.285 -15.516 1 98.69 241 LEU B CA 1
ATOM 5754 C C . LEU B 1 241 ? 20.719 6.508 -16.125 1 98.69 241 LEU B C 1
ATOM 5756 O O . LEU B 1 241 ? 20.062 7.367 -16.703 1 98.69 241 LEU B O 1
ATOM 5760 N N . ASN B 1 242 ? 22 6.582 -15.938 1 97.62 242 ASN B N 1
ATOM 5761 C CA . ASN B 1 242 ? 22.766 7.68 -16.516 1 97.62 242 ASN B CA 1
ATOM 5762 C C . ASN B 1 242 ? 22.828 7.566 -18.047 1 97.62 242 ASN B C 1
ATOM 5764 O O . ASN B 1 242 ? 22.891 8.578 -18.75 1 97.62 242 ASN B O 1
ATOM 5768 N N . ALA B 1 243 ? 22.812 6.375 -18.531 1 97.94 243 ALA B N 1
ATOM 5769 C CA . ALA B 1 243 ? 23 6.117 -19.969 1 97.94 243 ALA B CA 1
ATOM 5770 C C . ALA B 1 243 ? 21.656 6.039 -20.688 1 97.94 243 ALA B C 1
ATOM 5772 O O . ALA B 1 243 ? 21.609 6.117 -21.922 1 97.94 243 ALA B O 1
ATOM 5773 N N . ASN B 1 244 ? 20.562 5.867 -19.922 1 98.5 244 ASN B N 1
ATOM 5774 C CA . ASN B 1 244 ? 19.25 5.641 -20.531 1 98.5 244 ASN B CA 1
ATOM 5775 C C . ASN B 1 244 ? 18.188 6.555 -19.938 1 98.5 244 ASN B C 1
ATOM 5777 O O . ASN B 1 244 ? 18.156 6.773 -18.719 1 98.5 244 ASN B O 1
ATOM 5781 N N . LYS B 1 245 ? 17.375 7.121 -20.781 1 98.25 245 LYS B N 1
ATOM 5782 C CA . LYS B 1 245 ? 16.188 7.824 -20.281 1 98.25 245 LYS B CA 1
ATOM 5783 C C . LYS B 1 245 ? 15.086 6.84 -19.891 1 98.25 245 LYS B C 1
ATOM 5785 O O . LYS B 1 245 ? 14.453 6.234 -20.75 1 98.25 245 LYS B O 1
ATOM 5790 N N . VAL B 1 246 ? 14.859 6.629 -18.625 1 98.75 246 VAL B N 1
ATOM 5791 C CA . VAL B 1 246 ? 13.852 5.707 -18.125 1 98.75 246 VAL B CA 1
ATOM 5792 C C . VAL B 1 246 ? 12.602 6.484 -17.703 1 98.75 246 VAL B C 1
ATOM 5794 O O . VAL B 1 246 ? 12.672 7.348 -16.828 1 98.75 246 VAL B O 1
ATOM 5797 N N . VAL B 1 247 ? 11.477 6.199 -18.344 1 98.62 247 VAL B N 1
ATOM 5798 C CA . VAL B 1 247 ? 10.227 6.902 -18.109 1 98.62 247 VAL B CA 1
ATOM 5799 C C . VAL B 1 247 ? 9.328 6.062 -17.203 1 98.62 247 VAL B C 1
ATOM 5801 O O . VAL B 1 247 ? 9.18 4.855 -17.406 1 98.62 247 VAL B O 1
ATOM 5804 N N . LEU B 1 248 ? 8.812 6.664 -16.188 1 98.56 248 LEU B N 1
ATOM 5805 C CA . LEU B 1 248 ? 7.906 6.008 -15.25 1 98.56 248 LEU B CA 1
ATOM 5806 C C . LEU B 1 248 ? 6.484 5.977 -15.797 1 98.56 248 LEU B C 1
ATOM 5808 O O . LEU B 1 248 ? 6.168 6.676 -16.766 1 98.56 248 LEU B O 1
ATOM 5812 N N . PRO B 1 249 ? 5.602 5.215 -15.219 1 97.88 249 PRO B N 1
ATOM 5813 C CA . PRO B 1 249 ? 4.262 4.988 -15.766 1 97.88 249 PRO B CA 1
ATOM 5814 C C . PRO B 1 249 ? 3.482 6.285 -15.969 1 97.88 249 PRO B C 1
ATOM 5816 O O . PRO B 1 249 ? 2.715 6.406 -16.922 1 97.88 249 PRO B O 1
ATOM 5819 N N . ASN B 1 250 ? 3.689 7.262 -15.094 1 98 250 ASN B N 1
ATOM 5820 C CA . ASN B 1 250 ? 2.908 8.484 -15.227 1 98 250 ASN B CA 1
ATOM 5821 C C . ASN B 1 250 ? 3.648 9.539 -16.047 1 98 250 ASN B C 1
ATOM 5823 O O . ASN B 1 250 ? 3.262 10.703 -16.062 1 98 250 ASN B O 1
ATOM 5827 N N . GLY B 1 251 ? 4.77 9.18 -16.609 1 98.12 251 GLY B N 1
ATOM 5828 C CA . GLY B 1 251 ? 5.473 10.07 -17.516 1 98.12 251 GLY B CA 1
ATOM 5829 C C . GLY B 1 251 ? 6.664 10.75 -16.875 1 98.12 251 GLY B C 1
ATOM 5830 O O . GLY B 1 251 ? 7.441 11.43 -17.562 1 98.12 251 GLY B O 1
ATOM 5831 N N . GLY B 1 252 ? 6.852 10.578 -15.57 1 98.5 252 GLY B N 1
ATOM 5832 C CA . GLY B 1 252 ? 8.047 11.094 -14.922 1 98.5 252 GLY B CA 1
ATOM 5833 C C . GLY B 1 252 ? 9.312 10.375 -15.344 1 98.5 252 GLY B C 1
ATOM 5834 O O . GLY B 1 252 ? 9.258 9.375 -16.062 1 98.5 252 GLY B O 1
ATOM 5835 N N . THR B 1 253 ? 10.43 10.891 -14.906 1 98.75 253 THR B N 1
ATOM 5836 C CA . THR B 1 253 ? 11.727 10.32 -15.258 1 98.75 253 THR B CA 1
ATOM 5837 C C . THR B 1 253 ? 12.398 9.703 -14.039 1 98.75 253 THR B C 1
ATOM 5839 O O . THR B 1 253 ? 12.422 10.312 -12.961 1 98.75 253 THR B O 1
ATOM 5842 N N . LEU B 1 254 ? 12.867 8.508 -14.203 1 98.88 254 LEU B N 1
ATOM 5843 C CA . LEU B 1 254 ? 13.719 7.914 -13.18 1 98.88 254 LEU B CA 1
ATOM 5844 C C . LEU B 1 254 ? 15.188 8.203 -13.469 1 98.88 254 LEU B C 1
ATOM 5846 O O . LEU B 1 254 ? 15.859 7.418 -14.141 1 98.88 254 LEU B O 1
ATOM 5850 N N . SER B 1 255 ? 15.688 9.289 -12.977 1 98.69 255 SER B N 1
ATOM 5851 C CA . SER B 1 255 ? 17.094 9.656 -13.07 1 98.69 255 SER B CA 1
ATOM 5852 C C . SER B 1 255 ? 17.906 9.023 -11.953 1 98.69 255 SER B C 1
ATOM 5854 O O . SER B 1 255 ? 17.359 8.367 -11.07 1 98.69 255 SER B O 1
ATOM 5856 N N . VAL B 1 256 ? 19.219 9.172 -12.039 1 98.19 256 VAL B N 1
ATOM 5857 C CA . VAL B 1 256 ? 20.094 8.742 -10.953 1 98.19 256 VAL B CA 1
ATOM 5858 C C . VAL B 1 256 ? 19.688 9.438 -9.656 1 98.19 256 VAL B C 1
ATOM 5860 O O . VAL B 1 256 ? 19.578 8.797 -8.609 1 98.19 256 VAL B O 1
ATOM 5863 N N . GLU B 1 257 ? 19.422 10.742 -9.719 1 97.81 257 GLU B N 1
ATOM 5864 C CA . GLU B 1 257 ? 19.062 11.539 -8.547 1 97.81 257 GLU B CA 1
ATOM 5865 C C . GLU B 1 257 ? 17.75 11.047 -7.93 1 97.81 257 GLU B C 1
ATOM 5867 O O . GLU B 1 257 ? 17.656 10.922 -6.707 1 97.81 257 GLU B O 1
ATOM 5872 N N . ARG B 1 258 ? 16.75 10.781 -8.75 1 98.44 258 ARG B N 1
ATOM 5873 C CA . ARG B 1 258 ? 15.469 10.305 -8.242 1 98.44 258 ARG B CA 1
ATOM 5874 C C . ARG B 1 258 ? 15.609 8.922 -7.613 1 98.44 258 ARG B C 1
ATOM 5876 O O . ARG B 1 258 ? 14.977 8.633 -6.602 1 98.44 258 ARG B O 1
ATOM 5883 N N . PHE B 1 259 ? 16.438 8.078 -8.289 1 98.75 259 PHE B N 1
ATOM 5884 C CA . PHE B 1 259 ? 16.688 6.758 -7.719 1 98.75 259 PHE B CA 1
ATOM 5885 C C . PHE B 1 259 ? 17.312 6.875 -6.336 1 98.75 259 PHE B C 1
ATOM 5887 O O . PHE B 1 259 ? 16.953 6.148 -5.41 1 98.75 259 PHE B O 1
ATOM 5894 N N . GLN B 1 260 ? 18.234 7.785 -6.168 1 98.56 260 GLN B N 1
ATOM 5895 C CA . GLN B 1 260 ? 18.938 7.988 -4.906 1 98.56 260 GLN B CA 1
ATOM 5896 C C . GLN B 1 260 ? 17.984 8.453 -3.812 1 98.56 260 GLN B C 1
ATOM 5898 O O . GLN B 1 260 ? 18.203 8.188 -2.629 1 98.56 260 GLN B O 1
ATOM 5903 N N . GLN B 1 261 ? 16.875 9.055 -4.164 1 98.44 261 GLN B N 1
ATOM 5904 C CA . GLN B 1 261 ? 15.922 9.578 -3.195 1 98.44 261 GLN B CA 1
ATOM 5905 C C . GLN B 1 261 ? 15.234 8.445 -2.434 1 98.44 261 GLN B C 1
ATOM 5907 O O . GLN B 1 261 ? 14.633 8.672 -1.384 1 98.44 261 GLN B O 1
ATOM 5912 N N . LEU B 1 262 ? 15.328 7.203 -2.945 1 98.69 262 LEU B N 1
ATOM 5913 C CA . LEU B 1 262 ? 14.727 6.066 -2.258 1 98.69 262 LEU B CA 1
ATOM 5914 C C . LEU B 1 262 ? 15.258 5.945 -0.833 1 98.69 262 LEU B C 1
ATOM 5916 O O . LEU B 1 262 ? 14.586 5.379 0.036 1 98.69 262 LEU B O 1
ATOM 5920 N N . GLY B 1 263 ? 16.438 6.551 -0.582 1 98.69 263 GLY B N 1
ATOM 5921 C CA . GLY B 1 263 ? 17.047 6.504 0.735 1 98.69 263 GLY B CA 1
ATOM 5922 C C . GLY B 1 263 ? 16.234 7.219 1.8 1 98.69 263 GLY B C 1
ATOM 5923 O O . GLY B 1 263 ? 16.484 7.043 2.996 1 98.69 263 GLY B O 1
ATOM 5924 N N . LEU B 1 264 ? 15.242 8 1.341 1 98.38 264 LEU B N 1
ATOM 5925 C CA . LEU B 1 264 ? 14.297 8.602 2.277 1 98.38 264 LEU B CA 1
ATOM 5926 C C . LEU B 1 264 ? 13.727 7.543 3.217 1 98.38 264 LEU B C 1
ATOM 5928 O O . LEU B 1 264 ? 13.469 7.824 4.391 1 98.38 264 LEU B O 1
ATOM 5932 N N . ARG B 1 265 ? 13.641 6.305 2.789 1 98.06 265 ARG B N 1
ATOM 5933 C CA . ARG B 1 265 ? 13 5.242 3.559 1 98.06 265 ARG B CA 1
ATOM 5934 C C . ARG B 1 265 ? 13.984 4.621 4.547 1 98.06 265 ARG B C 1
ATOM 5936 O O . ARG B 1 265 ? 13.586 3.822 5.402 1 98.06 265 ARG B O 1
ATOM 5943 N N . PHE B 1 266 ? 15.242 5.004 4.543 1 98.12 266 PHE B N 1
ATOM 5944 C CA . PHE B 1 266 ? 16.219 4.5 5.492 1 98.12 266 PHE B CA 1
ATOM 5945 C C . PHE B 1 266 ? 15.859 4.902 6.918 1 98.12 266 PHE B C 1
ATOM 5947 O O . PHE B 1 266 ? 16.312 4.277 7.879 1 98.12 266 PHE B O 1
ATOM 5954 N N . GLY B 1 267 ? 15.062 5.922 7.039 1 97.56 267 GLY B N 1
ATOM 5955 C CA . GLY B 1 267 ? 14.766 6.473 8.352 1 97.56 267 GLY B CA 1
ATOM 5956 C C . GLY B 1 267 ? 13.695 5.691 9.094 1 97.56 267 GLY B C 1
ATOM 5957 O O . GLY B 1 267 ? 13.398 5.992 10.258 1 97.56 267 GLY B O 1
ATOM 5958 N N . GLY B 1 268 ? 13.148 4.68 8.508 1 96.62 268 GLY B N 1
ATOM 5959 C CA . GLY B 1 268 ? 12.133 3.846 9.141 1 96.62 268 GLY B CA 1
ATOM 5960 C C . GLY B 1 268 ? 12.562 2.398 9.281 1 96.62 268 GLY B C 1
ATOM 5961 O O . GLY B 1 268 ? 13.359 1.896 8.492 1 96.62 268 GLY B O 1
ATOM 5962 N N . THR B 1 269 ? 11.906 1.763 10.234 1 95.25 269 THR B N 1
ATOM 5963 C CA . THR B 1 269 ? 12.102 0.324 10.375 1 95.25 269 THR B CA 1
ATOM 5964 C C . THR B 1 269 ? 11.727 -0.402 9.086 1 95.25 269 THR B C 1
ATOM 5966 O O . THR B 1 269 ? 10.656 -0.163 8.523 1 95.25 269 THR B O 1
ATOM 5969 N N . GLY B 1 270 ? 12.688 -1.223 8.602 1 94.5 270 GLY B N 1
ATOM 5970 C CA . GLY B 1 270 ? 12.438 -1.987 7.387 1 94.5 270 GLY B CA 1
ATOM 5971 C C . GLY B 1 270 ? 12.836 -1.249 6.121 1 94.5 270 GLY B C 1
ATOM 5972 O O . GLY B 1 270 ? 12.797 -1.815 5.027 1 94.5 270 GLY B O 1
ATOM 5973 N N . GLY B 1 271 ? 13.219 -0.023 6.277 1 96.69 271 GLY B N 1
ATOM 5974 C CA . GLY B 1 271 ? 13.547 0.789 5.117 1 96.69 271 GLY B CA 1
ATOM 5975 C C . GLY B 1 271 ? 14.695 0.223 4.301 1 96.69 271 GLY B C 1
ATOM 5976 O O . GLY B 1 271 ? 14.617 0.151 3.074 1 96.69 271 GLY B O 1
ATOM 5977 N N . THR B 1 272 ? 15.773 -0.205 4.961 1 97.38 272 THR B N 1
ATOM 5978 C CA . THR B 1 272 ? 16.922 -0.755 4.258 1 97.38 272 THR B CA 1
ATOM 5979 C C . THR B 1 272 ? 16.562 -2.049 3.539 1 97.38 272 THR B C 1
ATOM 5981 O O . THR B 1 272 ? 17.016 -2.293 2.418 1 97.38 272 THR B O 1
ATOM 5984 N N . ASP B 1 273 ? 15.695 -2.844 4.18 1 97.25 273 ASP B N 1
ATOM 5985 C CA . ASP B 1 273 ? 15.25 -4.098 3.578 1 97.25 273 ASP B CA 1
ATOM 5986 C C . ASP B 1 273 ? 14.414 -3.836 2.324 1 97.25 273 ASP B C 1
ATOM 5988 O O . ASP B 1 273 ? 14.562 -4.535 1.319 1 97.25 273 ASP B O 1
ATOM 5992 N N . GLY B 1 274 ? 13.539 -2.861 2.457 1 97.5 274 GLY B N 1
ATOM 5993 C CA . GLY B 1 274 ? 12.734 -2.496 1.304 1 97.5 274 GLY B CA 1
ATOM 5994 C C . GLY B 1 274 ? 13.562 -2.049 0.113 1 97.5 274 GLY B C 1
ATOM 5995 O O . GLY B 1 274 ? 13.289 -2.443 -1.022 1 97.5 274 GLY B O 1
ATOM 5996 N N . ILE B 1 275 ? 14.555 -1.293 0.335 1 98.44 275 ILE B N 1
ATOM 5997 C CA . ILE B 1 275 ? 15.414 -0.8 -0.737 1 98.44 275 ILE B CA 1
ATOM 5998 C C . ILE B 1 275 ? 16.234 -1.954 -1.32 1 98.44 275 ILE B C 1
ATOM 6000 O O . ILE B 1 275 ? 16.422 -2.027 -2.533 1 98.44 275 ILE B O 1
ATOM 6004 N N . HIS B 1 276 ? 16.672 -2.84 -0.435 1 98.56 276 HIS B N 1
ATOM 6005 C CA . HIS B 1 276 ? 17.391 -4.016 -0.915 1 98.56 276 HIS B CA 1
ATOM 6006 C C . HIS B 1 276 ? 16.547 -4.805 -1.911 1 98.56 276 HIS B C 1
ATOM 6008 O O . HIS B 1 276 ? 17.047 -5.234 -2.953 1 98.56 276 HIS B O 1
ATOM 6014 N N . LEU B 1 277 ? 15.32 -4.973 -1.604 1 98.31 277 LEU B N 1
ATOM 6015 C CA . LEU B 1 277 ? 14.453 -5.738 -2.488 1 98.31 277 LEU B CA 1
ATOM 6016 C C . LEU B 1 277 ? 14.273 -5.027 -3.824 1 98.31 277 LEU B C 1
ATOM 6018 O O . LEU B 1 277 ? 14.242 -5.672 -4.875 1 98.31 277 LEU B O 1
ATOM 6022 N N . ILE B 1 278 ? 14.141 -3.705 -3.818 1 98.75 278 ILE B N 1
ATOM 6023 C CA . ILE B 1 278 ? 14.023 -2.928 -5.047 1 98.75 278 ILE B CA 1
ATOM 6024 C C . ILE B 1 278 ? 15.305 -3.047 -5.863 1 98.75 278 ILE B C 1
ATOM 6026 O O . ILE B 1 278 ? 15.266 -3.291 -7.07 1 98.75 278 ILE B O 1
ATOM 6030 N N . VAL B 1 279 ? 16.422 -2.904 -5.168 1 98.88 279 VAL B N 1
ATOM 6031 C CA . VAL B 1 279 ? 17.734 -2.951 -5.82 1 98.88 279 VAL B CA 1
ATOM 6032 C C . VAL B 1 279 ? 17.953 -4.34 -6.414 1 98.88 279 VAL B C 1
ATOM 6034 O O . VAL B 1 279 ? 18.406 -4.465 -7.559 1 98.88 279 VAL B O 1
ATOM 6037 N N . SER B 1 280 ? 17.625 -5.363 -5.637 1 98.44 280 SER B N 1
ATOM 6038 C CA . SER B 1 280 ? 17.812 -6.734 -6.105 1 98.44 280 SER B CA 1
ATOM 6039 C C . SER B 1 280 ? 16.953 -7.016 -7.332 1 98.44 280 SER B C 1
ATOM 6041 O O . SER B 1 280 ? 17.422 -7.621 -8.297 1 98.44 280 SER B O 1
ATOM 6043 N N . LYS B 1 281 ? 15.734 -6.57 -7.301 1 98.5 281 LYS B N 1
ATOM 6044 C CA . LYS B 1 281 ? 14.828 -6.762 -8.43 1 98.5 281 LYS B CA 1
ATOM 6045 C C . LYS B 1 281 ? 15.305 -5.984 -9.656 1 98.5 281 LYS B C 1
ATOM 6047 O O . LYS B 1 281 ? 15.25 -6.492 -10.773 1 98.5 281 LYS B O 1
ATOM 6052 N N . PHE B 1 282 ? 15.703 -4.738 -9.445 1 98.88 282 PHE B N 1
ATOM 6053 C CA . PHE B 1 282 ? 16.172 -3.896 -10.539 1 98.88 282 PHE B CA 1
ATOM 6054 C C . PHE B 1 282 ? 17.375 -4.523 -11.227 1 98.88 282 PHE B C 1
ATOM 6056 O O . PHE B 1 282 ? 17.406 -4.648 -12.453 1 98.88 282 PHE B O 1
ATOM 6063 N N . ASP B 1 283 ? 18.359 -4.93 -10.414 1 98.75 283 ASP B N 1
ATOM 6064 C CA . ASP B 1 283 ? 19.562 -5.566 -10.945 1 98.75 283 ASP B CA 1
ATOM 6065 C C . ASP B 1 283 ? 19.219 -6.852 -11.688 1 98.75 283 ASP B C 1
ATOM 6067 O O . ASP B 1 283 ? 19.766 -7.117 -12.766 1 98.75 283 ASP B O 1
ATOM 6071 N N . TYR B 1 284 ? 18.344 -7.617 -11.133 1 98.56 284 TYR B N 1
ATOM 6072 C CA . TYR B 1 284 ? 17.906 -8.867 -11.742 1 98.56 284 TYR B CA 1
ATOM 6073 C C . TYR B 1 284 ? 17.219 -8.609 -13.078 1 98.56 284 TYR B C 1
ATOM 6075 O O . TYR B 1 284 ? 17.469 -9.32 -14.055 1 98.56 284 TYR B O 1
ATOM 6083 N N . ASP B 1 285 ? 16.328 -7.598 -13.141 1 98.62 285 ASP B N 1
ATOM 6084 C CA . ASP B 1 285 ? 15.656 -7.227 -14.383 1 98.62 285 ASP B CA 1
ATOM 6085 C C . ASP B 1 285 ? 16.672 -6.867 -15.469 1 98.62 285 ASP B C 1
ATOM 6087 O O . ASP B 1 285 ? 16.516 -7.258 -16.625 1 98.62 285 ASP B O 1
ATOM 6091 N N . LEU B 1 286 ? 17.672 -6.066 -15.078 1 98.69 286 LEU B N 1
ATOM 6092 C CA . LEU B 1 286 ? 18.703 -5.676 -16.031 1 98.69 286 LEU B CA 1
ATOM 6093 C C . LEU B 1 286 ? 19.438 -6.898 -16.578 1 98.69 286 LEU B C 1
ATOM 6095 O O . LEU B 1 286 ? 19.75 -6.961 -17.766 1 98.69 286 LEU B O 1
ATOM 6099 N N . ASP B 1 287 ? 19.719 -7.852 -15.703 1 97.62 287 ASP B N 1
ATOM 6100 C CA . ASP B 1 287 ? 20.391 -9.07 -16.125 1 97.62 287 ASP B CA 1
ATOM 6101 C C . ASP B 1 287 ? 19.516 -9.898 -17.062 1 97.62 287 ASP B C 1
ATOM 6103 O O . ASP B 1 287 ? 20 -10.445 -18.047 1 97.62 287 ASP B O 1
ATOM 6107 N N . LEU B 1 288 ? 18.281 -9.984 -16.734 1 97.25 288 LEU B N 1
ATOM 6108 C CA . LEU B 1 288 ? 17.375 -10.875 -17.438 1 97.25 288 LEU B CA 1
ATOM 6109 C C . LEU B 1 288 ? 16.891 -10.25 -18.734 1 97.25 288 LEU B C 1
ATOM 6111 O O . LEU B 1 288 ? 16.75 -10.938 -19.75 1 97.25 288 LEU B O 1
ATOM 6115 N N . PHE B 1 289 ? 16.625 -8.906 -18.75 1 97.81 289 PHE B N 1
ATOM 6116 C CA . PHE B 1 289 ? 15.922 -8.305 -19.891 1 97.81 289 PHE B CA 1
ATOM 6117 C C . PHE B 1 289 ? 16.734 -7.168 -20.484 1 97.81 289 PHE B C 1
ATOM 6119 O O . PHE B 1 289 ? 16.484 -6.746 -21.609 1 97.81 289 PHE B O 1
ATOM 6126 N N . GLY B 1 290 ? 17.656 -6.594 -19.688 1 98.12 290 GLY B N 1
ATOM 6127 C CA . GLY B 1 290 ? 18.406 -5.422 -20.125 1 98.12 290 GLY B CA 1
ATOM 6128 C C . GLY B 1 290 ? 17.688 -4.117 -19.812 1 98.12 290 GLY B C 1
ATOM 6129 O O . GLY B 1 290 ? 18.172 -3.041 -20.156 1 98.12 290 GLY B O 1
ATOM 6130 N N . TYR B 1 291 ? 16.531 -4.172 -19.203 1 98.31 291 TYR B N 1
ATOM 6131 C CA . TYR B 1 291 ? 15.734 -3.014 -18.797 1 98.31 291 TYR B CA 1
ATOM 6132 C C . TYR B 1 291 ? 14.852 -3.35 -17.594 1 98.31 291 TYR B C 1
ATOM 6134 O O . TYR B 1 291 ? 14.562 -4.52 -17.344 1 98.31 291 TYR B O 1
ATOM 6142 N N . PRO B 1 292 ? 14.43 -2.355 -16.797 1 98.69 292 PRO B N 1
ATOM 6143 C CA . PRO B 1 292 ? 13.531 -2.629 -15.664 1 98.69 292 PRO B CA 1
ATOM 6144 C C . PRO B 1 292 ? 12.102 -2.934 -16.109 1 98.69 292 PRO B C 1
ATOM 6146 O O . PRO B 1 292 ? 11.633 -2.379 -17.109 1 98.69 292 PRO B O 1
ATOM 6149 N N . THR B 1 293 ? 11.422 -3.754 -15.375 1 98.5 293 THR B N 1
ATOM 6150 C CA . THR B 1 293 ? 10.047 -4.129 -15.664 1 98.5 293 THR B CA 1
ATOM 6151 C C . THR B 1 293 ? 9.086 -3.012 -15.266 1 98.5 293 THR B C 1
ATOM 6153 O O . THR B 1 293 ? 9.43 -2.146 -14.453 1 98.5 293 THR B O 1
ATOM 6156 N N . TYR B 1 294 ? 7.898 -3.035 -15.852 1 98.31 294 TYR B N 1
ATOM 6157 C CA . TYR B 1 294 ? 6.863 -2.055 -15.547 1 98.31 294 TYR B CA 1
ATOM 6158 C C . TYR B 1 294 ? 6.484 -2.104 -14.07 1 98.31 294 TYR B C 1
ATOM 6160 O O . TYR B 1 294 ? 6.309 -1.062 -13.438 1 98.31 294 TYR B O 1
ATOM 6168 N N . ASP B 1 295 ? 6.336 -3.291 -13.531 1 98.12 295 ASP B N 1
ATOM 6169 C CA . ASP B 1 295 ? 5.957 -3.457 -12.133 1 98.12 295 ASP B CA 1
ATOM 6170 C C . ASP B 1 295 ? 6.961 -2.771 -11.203 1 98.12 295 ASP B C 1
ATOM 6172 O O . ASP B 1 295 ? 6.574 -2.119 -10.234 1 98.12 295 ASP B O 1
ATOM 6176 N N . LEU B 1 296 ? 8.219 -2.963 -11.477 1 98.69 296 LEU B N 1
ATOM 6177 C CA . LEU B 1 296 ? 9.266 -2.332 -10.68 1 98.69 296 LEU B CA 1
ATOM 6178 C C . LEU B 1 296 ? 9.18 -0.812 -10.781 1 98.69 296 LEU B C 1
ATOM 6180 O O . LEU B 1 296 ? 9.266 -0.113 -9.766 1 98.69 296 LEU B O 1
ATOM 6184 N N . LEU B 1 297 ? 9.016 -0.305 -12.016 1 98.75 297 LEU B N 1
ATOM 6185 C CA . LEU B 1 297 ? 8.93 1.137 -12.219 1 98.75 297 LEU B CA 1
ATOM 6186 C C . LEU B 1 297 ? 7.703 1.708 -11.508 1 98.75 297 LEU B C 1
ATOM 6188 O O . LEU B 1 297 ? 7.766 2.797 -10.938 1 98.75 297 LEU B O 1
ATOM 6192 N N . ASN B 1 298 ? 6.617 0.956 -11.625 1 98.38 298 ASN B N 1
ATOM 6193 C CA . ASN B 1 298 ? 5.414 1.363 -10.906 1 98.38 298 ASN B CA 1
ATOM 6194 C C . ASN B 1 298 ? 5.648 1.405 -9.398 1 98.38 298 ASN B C 1
ATOM 6196 O O . ASN B 1 298 ? 5.184 2.322 -8.719 1 98.38 298 ASN B O 1
ATOM 6200 N N . THR B 1 299 ? 6.371 0.448 -8.844 1 98.12 299 THR B N 1
ATOM 6201 C CA . THR B 1 299 ? 6.711 0.389 -7.422 1 98.12 299 THR B CA 1
ATOM 6202 C C . THR B 1 299 ? 7.543 1.602 -7.016 1 98.12 299 THR B C 1
ATOM 6204 O O . THR B 1 299 ? 7.254 2.246 -6.004 1 98.12 299 THR B O 1
ATOM 6207 N N . ILE B 1 300 ? 8.508 1.938 -7.816 1 98.62 300 ILE B N 1
ATOM 6208 C CA . ILE B 1 300 ? 9.391 3.057 -7.523 1 98.62 300 ILE B CA 1
ATOM 6209 C C . ILE B 1 300 ? 8.609 4.367 -7.574 1 98.62 300 ILE B C 1
ATOM 6211 O O . ILE B 1 300 ? 8.781 5.234 -6.715 1 98.62 300 ILE B O 1
ATOM 6215 N N . GLN B 1 301 ? 7.703 4.48 -8.523 1 98.31 301 GLN B N 1
ATOM 6216 C CA . GLN B 1 301 ? 6.902 5.688 -8.688 1 98.31 301 GLN B CA 1
ATOM 6217 C C . GLN B 1 301 ? 6.043 5.949 -7.453 1 98.31 301 GLN B C 1
ATOM 6219 O O . GLN B 1 301 ? 5.852 7.102 -7.055 1 98.31 301 GLN B O 1
ATOM 6224 N N . GLN B 1 302 ? 5.574 4.922 -6.801 1 97.06 302 GLN B N 1
ATOM 6225 C CA . GLN B 1 302 ? 4.617 5.039 -5.707 1 97.06 302 GLN B CA 1
ATOM 6226 C C . GLN B 1 302 ? 5.328 5.07 -4.355 1 97.06 302 GLN B C 1
ATOM 6228 O O . GLN B 1 302 ? 4.691 5.258 -3.318 1 97.06 302 GLN B O 1
ATOM 6233 N N . PHE B 1 303 ? 6.609 5.004 -4.32 1 96.88 303 PHE B N 1
ATOM 6234 C CA . PHE B 1 303 ? 7.387 4.66 -3.135 1 96.88 303 PHE B CA 1
ATOM 6235 C C . PHE B 1 303 ? 7.449 5.836 -2.168 1 96.88 303 PHE B C 1
ATOM 6237 O O . PHE B 1 303 ? 7.477 5.645 -0.95 1 96.88 303 PHE B O 1
ATOM 6244 N N . LEU B 1 304 ? 7.496 7.164 -2.541 1 95.5 304 LEU B N 1
ATOM 6245 C CA . LEU B 1 304 ? 7.832 8.266 -1.647 1 95.5 304 LEU B CA 1
ATOM 6246 C C . LEU B 1 304 ? 6.676 9.258 -1.547 1 95.5 304 LEU B C 1
ATOM 6248 O O . LEU B 1 304 ? 6.656 10.102 -0.651 1 95.5 304 LEU B O 1
ATOM 6252 N N . GLY B 1 305 ? 5.738 9.375 -2.285 1 94.88 305 GLY B N 1
ATOM 6253 C CA . GLY B 1 305 ? 4.516 10.148 -2.143 1 94.88 305 GLY B CA 1
ATOM 6254 C C . GLY B 1 305 ? 4.59 11.516 -2.797 1 94.88 305 GLY B C 1
ATOM 6255 O O . GLY B 1 305 ? 3.654 12.312 -2.695 1 94.88 305 GLY B O 1
ATOM 6256 N N . PHE B 1 306 ? 5.648 11.875 -3.521 1 97.56 306 PHE B N 1
ATOM 6257 C CA . PHE B 1 306 ? 5.863 13.211 -4.074 1 97.56 306 PHE B CA 1
ATOM 6258 C C . PHE B 1 306 ? 4.934 13.461 -5.254 1 97.56 306 PHE B C 1
ATOM 6260 O O . PHE B 1 306 ? 4.691 14.609 -5.625 1 97.56 306 PHE B O 1
ATOM 6267 N N . GLU B 1 307 ? 4.301 12.398 -5.824 1 96.31 307 GLU B N 1
ATOM 6268 C CA . GLU B 1 307 ? 3.396 12.57 -6.957 1 96.31 307 GLU B CA 1
ATOM 6269 C C . GLU B 1 307 ? 2.033 13.078 -6.5 1 96.31 307 GLU B C 1
ATOM 6271 O O . GLU B 1 307 ? 1.361 13.812 -7.23 1 96.31 307 GLU B O 1
ATOM 6276 N N . THR B 1 308 ? 1.646 12.703 -5.277 1 97.31 308 THR B N 1
ATOM 6277 C CA . THR B 1 308 ? 0.291 13.008 -4.828 1 97.31 308 THR B CA 1
ATOM 6278 C C . THR B 1 308 ? 0.3 14.125 -3.795 1 97.31 308 THR B C 1
ATOM 6280 O O . THR B 1 308 ? -0.739 14.734 -3.516 1 97.31 308 THR B O 1
ATOM 6283 N N . ASN B 1 309 ? 1.414 14.375 -3.205 1 98.06 309 ASN B N 1
ATOM 6284 C CA . ASN B 1 309 ? 1.518 15.359 -2.131 1 98.06 309 ASN B CA 1
ATOM 6285 C C . ASN B 1 309 ? 2.518 16.453 -2.471 1 98.06 309 ASN B C 1
ATOM 6287 O O . ASN B 1 309 ? 3.592 16.531 -1.871 1 98.06 309 ASN B O 1
ATOM 6291 N N . VAL B 1 310 ? 2.15 17.422 -3.264 1 98.38 310 VAL B N 1
ATOM 6292 C CA . VAL B 1 310 ? 3.061 18.406 -3.814 1 98.38 310 VAL B CA 1
ATOM 6293 C C . VAL B 1 310 ? 3.533 19.344 -2.705 1 98.38 310 VAL B C 1
ATOM 6295 O O . VAL B 1 310 ? 4.645 19.875 -2.762 1 98.38 310 VAL B O 1
ATOM 6298 N N . ILE B 1 311 ? 2.693 19.516 -1.66 1 98.69 311 ILE B N 1
ATOM 6299 C CA . ILE B 1 311 ? 3.068 20.359 -0.537 1 98.69 311 ILE B CA 1
ATOM 6300 C C . ILE B 1 311 ? 4.316 19.797 0.143 1 98.69 311 ILE B C 1
ATOM 6302 O O . ILE B 1 311 ? 5.16 20.562 0.63 1 98.69 311 ILE B O 1
ATOM 6306 N N . TYR B 1 312 ? 4.461 18.484 0.11 1 98.56 312 TYR B N 1
ATOM 6307 C CA . TYR B 1 312 ? 5.617 17.828 0.719 1 98.56 312 TYR B CA 1
ATOM 6308 C C . TYR B 1 312 ? 6.918 18.359 0.115 1 98.56 312 TYR B C 1
ATOM 6310 O O . TYR B 1 312 ? 7.84 18.734 0.841 1 98.56 312 TYR B O 1
ATOM 6318 N N . ALA B 1 313 ? 6.945 18.438 -1.173 1 98.62 313 ALA B N 1
ATOM 6319 C CA . ALA B 1 313 ? 8.133 18.953 -1.857 1 98.62 313 ALA B CA 1
ATOM 6320 C C . ALA B 1 313 ? 8.266 20.453 -1.674 1 98.62 313 ALA B C 1
ATOM 6322 O O . ALA B 1 313 ? 9.367 20.969 -1.446 1 98.62 313 ALA B O 1
ATOM 6323 N N . LEU B 1 314 ? 7.156 21.156 -1.718 1 98.62 314 LEU B N 1
ATOM 6324 C CA . LEU B 1 314 ? 7.188 22.609 -1.712 1 98.62 314 LEU B CA 1
ATOM 6325 C C . LEU B 1 314 ? 7.582 23.141 -0.337 1 98.62 314 LEU B C 1
ATOM 6327 O O . LEU B 1 314 ? 8.297 24.141 -0.234 1 98.62 314 LEU B O 1
ATOM 6331 N N . PHE B 1 315 ? 7.133 22.406 0.73 1 98.25 315 PHE B N 1
ATOM 6332 C CA . PHE B 1 315 ? 7.305 22.984 2.061 1 98.25 315 PHE B CA 1
ATOM 6333 C C . PHE B 1 315 ? 8.367 22.219 2.846 1 98.25 315 PHE B C 1
ATOM 6335 O O . PHE B 1 315 ? 8.711 22.609 3.967 1 98.25 315 PHE B O 1
ATOM 6342 N N . GLN B 1 316 ? 8.922 21.156 2.301 1 97.62 316 GLN B N 1
ATOM 6343 C CA . GLN B 1 316 ? 9.852 20.344 3.074 1 97.62 316 GLN B CA 1
ATOM 6344 C C . GLN B 1 316 ? 10.938 21.203 3.717 1 97.62 316 GLN B C 1
ATOM 6346 O O . GLN B 1 316 ? 11.242 21.047 4.898 1 97.62 316 GLN B O 1
ATOM 6351 N N . GLU B 1 317 ? 11.508 22.125 3 1 97 317 GLU B N 1
ATOM 6352 C CA . GLU B 1 317 ? 12.57 22.969 3.549 1 97 317 GLU B CA 1
ATOM 6353 C C . GLU B 1 317 ? 11.992 24.219 4.207 1 97 317 GLU B C 1
ATOM 6355 O O . GLU B 1 317 ? 12.594 24.766 5.133 1 97 317 GLU B O 1
ATOM 6360 N N . ALA B 1 318 ? 10.812 24.609 3.766 1 96.44 318 ALA B N 1
ATOM 6361 C CA . ALA B 1 318 ? 10.148 25.797 4.285 1 96.44 318 ALA B CA 1
ATOM 6362 C C . ALA B 1 318 ? 9.766 25.609 5.75 1 96.44 318 ALA B C 1
ATOM 6364 O O . ALA B 1 318 ? 9.609 26.594 6.484 1 96.44 318 ALA B O 1
ATOM 6365 N N . ILE B 1 319 ? 9.656 24.406 6.184 1 96.94 319 ILE B N 1
ATOM 6366 C CA . ILE B 1 319 ? 9.203 24.156 7.551 1 96.94 319 ILE B CA 1
ATOM 6367 C C . ILE B 1 319 ? 10.305 24.562 8.531 1 96.94 319 ILE B C 1
ATOM 6369 O O . ILE B 1 319 ? 10.047 24.703 9.734 1 96.94 319 ILE B O 1
ATOM 6373 N N . TYR B 1 320 ? 11.555 24.859 8.055 1 97.38 320 TYR B N 1
ATOM 6374 C CA . TYR B 1 320 ? 12.664 25.281 8.906 1 97.38 320 TYR B CA 1
ATOM 6375 C C . TYR B 1 320 ? 12.812 26.797 8.906 1 97.38 320 TYR B C 1
ATOM 6377 O O . TYR B 1 320 ? 13.633 27.344 9.648 1 97.38 320 TYR B O 1
ATOM 6385 N N . CYS B 1 321 ? 12.047 27.453 8.078 1 97.19 321 CYS B N 1
ATOM 6386 C CA . CYS B 1 321 ? 12.148 28.891 7.973 1 97.19 321 CYS B CA 1
ATOM 6387 C C . CYS B 1 321 ? 11.25 29.578 9 1 97.19 321 CYS B C 1
ATOM 6389 O O . CYS B 1 321 ? 10.055 29.266 9.086 1 97.19 321 CYS B O 1
ATOM 6391 N N . ASN B 1 322 ? 11.773 30.453 9.797 1 95.81 322 ASN B N 1
ATOM 6392 C CA . ASN B 1 322 ? 11.07 31.188 10.836 1 95.81 322 ASN B CA 1
ATOM 6393 C C . ASN B 1 322 ? 11.43 32.656 10.812 1 95.81 322 ASN B C 1
ATOM 6395 O O . ASN B 1 322 ? 12.547 33.062 11.172 1 95.81 322 ASN B O 1
ATOM 6399 N N . GLY B 1 323 ? 10.461 33.531 10.477 1 92.69 323 GLY B N 1
ATOM 6400 C CA . GLY B 1 323 ? 10.75 34.938 10.328 1 92.69 323 GLY B CA 1
ATOM 6401 C C . GLY B 1 323 ? 11.656 35.25 9.148 1 92.69 323 GLY B C 1
ATOM 6402 O O . GLY B 1 323 ? 11.445 34.719 8.047 1 92.69 323 GLY B O 1
ATOM 6403 N N . ASN B 1 324 ? 12.516 36.156 9.367 1 91 324 ASN B N 1
ATOM 6404 C CA . ASN B 1 324 ? 13.422 36.562 8.289 1 91 324 ASN B CA 1
ATOM 6405 C C . ASN B 1 324 ? 14.5 35.5 8.055 1 91 324 ASN B C 1
ATOM 6407 O O . ASN B 1 324 ? 15.57 35.562 8.664 1 91 324 ASN B O 1
ATOM 6411 N N . SER B 1 325 ? 14.227 34.594 7.176 1 93.06 325 SER B N 1
ATOM 6412 C CA . SER B 1 325 ? 15.125 33.5 6.828 1 93.06 325 SER B CA 1
ATOM 6413 C C . SER B 1 325 ? 14.828 32.938 5.434 1 93.06 325 SER B C 1
ATOM 6415 O O . SER B 1 325 ? 13.695 33.062 4.949 1 93.06 325 SER B O 1
ATOM 6417 N N . LYS B 1 326 ? 15.867 32.438 4.77 1 95.06 326 LYS B N 1
ATOM 6418 C CA . LYS B 1 326 ? 15.742 31.781 3.467 1 95.06 326 LYS B CA 1
ATOM 6419 C C . LYS B 1 326 ? 16.234 30.328 3.52 1 95.06 326 LYS B C 1
ATOM 6421 O O . LYS B 1 326 ? 17.234 30.031 4.156 1 95.06 326 LYS B O 1
ATOM 6426 N N . SER B 1 327 ? 15.422 29.484 2.916 1 96.44 327 SER B N 1
ATOM 6427 C CA . SER B 1 327 ? 15.914 28.109 2.846 1 96.44 327 SER B CA 1
ATOM 6428 C C . SER B 1 327 ? 17.062 27.969 1.849 1 96.44 327 SER B C 1
ATOM 6430 O O . SER B 1 327 ? 18.047 27.281 2.113 1 96.44 327 SER B O 1
ATOM 6432 N N . ASN B 1 328 ? 16.891 28.719 0.706 1 97.69 328 ASN B N 1
ATOM 6433 C CA . ASN B 1 328 ? 17.969 28.859 -0.276 1 97.69 328 ASN B CA 1
ATOM 6434 C C . ASN B 1 328 ? 18.469 27.516 -0.772 1 97.69 328 ASN B C 1
ATOM 6436 O O . ASN B 1 328 ? 19.672 27.297 -0.877 1 97.69 328 ASN B O 1
ATOM 6440 N N . TRP B 1 329 ? 17.625 26.625 -1.023 1 98.25 329 TRP B N 1
ATOM 6441 C CA . TRP B 1 329 ? 17.969 25.297 -1.538 1 98.25 329 TRP B CA 1
ATOM 6442 C C . TRP B 1 329 ? 19.078 24.672 -0.715 1 98.25 329 TRP B C 1
ATOM 6444 O O . TRP B 1 329 ? 20.062 24.156 -1.27 1 98.25 329 TRP B O 1
ATOM 6454 N N . SER B 1 330 ? 18.922 24.703 0.576 1 98.25 330 SER B N 1
ATOM 6455 C CA . SER B 1 330 ? 19.953 24.234 1.499 1 98.25 330 SER B CA 1
ATOM 6456 C C . SER B 1 330 ? 20.328 22.781 1.22 1 98.25 330 SER B C 1
ATOM 6458 O O . SER B 1 330 ? 21.516 22.453 1.081 1 98.25 330 SER B O 1
ATOM 6460 N N . ALA B 1 331 ? 19.359 21.875 1.116 1 97.94 331 ALA B N 1
ATOM 6461 C CA . ALA B 1 331 ? 19.625 20.469 0.862 1 97.94 331 ALA B CA 1
ATOM 6462 C C . ALA B 1 331 ? 20.375 20.266 -0.449 1 97.94 331 ALA B C 1
ATOM 6464 O O . ALA B 1 331 ? 21.328 19.484 -0.52 1 97.94 331 ALA B O 1
ATOM 6465 N N . ASP B 1 332 ? 19.922 20.953 -1.482 1 97.94 332 ASP B N 1
ATOM 6466 C CA . ASP B 1 332 ? 20.547 20.859 -2.797 1 97.94 332 ASP B CA 1
ATOM 6467 C C . ASP B 1 332 ? 21.984 21.391 -2.764 1 97.94 332 ASP B C 1
ATOM 6469 O O . ASP B 1 332 ? 22.891 20.766 -3.289 1 97.94 332 ASP B O 1
ATOM 6473 N N . ARG B 1 333 ? 22.156 22.547 -2.123 1 97.31 333 ARG B N 1
ATOM 6474 C CA . ARG B 1 333 ? 23.484 23.141 -2.008 1 97.31 333 ARG B CA 1
ATOM 6475 C C . ARG B 1 333 ? 24.438 22.203 -1.26 1 97.31 333 ARG B C 1
ATOM 6477 O O . ARG B 1 333 ? 25.578 22 -1.681 1 97.31 333 ARG B O 1
ATOM 6484 N N . LEU B 1 334 ? 23.984 21.641 -0.211 1 97 334 LEU B N 1
ATOM 6485 C CA . LEU B 1 334 ? 24.844 20.828 0.64 1 97 334 LEU B CA 1
ATOM 6486 C C . LEU B 1 334 ? 25.141 19.484 -0.028 1 97 334 LEU B C 1
ATOM 6488 O O . LEU B 1 334 ? 26.172 18.875 0.256 1 97 334 LEU B O 1
ATOM 6492 N N . ARG B 1 335 ? 24.25 19.016 -0.872 1 96.12 335 ARG B N 1
ATOM 6493 C CA . ARG B 1 335 ? 24.516 17.797 -1.623 1 96.12 335 ARG B CA 1
ATOM 6494 C C . ARG B 1 335 ? 25.797 17.906 -2.424 1 96.12 335 ARG B C 1
ATOM 6496 O O . ARG B 1 335 ? 26.531 16.938 -2.57 1 96.12 335 ARG B O 1
ATOM 6503 N N . TYR B 1 336 ? 26.062 19.078 -2.928 1 92.75 336 TYR B N 1
ATOM 6504 C CA . TYR B 1 336 ? 27.172 19.281 -3.844 1 92.75 336 TYR B CA 1
ATOM 6505 C C . TYR B 1 336 ? 28.328 19.984 -3.145 1 92.75 336 TYR B C 1
ATOM 6507 O O . TYR B 1 336 ? 29.297 20.406 -3.795 1 92.75 336 TYR B O 1
ATOM 6515 N N . ALA B 1 337 ? 28.156 20.141 -1.857 1 91 337 ALA B N 1
ATOM 6516 C CA . ALA B 1 337 ? 29.312 20.609 -1.087 1 91 337 ALA B CA 1
ATOM 6517 C C . ALA B 1 337 ? 30.406 19.547 -1.027 1 91 337 ALA B C 1
ATOM 6519 O O . ALA B 1 337 ? 30.141 18.359 -1.185 1 91 337 ALA B O 1
ATOM 6520 N N . LEU B 1 338 ? 31.594 19.938 -0.843 1 76.75 338 LEU B N 1
ATOM 6521 C CA . LEU B 1 338 ? 32.812 19.125 -1.067 1 76.75 338 LEU B CA 1
ATOM 6522 C C . LEU B 1 338 ? 32.688 17.797 -0.335 1 76.75 338 LEU B C 1
ATOM 6524 O O . LEU B 1 338 ? 32.875 16.734 -0.938 1 76.75 338 LEU B O 1
ATOM 6528 N N . ASP B 1 339 ? 32.344 17.641 0.885 1 84.44 339 ASP B N 1
ATOM 6529 C CA . ASP B 1 339 ? 32.344 16.391 1.642 1 84.44 339 ASP B CA 1
ATOM 6530 C C . ASP B 1 339 ? 31.203 15.477 1.176 1 84.44 339 ASP B C 1
ATOM 6532 O O . ASP B 1 339 ? 31.375 14.258 1.127 1 84.44 339 ASP B O 1
ATOM 6536 N N . ASN B 1 340 ? 30.094 16.031 0.7 1 89.44 340 ASN B N 1
ATOM 6537 C CA . ASN B 1 340 ? 28.922 15.25 0.305 1 89.44 340 ASN B CA 1
ATOM 6538 C C . ASN B 1 340 ? 28.984 14.867 -1.172 1 89.44 340 ASN B C 1
ATOM 6540 O O . ASN B 1 340 ? 28.5 13.805 -1.561 1 89.44 340 ASN B O 1
ATOM 6544 N N . GLU B 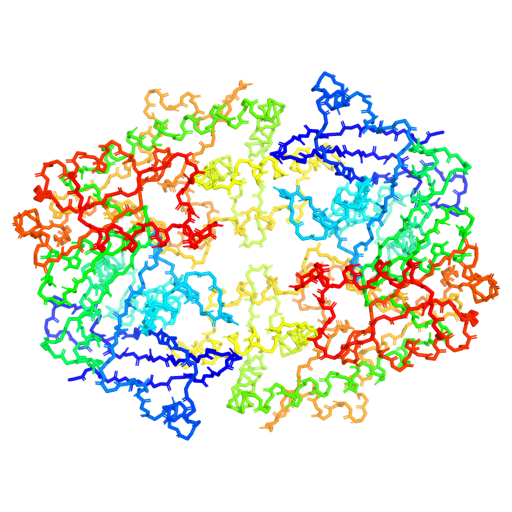1 341 ? 29.641 15.711 -1.985 1 86.94 341 GLU B N 1
ATOM 6545 C CA . GLU B 1 341 ? 29.609 15.531 -3.434 1 86.94 341 GLU B CA 1
ATOM 6546 C C . GLU B 1 341 ? 30.188 14.18 -3.834 1 86.94 341 GLU B C 1
ATOM 6548 O O . GLU B 1 341 ? 29.625 13.477 -4.68 1 86.94 341 GLU B O 1
ATOM 6553 N N . LYS B 1 342 ? 31.172 13.727 -3.236 1 87.94 342 LYS B N 1
ATOM 6554 C CA . LYS B 1 342 ? 31.844 12.477 -3.562 1 87.94 342 LYS B CA 1
ATOM 6555 C C . LYS B 1 342 ? 30.953 11.273 -3.254 1 87.94 342 LYS B C 1
ATOM 6557 O O . LYS B 1 342 ? 31.031 10.25 -3.936 1 87.94 342 LYS B O 1
ATOM 6562 N N . LEU B 1 343 ? 30.125 11.461 -2.295 1 90.38 343 LEU B N 1
ATOM 6563 C CA . LEU B 1 343 ? 29.312 10.344 -1.815 1 90.38 343 LEU B CA 1
ATOM 6564 C C . LEU B 1 343 ? 28 10.266 -2.578 1 90.38 343 LEU B C 1
ATOM 6566 O O . LEU B 1 343 ? 27.5 9.172 -2.848 1 90.38 343 LEU B O 1
ATOM 6570 N N . PHE B 1 344 ? 27.484 11.398 -2.986 1 92.62 344 PHE B N 1
ATOM 6571 C CA . PHE B 1 344 ? 26.109 11.438 -3.463 1 92.62 344 PHE B CA 1
ATOM 6572 C C . PHE B 1 344 ? 26.062 11.703 -4.961 1 92.62 344 PHE B C 1
ATOM 6574 O O . PHE B 1 344 ? 25 11.984 -5.516 1 92.62 344 PHE B O 1
ATOM 6581 N N . THR B 1 345 ? 27.203 11.672 -5.613 1 91.56 345 THR B N 1
ATOM 6582 C CA . THR B 1 345 ? 27.266 11.719 -7.07 1 91.56 345 THR B CA 1
ATOM 6583 C C . THR B 1 345 ? 27.781 10.398 -7.637 1 91.56 345 THR B C 1
ATOM 6585 O O . THR B 1 345 ? 28.531 9.688 -6.973 1 91.56 345 THR B O 1
ATOM 6588 N N . LEU B 1 346 ? 27.297 10.164 -8.789 1 89.31 346 LEU B N 1
ATOM 6589 C CA . LEU B 1 346 ? 27.656 8.898 -9.43 1 89.31 346 LEU B CA 1
ATOM 6590 C C . LEU B 1 346 ? 29.156 8.766 -9.555 1 89.31 346 LEU B C 1
ATOM 6592 O O . LEU B 1 346 ? 29.844 9.688 -10.016 1 89.31 346 LEU B O 1
ATOM 6596 N N . ASN B 1 347 ? 29.641 7.656 -9.008 1 86.5 347 ASN B N 1
ATOM 6597 C CA . ASN B 1 347 ? 31.016 7.234 -9.188 1 86.5 347 ASN B CA 1
ATOM 6598 C C . ASN B 1 347 ? 31.125 5.719 -9.328 1 86.5 347 ASN B C 1
ATOM 6600 O O . ASN B 1 347 ? 30.141 5.004 -9.172 1 86.5 347 ASN B O 1
ATOM 6604 N N . LYS B 1 348 ? 32.188 5.262 -9.602 1 87.25 348 LYS B N 1
ATOM 6605 C CA . LYS B 1 348 ? 32.344 3.854 -9.953 1 87.25 348 LYS B CA 1
ATOM 6606 C C . LYS B 1 348 ? 32.562 2.996 -8.711 1 87.25 348 LYS B C 1
ATOM 6608 O O . LYS B 1 348 ? 32.562 1.766 -8.797 1 87.25 348 LYS B O 1
ATOM 6613 N N . GLU B 1 349 ? 32.562 3.568 -7.613 1 88.12 349 GLU B N 1
ATOM 6614 C CA . GLU B 1 349 ? 32.875 2.801 -6.41 1 88.12 349 GLU B CA 1
ATOM 6615 C C . GLU B 1 349 ? 31.641 2.553 -5.57 1 88.12 349 GLU B C 1
ATOM 6617 O O . GLU B 1 349 ? 31.297 1.404 -5.277 1 88.12 349 GLU B O 1
ATOM 6622 N N . GLN B 1 350 ? 31 3.629 -5.09 1 92.12 350 GLN B N 1
ATOM 6623 C CA . GLN B 1 350 ? 29.812 3.52 -4.238 1 92.12 350 GLN B CA 1
ATOM 6624 C C . GLN B 1 350 ? 28.938 4.758 -4.355 1 92.12 350 GLN B C 1
ATOM 6626 O O . GLN B 1 350 ? 29.438 5.883 -4.371 1 92.12 350 GLN B O 1
ATOM 6631 N N . VAL B 1 351 ? 27.703 4.516 -4.484 1 95.62 351 VAL B N 1
ATOM 6632 C CA . VAL B 1 351 ? 26.734 5.609 -4.59 1 95.62 351 VAL B CA 1
ATOM 6633 C C . VAL B 1 351 ? 25.812 5.609 -3.371 1 95.62 351 VAL B C 1
ATOM 6635 O O . VAL B 1 351 ? 25.203 4.59 -3.053 1 95.62 351 VAL B O 1
ATOM 6638 N N . PHE B 1 352 ? 25.766 6.727 -2.699 1 97.88 352 PHE B N 1
ATOM 6639 C CA . PHE B 1 352 ? 24.906 6.836 -1.524 1 97.88 352 PHE B CA 1
ATOM 6640 C C . PHE B 1 352 ? 23.5 7.297 -1.915 1 97.88 352 PHE B C 1
ATOM 6642 O O . PHE B 1 352 ? 23.344 8.047 -2.881 1 97.88 352 PHE B O 1
ATOM 6649 N N . PHE B 1 353 ? 22.562 6.77 -1.208 1 98.5 353 PHE B N 1
ATOM 6650 C CA . PHE B 1 353 ? 21.203 7.262 -1.284 1 98.5 353 PHE B CA 1
ATOM 6651 C C . PHE B 1 353 ? 21.031 8.531 -0.455 1 98.5 353 PHE B C 1
ATOM 6653 O O . PHE B 1 353 ? 21.797 8.773 0.48 1 98.5 353 PHE B O 1
ATOM 6660 N N . THR B 1 354 ? 20.031 9.344 -0.827 1 98.19 354 THR B N 1
ATOM 6661 C CA . THR B 1 354 ? 19.766 10.562 -0.068 1 98.19 354 THR B CA 1
ATOM 6662 C C . THR B 1 354 ? 18.609 10.344 0.909 1 98.19 354 THR B C 1
ATOM 6664 O O . THR B 1 354 ? 18.031 9.258 0.96 1 98.19 354 THR B O 1
ATOM 6667 N N . GLY B 1 355 ? 18.359 11.312 1.766 1 97.5 355 GLY B N 1
ATOM 6668 C CA . GLY B 1 355 ? 17.344 11.219 2.801 1 97.5 355 GLY B CA 1
ATOM 6669 C C . GLY B 1 355 ? 16.125 12.07 2.512 1 97.5 355 GLY B C 1
ATOM 6670 O O . GLY B 1 355 ? 15.688 12.164 1.365 1 97.5 355 GLY B O 1
ATOM 6671 N N . GLU B 1 356 ? 15.492 12.57 3.564 1 97.62 356 GLU B N 1
ATOM 6672 C CA . GLU B 1 356 ? 14.336 13.453 3.412 1 97.62 356 GLU B CA 1
ATOM 6673 C C . GLU B 1 356 ? 14.766 14.852 2.975 1 97.62 356 GLU B C 1
ATOM 6675 O O . GLU B 1 356 ? 14.812 15.773 3.789 1 97.62 356 GLU B O 1
ATOM 6680 N N . MET B 1 357 ? 15.031 14.953 1.704 1 97.44 357 MET B N 1
ATOM 6681 C CA . MET B 1 357 ? 15.586 16.141 1.077 1 97.44 357 MET B CA 1
ATOM 6682 C C . MET B 1 357 ? 14.922 16.406 -0.27 1 97.44 357 MET B C 1
ATOM 6684 O O . MET B 1 357 ? 14.625 15.477 -1.014 1 97.44 357 MET B O 1
ATOM 6688 N N . VAL B 1 358 ? 14.656 17.625 -0.55 1 98.06 358 VAL B N 1
ATOM 6689 C CA . VAL B 1 358 ? 14.086 18.016 -1.834 1 98.06 358 VAL B CA 1
ATOM 6690 C C . VAL B 1 358 ? 15.133 18.75 -2.668 1 98.06 358 VAL B C 1
ATOM 6692 O O . VAL B 1 358 ? 15.812 19.641 -2.168 1 98.06 358 VAL B O 1
ATOM 6695 N N . TYR B 1 359 ? 15.258 18.359 -3.887 1 98.31 359 TYR B N 1
ATOM 6696 C CA . TYR B 1 359 ? 16.281 18.875 -4.789 1 98.31 359 TYR B CA 1
ATOM 6697 C C . TYR B 1 359 ? 15.656 19.562 -5.996 1 98.31 359 TYR B C 1
ATOM 6699 O O . TYR B 1 359 ? 14.508 19.281 -6.352 1 98.31 359 TYR B O 1
ATOM 6707 N N . LYS B 1 360 ? 16.453 20.453 -6.625 1 98.5 360 LYS B N 1
ATOM 6708 C CA . LYS B 1 360 ? 16.016 21.141 -7.84 1 98.5 360 LYS B CA 1
ATOM 6709 C C . LYS B 1 360 ? 15.633 20.141 -8.93 1 98.5 360 LYS B C 1
ATOM 6711 O O . LYS B 1 360 ? 14.648 20.328 -9.641 1 98.5 360 LYS B O 1
ATOM 6716 N N . SER B 1 361 ? 16.312 19.031 -9.039 1 98.25 361 SER B N 1
ATOM 6717 C CA . SER B 1 361 ? 16.109 18.031 -10.086 1 98.25 361 SER B CA 1
ATOM 6718 C C . SER B 1 361 ? 14.742 17.391 -9.969 1 98.25 361 SER B C 1
ATOM 6720 O O . SER B 1 361 ? 14.219 16.844 -10.945 1 98.25 361 SER B O 1
ATOM 6722 N N . MET B 1 362 ? 14.18 17.391 -8.766 1 98.75 362 MET B N 1
ATOM 6723 C CA . MET B 1 362 ? 12.875 16.766 -8.562 1 98.75 362 MET B CA 1
ATOM 6724 C C . MET B 1 362 ? 11.805 17.438 -9.422 1 98.75 362 MET B C 1
ATOM 6726 O O . MET B 1 362 ? 10.867 16.781 -9.867 1 98.75 362 MET B O 1
ATOM 6730 N N . PHE B 1 363 ? 11.938 18.688 -9.672 1 98.81 363 PHE B N 1
ATOM 6731 C CA . PHE B 1 363 ? 10.945 19.453 -10.414 1 98.81 363 PHE B CA 1
ATOM 6732 C C . PHE B 1 363 ? 11.148 19.297 -11.914 1 98.81 363 PHE B C 1
ATOM 6734 O O . PHE B 1 363 ? 10.398 19.875 -12.711 1 98.81 363 PHE B O 1
ATOM 6741 N N . ASP B 1 364 ? 12.133 18.547 -12.289 1 98.56 364 ASP B N 1
ATOM 6742 C CA . ASP B 1 364 ? 12.297 18.078 -13.664 1 98.56 364 ASP B CA 1
ATOM 6743 C C . ASP B 1 364 ? 11.875 16.609 -13.797 1 98.56 364 ASP B C 1
ATOM 6745 O O . ASP B 1 364 ? 11.367 16.203 -14.844 1 98.56 364 ASP B O 1
ATOM 6749 N N . ASP B 1 365 ? 12.07 15.82 -12.766 1 98.62 365 ASP B N 1
ATOM 6750 C CA . ASP B 1 365 ? 11.93 14.367 -12.828 1 98.62 365 ASP B CA 1
ATOM 6751 C C . ASP B 1 365 ? 10.484 13.953 -12.555 1 98.62 365 ASP B C 1
ATOM 6753 O O . ASP B 1 365 ? 9.984 13 -13.156 1 98.62 365 ASP B O 1
ATOM 6757 N N . TYR B 1 366 ? 9.812 14.555 -11.57 1 98.75 366 TYR B N 1
ATOM 6758 C CA . TYR B 1 366 ? 8.461 14.172 -11.18 1 98.75 366 TYR B CA 1
ATOM 6759 C C . TYR B 1 366 ? 7.426 14.852 -12.062 1 98.75 366 TYR B C 1
ATOM 6761 O O . TYR B 1 366 ? 7.406 16.078 -12.188 1 98.75 366 TYR B O 1
ATOM 6769 N N . SER B 1 367 ? 6.516 14.039 -12.57 1 98.5 367 SER B N 1
ATOM 6770 C CA . SER B 1 367 ? 5.477 14.555 -13.461 1 98.5 367 SER B CA 1
ATOM 6771 C C . SER B 1 367 ? 4.594 15.57 -12.742 1 98.5 367 SER B C 1
ATOM 6773 O O . SER B 1 367 ? 4.176 16.562 -13.336 1 98.5 367 SER B O 1
ATOM 6775 N N . GLU B 1 368 ? 4.355 15.383 -11.453 1 98.56 368 GLU B N 1
ATOM 6776 C CA . GLU B 1 368 ? 3.398 16.219 -10.734 1 98.56 368 GLU B CA 1
ATOM 6777 C C . GLU B 1 368 ? 4.102 17.344 -9.992 1 98.56 368 GLU B C 1
ATOM 6779 O O . GLU B 1 368 ? 3.445 18.188 -9.375 1 98.56 368 GLU B O 1
ATOM 6784 N N . LEU B 1 369 ? 5.461 17.406 -10.094 1 98.81 369 LEU B N 1
ATOM 6785 C CA . LEU B 1 369 ? 6.18 18.531 -9.484 1 98.81 369 LEU B CA 1
ATOM 6786 C C . LEU B 1 369 ? 6.66 19.5 -10.547 1 98.81 369 LEU B C 1
ATOM 6788 O O . LEU B 1 369 ? 6.863 20.688 -10.258 1 98.81 369 LEU B O 1
ATOM 6792 N N . LYS B 1 370 ? 6.766 19.062 -11.766 1 98.56 370 LYS B N 1
ATOM 6793 C CA . LYS B 1 370 ? 7.301 19.859 -12.867 1 98.56 370 LYS B CA 1
ATOM 6794 C C . LYS B 1 370 ? 6.551 21.188 -13.016 1 98.56 370 LYS B C 1
ATOM 6796 O O . LYS B 1 370 ? 7.172 22.234 -13.172 1 98.56 370 LYS B O 1
ATOM 6801 N N . PRO B 1 371 ? 5.219 21.172 -12.898 1 98.5 371 PRO B N 1
ATOM 6802 C CA . PRO B 1 371 ? 4.48 22.438 -13.07 1 98.5 371 PRO B CA 1
ATOM 6803 C C . PRO B 1 371 ? 4.75 23.438 -11.961 1 98.5 371 PRO B C 1
ATOM 6805 O O . PRO B 1 371 ? 4.402 24.609 -12.086 1 98.5 371 PRO B O 1
ATOM 6808 N N . PHE B 1 372 ? 5.371 23.031 -10.906 1 98.81 372 PHE B N 1
ATOM 6809 C CA . PHE B 1 372 ? 5.59 23.906 -9.758 1 98.81 372 PHE B CA 1
ATOM 6810 C C . PHE B 1 372 ? 7.027 24.406 -9.727 1 98.81 372 PHE B C 1
ATOM 6812 O O . PHE B 1 372 ? 7.457 25.016 -8.742 1 98.81 372 PHE B O 1
ATOM 6819 N N . LYS B 1 373 ? 7.828 24.172 -10.773 1 98.69 373 LYS B N 1
ATOM 6820 C CA . LYS B 1 373 ? 9.258 24.469 -10.766 1 98.69 373 LYS B CA 1
ATOM 6821 C C . LYS B 1 373 ? 9.516 25.938 -10.438 1 98.69 373 LYS B C 1
ATOM 6823 O O . LYS B 1 373 ? 10.312 26.25 -9.547 1 98.69 373 LYS B O 1
ATOM 6828 N N . GLU B 1 374 ? 8.852 26.844 -11.094 1 98.69 374 GLU B N 1
ATOM 6829 C CA . GLU B 1 374 ? 9.07 28.266 -10.859 1 98.69 374 GLU B CA 1
ATOM 6830 C C . GLU B 1 374 ? 8.656 28.656 -9.445 1 98.69 374 GLU B C 1
ATOM 6832 O O . GLU B 1 374 ? 9.328 29.453 -8.797 1 98.69 374 GLU B O 1
ATOM 6837 N N . LEU B 1 375 ? 7.539 28.125 -8.992 1 98.81 375 LEU B N 1
ATOM 6838 C CA . LEU B 1 375 ? 7.074 28.406 -7.641 1 98.81 375 LEU B CA 1
ATOM 6839 C C . LEU B 1 375 ? 8.086 27.906 -6.609 1 98.81 375 LEU B C 1
ATOM 6841 O O . LEU B 1 375 ? 8.328 28.578 -5.605 1 98.81 375 LEU B O 1
ATOM 6845 N N . ALA B 1 376 ? 8.617 26.688 -6.863 1 98.75 376 ALA B N 1
ATOM 6846 C CA . ALA B 1 376 ? 9.609 26.141 -5.941 1 98.75 376 ALA B CA 1
ATOM 6847 C C . ALA B 1 376 ? 10.812 27.062 -5.816 1 98.75 376 ALA B C 1
ATOM 6849 O O . ALA B 1 376 ? 11.312 27.297 -4.711 1 98.75 376 ALA B O 1
ATOM 6850 N N . TYR B 1 377 ? 11.312 27.578 -6.941 1 98.62 377 TYR B N 1
ATOM 6851 C CA . TYR B 1 377 ? 12.438 28.5 -6.902 1 98.62 377 TYR B CA 1
ATOM 6852 C C . TYR B 1 377 ? 12.086 29.766 -6.133 1 98.62 377 TYR B C 1
ATOM 6854 O O . TYR B 1 377 ? 12.883 30.266 -5.34 1 98.62 377 TYR B O 1
ATOM 6862 N N . ALA B 1 378 ? 10.883 30.281 -6.336 1 98.69 378 ALA B N 1
ATOM 6863 C CA . ALA B 1 378 ? 10.43 31.469 -5.621 1 98.69 378 ALA B CA 1
ATOM 6864 C C . ALA B 1 378 ? 10.344 31.219 -4.121 1 98.69 378 ALA B C 1
ATOM 6866 O O . ALA B 1 378 ? 10.719 32.062 -3.312 1 98.69 378 ALA B O 1
ATOM 6867 N N . LEU B 1 379 ? 9.867 30.062 -3.74 1 98.31 379 LEU B N 1
ATOM 6868 C CA . LEU B 1 379 ? 9.719 29.688 -2.338 1 98.31 379 LEU B CA 1
ATOM 6869 C C . LEU B 1 379 ? 11.07 29.625 -1.641 1 98.31 379 LEU B C 1
ATOM 6871 O O . LEU B 1 379 ? 11.211 30.078 -0.501 1 98.31 379 LEU B O 1
ATOM 6875 N N . HIS B 1 380 ? 12.031 29.031 -2.305 1 98.31 380 HIS B N 1
ATOM 6876 C CA . HIS B 1 380 ? 13.359 28.875 -1.714 1 98.31 380 HIS B CA 1
ATOM 6877 C C . HIS B 1 380 ? 14.078 30.219 -1.607 1 98.31 380 HIS B C 1
ATOM 6879 O O . HIS B 1 380 ? 15 30.375 -0.803 1 98.31 380 HIS B O 1
ATOM 6885 N N . ASP B 1 381 ? 13.609 31.188 -2.385 1 97.75 381 ASP B N 1
ATOM 6886 C CA . ASP B 1 381 ? 14.188 32.531 -2.357 1 97.75 381 ASP B CA 1
ATOM 6887 C C . ASP B 1 381 ? 13.414 33.438 -1.406 1 97.75 381 ASP B C 1
ATOM 6889 O O . ASP B 1 381 ? 13.891 34.531 -1.056 1 97.75 381 ASP B O 1
ATOM 6893 N N . PHE B 1 382 ? 12.25 33.062 -1.018 1 97.75 382 PHE B N 1
ATOM 6894 C CA . PHE B 1 382 ? 11.391 33.875 -0.145 1 97.75 382 PHE B CA 1
ATOM 6895 C C . PHE B 1 382 ? 12.016 34 1.241 1 97.75 382 PHE B C 1
ATOM 6897 O O . PHE B 1 382 ? 12.586 33.062 1.769 1 97.75 382 PHE B O 1
ATOM 6904 N N . SER B 1 383 ? 11.914 35.219 1.883 1 96.44 383 SER B N 1
ATOM 6905 C CA . SER B 1 383 ? 12.625 35.406 3.139 1 96.44 383 SER B CA 1
ATOM 6906 C C . SER B 1 383 ? 11.719 36.031 4.191 1 96.44 383 SER B C 1
ATOM 6908 O O . SER B 1 383 ? 12.125 36.219 5.34 1 96.44 383 SER B O 1
ATOM 6910 N N . GLU B 1 384 ? 10.531 36.375 3.893 1 95.38 384 GLU B N 1
ATOM 6911 C CA . GLU B 1 384 ? 9.648 37.094 4.816 1 95.38 384 GLU B CA 1
ATOM 6912 C C . GLU B 1 384 ? 8.586 36.156 5.387 1 95.38 384 GLU B C 1
ATOM 6914 O O . GLU B 1 384 ? 7.395 36.438 5.332 1 95.38 384 GLU B O 1
ATOM 6919 N N . TRP B 1 385 ? 9.039 35.125 6.035 1 96 385 TRP B N 1
ATOM 6920 C CA . TRP B 1 385 ? 8.141 34.125 6.578 1 96 385 TRP B CA 1
ATOM 6921 C C . TRP B 1 385 ? 7.488 34.594 7.867 1 96 385 TRP B C 1
ATOM 6923 O O . TRP B 1 385 ? 8.078 35.406 8.609 1 96 385 TRP B O 1
ATOM 6933 N N . SER B 1 386 ? 6.262 34.156 8.094 1 93.94 386 SER B N 1
ATOM 6934 C CA . SER B 1 386 ? 5.648 34.344 9.406 1 93.94 386 SER B CA 1
ATOM 6935 C C . SER B 1 386 ? 6.438 33.625 10.492 1 93.94 386 SER B C 1
ATOM 6937 O O . SER B 1 386 ? 7.133 32.625 10.219 1 93.94 386 SER B O 1
ATOM 6939 N N . THR B 1 387 ? 6.348 34.125 11.734 1 94.31 387 THR B N 1
ATOM 6940 C CA . THR B 1 387 ? 6.949 33.469 12.875 1 94.31 387 THR B CA 1
ATOM 6941 C C . THR B 1 387 ? 6.078 32.281 13.328 1 94.31 387 THR B C 1
ATOM 6943 O O . THR B 1 387 ? 4.914 32.469 13.68 1 94.31 387 THR B O 1
ATOM 6946 N N . ILE B 1 388 ? 6.648 31.109 13.281 1 96.06 388 ILE B N 1
ATOM 6947 C CA . ILE B 1 388 ? 5.855 29.953 13.648 1 96.06 388 ILE B CA 1
ATOM 6948 C C . ILE B 1 388 ? 6.359 29.375 14.977 1 96.06 388 ILE B C 1
ATOM 6950 O O . ILE B 1 388 ? 5.648 28.641 15.648 1 96.06 388 ILE B O 1
ATOM 6954 N N . TYR B 1 389 ? 7.551 29.734 15.391 1 97.06 389 TYR B N 1
ATOM 6955 C CA . TYR B 1 389 ? 8.086 29.406 16.703 1 97.06 389 TYR B CA 1
ATOM 6956 C C . TYR B 1 389 ? 8.5 30.672 17.453 1 97.06 389 TYR B C 1
ATOM 6958 O O . TYR B 1 389 ? 9.352 31.438 16.969 1 97.06 389 TYR B O 1
ATOM 6966 N N . ASP B 1 390 ? 7.949 30.875 18.594 1 96.94 390 ASP B N 1
ATOM 6967 C CA . ASP B 1 390 ? 8.289 32.031 19.422 1 96.94 390 ASP B CA 1
ATOM 6968 C C . ASP B 1 390 ? 9.023 31.594 20.688 1 96.94 390 ASP B C 1
ATOM 6970 O O . ASP B 1 390 ? 8.398 31.234 21.688 1 96.94 390 ASP B O 1
ATOM 6974 N N . PRO B 1 391 ? 10.305 31.734 20.641 1 96.25 391 PRO B N 1
ATOM 6975 C CA . PRO B 1 391 ? 11.086 31.266 21.781 1 96.25 391 PRO B CA 1
ATOM 6976 C C . PRO B 1 391 ? 10.672 31.953 23.094 1 96.25 391 PRO B C 1
ATOM 6978 O O . PRO B 1 391 ? 10.75 31.344 24.156 1 96.25 391 PRO B O 1
ATOM 6981 N N . LYS B 1 392 ? 10.281 33.219 23.078 1 96.94 392 LYS B N 1
ATOM 6982 C CA . LYS B 1 392 ? 9.875 33.906 24.281 1 96.94 392 LYS B CA 1
ATOM 6983 C C . LYS B 1 392 ? 8.656 33.25 24.922 1 96.94 392 LYS B C 1
ATOM 6985 O O . LYS B 1 392 ? 8.562 33.156 26.141 1 96.94 392 LYS B O 1
ATOM 6990 N N . VAL B 1 393 ? 7.793 32.812 24.109 1 98.06 393 VAL B N 1
ATOM 6991 C CA . VAL B 1 393 ? 6.59 32.156 24.594 1 98.06 393 VAL B CA 1
ATOM 6992 C C . VAL B 1 393 ? 6.93 30.719 25.047 1 98.06 393 VAL B C 1
ATOM 6994 O O . VAL B 1 393 ? 6.523 30.297 26.125 1 98.06 393 VAL B O 1
ATOM 6997 N N . LEU B 1 394 ? 7.684 30 24.25 1 98.44 394 LEU B N 1
ATOM 6998 C CA . LEU B 1 394 ? 8.008 28.609 24.531 1 98.44 394 LEU B CA 1
ATOM 6999 C C . LEU B 1 394 ? 8.758 28.484 25.859 1 98.44 394 LEU B C 1
ATOM 7001 O O . LEU B 1 394 ? 8.57 27.5 26.594 1 98.44 394 LEU B O 1
ATOM 7005 N N . LYS B 1 395 ? 9.523 29.453 26.203 1 98.06 395 LYS B N 1
ATOM 7006 C CA . LYS B 1 395 ? 10.312 29.438 27.422 1 98.06 395 LYS B CA 1
ATOM 7007 C C . LYS B 1 395 ? 9.422 29.609 28.656 1 98.06 395 LYS B C 1
ATOM 7009 O O . LYS B 1 395 ? 9.867 29.375 29.781 1 98.06 395 LYS B O 1
ATOM 7014 N N . THR B 1 396 ? 8.219 29.938 28.438 1 98.12 396 THR B N 1
ATOM 7015 C CA . THR B 1 396 ? 7.305 30.141 29.562 1 98.12 396 THR B CA 1
ATOM 7016 C C . THR B 1 396 ? 6.434 28.906 29.781 1 98.12 396 THR B C 1
ATOM 7018 O O . THR B 1 396 ? 5.672 28.859 30.75 1 98.12 396 THR B O 1
ATOM 7021 N N . ILE B 1 397 ? 6.465 27.953 28.922 1 98.44 397 ILE B N 1
ATOM 7022 C CA . ILE B 1 397 ? 5.586 26.781 29 1 98.44 397 ILE B CA 1
ATOM 7023 C C . ILE B 1 397 ? 6.145 25.781 30 1 98.44 397 ILE B C 1
ATOM 7025 O O . ILE B 1 397 ? 6.793 24.797 29.609 1 98.44 397 ILE B O 1
ATOM 7029 N N . THR B 1 398 ? 5.789 25.938 31.266 1 97.56 398 THR B N 1
ATOM 7030 C CA . THR B 1 398 ? 6.227 25.016 32.312 1 97.56 398 THR B CA 1
ATOM 7031 C C . THR B 1 398 ? 5.328 23.781 32.375 1 97.56 398 THR B C 1
ATOM 7033 O O . THR B 1 398 ? 4.25 23.766 31.766 1 97.56 398 THR B O 1
ATOM 7036 N N . TRP B 1 399 ? 5.789 22.781 33.062 1 96.38 399 TRP B N 1
ATOM 7037 C CA . TRP B 1 399 ? 5.094 21.5 33.156 1 96.38 399 TRP B CA 1
ATOM 7038 C C . TRP B 1 399 ? 3.688 21.688 33.719 1 96.38 399 TRP B C 1
ATOM 7040 O O . TRP B 1 399 ? 2.754 20.984 33.312 1 96.38 399 TRP B O 1
ATOM 7050 N N . ASP B 1 400 ? 3.555 22.641 34.656 1 95.44 400 ASP B N 1
ATOM 7051 C CA . ASP B 1 400 ? 2.275 22.844 35.312 1 95.44 400 ASP B CA 1
ATOM 7052 C C . ASP B 1 400 ? 1.272 23.531 34.375 1 95.44 400 ASP B C 1
ATOM 7054 O O . ASP B 1 400 ? 0.061 23.422 34.594 1 95.44 400 ASP B O 1
ATOM 7058 N N . LYS B 1 401 ? 1.788 24.234 33.375 1 97.06 401 LYS B N 1
ATOM 7059 C CA . LYS B 1 401 ? 0.905 24.922 32.438 1 97.06 401 LYS B CA 1
ATOM 7060 C C . LYS B 1 401 ? 0.461 23.984 31.312 1 97.06 401 LYS B C 1
ATOM 7062 O O . LYS B 1 401 ? -0.735 23.75 31.125 1 97.06 401 LYS B O 1
ATOM 7067 N N . VAL B 1 402 ? 1.431 23.453 30.547 1 98.44 402 VAL B N 1
ATOM 7068 C CA . VAL B 1 402 ? 1.179 22.484 29.484 1 98.44 402 VAL B CA 1
ATOM 7069 C C . VAL B 1 402 ? 2.271 21.422 29.5 1 98.44 402 VAL B C 1
ATOM 7071 O O . VAL B 1 402 ? 3.352 21.625 28.938 1 98.44 402 VAL B O 1
ATOM 7074 N N . PRO B 1 403 ? 2.004 20.234 30.031 1 98.12 403 PRO B N 1
ATOM 7075 C CA . PRO B 1 403 ? 3.004 19.172 29.953 1 98.12 403 PRO B CA 1
ATOM 7076 C C . PRO B 1 403 ? 3.266 18.703 28.531 1 98.12 403 PRO B C 1
ATOM 7078 O O . PRO B 1 403 ? 2.324 18.5 27.766 1 98.12 403 PRO B O 1
ATOM 7081 N N . ILE B 1 404 ? 4.535 18.562 28.203 1 98.62 404 ILE B N 1
ATOM 7082 C CA . ILE B 1 404 ? 4.965 18.078 26.906 1 98.62 404 ILE B CA 1
ATOM 7083 C C . ILE B 1 404 ? 5.758 16.781 27.062 1 98.62 404 ILE B C 1
ATOM 7085 O O . ILE B 1 404 ? 6.707 16.734 27.859 1 98.62 404 ILE B O 1
ATOM 7089 N N . VAL B 1 405 ? 5.387 15.734 26.375 1 98.5 405 VAL B N 1
ATOM 7090 C CA . VAL B 1 405 ? 6.145 14.484 26.328 1 98.5 405 VAL B CA 1
ATOM 7091 C C . VAL B 1 405 ? 6.477 14.133 24.875 1 98.5 405 VAL B C 1
ATOM 7093 O O . VAL B 1 405 ? 5.754 14.523 23.953 1 98.5 405 VAL B O 1
ATOM 7096 N N . ALA B 1 406 ? 7.602 13.43 24.688 1 98.69 406 ALA B N 1
ATOM 7097 C CA . ALA B 1 406 ? 8 13.125 23.312 1 98.69 406 ALA B CA 1
ATOM 7098 C C . ALA B 1 406 ? 8.727 11.789 23.25 1 98.69 406 ALA B C 1
ATOM 7100 O O . ALA B 1 406 ? 9.531 11.469 24.125 1 98.69 406 ALA B O 1
ATOM 7101 N N . ALA B 1 407 ? 8.344 11.008 22.266 1 98.69 407 ALA B N 1
ATOM 7102 C CA . ALA B 1 407 ? 9.25 9.945 21.828 1 98.69 407 ALA B CA 1
ATOM 7103 C C . ALA B 1 407 ? 10.352 10.5 20.938 1 98.69 407 ALA B C 1
ATOM 7105 O O . ALA B 1 407 ? 10.078 11.133 19.906 1 98.69 407 ALA B O 1
ATOM 7106 N N . THR B 1 408 ? 11.539 10.336 21.359 1 98.56 408 THR B N 1
ATOM 7107 C CA . THR B 1 408 ? 12.711 10.812 20.625 1 98.56 408 THR B CA 1
ATOM 7108 C C . THR B 1 408 ? 13.594 9.648 20.203 1 98.56 408 THR B C 1
ATOM 7110 O O . THR B 1 408 ? 14.062 8.875 21.047 1 98.56 408 THR B O 1
ATOM 7113 N N . TYR B 1 409 ? 13.82 9.555 18.953 1 98.38 409 TYR B N 1
ATOM 7114 C CA . TYR B 1 409 ? 14.555 8.422 18.422 1 98.38 409 TYR B CA 1
ATOM 7115 C C . TYR B 1 409 ? 16.031 8.773 18.234 1 98.38 409 TYR B C 1
ATOM 7117 O O . TYR B 1 409 ? 16.359 9.734 17.531 1 98.38 409 TYR B O 1
ATOM 7125 N N . PHE B 1 410 ? 16.859 8.008 18.719 1 97.81 410 PHE B N 1
ATOM 7126 C CA . PHE B 1 410 ? 18.281 8.312 18.828 1 97.81 410 PHE B CA 1
ATOM 7127 C C . PHE B 1 410 ? 18.938 8.391 17.453 1 97.81 410 PHE B C 1
ATOM 7129 O O . PHE B 1 410 ? 19.766 9.273 17.203 1 97.81 410 PHE B O 1
ATOM 7136 N N . ASP B 1 411 ? 18.562 7.531 16.562 1 96.5 411 ASP B N 1
ATOM 7137 C CA . ASP B 1 411 ? 19.188 7.453 15.25 1 96.5 411 ASP B CA 1
ATOM 7138 C C . ASP B 1 411 ? 18.266 8.008 14.164 1 96.5 411 ASP B C 1
ATOM 7140 O O . ASP B 1 411 ? 18.328 7.578 13.008 1 96.5 411 ASP B O 1
ATOM 7144 N N . ASP B 1 412 ? 17.438 8.867 14.547 1 97.94 412 ASP B N 1
ATOM 7145 C CA . ASP B 1 412 ? 16.453 9.422 13.633 1 97.94 412 ASP B CA 1
ATOM 7146 C C . ASP B 1 412 ? 17.109 10.117 12.445 1 97.94 412 ASP B C 1
ATOM 7148 O O . ASP B 1 412 ? 17.906 11.047 12.625 1 97.94 412 ASP B O 1
ATOM 7152 N N . GLN B 1 413 ? 16.75 9.711 11.273 1 98 413 GLN B N 1
ATOM 7153 C CA . GLN B 1 413 ? 17.344 10.242 10.047 1 98 413 GLN B CA 1
ATOM 7154 C C . GLN B 1 413 ? 16.766 11.609 9.703 1 98 413 GLN B C 1
ATOM 7156 O O . GLN B 1 413 ? 17.391 12.383 8.977 1 98 413 GLN B O 1
ATOM 7161 N N . TYR B 1 414 ? 15.57 11.93 10.203 1 98.12 414 TYR B N 1
ATOM 7162 C CA . TYR B 1 414 ? 14.82 13.086 9.742 1 98.12 414 TYR B CA 1
ATOM 7163 C C . TYR B 1 414 ? 14.875 14.211 10.766 1 98.12 414 TYR B C 1
ATOM 7165 O O . TYR B 1 414 ? 15 15.383 10.398 1 98.12 414 TYR B O 1
ATOM 7173 N N . VAL B 1 415 ? 14.68 13.852 11.984 1 98.5 415 VAL B N 1
ATOM 7174 C CA . VAL B 1 415 ? 14.719 14.789 13.109 1 98.5 415 VAL B CA 1
ATOM 7175 C C . VAL B 1 415 ? 15.898 14.445 14.023 1 98.5 415 VAL B C 1
ATOM 7177 O O . VAL B 1 415 ? 15.789 13.562 14.875 1 98.5 415 VAL B O 1
ATOM 7180 N N . ASP B 1 416 ? 16.922 15.227 13.953 1 98.19 416 ASP B N 1
ATOM 7181 C CA . ASP B 1 416 ? 18.219 14.891 14.562 1 98.19 416 ASP B CA 1
ATOM 7182 C C . ASP B 1 416 ? 18.141 14.938 16.078 1 98.19 416 ASP B C 1
ATOM 7184 O O . ASP B 1 416 ? 17.609 15.898 16.656 1 98.19 416 ASP B O 1
ATOM 7188 N N . PHE B 1 417 ? 18.656 13.938 16.688 1 98.31 417 PHE B N 1
ATOM 7189 C CA . PHE B 1 417 ? 18.625 13.773 18.141 1 98.31 417 PHE B CA 1
ATOM 7190 C C . PHE B 1 417 ? 19.359 14.922 18.828 1 98.31 417 PHE B C 1
ATOM 7192 O O . PHE B 1 417 ? 18.875 15.477 19.812 1 98.31 417 PHE B O 1
ATOM 7199 N N . GLU B 1 418 ? 20.516 15.305 18.344 1 98.06 418 GLU B N 1
ATOM 7200 C CA . GLU B 1 418 ? 21.344 16.328 18.984 1 98.06 418 GLU B CA 1
ATOM 7201 C C . GLU B 1 418 ? 20.672 17.703 18.891 1 98.06 418 GLU B C 1
ATOM 7203 O O . GLU B 1 418 ? 20.75 18.5 19.828 1 98.06 418 GLU B O 1
ATOM 7208 N N . ILE B 1 419 ? 20.094 17.969 17.781 1 98.19 419 ILE B N 1
ATOM 7209 C CA . ILE B 1 419 ? 19.375 19.219 17.641 1 98.19 419 ILE B CA 1
ATOM 7210 C C . ILE B 1 419 ? 18.203 19.266 18.625 1 98.19 419 ILE B C 1
ATOM 7212 O O . ILE B 1 419 ? 17.969 20.281 19.281 1 98.19 419 ILE B O 1
ATOM 7216 N N . THR B 1 420 ? 17.453 18.172 18.703 1 98.38 420 THR B N 1
ATOM 7217 C CA . THR B 1 420 ? 16.344 18.062 19.656 1 98.38 420 THR B CA 1
ATOM 7218 C C . THR B 1 420 ? 16.828 18.312 21.078 1 98.38 420 THR B C 1
ATOM 7220 O O . THR B 1 420 ? 16.156 19.016 21.844 1 98.38 420 THR B O 1
ATOM 7223 N N . ARG B 1 421 ? 17.953 17.75 21.406 1 97.69 421 ARG B N 1
ATOM 7224 C CA . ARG B 1 421 ? 18.531 17.922 22.734 1 97.69 421 ARG B CA 1
ATOM 7225 C C . ARG B 1 421 ? 18.844 19.375 23 1 97.69 421 ARG B C 1
ATOM 7227 O O . ARG B 1 421 ? 18.578 19.891 24.094 1 97.69 421 ARG B O 1
ATOM 7234 N N . LYS B 1 422 ? 19.406 20.031 22.078 1 98.06 422 LYS B N 1
ATOM 7235 C CA . LYS B 1 422 ? 19.766 21.438 22.234 1 98.06 422 LYS B CA 1
ATOM 7236 C C . LYS B 1 422 ? 18.531 22.297 22.391 1 98.06 422 LYS B C 1
ATOM 7238 O O . LYS B 1 422 ? 18.516 23.25 23.172 1 98.06 422 LYS B O 1
ATOM 7243 N N . VAL B 1 423 ? 17.5 22 21.609 1 98.19 423 VAL B N 1
ATOM 7244 C CA . VAL B 1 423 ? 16.25 22.75 21.719 1 98.19 423 VAL B CA 1
ATOM 7245 C C . VAL B 1 423 ? 15.672 22.594 23.125 1 98.19 423 VAL B C 1
ATOM 7247 O O . VAL B 1 423 ? 15.227 23.562 23.734 1 98.19 423 VAL B O 1
ATOM 7250 N N . LYS B 1 424 ? 15.672 21.359 23.609 1 98.12 424 LYS B N 1
ATOM 7251 C CA . LYS B 1 424 ? 15.18 21.125 24.969 1 98.12 424 LYS B CA 1
ATOM 7252 C C . LYS B 1 424 ? 15.969 21.938 25.984 1 98.12 424 LYS B C 1
ATOM 7254 O O . LYS B 1 424 ? 15.383 22.562 26.875 1 98.12 424 LYS B O 1
ATOM 7259 N N . GLN B 1 425 ? 17.25 22 25.875 1 97.44 425 GLN B N 1
ATOM 7260 C CA . GLN B 1 425 ? 18.141 22.656 26.828 1 97.44 425 GLN B CA 1
ATOM 7261 C C . GLN B 1 425 ? 18 24.172 26.75 1 97.44 425 GLN B C 1
ATOM 7263 O O . GLN B 1 425 ? 17.969 24.859 27.781 1 97.44 425 GLN B O 1
ATOM 7268 N N . ASP B 1 426 ? 17.812 24.703 25.578 1 97.06 426 ASP B N 1
ATOM 7269 C CA . ASP B 1 426 ? 17.953 26.141 25.375 1 97.06 426 ASP B CA 1
ATOM 7270 C C . ASP B 1 426 ? 16.594 26.828 25.406 1 97.06 426 ASP B C 1
ATOM 7272 O O . ASP B 1 426 ? 16.5 28.031 25.688 1 97.06 426 ASP B O 1
ATOM 7276 N N . ILE B 1 427 ? 15.555 26.078 25.047 1 97.62 427 ILE B N 1
ATOM 7277 C CA . ILE B 1 427 ? 14.289 26.75 24.766 1 97.62 427 ILE B CA 1
ATOM 7278 C C . ILE B 1 427 ? 13.242 26.328 25.781 1 97.62 427 ILE B C 1
ATOM 7280 O O . ILE B 1 427 ? 12.469 27.141 26.281 1 97.62 427 ILE B O 1
ATOM 7284 N N . ILE B 1 428 ? 13.211 25.062 26.172 1 97.62 428 ILE B N 1
ATOM 7285 C CA . ILE B 1 428 ? 12.125 24.516 26.984 1 97.62 428 ILE B CA 1
ATOM 7286 C C . ILE B 1 428 ? 12.492 24.609 28.453 1 97.62 428 ILE B C 1
ATOM 7288 O O . ILE B 1 428 ? 13.609 24.266 28.844 1 97.62 428 ILE B O 1
ATOM 7292 N N . PRO B 1 429 ? 11.617 25.047 29.297 1 97.12 429 PRO B N 1
ATOM 7293 C CA . PRO B 1 429 ? 11.906 25.141 30.734 1 97.12 429 PRO B CA 1
ATOM 7294 C C . PRO B 1 429 ? 12.273 23.797 31.344 1 97.12 429 PRO B C 1
ATOM 7296 O O . PRO B 1 429 ? 11.758 22.75 30.922 1 97.12 429 PRO B O 1
ATOM 7299 N N . ARG B 1 430 ? 13.016 23.906 32.406 1 94.25 430 ARG B N 1
ATOM 7300 C CA . ARG B 1 430 ? 13.445 22.703 33.125 1 94.25 430 ARG B CA 1
ATOM 7301 C C . ARG B 1 430 ? 12.242 21.891 33.594 1 94.25 430 ARG B C 1
ATOM 7303 O O . ARG B 1 430 ? 11.266 22.453 34.094 1 94.25 430 ARG B O 1
ATOM 7310 N N . GLY B 1 431 ? 12.328 20.625 33.312 1 93.5 431 GLY B N 1
ATOM 7311 C CA . GLY B 1 431 ? 11.297 19.719 33.781 1 93.5 431 GLY B CA 1
ATOM 7312 C C . GLY B 1 431 ? 10.234 19.438 32.75 1 93.5 431 GLY B C 1
ATOM 7313 O O . GLY B 1 431 ? 9.43 18.516 32.906 1 93.5 431 GLY B O 1
ATOM 7314 N N . ASN B 1 432 ? 10.211 20.234 31.688 1 96.88 432 ASN B N 1
ATOM 7315 C CA . ASN B 1 432 ? 9.227 19.984 30.641 1 96.88 432 ASN B CA 1
ATOM 7316 C C . ASN B 1 432 ? 9.859 19.297 29.438 1 96.88 432 ASN B C 1
ATOM 7318 O O . ASN B 1 432 ? 11.07 19.062 29.406 1 96.88 432 ASN B O 1
ATOM 7322 N N . LEU B 1 433 ? 9.039 18.812 28.531 1 98 433 LEU B N 1
ATOM 7323 C CA . LEU B 1 433 ? 9.477 17.984 27.406 1 98 433 LEU B CA 1
ATOM 7324 C C . LEU B 1 433 ? 10.156 16.703 27.906 1 98 433 LEU B C 1
ATOM 7326 O O . LEU B 1 433 ? 11.336 16.469 27.609 1 98 433 LEU B O 1
ATOM 7330 N N . ARG B 1 434 ? 9.406 15.977 28.656 1 97.5 434 ARG B N 1
ATOM 7331 C CA . ARG B 1 434 ? 9.891 14.68 29.109 1 97.5 434 ARG B CA 1
ATOM 7332 C C . ARG B 1 434 ? 9.953 13.688 27.938 1 97.5 434 ARG B C 1
ATOM 7334 O O . ARG B 1 434 ? 9.031 13.617 27.125 1 97.5 434 ARG B O 1
ATOM 7341 N N . GLN B 1 435 ? 11.047 12.953 27.891 1 97.44 435 GLN B N 1
ATOM 7342 C CA . GLN B 1 435 ? 11.281 12.211 26.656 1 97.44 435 GLN B CA 1
ATOM 7343 C C . GLN B 1 435 ? 11.422 10.719 26.938 1 97.44 435 GLN B C 1
ATOM 7345 O O . GLN B 1 435 ? 12.016 10.32 27.953 1 97.44 435 GLN B O 1
ATOM 7350 N N . PHE B 1 436 ? 10.789 9.914 26.141 1 97.69 436 PHE B N 1
ATOM 7351 C CA . PHE B 1 436 ? 11.141 8.516 25.922 1 97.69 436 PHE B CA 1
ATOM 7352 C C . PHE B 1 436 ? 12.156 8.383 24.797 1 97.69 436 PHE B C 1
ATOM 7354 O O . PHE B 1 436 ? 11.805 8.477 23.609 1 97.69 436 PHE B O 1
ATOM 7361 N N . ILE B 1 437 ? 13.477 8.242 25.188 1 98.25 437 ILE B N 1
ATOM 7362 C CA . ILE B 1 437 ? 14.562 8.164 24.219 1 98.25 437 ILE B CA 1
ATOM 7363 C C . ILE B 1 437 ? 14.883 6.703 23.922 1 98.25 437 ILE B C 1
ATOM 7365 O O . ILE B 1 437 ? 15.094 5.906 24.828 1 98.25 437 ILE B O 1
ATOM 7369 N N . THR B 1 438 ? 14.891 6.348 22.656 1 97.62 438 THR B N 1
ATOM 7370 C CA . THR B 1 438 ? 15.109 4.945 22.344 1 97.62 438 THR B CA 1
ATOM 7371 C C . THR B 1 438 ? 15.906 4.809 21.047 1 97.62 438 THR B C 1
ATOM 7373 O O . THR B 1 438 ? 15.805 5.652 20.156 1 97.62 438 THR B O 1
ATOM 7376 N N . ASN B 1 439 ? 16.75 3.803 20.938 1 96.62 439 ASN B N 1
ATOM 7377 C CA . ASN B 1 439 ? 17.406 3.395 19.703 1 96.62 439 ASN B CA 1
ATOM 7378 C C . ASN B 1 439 ? 16.844 2.076 19.188 1 96.62 439 ASN B C 1
ATOM 7380 O O . ASN B 1 439 ? 17.406 1.478 18.266 1 96.62 439 ASN B O 1
ATOM 7384 N N . GLU B 1 440 ? 15.703 1.679 19.812 1 95.31 440 GLU B N 1
ATOM 7385 C CA . GLU B 1 440 ? 15.039 0.461 19.359 1 95.31 440 GLU B CA 1
ATOM 7386 C C . GLU B 1 440 ? 14.117 0.741 18.172 1 95.31 440 GLU B C 1
ATOM 7388 O O . GLU B 1 440 ? 13.836 -0.156 17.375 1 95.31 440 GLU B O 1
ATOM 7393 N N . TYR B 1 441 ? 13.648 1.915 18.125 1 96.5 441 TYR B N 1
ATOM 7394 C CA . TYR B 1 441 ? 12.727 2.32 17.062 1 96.5 441 TYR B CA 1
ATOM 7395 C C . TYR B 1 441 ? 13.328 3.428 16.203 1 96.5 441 TYR B C 1
ATOM 7397 O O . TYR B 1 441 ? 14.273 4.098 16.625 1 96.5 441 TYR B O 1
ATOM 7405 N N . PHE B 1 442 ? 12.797 3.486 15.016 1 97.12 442 PHE B N 1
ATOM 7406 C CA . PHE B 1 442 ? 13.148 4.578 14.117 1 97.12 442 PHE B CA 1
ATOM 7407 C C . PHE B 1 442 ? 12.008 5.586 14.023 1 97.12 442 PHE B C 1
ATOM 7409 O O . PHE B 1 442 ? 11.133 5.625 14.891 1 97.12 442 PHE B O 1
ATOM 7416 N N . HIS B 1 443 ? 12.109 6.477 13.086 1 97.94 443 HIS B N 1
ATOM 7417 C CA . HIS B 1 443 ? 11.203 7.613 12.977 1 97.94 443 HIS B CA 1
ATOM 7418 C C . HIS B 1 443 ? 9.75 7.152 12.906 1 97.94 443 HIS B C 1
ATOM 7420 O O . HIS B 1 443 ? 8.836 7.891 13.289 1 97.94 443 HIS B O 1
ATOM 7426 N N . ASN B 1 444 ? 9.531 5.918 12.477 1 96.88 444 ASN B N 1
ATOM 7427 C CA . ASN B 1 444 ? 8.18 5.398 12.32 1 96.88 444 ASN B CA 1
ATOM 7428 C C . ASN B 1 444 ? 7.742 4.586 13.531 1 96.88 444 ASN B C 1
ATOM 7430 O O . ASN B 1 444 ? 6.883 3.711 13.422 1 96.88 444 ASN B O 1
ATOM 7434 N N . GLY B 1 445 ? 8.281 4.836 14.68 1 97.62 445 GLY B N 1
ATOM 7435 C CA . GLY B 1 445 ? 7.996 4.074 15.883 1 97.62 445 GLY B CA 1
ATOM 7436 C C . GLY B 1 445 ? 6.52 4.008 16.219 1 97.62 445 GLY B C 1
ATOM 7437 O O . GLY B 1 445 ? 6.008 2.957 16.609 1 97.62 445 GLY B O 1
ATOM 7438 N N . LEU B 1 446 ? 5.828 5.113 16.062 1 97.38 446 LEU B N 1
ATOM 7439 C CA . LEU B 1 446 ? 4.398 5.164 16.344 1 97.38 446 LEU B CA 1
ATOM 7440 C C . LEU B 1 446 ? 3.637 4.148 15.5 1 97.38 446 LEU B C 1
ATOM 7442 O O . LEU B 1 446 ? 2.676 3.537 15.969 1 97.38 446 LEU B O 1
ATOM 7446 N N . GLY B 1 447 ? 4.035 4.047 14.234 1 95.62 447 GLY B N 1
ATOM 7447 C CA . GLY B 1 447 ? 3.396 3.08 13.352 1 95.62 447 GLY B CA 1
ATOM 7448 C C . GLY B 1 447 ? 3.82 1.65 13.625 1 95.62 447 GLY B C 1
ATOM 7449 O O . GLY B 1 447 ? 3.008 0.728 13.539 1 95.62 447 GLY B O 1
ATOM 7450 N N . GLN B 1 448 ? 5 1.437 14.016 1 94.88 448 GLN B N 1
ATOM 7451 C CA . GLN B 1 448 ? 5.578 0.112 14.211 1 94.88 448 GLN B CA 1
ATOM 7452 C C . GLN B 1 448 ? 5.07 -0.532 15.492 1 94.88 448 GLN B C 1
ATOM 7454 O O . GLN B 1 448 ? 4.816 -1.737 15.531 1 94.88 448 GLN B O 1
ATOM 7459 N N . ASP B 1 449 ? 4.965 0.289 16.531 1 96.75 449 ASP B N 1
ATOM 7460 C CA . ASP B 1 449 ? 4.559 -0.213 17.844 1 96.75 449 ASP B CA 1
ATOM 7461 C C . ASP B 1 449 ? 3.826 0.864 18.641 1 96.75 449 ASP B C 1
ATOM 7463 O O . ASP B 1 449 ? 4.332 1.339 19.656 1 96.75 449 ASP B O 1
ATOM 7467 N N . PRO B 1 450 ? 2.639 1.146 18.203 1 97.5 450 PRO B N 1
ATOM 7468 C CA . PRO B 1 450 ? 1.896 2.238 18.828 1 97.5 450 PRO B CA 1
ATOM 7469 C C . PRO B 1 450 ? 1.636 1.99 20.312 1 97.5 450 PRO B C 1
ATOM 7471 O O . PRO B 1 450 ? 1.645 2.932 21.109 1 97.5 450 PRO B O 1
ATOM 7474 N N . GLU B 1 451 ? 1.426 0.741 20.734 1 97.44 451 GLU B N 1
ATOM 7475 C CA . GLU B 1 451 ? 1.141 0.428 22.125 1 97.44 451 GLU B CA 1
ATOM 7476 C C . GLU B 1 451 ? 2.322 0.786 23.031 1 97.44 451 GLU B C 1
ATOM 7478 O O . GLU B 1 451 ? 2.152 1.459 24.047 1 97.44 451 GLU B O 1
ATOM 7483 N N . THR B 1 452 ? 3.486 0.376 22.641 1 97.81 452 THR B N 1
ATOM 7484 C CA . THR B 1 452 ? 4.668 0.642 23.453 1 97.81 452 THR B CA 1
ATOM 7485 C C . THR B 1 452 ? 4.996 2.133 23.453 1 97.81 452 THR B C 1
ATOM 7487 O O . THR B 1 452 ? 5.293 2.705 24.516 1 97.81 452 THR B O 1
ATOM 7490 N N . ILE B 1 453 ? 4.938 2.773 22.344 1 98.38 453 ILE B N 1
ATOM 7491 C CA . ILE B 1 453 ? 5.301 4.18 22.219 1 98.38 453 ILE B CA 1
ATOM 7492 C C . ILE B 1 453 ? 4.336 5.035 23.031 1 98.38 453 ILE B C 1
ATOM 7494 O O . ILE B 1 453 ? 4.762 5.836 23.859 1 98.38 453 ILE B O 1
ATOM 7498 N N . LEU B 1 454 ? 3.049 4.812 22.859 1 98.44 454 LEU B N 1
ATOM 7499 C CA . LEU B 1 454 ? 2.061 5.668 23.516 1 98.44 454 LEU B CA 1
ATOM 7500 C C . LEU B 1 454 ? 1.968 5.352 25 1 98.44 454 LEU B C 1
ATOM 7502 O O . LEU B 1 454 ? 1.762 6.25 25.828 1 98.44 454 LEU B O 1
ATOM 7506 N N . SER B 1 455 ? 2.105 4.07 25.344 1 97.31 455 SER B N 1
ATOM 7507 C CA . SER B 1 455 ? 2.105 3.742 26.766 1 97.31 455 SER B CA 1
ATOM 7508 C C . SER B 1 455 ? 3.264 4.418 27.484 1 97.31 455 SER B C 1
ATOM 7510 O O . SER B 1 455 ? 3.107 4.898 28.609 1 97.31 455 SER B O 1
ATOM 7512 N N . SER B 1 456 ? 4.414 4.426 26.859 1 97.5 456 SER B N 1
ATOM 7513 C CA . SER B 1 456 ? 5.578 5.086 27.453 1 97.5 456 SER B CA 1
ATOM 7514 C C . SER B 1 456 ? 5.34 6.582 27.609 1 97.5 456 SER B C 1
ATOM 7516 O O . SER B 1 456 ? 5.723 7.168 28.625 1 97.5 456 SER B O 1
ATOM 7518 N N . LEU B 1 457 ? 4.723 7.191 26.688 1 98.19 457 LEU B N 1
ATOM 7519 C CA . LEU B 1 457 ? 4.477 8.625 26.734 1 98.19 457 LEU B CA 1
ATOM 7520 C C . LEU B 1 457 ? 3.418 8.969 27.781 1 98.19 457 LEU B C 1
ATOM 7522 O O . LEU B 1 457 ? 3.543 9.961 28.5 1 98.19 457 LEU B O 1
ATOM 7526 N N . PHE B 1 458 ? 2.371 8.156 27.891 1 97.44 458 PHE B N 1
ATOM 7527 C CA . PHE B 1 458 ? 1.352 8.383 28.906 1 97.44 458 PHE B CA 1
ATOM 7528 C C . PHE B 1 458 ? 1.923 8.164 30.297 1 97.44 458 PHE B C 1
ATOM 7530 O O . PHE B 1 458 ? 1.53 8.844 31.25 1 97.44 458 PHE B O 1
ATOM 7537 N N . ASP B 1 459 ? 2.822 7.199 30.391 1 96.25 459 ASP B N 1
ATOM 7538 C CA . ASP B 1 459 ? 3.5 6.996 31.656 1 96.25 459 ASP B CA 1
ATOM 7539 C C . ASP B 1 459 ? 4.301 8.234 32.062 1 96.25 459 ASP B C 1
ATOM 7541 O O . ASP B 1 459 ? 4.363 8.578 33.25 1 96.25 459 ASP B O 1
ATOM 7545 N N . LEU B 1 460 ? 4.938 8.852 31.078 1 96.12 460 LEU B N 1
ATOM 7546 C CA . LEU B 1 460 ? 5.699 10.07 31.344 1 96.12 460 LEU B CA 1
ATOM 7547 C C . LEU B 1 460 ? 4.781 11.188 31.828 1 96.12 460 LEU B C 1
ATOM 7549 O O . LEU B 1 460 ? 5.191 12.031 32.625 1 96.12 460 LEU B O 1
ATOM 7553 N N . LEU B 1 461 ? 3.58 11.242 31.359 1 95.44 461 LEU B N 1
ATOM 7554 C CA . LEU B 1 461 ? 2.623 12.266 31.766 1 95.44 461 LEU B CA 1
ATOM 7555 C C . LEU B 1 461 ? 2.166 12.047 33.219 1 95.44 461 LEU B C 1
ATOM 7557 O O . LEU B 1 461 ? 1.936 13.008 33.938 1 95.44 461 LEU B O 1
ATOM 7561 N N . ASP B 1 462 ? 2.062 10.789 33.625 1 90.44 462 ASP B N 1
ATOM 7562 C CA . ASP B 1 462 ? 1.459 10.445 34.906 1 90.44 462 ASP B CA 1
ATOM 7563 C C . ASP B 1 462 ? 2.518 10.352 36 1 90.44 462 ASP B C 1
ATOM 7565 O O . ASP B 1 462 ? 2.215 10.547 37.188 1 90.44 462 ASP B O 1
ATOM 7569 N N . ARG B 1 463 ? 3.693 9.992 35.625 1 76.44 463 ARG B N 1
ATOM 7570 C CA . ARG B 1 463 ? 4.672 9.625 36.625 1 76.44 463 ARG B CA 1
ATOM 7571 C C . ARG B 1 463 ? 5.434 10.852 37.125 1 76.44 463 ARG B C 1
ATOM 7573 O O . ARG B 1 463 ? 5.586 11.828 36.406 1 76.44 463 ARG B O 1
ATOM 7580 N N . GLU B 1 464 ? 5.617 10.688 38.469 1 71.75 464 GLU B N 1
ATOM 7581 C CA . GLU B 1 464 ? 6.613 11.594 39 1 71.75 464 GLU B CA 1
ATOM 7582 C C . GLU B 1 464 ? 8.023 11.211 38.562 1 71.75 464 GLU B C 1
ATOM 7584 O O . GLU B 1 464 ? 8.344 10.023 38.469 1 71.75 464 GLU B O 1
ATOM 7589 N N . ILE B 1 465 ? 8.664 12.086 37.875 1 64.88 465 ILE B N 1
ATOM 7590 C CA . ILE B 1 465 ? 10.023 11.781 37.438 1 64.88 465 ILE B CA 1
ATOM 7591 C C . ILE B 1 465 ? 11.016 12.164 38.531 1 64.88 465 ILE B C 1
ATOM 7593 O O . ILE B 1 465 ? 10.961 13.273 39.062 1 64.88 465 ILE B O 1
ATOM 7597 N N . ASP B 1 466 ? 11.742 11.227 39.062 1 52.19 466 ASP B N 1
ATOM 7598 C CA . ASP B 1 466 ? 12.773 11.492 40.062 1 52.19 466 ASP B CA 1
ATOM 7599 C C . ASP B 1 466 ? 13.852 12.422 39.5 1 52.19 466 ASP B C 1
ATOM 7601 O O . ASP B 1 466 ? 14.148 12.391 38.312 1 52.19 466 ASP B O 1
#

InterPro domains:
  IPR000073 Alpha/beta hydrolase fold-1 [PF00561] (69-219)
  IPR002410 Peptidase S33 [PR00793] (70-78)
  IPR002410 Peptidase S33 [PR00793] (101-112)
  IPR002410 Peptidase S33 [PR00793] (168-182)
  IPR029058 Alpha/Beta hydrolase fold [G3DSA:3.40.50.1820] (60-256)
  IPR029058 Alpha/Beta hydrolase fold [SSF53474] (65-459)
  IPR051601 Serine protease/Carboxylesterase S33 [PTHR43248] (64-458)

Sequence (932 aa):
MATSKIIDYFRLKDIVNQRIVYDLPLNYTDSQSSSTIKVAITITSKYDKNLHNDKEGFEKVLLPEKPKIIVYLQGGPGFPCPVPTSNSGKTKVLLEKGYQIVYLDQRGTGLSTPLEVKTFKNLVLKEYGNFEVDSQLKFILNFRADSIIRDLEQIRKDLIGNHHKWSIMGQSYGGFCCFTYLSLFPESISEVIITGGVPPVHFKADDVYKATYQRTIERNLHYYDKYPRDQIKVVRICEYLNANKVVLPNGGTLSVERFQQLGLRFGGTGGTDGIHLIVSKFDYDLDLFGYPTYDLLNTIQQFLGFETNVIYALFQEAIYCNGNSKSNWSADRLRYALDNEKLFTLNKEQVFFTGEMVYKSMFDDYSELKPFKELAYALHDFSEWSTIYDPKVLKTITWDKVPIVAATYFDDQYVDFEITRKVKQDIIPRGNLRQFITNEYFHNGLGQDPETILSSLFDLLDREIDMATSKIIDYFRLKDIVNQRIVYDLPLNYTDSQSSSTIKVAITITSKYDKNLHNDKEGFEKVLLPEKPKIIVYLQGGPGFPCPVPTSNSGKTKVLLEKGYQIVYLDQRGTGLSTPLEVKTFKNLVLKEYGNFEVDSQLKFILNFRADSIIRDLEQIRKDLIGNHHKWSIMGQSYGGFCCFTYLSLFPESISEVIITGGVPPVHFKADDVYKATYQRTIERNLHYYDKYPRDQIKVVRICEYLNANKVVLPNGGTLSVERFQQLGLRFGGTGGTDGIHLIVSKFDYDLDLFGYPTYDLLNTIQQFLGFETNVIYALFQEAIYCNGNSKSNWSADRLRYALDNEKLFTLNKEQVFFTGEMVYKSMFDDYSELKPFKELAYALHDFSEWSTIYDPKVLKTITWDKVPIVAATYFDDQYVDFEITRKVKQDIIPRGNLRQFITNEYFHNGLGQDPETILSSLFDLLDREID

pLDDT: mean 96.26, std 5.03, range [52.19, 98.88]

Organism: Candida albicans (strain SC5314 / ATCC MYA-2876) (NCBI:txid237561)

Secondary structure (DSSP, 8-state):
--EEEEEEEEEETTEEEEEEEEEEES-SS-TT---EEEEEEEEEEE--TTT--TTTTTTS----SS--EEEEE-STTT-PPPPP-SS-HHHHHHHHTTPEEEEEE-TTBTTB----HHHHHHHHHHHHSS--HHHHHHHHGGGSHHHHHHHHHHHHHHHH-TT--EEEEEETHHHHHHHHHHHH-GGGEEEEEEES----TT--HHHHHHHHHHHHHHHHHHHHHH-TTHHHHHHHHHHHHHHS-PBPTTS-B--HHHHHGGGGGGGSTTHHHHHHHHHHHHHHHHHHHSS--HHHHHHHHHSSSTTT-HHHHHHTTGGG--SB---TTHHHHHHTSHHHHHHHS--SS--PPP-S---TTHHHH-TTTGGGHHHHHHHHH--BPPP---HHHHTT--TTTS-EEEEEETT-SSS-HHHHHHHHHHTSPTT-SEEEEESSS-TTHHHH-HHHHHHHHHHHHHSPP-/--EEEEEEEEEETTEEEEEEEEEEES-SS-TT---EEEEEEEEEEE--TTT--TTTTTTS----SS--EEEEE-STTT-PPPPP-SS-HHHHHHHHTTPEEEEEE-TTBTTB----HHHHHHHHHHHHSS--HHHHHHHHGGGSHHHHHHHHHHHHHHHH-TT--EEEEEETHHHHHHHHHHHH-GGGEEEEEEES----TT--HHHHHHHHHHHHHHHHHHHHHH-TTHHHHHHHHHHHHHHS-PBPTTS-B--HHHHHGGGGGGGSTTHHHHHHHHHHHHHHHHHHHSS--HHHHHHHHHSSSTTT-HHHHHHTTGGG--SB---TTHHHHHHTSHHHHHHHS--SS--PPP-S---TTHHHH-TTTGGGHHHHHHHHH--BPPP---HHHHTT--TTTS-EEEEEETT-SSS-HHHHHHHHHHTSPTT-SEEEEESSS-TTHHHH-HHHHHHHHHHHHHSPP-

Foldseek 3Di:
DWDKFFDDWDDAVFKIKTKMKTWADLAPVDPPDPDTWIWMKIWMAGDDCVQDPPVCSGPDDGADPDAAEEEEAEAFVFEFDDDDNDCDFLNVVQNVVVHTYIGIGQQQYDPTQNDFDVSLQVVLCVVPVDDDLVSSLVSLLSRDLLNSLVVVQVVLCVPPRNQEAHAYEYAAVGLLSVLLNLQPPLNRHAAYEYEAHDALPPDALLVQLVQLQVLLVVLQVVLCVVVVVLFQLLLVLQVLLCVDFDAAPVGFTDHNQLLLQLSQQSQFVCSSVVNVVLSVQQSVCCVVPVGHDNVSSNCSLPRPCCQPRVCSQLCVNVSRAFAQDASQQSNQVVCCPDVNVVACDRDNGGHGGDHSHHYLCCLRGHPRNVSCNSSSNVRRVDGGHYGSHDLVSQQPCDCVSYAYEYEHEPSRSNRHRVSSVVCCVPRHYPPHHHYDYDPVGGSCCSVVCVPVSVVVRVCSNPDDDD/DWDKFFDDWDDAVFKIKTKMKTWADLAPVDPPDPDTWIWMKIWMAGDDCVQDPPVCSGPDDGADPDAAEEEEFEAFVQEFDDDDNDCDFLNVVQNVVVHTYIGIGQQQYDPTQNDFDVSLQVVLCVVPVDDDLVSSLVSLLSRDLLNSLVVVQVVLCVPPRNQEAHAYEYAAVGLLSVQLNLQPPLNRHAAYEYEAHDALPPDALLVQLVQLQVLLVVLQVVLCVVVVVLFQLLLVLQVLLCVDFDAAPVGFTDHNQLLLQLSQQSQFVCSSVVNVVLSVQQSVCCVVPVGHDNVSSNCSLPRPCCQPRVCSQQCVNVSRAFAQDASQQSNQVVCCPDVNVVACDRDNGGHGGDHSHHYLCCLRGHPGNVSCNSSSVVRRVDGGHYGSHDLVSQQPCDCVSYAYEYEHEPSRSNRHRVSSVVCCVPRHYPPHHHYDYDPVGGSCCSVVPVPVSVVVRVCSNPDDDD

Radius of gyration: 28.72 Å; Cα contacts (8 Å, |Δi|>4): 1806; chains: 2; bounding box: 65×84×75 Å

Nearest PDB structures (foldseek):
  8jgn-assembly1_D  TM=9.045E-01  e=1.480E-39  Arabidopsis thaliana
  8jgm-assembly1_F  TM=9.068E-01  e=2.005E-38  Arabidopsis thaliana
  4q3l-assembly2_F  TM=5.885E-01  e=4.982E-07  unidentified
  5d7b-assembly1_A  TM=4.987E-01  e=2.385E-07  Corynebacterium glutamicum
  7wwf-assembly3_F  TM=4.829E-01  e=1.003E-05  Mycolicibacterium smegmatis MC2 155

Solvent-accessible surface area (backbone atoms only — not comparable to full-atom values): 48664 Å² total; per-residue (Å²): 129,75,52,68,46,53,79,44,58,52,72,45,92,62,30,29,40,39,30,35,37,29,53,38,65,46,50,84,85,40,84,82,57,81,55,61,40,44,38,23,38,35,40,40,35,68,63,39,78,90,67,64,42,77,91,43,44,62,75,50,87,80,69,62,95,78,66,43,45,33,35,43,33,44,36,67,48,44,40,43,50,81,78,82,81,56,86,45,62,58,58,31,56,41,40,72,72,57,30,35,37,35,35,38,18,42,56,40,9,67,75,2,54,43,41,44,73,67,50,39,53,52,51,34,29,69,74,68,72,41,79,48,57,68,48,47,48,63,56,58,64,42,55,40,59,63,46,43,42,52,52,49,51,56,48,44,35,70,75,67,32,82,87,48,57,36,31,40,34,12,34,30,42,12,12,35,39,50,50,27,33,45,37,75,46,49,84,45,39,50,35,39,43,28,38,40,17,71,55,60,68,97,44,49,40,59,58,52,42,58,52,28,50,53,38,29,50,53,47,43,54,51,42,38,68,76,38,56,73,48,37,60,40,52,35,52,52,38,54,48,30,70,75,38,92,43,71,32,67,59,66,18,42,48,38,48,70,58,58,26,41,61,32,39,38,53,33,29,81,62,21,54,58,54,48,47,53,52,48,53,49,44,46,49,26,37,72,74,69,67,46,70,51,68,54,58,40,47,49,60,67,64,66,80,47,57,68,60,19,40,45,28,62,64,38,55,57,51,74,44,43,54,23,84,34,57,39,59,50,33,53,44,54,50,44,66,31,79,85,37,29,69,40,63,34,91,47,94,73,47,60,46,48,39,40,90,66,62,46,76,62,47,31,72,25,35,60,54,32,34,87,41,39,68,45,46,55,51,55,27,65,41,37,83,42,68,72,38,69,40,63,78,48,39,44,63,46,34,44,90,66,37,36,33,31,28,40,41,27,57,74,19,32,80,50,49,40,67,53,39,51,48,30,47,71,76,39,39,29,86,86,31,61,46,67,54,74,37,77,86,43,33,55,43,31,57,78,75,38,22,64,63,50,50,50,53,44,51,45,60,73,71,47,84,78,132,128,75,53,68,45,54,78,43,58,52,74,45,92,62,32,30,41,38,29,36,36,29,53,39,65,46,48,84,88,39,84,82,59,81,54,60,40,44,37,23,37,35,40,39,33,67,63,40,78,89,67,62,43,78,92,41,44,62,74,50,89,81,70,62,96,80,67,43,45,32,36,42,32,44,36,66,48,43,41,41,52,81,78,82,80,56,86,44,63,57,58,29,54,42,42,74,73,58,31,37,36,35,35,36,18,42,58,40,8,67,75,2,52,43,41,44,73,67,52,40,52,53,51,33,30,69,74,66,74,42,80,49,59,68,48,46,46,63,55,58,65,42,56,41,60,63,46,43,41,52,52,48,51,56,47,44,35,69,74,67,33,84,88,50,57,35,30,40,31,11,32,30,43,11,13,34,38,48,49,27,32,45,37,74,46,49,86,45,39,50,33,39,42,27,39,40,17,68,54,59,68,97,44,47,39,57,58,52,43,57,52,28,50,53,40,30,50,52,48,41,53,52,40,39,68,76,38,56,71,47,38,61,42,50,35,52,50,38,52,48,29,69,76,39,93,42,69,32,66,60,65,18,42,49,39,46,70,60,58,24,40,61,32,40,39,52,32,28,79,62,22,54,60,53,49,47,53,52,49,52,50,44,46,48,27,36,72,75,69,68,46,72,51,68,56,57,40,48,49,60,67,64,66,80,46,56,69,61,19,41,45,27,61,63,38,54,56,51,74,45,42,53,23,83,35,58,37,60,51,34,52,43,53,49,46,64,30,77,84,36,28,67,40,63,34,93,48,94,73,46,60,45,47,38,40,89,67,63,47,78,62,46,31,72,25,35,60,54,32,34,88,42,40,67,44,46,56,50,57,27,66,41,36,84,42,65,71,38,68,41,62,78,50,41,43,63,46,34,44,90,68,38,37,33,30,27,40,39,27,59,75,18,33,80,51,48,40,68,53,38,51,49,28,48,71,74,39,39,30,87,84,31,61,45,68,52,74,37,77,87,43,33,56,44,32,58,77,75,38,22,62,63,51,50,51,53,44,52,45,60,72,70,46,84,79,131